Protein AF-0000000072324295 (afdb_homodimer)

Foldseek 3Di:
DCPPPPPPPPPPVPPPPPPPVPVPLPQAADELVNLLVLLLPAFPLLVVLVVVLVVLVVVLVVLVCLQPKDKDKDKDKFFDDFDFFADPVRHQADWDWDQDPPVGTDTHGGTTFDDDTIKMKMKMKMKGWDDQLCQSVLSSVLSVLVSVLSVLVSLLSSLVLSLVLLVLLLVLVLLVLVLVLLVVVLVVLVVVLVVLVVVVVVVDHDPVVSVVSVVVSVVSVVVNVVSVVVSVVSQVVSCNSSVPDPPRHHDHDVVVLVVVLVVPLDPDDLVVLLVLLVPQPSLLVSLVSVLVSLVSVLSNLVSLQDKIKMKMKMKMWMDQAVPDVRTHGDIDIDIDIDMDIDGDNCCVPVSVVVSVVSVVVSVVSVVVSVVSSVVLSVQLVVLVVQLVVLSVQLVVLVVQLVVLVVLLVVQVVCVVVVNDDPVSNVVSVSSNSVSVSSNSVSSSSSVSSVSSSCSSSSND/DCPPPPPPPPPPPPPPPPPPPPVPLPQAAAELVNLLVLLLPAFPLLVVLVVVLVVLVVVLVVLVCLQPKDKDKDKDKFFDDFDFFADPVRHQADWDWDQDPPVGTDTDGGTTFDDDTIKIKIKIKMKGWDDLLCQSVLSSVLSVLVSVLSVLVSLLSSLVLSLVLLVLLLVLVLLVLVLVLLVVVLVVLVVVLVVLVVCVVVVPHDPVVSVVSVVVNVVSVVVNVVSVVVNVVSQVVSCNSSVPDPPRHHDHDVVVLVVVLVVPLDPDDLVVLLVLLCPQPSLLVSLVSVLVSLVSVLSNLVSLQDKIKMKMKMKMWIDQQPPDPRTHGDIDIDIDIDMDIDGDNCCVPPSVVVSVVSVVVSVVSVVVSVVSSVVLSVQLVVLVVQLVVLSVQLVVLVVQLVVLVVLLVVQVVCVVVVNDDPVSNSVSVVSNSVSVSSNSVSSSSSVSSVSSSCSSSSND

Secondary structure (DSSP, 8-state):
---------------------------EEE-HHHHHHHHHHH-HHHHHHHHHHHHHHHHHHHHHGGGS-EEEEEEEEEEE---EEE-TT--SSSEEEEEETTTEEEEEESEEPP---EEEEEEEEEEEEEE-TTHHHHHHHHHHHHHHHHHHHHHHHHHHHHHHHHHHHHHHHHHHHHHHHHHHHHHHHHHHHHHHHHHHTTT-S-HHHHHHHHHHHHHHHHHHHHHHHHHHHHHHHHHHHHTPPTT--EEE-HHHHHHHHHHTTSPPPHHHHHHHHHHH-HHHHHHHHHHHHHHHHHHHHHHTTS-EEEEEEEEEEEESB-SSSS-BS--EEEEEEEEEEE--TTHHHHSHHHHHHHHHHHHHHHHHHHHHHHHHHHHHHHHHHHHHHHHHHHHHHHHHHHHHHHHHHHHHHHHHTT-S-HHHHHHHHHHHHHHHHHHHHHHHHHHHHHHHHHHHTT--/---------------------------EEEPHHHHHHHHHHH-HHHHHHHHHHHHHHHHHHHHHGGGS-EEEEEEEEEE----EE--TT--SSSEEEEEETTTEEEEEE-EEPP---EEEEEEEEEEEEEE-TTHHHHHHHHHHHHHHHHHHHHHHHHHHHHHHHHHHHHHHHHHHHHHHHHHHHHHHHHHHHHHHHHHHTTT-S-HHHHHHHHHHHHHHHHHHHHHHHHHHHHHHHHHHHHTPPTT--EEE-HHHHHHHHHHTTSPPPHHHHHHHHHHH-HHHHHHHHHHHHHHHHHHHHHHTTS-EEEEEEEEEEEESB-SSSS-BS-EEEEEEEEEEEEEETTHHHHSHHHHHHHHHHHHHHHHHHHHHHHHHHHHHHHHHHHHHHHHHHHHHHHHHHHHHHHHHHHHHHHHHTT-S-HHHHHHHHHHHHHHHHHHHHHHHHHHHHHHHHHHHTT--

Nearest PDB structures (foldseek):
  5bun-assembly1_B  TM=8.556E-01  e=1.233E-18  Salmonella enterica subsp. enterica serovar Typhi
  2wmz-assembly1_B  TM=8.352E-01  e=3.398E-18  Escherichia coli K-12
  7ng9-assembly1_A  TM=8.433E-01  e=5.906E-18  Klebsiella quasipneumoniae
  5ng5-assembly1_F  TM=7.779E-01  e=4.086E-18  Escherichia coli
  4k7r-assembly1_A  TM=8.400E-01  e=2.586E-14  Escherichia coli K-12

Structure (mmCIF, N/CA/C/O backbone):
data_AF-0000000072324295-model_v1
#
loop_
_entity.id
_entity.type
_entity.pdbx_description
1 polymer 'Outer membrane efflux protein'
#
loop_
_atom_site.group_PDB
_atom_site.id
_atom_site.type_symbol
_atom_site.label_atom_id
_atom_site.label_alt_id
_atom_site.label_comp_id
_atom_site.label_asym_id
_atom_site.label_entity_id
_atom_site.label_seq_id
_atom_site.pdbx_PDB_ins_code
_atom_site.Cartn_x
_atom_site.Cartn_y
_atom_site.Cartn_z
_atom_site.occupancy
_atom_site.B_iso_or_equiv
_atom_site.auth_seq_id
_atom_site.auth_comp_id
_atom_site.auth_asym_id
_atom_site.auth_atom_id
_atom_site.pdbx_PDB_model_num
ATOM 1 N N . MET A 1 1 ? 9.789 1.577 101.5 1 24.2 1 MET A N 1
ATOM 2 C CA . MET A 1 1 ? 9.141 0.727 100.5 1 24.2 1 MET A CA 1
ATOM 3 C C . MET A 1 1 ? 9.031 1.443 99.188 1 24.2 1 MET A C 1
ATOM 5 O O . MET A 1 1 ? 8.164 2.301 99 1 24.2 1 MET A O 1
ATOM 9 N N . SER A 1 2 ? 10.156 1.826 98.625 1 25.22 2 SER A N 1
ATOM 10 C CA . SER A 1 2 ? 10.719 2.801 97.688 1 25.22 2 SER A CA 1
ATOM 11 C C . SER A 1 2 ? 10.336 2.48 96.25 1 25.22 2 SER A C 1
ATOM 13 O O . SER A 1 2 ? 10.773 1.474 95.688 1 25.22 2 SER A O 1
ATOM 15 N N . SER A 1 3 ? 9 2.545 96.062 1 24.7 3 SER A N 1
ATOM 16 C CA . SER A 1 3 ? 8.289 2.141 94.812 1 24.7 3 SER A CA 1
ATOM 17 C C . SER A 1 3 ? 8.805 2.895 93.625 1 24.7 3 SER A C 1
ATOM 19 O O . SER A 1 3 ? 8.594 4.102 93.5 1 24.7 3 SER A O 1
ATOM 21 N N . ARG A 1 4 ? 10.078 2.66 93.312 1 28 4 ARG A N 1
ATOM 22 C CA . ARG A 1 4 ? 10.836 3.316 92.25 1 28 4 ARG A CA 1
ATOM 23 C C . ARG A 1 4 ? 10.109 3.213 90.875 1 28 4 ARG A C 1
ATOM 25 O O . ARG A 1 4 ? 9.891 2.113 90.375 1 28 4 ARG A O 1
ATOM 32 N N . LYS A 1 5 ? 9.109 4.133 90.688 1 26.47 5 LYS A N 1
ATOM 33 C CA . LYS A 1 5 ? 8.273 4.395 89.562 1 26.47 5 LYS A CA 1
ATOM 34 C C . LYS A 1 5 ? 9.109 4.426 88.25 1 26.47 5 LYS A C 1
ATOM 36 O O . LYS A 1 5 ? 10.031 5.234 88.125 1 26.47 5 LYS A O 1
ATOM 41 N N . TYR A 1 6 ? 9.609 3.229 87.875 1 25.23 6 TYR A N 1
ATOM 42 C CA . TYR A 1 6 ? 10.43 3.029 86.625 1 25.23 6 TYR A CA 1
ATOM 43 C C . TYR A 1 6 ? 9.797 3.697 85.438 1 25.23 6 TYR A C 1
ATOM 45 O O . TYR A 1 6 ? 8.641 3.422 85.125 1 25.23 6 TYR A O 1
ATOM 53 N N . PHE A 1 7 ? 9.891 5.059 85.375 1 24.98 7 PHE A N 1
ATOM 54 C CA . PHE A 1 7 ? 9.422 5.867 84.312 1 24.98 7 PHE A CA 1
ATOM 55 C C . PHE A 1 7 ? 9.883 5.273 82.938 1 24.98 7 PHE A C 1
ATOM 57 O O . PHE A 1 7 ? 11.086 5.156 82.688 1 24.98 7 PHE A O 1
ATOM 64 N N . CYS A 1 8 ? 9.203 4.223 82.5 1 24.91 8 CYS A N 1
ATOM 65 C CA . CYS A 1 8 ? 9.406 3.611 81.188 1 24.91 8 CYS A CA 1
ATOM 66 C C . CYS A 1 8 ? 9.414 4.668 80.125 1 24.91 8 CYS A C 1
ATOM 68 O O . CYS A 1 8 ? 8.414 5.355 79.875 1 24.91 8 CYS A O 1
ATOM 70 N N . ALA A 1 9 ? 10.539 5.434 80.062 1 24.94 9 ALA A N 1
ATOM 71 C CA . ALA A 1 9 ? 10.828 6.379 79 1 24.94 9 ALA A CA 1
ATOM 72 C C . ALA A 1 9 ? 10.5 5.777 77.625 1 24.94 9 ALA A C 1
ATOM 74 O O . ALA A 1 9 ? 11.031 4.727 77.25 1 24.94 9 ALA A O 1
ATOM 75 N N . LEU A 1 10 ? 9.156 5.797 77.312 1 27.28 10 LEU A N 1
ATOM 76 C CA . LEU A 1 10 ? 8.656 5.473 76 1 27.28 10 LEU A CA 1
ATOM 77 C C . LEU A 1 10 ? 9.508 6.125 74.938 1 27.28 10 LEU A C 1
ATOM 79 O O . LEU A 1 10 ? 9.594 7.352 74.812 1 27.28 10 LEU A O 1
ATOM 83 N N . THR A 1 11 ? 10.742 5.605 74.625 1 27.36 11 THR A N 1
ATOM 84 C CA . THR A 1 11 ? 11.555 6.008 73.5 1 27.36 11 THR A CA 1
ATOM 85 C C . THR A 1 11 ? 10.727 6.008 72.25 1 27.36 11 THR A C 1
ATOM 87 O O . THR A 1 11 ? 10.266 4.957 71.75 1 27.36 11 THR A O 1
ATOM 90 N N . VAL A 1 12 ? 9.734 6.906 72.125 1 29.38 12 VAL A N 1
ATOM 91 C CA . VAL A 1 12 ? 9.086 7.125 70.875 1 29.38 12 VAL A CA 1
ATOM 92 C C . VAL A 1 12 ? 10.141 7.258 69.75 1 29.38 12 VAL A C 1
ATOM 94 O O . VAL A 1 12 ? 10.938 8.203 69.75 1 29.38 12 VAL A O 1
ATOM 97 N N . SER A 1 13 ? 10.828 6.141 69.438 1 27.7 13 SER A N 1
ATOM 98 C CA . SER A 1 13 ? 11.68 6.133 68.25 1 27.7 13 SER A CA 1
ATOM 99 C C . SER A 1 13 ? 11 6.828 67.125 1 27.7 13 SER A C 1
ATOM 101 O O . SER A 1 13 ? 9.867 6.504 66.75 1 27.7 13 SER A O 1
ATOM 103 N N . MET A 1 14 ? 11.203 8.125 67.062 1 28.77 14 MET A N 1
ATOM 104 C CA . MET A 1 14 ? 10.883 8.93 65.875 1 28.77 14 MET A CA 1
ATOM 105 C C . MET A 1 14 ? 11.32 8.219 64.562 1 28.77 14 MET A C 1
ATOM 107 O O . MET A 1 14 ? 12.523 8.07 64.312 1 28.77 14 MET A O 1
ATOM 111 N N . ILE A 1 15 ? 10.656 7.09 64.25 1 32.94 15 ILE A N 1
ATOM 112 C CA . ILE A 1 15 ? 10.867 6.594 62.906 1 32.94 15 ILE A CA 1
ATOM 113 C C . ILE A 1 15 ? 10.781 7.746 61.906 1 32.94 15 ILE A C 1
ATOM 115 O O . ILE A 1 15 ? 9.727 8.359 61.75 1 32.94 15 ILE A O 1
ATOM 119 N N . VAL A 1 16 ? 11.797 8.625 61.875 1 31.52 16 VAL A N 1
ATOM 120 C CA . VAL A 1 16 ? 11.992 9.609 60.781 1 31.52 16 VAL A CA 1
ATOM 121 C C . VAL A 1 16 ? 11.57 9.008 59.469 1 31.52 16 VAL A C 1
ATOM 123 O O . VAL A 1 16 ? 11.938 7.871 59.125 1 31.52 16 VAL A O 1
ATOM 126 N N . GLY A 1 17 ? 10.367 9.383 58.969 1 30.06 17 GLY A N 1
ATOM 127 C CA . GLY A 1 17 ? 9.844 9.195 57.625 1 30.06 17 GLY A CA 1
ATOM 128 C C . GLY A 1 17 ? 10.906 9.266 56.562 1 30.06 17 GLY A C 1
ATOM 129 O O . GLY A 1 17 ? 11.648 10.25 56.469 1 30.06 17 GLY A O 1
ATOM 130 N N . ALA A 1 18 ? 11.648 8.148 56.281 1 33.97 18 ALA A N 1
ATOM 131 C CA . ALA A 1 18 ? 12.492 8.031 55.094 1 33.97 18 ALA A CA 1
ATOM 132 C C . ALA A 1 18 ? 11.883 8.773 53.906 1 33.97 18 ALA A C 1
ATOM 134 O O . ALA A 1 18 ? 10.727 8.539 53.562 1 33.97 18 ALA A O 1
ATOM 135 N N . GLY A 1 19 ? 12.328 9.969 53.719 1 30.91 19 GLY A N 1
ATOM 136 C CA . GLY A 1 19 ? 12.062 10.719 52.5 1 30.91 19 GLY A CA 1
ATOM 137 C C . GLY A 1 19 ? 12.008 9.844 51.281 1 30.91 19 GLY A C 1
ATOM 138 O O . GLY A 1 19 ? 12.922 9.062 51 1 30.91 19 GLY A O 1
ATOM 139 N N . CYS A 1 20 ? 10.82 9.312 50.969 1 33.84 20 CYS A N 1
ATOM 140 C CA . CYS A 1 20 ? 10.578 8.805 49.625 1 33.84 20 CYS A CA 1
ATOM 141 C C . CYS A 1 20 ? 11.305 9.648 48.594 1 33.84 20 CYS A C 1
ATOM 143 O O . CYS A 1 20 ? 10.891 10.773 48.281 1 33.84 20 CYS A O 1
ATOM 145 N N . CYS A 1 21 ? 12.648 9.602 48.625 1 32.66 21 CYS A N 1
ATOM 146 C CA . CYS A 1 21 ? 13.297 10.102 47.406 1 32.66 21 CYS A CA 1
ATOM 147 C C . CYS A 1 21 ? 12.539 9.656 46.188 1 32.66 21 CYS A C 1
ATOM 149 O O . CYS A 1 21 ? 12.445 8.461 45.875 1 32.66 21 CYS A O 1
ATOM 151 N N . VAL A 1 22 ? 11.406 10.172 45.969 1 37.06 22 VAL A N 1
ATOM 152 C CA . VAL A 1 22 ? 10.898 10.031 44.625 1 37.06 22 VAL A CA 1
ATOM 153 C C . VAL A 1 22 ? 12.062 10.07 43.625 1 37.06 22 VAL A C 1
ATOM 155 O O . VAL A 1 22 ? 12.844 11.031 43.625 1 37.06 22 VAL A O 1
ATOM 158 N N . PRO A 1 23 ? 12.719 8.945 43.375 1 38.66 23 PRO A N 1
ATOM 159 C CA . PRO A 1 23 ? 13.719 9.102 42.312 1 38.66 23 PRO A CA 1
ATOM 160 C C . PRO A 1 23 ? 13.352 10.188 41.281 1 38.66 23 PRO A C 1
ATOM 162 O O . PRO A 1 23 ? 12.219 10.211 40.781 1 38.66 23 PRO A O 1
ATOM 165 N N . THR A 1 24 ? 13.68 11.383 41.719 1 36.97 24 THR A N 1
ATOM 166 C CA . THR A 1 24 ? 13.641 12.328 40.594 1 36.97 24 THR A CA 1
ATOM 167 C C . THR A 1 24 ? 14.07 11.648 39.312 1 36.97 24 THR A C 1
ATOM 169 O O . THR A 1 24 ? 15.219 11.219 39.156 1 36.97 24 THR A O 1
ATOM 172 N N . TYR A 1 25 ? 13.367 10.797 38.781 1 38.78 25 TYR A N 1
ATOM 173 C CA . TYR A 1 25 ? 13.68 10.383 37.406 1 38.78 25 TYR A CA 1
ATOM 174 C C . TYR A 1 25 ? 14.305 11.531 36.625 1 38.78 25 TYR A C 1
ATOM 176 O O . TYR A 1 25 ? 13.641 12.531 36.344 1 38.78 25 TYR A O 1
ATOM 184 N N . ALA A 1 26 ? 15.547 11.961 37 1 41.25 26 ALA A N 1
ATOM 185 C CA . ALA A 1 26 ? 16.359 12.867 36.188 1 41.25 26 ALA A CA 1
ATOM 186 C C . ALA A 1 26 ? 15.977 12.789 34.719 1 41.25 26 ALA A C 1
ATOM 188 O O . ALA A 1 26 ? 15.961 11.703 34.125 1 41.25 26 ALA A O 1
ATOM 189 N N . GLN A 1 27 ? 15.141 13.555 34.25 1 57.28 27 GLN A N 1
ATOM 190 C CA . GLN A 1 27 ? 14.844 13.625 32.844 1 57.28 27 GLN A CA 1
ATOM 191 C C . GLN A 1 27 ? 16.094 13.406 32 1 57.28 27 GLN A C 1
ATOM 193 O O . GLN A 1 27 ? 17.062 14.172 32.094 1 57.28 27 GLN A O 1
ATOM 198 N N . HIS A 1 28 ? 16.438 12.188 31.734 1 73.88 28 HIS A N 1
ATOM 199 C CA . HIS A 1 28 ? 17.594 11.75 30.953 1 73.88 28 HIS A CA 1
ATOM 200 C C . HIS A 1 28 ? 17.641 12.438 29.594 1 73.88 28 HIS A C 1
ATOM 202 O O . HIS A 1 28 ? 16.625 12.492 28.891 1 73.88 28 HIS A O 1
ATOM 208 N N . LYS A 1 29 ? 18.75 13.25 29.406 1 84.25 29 LYS A N 1
ATOM 209 C CA . LYS A 1 29 ? 18.984 13.875 28.109 1 84.25 29 LYS A CA 1
ATOM 210 C C . LYS A 1 29 ? 19.266 12.828 27.031 1 84.25 29 LYS A C 1
ATOM 212 O O . LYS A 1 29 ? 20.047 11.906 27.266 1 84.25 29 LYS A O 1
ATOM 217 N N . MET A 1 30 ? 18.5 12.844 26.078 1 89.5 30 MET A N 1
ATOM 218 C CA . MET A 1 30 ? 18.625 11.898 24.969 1 89.5 30 MET A CA 1
ATOM 219 C C . MET A 1 30 ? 19.219 12.578 23.734 1 89.5 30 MET A C 1
ATOM 221 O O . MET A 1 30 ? 18.688 13.586 23.266 1 89.5 30 MET A O 1
ATOM 225 N N . SER A 1 31 ? 20.359 12.047 23.328 1 90.69 31 SER A N 1
ATOM 226 C CA . SER A 1 31 ? 20.953 12.578 22.109 1 90.69 31 SER A CA 1
ATOM 227 C C . SER A 1 31 ? 20.328 11.945 20.859 1 90.69 31 SER A C 1
ATOM 229 O O . SER A 1 31 ? 19.656 10.922 20.953 1 90.69 31 SER A O 1
ATOM 231 N N . LEU A 1 32 ? 20.5 12.57 19.766 1 92.31 32 LEU A N 1
ATOM 232 C CA . LEU A 1 32 ? 19.984 12.047 18.5 1 92.31 32 LEU A CA 1
ATOM 233 C C . LEU A 1 32 ? 20.578 10.672 18.203 1 92.31 32 LEU A C 1
ATOM 235 O O . LEU A 1 32 ? 19.859 9.773 17.734 1 92.31 32 LEU A O 1
ATOM 239 N N . GLN A 1 33 ? 21.859 10.453 18.516 1 91.69 33 GLN A N 1
ATOM 240 C CA . GLN A 1 33 ? 22.516 9.172 18.281 1 91.69 33 GLN A CA 1
ATOM 241 C C . GLN A 1 33 ? 21.922 8.078 19.172 1 91.69 33 GLN A C 1
ATOM 243 O O . GLN A 1 33 ? 21.734 6.945 18.719 1 91.69 33 GLN A O 1
ATOM 248 N N . SER A 1 34 ? 21.656 8.484 20.375 1 92.12 34 SER A N 1
ATOM 249 C CA . SER A 1 34 ? 21.016 7.52 21.266 1 92.12 34 SER A CA 1
ATOM 250 C C . SER A 1 34 ? 19.641 7.133 20.766 1 92.12 34 SER A C 1
ATOM 252 O O . SER A 1 34 ? 19.234 5.969 20.875 1 92.12 34 SER A O 1
ATOM 254 N N . LEU A 1 35 ? 18.938 8.102 20.234 1 94.12 35 LEU A N 1
ATOM 255 C CA . LEU A 1 35 ? 17.625 7.844 19.656 1 94.12 35 LEU A CA 1
ATOM 256 C C . LEU A 1 35 ? 17.734 6.891 18.469 1 94.12 35 LEU A C 1
ATOM 258 O O . LEU A 1 35 ? 16.922 5.973 18.328 1 94.12 35 LEU A O 1
ATOM 262 N N . PHE A 1 36 ? 18.75 7.07 17.641 1 95.44 36 PHE A N 1
ATOM 263 C CA . PHE A 1 36 ? 18.984 6.199 16.5 1 95.44 36 PHE A CA 1
ATOM 264 C C . PHE A 1 36 ? 19.234 4.766 16.953 1 95.44 36 PHE A C 1
ATOM 266 O O . PHE A 1 36 ? 18.656 3.828 16.406 1 95.44 36 PHE A O 1
ATOM 273 N N . ASP A 1 37 ? 20.031 4.641 17.969 1 94.94 37 ASP A N 1
ATOM 274 C CA . ASP A 1 37 ? 20.391 3.311 18.453 1 94.94 37 ASP A CA 1
ATOM 275 C C . ASP A 1 37 ? 19.172 2.564 18.984 1 94.94 37 ASP A C 1
ATOM 277 O O . ASP A 1 37 ? 19 1.372 18.734 1 94.94 37 ASP A O 1
ATOM 281 N N . LEU A 1 38 ? 18.375 3.285 19.719 1 94.38 38 LEU A N 1
ATOM 282 C CA . LEU A 1 38 ? 17.172 2.678 20.25 1 94.38 38 LEU A CA 1
ATOM 283 C C . LEU A 1 38 ? 16.203 2.307 19.125 1 94.38 38 LEU A C 1
ATOM 285 O O . LEU A 1 38 ? 15.609 1.224 19.141 1 94.38 38 LEU A O 1
ATOM 289 N N . ALA A 1 39 ? 16.016 3.168 18.141 1 96.06 39 ALA A N 1
ATOM 290 C CA . ALA A 1 39 ? 15.102 2.932 17.031 1 96.06 39 ALA A CA 1
ATOM 291 C C . ALA A 1 39 ? 15.57 1.763 16.172 1 96.06 39 ALA A C 1
ATOM 293 O O . ALA A 1 39 ? 14.758 0.955 15.711 1 96.06 39 ALA A O 1
ATOM 294 N N . ASP A 1 40 ? 16.891 1.694 15.984 1 95.94 40 ASP A N 1
ATOM 295 C CA . ASP A 1 40 ? 17.438 0.619 15.164 1 95.94 40 ASP A CA 1
ATOM 296 C C . ASP A 1 40 ? 17.125 -0.748 15.773 1 95.94 40 ASP A C 1
ATOM 298 O O . ASP A 1 40 ? 16.969 -1.732 15.047 1 95.94 40 ASP A O 1
ATOM 302 N N . ARG A 1 41 ? 16.891 -0.764 17.078 1 93.12 41 ARG A N 1
ATOM 303 C CA . ARG A 1 41 ? 16.672 -2.037 17.766 1 93.12 41 ARG A CA 1
ATOM 304 C C . ARG A 1 41 ? 15.188 -2.312 17.969 1 93.12 41 ARG A C 1
ATOM 306 O O . ARG A 1 41 ? 14.758 -3.465 17.938 1 93.12 41 ARG A O 1
ATOM 313 N N . GLN A 1 42 ? 14.453 -1.253 18.078 1 92.94 42 GLN A N 1
ATOM 314 C CA . GLN A 1 42 ? 13.125 -1.49 18.625 1 92.94 42 GLN A CA 1
ATOM 315 C C . GLN A 1 42 ? 12.039 -1.071 17.641 1 92.94 42 GLN A C 1
ATOM 317 O O . GLN A 1 42 ? 10.875 -1.464 17.781 1 92.94 42 GLN A O 1
ATOM 322 N N . ASN A 1 43 ? 12.352 -0.284 16.625 1 95.81 43 ASN A N 1
ATOM 323 C CA . ASN A 1 43 ? 11.32 0.278 15.75 1 95.81 43 ASN A CA 1
ATOM 324 C C . ASN A 1 43 ? 10.594 -0.811 14.969 1 95.81 43 ASN A C 1
ATOM 326 O O . ASN A 1 43 ? 11.227 -1.704 14.406 1 95.81 43 ASN A O 1
ATOM 330 N N . GLN A 1 44 ? 9.25 -0.665 14.961 1 96.38 44 GLN A N 1
ATOM 331 C CA . GLN A 1 44 ? 8.406 -1.708 14.391 1 96.38 44 GLN A CA 1
ATOM 332 C C . GLN A 1 44 ? 8.57 -1.785 12.875 1 96.38 44 GLN A C 1
ATOM 334 O O . GLN A 1 44 ? 8.5 -2.869 12.297 1 96.38 44 GLN A O 1
ATOM 339 N N . ARG A 1 45 ? 8.75 -0.715 12.188 1 96.06 45 ARG A N 1
ATOM 340 C CA . ARG A 1 45 ? 8.93 -0.686 10.742 1 96.06 45 ARG A CA 1
ATOM 341 C C . ARG A 1 45 ? 10.18 -1.446 10.32 1 96.06 45 ARG A C 1
ATOM 343 O O . ARG A 1 45 ? 10.18 -2.146 9.312 1 96.06 45 ARG A O 1
ATOM 350 N N . ILE A 1 46 ? 11.25 -1.305 11.109 1 97.12 46 ILE A N 1
ATOM 351 C CA . ILE A 1 46 ? 12.5 -2.008 10.836 1 97.12 46 ILE A CA 1
ATOM 352 C C . ILE A 1 46 ? 12.312 -3.506 11.07 1 97.12 46 ILE A C 1
ATOM 354 O O . ILE A 1 46 ? 12.781 -4.328 10.281 1 97.12 46 ILE A O 1
ATOM 358 N N . LYS A 1 47 ? 11.508 -3.836 12.102 1 96.56 47 LYS A N 1
ATOM 359 C CA . LYS A 1 47 ? 11.25 -5.242 12.406 1 96.56 47 LYS A CA 1
ATOM 360 C C . LYS A 1 47 ? 10.477 -5.914 11.273 1 96.56 47 LYS A C 1
ATOM 362 O O . LYS A 1 47 ? 10.742 -7.07 10.938 1 96.56 47 LYS A O 1
ATOM 367 N N . VAL A 1 48 ? 9.523 -5.203 10.68 1 96.81 48 VAL A N 1
ATOM 368 C CA . VAL A 1 48 ? 8.758 -5.73 9.555 1 96.81 48 VAL A CA 1
ATOM 369 C C . VAL A 1 48 ? 9.703 -6.051 8.391 1 96.81 48 VAL A C 1
ATOM 371 O O . VAL A 1 48 ? 9.617 -7.129 7.797 1 96.81 48 VAL A O 1
ATOM 374 N N . SER A 1 49 ? 10.656 -5.168 8.109 1 97.38 49 SER A N 1
ATOM 375 C CA . SER A 1 49 ? 11.57 -5.363 6.992 1 97.38 49 SER A CA 1
ATOM 376 C C . SER A 1 49 ? 12.586 -6.461 7.293 1 97.38 49 SER A C 1
ATOM 378 O O . SER A 1 49 ? 13.016 -7.184 6.391 1 97.38 49 SER A O 1
ATOM 380 N N . GLU A 1 50 ? 12.977 -6.605 8.57 1 97.56 50 GLU A N 1
ATOM 381 C CA . GLU A 1 50 ? 13.883 -7.676 8.961 1 97.56 50 GLU A CA 1
ATOM 382 C C . GLU A 1 50 ? 13.234 -9.047 8.773 1 97.56 50 GLU A C 1
ATOM 384 O O . GLU A 1 50 ? 13.891 -9.992 8.336 1 97.56 50 GLU A O 1
ATOM 389 N N . ALA A 1 51 ? 11.969 -9.141 9.141 1 97.25 51 ALA A N 1
ATOM 390 C CA . ALA A 1 51 ? 11.242 -10.391 8.914 1 97.25 51 ALA A CA 1
ATOM 391 C C . ALA A 1 51 ? 11.156 -10.719 7.43 1 97.25 51 ALA A C 1
ATOM 393 O O . ALA A 1 51 ? 11.273 -11.883 7.035 1 97.25 51 ALA A O 1
ATOM 394 N N . ALA A 1 52 ? 10.992 -9.719 6.562 1 96.81 52 ALA A N 1
ATOM 395 C CA . ALA A 1 52 ? 10.953 -9.906 5.113 1 96.81 52 ALA A CA 1
ATOM 396 C C . ALA A 1 52 ? 12.297 -10.414 4.59 1 96.81 52 ALA A C 1
ATOM 398 O O . ALA A 1 52 ? 12.336 -11.219 3.656 1 96.81 52 ALA A O 1
ATOM 399 N N . LEU A 1 53 ? 13.406 -9.891 5.211 1 98.06 53 LEU A N 1
ATOM 400 C CA . LEU A 1 53 ? 14.742 -10.344 4.832 1 98.06 53 LEU A CA 1
ATOM 401 C C . LEU A 1 53 ? 14.93 -11.82 5.172 1 98.06 53 LEU A C 1
ATOM 403 O O . LEU A 1 53 ? 15.461 -12.586 4.363 1 98.06 53 LEU A O 1
ATOM 407 N N . LYS A 1 54 ? 14.43 -12.258 6.328 1 98 54 LYS A N 1
ATOM 408 C CA . LYS A 1 54 ? 14.531 -13.664 6.719 1 98 54 LYS A CA 1
ATOM 409 C C . LYS A 1 54 ? 13.719 -14.555 5.781 1 98 54 LYS A C 1
ATOM 411 O O . LYS A 1 54 ? 14.148 -15.656 5.441 1 98 54 LYS A O 1
ATOM 416 N N . ALA A 1 55 ? 12.547 -14.062 5.355 1 97.62 55 ALA A N 1
ATOM 417 C CA . ALA A 1 55 ? 11.742 -14.805 4.387 1 97.62 55 ALA A CA 1
ATOM 418 C C . ALA A 1 55 ? 12.469 -14.938 3.055 1 97.62 55 ALA A C 1
ATOM 420 O O . ALA A 1 55 ? 12.461 -16 2.436 1 97.62 55 ALA A O 1
ATOM 421 N N . ALA A 1 56 ? 13.141 -13.883 2.654 1 97.81 56 ALA A N 1
ATOM 422 C CA . ALA A 1 56 ? 13.883 -13.906 1.396 1 97.81 56 ALA A CA 1
ATOM 423 C C . ALA A 1 56 ? 15.062 -14.867 1.474 1 97.81 56 ALA A C 1
ATOM 425 O O . ALA A 1 56 ? 15.406 -15.523 0.485 1 97.81 56 ALA A O 1
ATOM 426 N N . GLU A 1 57 ? 15.703 -14.969 2.666 1 98.06 57 GLU A N 1
ATOM 427 C CA . GLU A 1 57 ? 16.797 -15.914 2.869 1 98.06 57 GLU A CA 1
ATOM 428 C C . GLU A 1 57 ? 16.328 -17.359 2.723 1 98.06 57 GLU A C 1
ATOM 430 O O . GLU A 1 57 ? 16.969 -18.156 2.059 1 98.06 57 GLU A O 1
ATOM 435 N N . GLU A 1 58 ? 15.172 -17.562 3.314 1 97.12 58 GLU A N 1
ATOM 436 C CA . GLU A 1 58 ? 14.586 -18.891 3.148 1 97.12 58 GLU A CA 1
ATOM 437 C C . GLU A 1 58 ? 14.156 -19.125 1.703 1 97.12 58 GLU A C 1
ATOM 439 O O . GLU A 1 58 ? 14.164 -20.266 1.228 1 97.12 58 GLU A O 1
ATOM 444 N N . GLY A 1 59 ? 13.828 -18.062 0.98 1 96.62 59 GLY A N 1
ATOM 445 C CA . GLY A 1 59 ? 13.5 -18.156 -0.432 1 96.62 59 GLY A CA 1
ATOM 446 C C . GLY A 1 59 ? 14.656 -18.641 -1.284 1 96.62 59 GLY A C 1
ATOM 447 O O . GLY A 1 59 ? 14.469 -19.406 -2.225 1 96.62 59 GLY A O 1
ATOM 448 N N . VAL A 1 60 ? 15.898 -18.25 -0.924 1 97.69 60 VAL A N 1
ATOM 449 C CA . VAL A 1 60 ? 17.094 -18.688 -1.635 1 97.69 60 VAL A CA 1
ATOM 450 C C . VAL A 1 60 ? 17.312 -20.188 -1.392 1 97.69 60 VAL A C 1
ATOM 452 O O . VAL A 1 60 ? 17.609 -20.938 -2.326 1 97.69 60 VAL A O 1
ATOM 455 N N . ALA A 1 61 ? 17.094 -20.562 -0.131 1 96.25 61 ALA A N 1
ATOM 456 C CA . ALA A 1 61 ? 17.25 -21.984 0.206 1 96.25 61 ALA A CA 1
ATOM 457 C C . ALA A 1 61 ? 16.219 -22.828 -0.512 1 96.25 61 ALA A C 1
ATOM 459 O O . ALA A 1 61 ? 16.516 -23.938 -0.966 1 96.25 61 ALA A O 1
ATOM 460 N N . SER A 1 62 ? 15.031 -22.281 -0.653 1 94.69 62 SER A N 1
ATOM 461 C CA . SER A 1 62 ? 13.977 -22.984 -1.378 1 94.69 62 SER A CA 1
ATOM 462 C C . SER A 1 62 ? 14.305 -23.109 -2.861 1 94.69 62 SER A C 1
ATOM 464 O O . SER A 1 62 ? 14.094 -24.156 -3.465 1 94.69 62 SER A O 1
ATOM 466 N N . ALA A 1 63 ? 14.852 -22.047 -3.426 1 95.19 63 ALA A N 1
ATOM 467 C CA . ALA A 1 63 ? 15.234 -22.094 -4.836 1 95.19 63 ALA A CA 1
ATOM 468 C C . ALA A 1 63 ? 16.344 -23.094 -5.074 1 95.19 63 ALA A C 1
ATOM 470 O O . ALA A 1 63 ? 16.359 -23.781 -6.102 1 95.19 63 ALA A O 1
ATOM 471 N N . LYS A 1 64 ? 17.281 -23.281 -4.133 1 95.56 64 LYS A N 1
ATOM 472 C CA . LYS A 1 64 ? 18.391 -24.234 -4.242 1 95.56 64 LYS A CA 1
ATOM 473 C C . LYS A 1 64 ? 17.891 -25.672 -4.18 1 95.56 64 LYS A C 1
ATOM 475 O O . LYS A 1 64 ? 18.531 -26.578 -4.711 1 95.56 64 LYS A O 1
ATOM 480 N N . SER A 1 65 ? 16.719 -25.812 -3.561 1 93.38 65 SER A N 1
ATOM 481 C CA . SER A 1 65 ? 16.172 -27.156 -3.412 1 93.38 65 SER A CA 1
ATOM 482 C C . SER A 1 65 ? 15.742 -27.734 -4.758 1 93.38 65 SER A C 1
ATOM 484 O O . SER A 1 65 ? 15.555 -28.953 -4.891 1 93.38 65 SER A O 1
ATOM 486 N N . ALA A 1 66 ? 15.617 -26.891 -5.828 1 90.75 66 ALA A N 1
ATOM 487 C CA . ALA A 1 66 ? 15.266 -27.359 -7.168 1 90.75 66 ALA A CA 1
ATOM 488 C C . ALA A 1 66 ? 16.375 -28.219 -7.754 1 90.75 66 ALA A C 1
ATOM 490 O O . ALA A 1 66 ? 16.141 -29 -8.688 1 90.75 66 ALA A O 1
ATOM 491 N N . MET A 1 67 ? 17.625 -28.234 -7.133 1 93.12 67 MET A N 1
ATOM 492 C CA . MET A 1 67 ? 18.766 -29.016 -7.598 1 93.12 67 MET A CA 1
ATOM 493 C C . MET A 1 67 ? 18.734 -30.422 -6.996 1 93.12 67 MET A C 1
ATOM 495 O O . MET A 1 67 ? 19.469 -31.297 -7.438 1 93.12 67 MET A O 1
ATOM 499 N N . LEU A 1 68 ? 17.797 -30.656 -6.086 1 93.62 68 LEU A N 1
ATOM 500 C CA . LEU A 1 68 ? 17.75 -31.953 -5.41 1 93.62 68 LEU A CA 1
ATOM 501 C C . LEU A 1 68 ? 16.844 -32.938 -6.156 1 93.62 68 LEU A C 1
ATOM 503 O O . LEU A 1 68 ? 15.969 -32.5 -6.918 1 93.62 68 LEU A O 1
ATOM 507 N N . PRO A 1 69 ? 17.047 -34.219 -6.008 1 94.06 69 PRO A N 1
ATOM 508 C CA . PRO A 1 69 ? 16.219 -35.188 -6.695 1 94.06 69 PRO A CA 1
ATOM 509 C C . PRO A 1 69 ? 14.766 -35.188 -6.211 1 94.06 69 PRO A C 1
ATOM 511 O O . PRO A 1 69 ? 14.484 -34.719 -5.109 1 94.06 69 PRO A O 1
ATOM 514 N N . SER A 1 70 ? 13.875 -35.625 -7.035 1 93.94 70 SER A N 1
ATOM 515 C CA . SER A 1 70 ? 12.461 -35.781 -6.707 1 93.94 70 SER A CA 1
ATOM 516 C C . SER A 1 70 ? 12.078 -37.25 -6.621 1 93.94 70 SER A C 1
ATOM 518 O O . SER A 1 70 ? 12.523 -38.062 -7.441 1 93.94 70 SER A O 1
ATOM 520 N N . VAL A 1 71 ? 11.422 -37.625 -5.52 1 94.75 71 VAL A N 1
ATOM 521 C CA . VAL A 1 71 ? 10.938 -39 -5.332 1 94.75 71 VAL A CA 1
ATOM 522 C C . VAL A 1 71 ? 9.422 -39 -5.145 1 94.75 71 VAL A C 1
ATOM 524 O O . VAL A 1 71 ? 8.906 -38.281 -4.285 1 94.75 71 VAL A O 1
ATOM 527 N N . GLU A 1 72 ? 8.727 -39.75 -5.891 1 94.69 72 GLU A N 1
ATOM 528 C CA . GLU A 1 72 ? 7.273 -39.812 -5.812 1 94.69 72 GLU A CA 1
ATOM 529 C C . GLU A 1 72 ? 6.789 -41.25 -5.723 1 94.69 72 GLU A C 1
ATOM 531 O O . GLU A 1 72 ? 7.363 -42.156 -6.348 1 94.69 72 GLU A O 1
ATOM 536 N N . PHE A 1 73 ? 5.766 -41.438 -4.887 1 94.31 73 PHE A N 1
ATOM 537 C CA . PHE A 1 73 ? 5.109 -42.75 -4.734 1 94.31 73 PHE A CA 1
ATOM 538 C C . PHE A 1 73 ? 3.633 -42.656 -5.098 1 94.31 73 PHE A C 1
ATOM 540 O O . PHE A 1 73 ? 2.984 -41.625 -4.816 1 94.31 73 PHE A O 1
ATOM 547 N N . SER A 1 74 ? 3.133 -43.688 -5.719 1 94.75 74 SER A N 1
ATOM 548 C CA . SER A 1 74 ? 1.706 -43.812 -6.012 1 94.75 74 SER A CA 1
ATOM 549 C C . SER A 1 74 ? 1.184 -45.219 -5.711 1 94.75 74 SER A C 1
ATOM 551 O O . SER A 1 74 ? 1.823 -46.219 -6.059 1 94.75 74 SER A O 1
ATOM 553 N N . LEU A 1 75 ? 0.171 -45.281 -4.914 1 94.62 75 LEU A N 1
ATOM 554 C CA . LEU A 1 75 ? -0.53 -46.531 -4.586 1 94.62 75 LEU A CA 1
ATOM 555 C C . LEU A 1 75 ? -1.983 -46.469 -5.043 1 94.62 75 LEU A C 1
ATOM 557 O O . LEU A 1 75 ? -2.65 -45.438 -4.867 1 94.62 75 LEU A O 1
ATOM 561 N N . GLN A 1 76 ? -2.475 -47.562 -5.68 1 94.31 76 GLN A N 1
ATOM 562 C CA . GLN A 1 76 ? -3.863 -47.562 -6.129 1 94.31 76 GLN A CA 1
ATOM 563 C C . GLN A 1 76 ? -4.496 -48.938 -5.926 1 94.31 76 GLN A C 1
ATOM 565 O O . GLN A 1 76 ? -3.85 -49.969 -6.152 1 94.31 76 GLN A O 1
ATOM 570 N N . GLY A 1 77 ? -5.68 -48.938 -5.352 1 95 77 GLY A N 1
ATOM 571 C CA . GLY A 1 77 ? -6.57 -50.094 -5.359 1 95 77 GLY A CA 1
ATOM 572 C C . GLY A 1 77 ? -7.777 -49.906 -6.258 1 95 77 GLY A C 1
ATOM 573 O O . GLY A 1 77 ? -8.352 -48.812 -6.316 1 95 77 GLY A O 1
ATOM 574 N N . SER A 1 78 ? -8.047 -51 -7.012 1 93.69 78 SER A N 1
ATOM 575 C CA . SER A 1 78 ? -9.133 -50.812 -7.969 1 93.69 78 SER A CA 1
ATOM 576 C C . SER A 1 78 ? -9.961 -52.094 -8.125 1 93.69 78 SER A C 1
ATOM 578 O O . SER A 1 78 ? -9.539 -53.156 -7.723 1 93.69 78 SER A O 1
ATOM 580 N N . TYR A 1 79 ? -11.141 -51.906 -8.562 1 94.81 79 TYR A N 1
ATOM 581 C CA . TYR A 1 79 ? -12.023 -52.938 -9.039 1 94.81 79 TYR A CA 1
ATOM 582 C C . TYR A 1 79 ? -12.328 -52.781 -10.516 1 94.81 79 TYR A C 1
ATOM 584 O O . TYR A 1 79 ? -12.875 -51.75 -10.93 1 94.81 79 TYR A O 1
ATOM 592 N N . THR A 1 80 ? -11.984 -53.75 -11.273 1 90.69 80 THR A N 1
ATOM 593 C CA . THR A 1 80 ? -12.18 -53.688 -12.719 1 90.69 80 THR A CA 1
ATOM 594 C C . THR A 1 80 ? -13.344 -54.594 -13.133 1 90.69 80 THR A C 1
ATOM 596 O O . THR A 1 80 ? -13.445 -55.75 -12.68 1 90.69 80 THR A O 1
ATOM 599 N N . GLY A 1 81 ? -14.164 -54 -13.922 1 87.69 81 GLY A N 1
ATOM 600 C CA . GLY A 1 81 ? -15.242 -54.812 -14.477 1 87.69 81 GLY A CA 1
ATOM 601 C C . GLY A 1 81 ? -14.797 -55.688 -15.617 1 87.69 81 GLY A C 1
ATOM 602 O O . GLY A 1 81 ? -13.633 -55.656 -16.031 1 87.69 81 GLY A O 1
ATOM 603 N N . ASN A 1 82 ? -15.703 -56.5 -16.109 1 84.56 82 ASN A N 1
ATOM 604 C CA . ASN A 1 82 ? -15.375 -57.406 -17.188 1 84.56 82 ASN A CA 1
ATOM 605 C C . ASN A 1 82 ? -15.055 -56.688 -18.484 1 84.56 82 ASN A C 1
ATOM 607 O O . ASN A 1 82 ? -15.766 -55.75 -18.859 1 84.56 82 ASN A O 1
ATOM 611 N N . ALA A 1 83 ? -13.914 -57.062 -19.062 1 85.19 83 ALA A N 1
ATOM 612 C CA . ALA A 1 83 ? -13.625 -56.562 -20.406 1 85.19 83 ALA A CA 1
ATOM 613 C C . ALA A 1 83 ? -14.656 -57.062 -21.406 1 85.19 83 ALA A C 1
ATOM 615 O O . ALA A 1 83 ? -15.102 -58.219 -21.328 1 85.19 83 ALA A O 1
ATOM 616 N N . PHE A 1 84 ? -15.016 -56.125 -22.219 1 88.31 84 PHE A N 1
ATOM 617 C CA . PHE A 1 84 ? -15.992 -56.469 -23.25 1 88.31 84 PHE A CA 1
ATOM 618 C C . PHE A 1 84 ? -15.391 -56.344 -24.641 1 88.31 84 PHE A C 1
ATOM 620 O O . PHE A 1 84 ? -14.977 -55.25 -25.031 1 88.31 84 PHE A O 1
ATOM 627 N N . LEU A 1 85 ? -15.281 -57.469 -25.344 1 89.88 85 LEU A N 1
ATOM 628 C CA . LEU A 1 85 ? -14.734 -57.5 -26.703 1 89.88 85 LEU A CA 1
ATOM 629 C C . LEU A 1 85 ? -15.852 -57.344 -27.734 1 89.88 85 LEU A C 1
ATOM 631 O O . LEU A 1 85 ? -16.891 -58 -27.625 1 89.88 85 LEU A O 1
ATOM 635 N N . MET A 1 86 ? -15.586 -56.438 -28.672 1 90.81 86 MET A N 1
ATOM 636 C CA . MET A 1 86 ? -16.531 -56.219 -29.766 1 90.81 86 MET A CA 1
ATOM 637 C C . MET A 1 86 ? -15.828 -56.188 -31.109 1 90.81 86 MET A C 1
ATOM 639 O O . MET A 1 86 ? -14.633 -55.875 -31.188 1 90.81 86 MET A O 1
ATOM 643 N N . SER A 1 87 ? -16.656 -56.531 -32.094 1 89.25 87 SER A N 1
ATOM 644 C CA . SER A 1 87 ? -16.109 -56.344 -33.438 1 89.25 87 SER A CA 1
ATOM 645 C C . SER A 1 87 ? -15.906 -54.875 -33.75 1 89.25 87 SER A C 1
ATOM 647 O O . SER A 1 87 ? -16.312 -54 -33 1 89.25 87 SER A O 1
ATOM 649 N N . ARG A 1 88 ? -15.273 -54.562 -34.906 1 89.56 88 ARG A N 1
ATOM 650 C CA . ARG A 1 88 ? -15.039 -53.188 -35.312 1 89.56 88 ARG A CA 1
ATOM 651 C C . ARG A 1 88 ? -16.344 -52.438 -35.531 1 89.56 88 ARG A C 1
ATOM 653 O O . ARG A 1 88 ? -16.406 -51.219 -35.438 1 89.56 88 ARG A O 1
ATOM 660 N N . GLY A 1 89 ? -17.281 -53.219 -35.906 1 87.81 89 GLY A N 1
ATOM 661 C CA . GLY A 1 89 ? -18.609 -52.656 -36.094 1 87.81 89 GLY A CA 1
ATOM 662 C C . GLY A 1 89 ? -19.422 -52.594 -34.812 1 87.81 89 GLY A C 1
ATOM 663 O O . GLY A 1 89 ? -20.641 -52.406 -34.844 1 87.81 89 GLY A O 1
ATOM 664 N N . PHE A 1 90 ? -18.859 -52.906 -33.688 1 90.69 90 PHE A N 1
ATOM 665 C CA . PHE A 1 90 ? -19.438 -52.781 -32.375 1 90.69 90 PHE A CA 1
ATOM 666 C C . PHE A 1 90 ? -20.469 -53.875 -32.094 1 90.69 90 PHE A C 1
ATOM 668 O O . PHE A 1 90 ? -21.391 -53.688 -31.312 1 90.69 90 PHE A O 1
ATOM 675 N N . SER A 1 91 ? -20.219 -54.906 -32.844 1 89.06 91 SER A N 1
ATOM 676 C CA . SER A 1 91 ? -21.094 -56.031 -32.594 1 89.06 91 SER A CA 1
ATOM 677 C C . SER A 1 91 ? -20.594 -56.875 -31.438 1 89.06 91 SER A C 1
ATOM 679 O O . SER A 1 91 ? -19.406 -57.156 -31.312 1 89.06 91 SER A O 1
ATOM 681 N N . THR A 1 92 ? -21.547 -57.375 -30.547 1 86.88 92 THR A N 1
ATOM 682 C CA . THR A 1 92 ? -21.203 -58.188 -29.375 1 86.88 92 THR A CA 1
ATOM 683 C C . THR A 1 92 ? -21.328 -59.656 -29.703 1 86.88 92 THR A C 1
ATOM 685 O O . THR A 1 92 ? -21.016 -60.5 -28.859 1 86.88 92 THR A O 1
ATOM 688 N N . SER A 1 93 ? -21.75 -59.875 -30.875 1 87.19 93 SER A N 1
ATOM 689 C CA . SER A 1 93 ? -21.938 -61.281 -31.297 1 87.19 93 SER A CA 1
ATOM 690 C C . SER A 1 93 ? -20.891 -61.688 -32.312 1 87.19 93 SER A C 1
ATOM 692 O O . SER A 1 93 ? -20.234 -60.812 -32.906 1 87.19 93 SER A O 1
ATOM 694 N N . GLY A 1 94 ? -20.641 -62.969 -32.344 1 89 94 GLY A N 1
ATOM 695 C CA . GLY A 1 94 ? -19.688 -63.469 -33.312 1 89 94 GLY A CA 1
ATOM 696 C C . GLY A 1 94 ? -18.281 -63.625 -32.75 1 89 94 GLY A C 1
ATOM 697 O O . GLY A 1 94 ? -18.109 -63.844 -31.547 1 89 94 GLY A O 1
ATOM 698 N N . THR A 1 95 ? -17.25 -63.719 -33.688 1 88.75 95 THR A N 1
ATOM 699 C CA . THR A 1 95 ? -15.875 -63.938 -33.281 1 88.75 95 THR A CA 1
ATOM 700 C C . THR A 1 95 ? -14.945 -62.906 -33.875 1 88.75 95 THR A C 1
ATOM 702 O O . THR A 1 95 ? -15.312 -62.219 -34.844 1 88.75 95 THR A O 1
ATOM 705 N N . THR A 1 96 ? -13.867 -62.594 -33.25 1 85.62 96 THR A N 1
ATOM 706 C CA . THR A 1 96 ? -12.797 -61.75 -33.719 1 85.62 96 THR A CA 1
ATOM 707 C C . THR A 1 96 ? -11.523 -62.562 -33.938 1 85.62 96 THR A C 1
ATOM 709 O O . THR A 1 96 ? -11.203 -63.469 -33.156 1 85.62 96 THR A O 1
ATOM 712 N N . GLU A 1 97 ? -10.906 -62.281 -35.062 1 80.81 97 GLU A N 1
ATOM 713 C CA . GLU A 1 97 ? -9.68 -62.969 -35.406 1 80.81 97 GLU A CA 1
ATOM 714 C C . GLU A 1 97 ? -8.5 -62.469 -34.594 1 80.81 97 GLU A C 1
ATOM 716 O O . GLU A 1 97 ? -8.281 -61.281 -34.469 1 80.81 97 GLU A O 1
ATOM 721 N N . TYR A 1 98 ? -7.824 -63.406 -33.906 1 77.5 98 TYR A N 1
ATOM 722 C CA . TYR A 1 98 ? -6.637 -63.156 -33.125 1 77.5 98 TYR A CA 1
ATOM 723 C C . TYR A 1 98 ? -5.414 -63.844 -33.719 1 77.5 98 TYR A C 1
ATOM 725 O O . TYR A 1 98 ? -5.328 -65.062 -33.719 1 77.5 98 TYR A O 1
ATOM 733 N N . ILE A 1 99 ? -4.562 -63.031 -34.219 1 75.88 99 ILE A N 1
ATOM 734 C CA . ILE A 1 99 ? -3.377 -63.656 -34.781 1 75.88 99 ILE A CA 1
ATOM 735 C C . ILE A 1 99 ? -2.363 -63.969 -33.688 1 75.88 99 ILE A C 1
ATOM 737 O O . ILE A 1 99 ? -1.855 -63.094 -33.031 1 75.88 99 ILE A O 1
ATOM 741 N N . VAL A 1 100 ? -2.045 -65.188 -33.344 1 73.25 100 VAL A N 1
ATOM 742 C CA . VAL A 1 100 ? -1.04 -65.625 -32.406 1 73.25 100 VAL A CA 1
ATOM 743 C C . VAL A 1 100 ? 0.203 -66.125 -33.156 1 73.25 100 VAL A C 1
ATOM 745 O O . VAL A 1 100 ? 0.116 -66.938 -34.031 1 73.25 100 VAL A O 1
ATOM 748 N N . PRO A 1 101 ? 1.3 -65.438 -32.812 1 72.69 101 PRO A N 1
ATOM 749 C CA . PRO A 1 101 ? 2.504 -65.938 -33.5 1 72.69 101 PRO A CA 1
ATOM 750 C C . PRO A 1 101 ? 2.707 -67.438 -33.375 1 72.69 101 PRO A C 1
ATOM 752 O O . PRO A 1 101 ? 2.639 -67.938 -32.25 1 72.69 101 PRO A O 1
ATOM 755 N N . GLY A 1 102 ? 2.973 -68 -34.406 1 70.44 102 GLY A N 1
ATOM 756 C CA . GLY A 1 102 ? 3.223 -69.438 -34.438 1 70.44 102 GLY A CA 1
ATOM 757 C C . GLY A 1 102 ? 1.975 -70.25 -34.719 1 70.44 102 GLY A C 1
ATOM 758 O O . GLY A 1 102 ? 2.061 -71.375 -35.188 1 70.44 102 GLY A O 1
ATOM 759 N N . LEU A 1 103 ? 0.81 -69.812 -34.25 1 76.31 103 LEU A N 1
ATOM 760 C CA . LEU A 1 103 ? -0.415 -70.562 -34.406 1 76.31 103 LEU A CA 1
ATOM 761 C C . LEU A 1 103 ? -1.285 -70 -35.531 1 76.31 103 LEU A C 1
ATOM 763 O O . LEU A 1 103 ? -2.215 -70.688 -35.969 1 76.31 103 LEU A O 1
ATOM 767 N N . GLY A 1 104 ? -0.906 -68.812 -36.031 1 74.69 104 GLY A N 1
ATOM 768 C CA . GLY A 1 104 ? -1.726 -68.188 -37.031 1 74.69 104 GLY A CA 1
ATOM 769 C C . GLY A 1 104 ? -2.984 -67.562 -36.5 1 74.69 104 GLY A C 1
ATOM 770 O O . GLY A 1 104 ? -3.051 -67.188 -35.312 1 74.69 104 GLY A O 1
ATOM 771 N N . PRO A 1 105 ? -4.047 -67.312 -37.406 1 80.31 105 PRO A N 1
ATOM 772 C CA . PRO A 1 105 ? -5.285 -66.625 -36.969 1 80.31 105 PRO A CA 1
ATOM 773 C C . PRO A 1 105 ? -6.16 -67.562 -36.094 1 80.31 105 PRO A C 1
ATOM 775 O O . PRO A 1 105 ? -6.414 -68.688 -36.438 1 80.31 105 PRO A O 1
ATOM 778 N N . GLN A 1 106 ? -6.402 -67.125 -34.906 1 82.81 106 GLN A N 1
ATOM 779 C CA . GLN A 1 106 ? -7.312 -67.812 -34 1 82.81 106 GLN A CA 1
ATOM 780 C C . GLN A 1 106 ? -8.602 -67 -33.812 1 82.81 106 GLN A C 1
ATOM 782 O O . GLN A 1 106 ? -8.586 -65.812 -33.875 1 82.81 106 GLN A O 1
ATOM 787 N N . GLN A 1 107 ? -9.719 -67.75 -33.594 1 86.12 107 GLN A N 1
ATOM 788 C CA . GLN A 1 107 ? -10.992 -67.062 -33.406 1 86.12 107 GLN A CA 1
ATOM 789 C C . GLN A 1 107 ? -11.32 -66.938 -31.922 1 86.12 107 GLN A C 1
ATOM 791 O O . GLN A 1 107 ? -11.305 -67.938 -31.188 1 86.12 107 GLN A O 1
ATOM 796 N N . VAL A 1 108 ? -11.516 -65.688 -31.484 1 86.19 108 VAL A N 1
ATOM 797 C CA . VAL A 1 108 ? -11.914 -65.438 -30.094 1 86.19 108 VAL A CA 1
ATOM 798 C C . VAL A 1 108 ? -13.352 -64.938 -30.062 1 86.19 108 VAL A C 1
ATOM 800 O O . VAL A 1 108 ? -13.734 -64.062 -30.859 1 86.19 108 VAL A O 1
ATOM 803 N N . GLN A 1 109 ? -14.18 -65.438 -29.109 1 88.81 109 GLN A N 1
ATOM 804 C CA . GLN A 1 109 ? -15.586 -65.062 -29.016 1 88.81 109 GLN A CA 1
ATOM 805 C C . GLN A 1 109 ? -15.734 -63.625 -28.531 1 88.81 109 GLN A C 1
ATOM 807 O O . GLN A 1 109 ? -15.086 -63.219 -27.562 1 88.81 109 GLN A O 1
ATOM 812 N N . ASN A 1 110 ? -16.609 -62.812 -29.25 1 90.25 110 ASN A N 1
ATOM 813 C CA . ASN A 1 110 ? -16.953 -61.5 -28.781 1 90.25 110 ASN A CA 1
ATOM 814 C C . ASN A 1 110 ? -17.797 -61.531 -27.5 1 90.25 110 ASN A C 1
ATOM 816 O O . ASN A 1 110 ? -18.375 -62.594 -27.172 1 90.25 110 ASN A O 1
ATOM 820 N N . GLY A 1 111 ? -17.797 -60.406 -26.75 1 89.38 111 GLY A N 1
ATOM 821 C CA . GLY A 1 111 ? -18.547 -60.344 -25.516 1 89.38 111 GLY A CA 1
ATOM 822 C C . GLY A 1 111 ? -17.672 -60.25 -24.281 1 89.38 111 GLY A C 1
ATOM 823 O O . GLY A 1 111 ? -16.594 -59.656 -24.328 1 89.38 111 GLY A O 1
ATOM 824 N N . LYS A 1 112 ? -18.25 -60.75 -23.203 1 89.25 112 LYS A N 1
ATOM 825 C CA . LYS A 1 112 ? -17.578 -60.688 -21.906 1 89.25 112 LYS A CA 1
ATOM 826 C C . LYS A 1 112 ? -16.375 -61.625 -21.875 1 89.25 112 LYS A C 1
ATOM 828 O O . LYS A 1 112 ? -16.484 -62.812 -22.203 1 89.25 112 LYS A O 1
ATOM 833 N N . GLN A 1 113 ? -15.258 -61.062 -21.516 1 87.12 113 GLN A N 1
ATOM 834 C CA . GLN A 1 113 ? -14.047 -61.875 -21.391 1 87.12 113 GLN A CA 1
ATOM 835 C C . GLN A 1 113 ? -13.727 -62.156 -19.922 1 87.12 113 GLN A C 1
ATOM 837 O O . GLN A 1 113 ? -14.078 -61.375 -19.031 1 87.12 113 GLN A O 1
ATOM 842 N N . PRO A 1 114 ? -13.062 -63.375 -19.609 1 86.38 114 PRO A N 1
ATOM 843 C CA . PRO A 1 114 ? -12.625 -63.625 -18.234 1 86.38 114 PRO A CA 1
ATOM 844 C C . PRO A 1 114 ? -11.641 -62.562 -17.734 1 86.38 114 PRO A C 1
ATOM 846 O O . PRO A 1 114 ? -10.586 -62.344 -18.344 1 86.38 114 PRO A O 1
ATOM 849 N N . THR A 1 115 ? -12.062 -61.812 -16.703 1 87.19 115 THR A N 1
ATOM 850 C CA . THR A 1 115 ? -11.266 -60.688 -16.234 1 87.19 115 THR A CA 1
ATOM 851 C C . THR A 1 115 ? -11.125 -60.719 -14.719 1 87.19 115 THR A C 1
ATOM 853 O O . THR A 1 115 ? -12.125 -60.812 -14 1 87.19 115 THR A O 1
ATOM 856 N N . PRO A 1 116 ? -9.867 -60.719 -14.188 1 90 116 PRO A N 1
ATOM 857 C CA . PRO A 1 116 ? -9.719 -60.5 -12.75 1 90 116 PRO A CA 1
ATOM 858 C C . PRO A 1 116 ? -10.203 -59.125 -12.312 1 90 116 PRO A C 1
ATOM 860 O O . PRO A 1 116 ? -9.93 -58.125 -12.992 1 90 116 PRO A O 1
ATOM 863 N N . HIS A 1 117 ? -10.828 -59.094 -11.148 1 92.06 117 HIS A N 1
ATOM 864 C CA . HIS A 1 117 ? -11.562 -57.875 -10.836 1 92.06 117 HIS A CA 1
ATOM 865 C C . HIS A 1 117 ? -10.75 -56.969 -9.906 1 92.06 117 HIS A C 1
ATOM 867 O O . HIS A 1 117 ? -10.672 -55.75 -10.133 1 92.06 117 HIS A O 1
ATOM 873 N N . TRP A 1 118 ? -10.094 -57.594 -8.836 1 93.44 118 TRP A N 1
ATOM 874 C CA . TRP A 1 118 ? -9.375 -56.75 -7.879 1 93.44 118 TRP A CA 1
ATOM 875 C C . TRP A 1 118 ? -7.949 -56.469 -8.352 1 93.44 118 TRP A C 1
ATOM 877 O O . TRP A 1 118 ? -7.234 -57.406 -8.758 1 93.44 118 TRP A O 1
ATOM 887 N N . GLY A 1 119 ? -7.648 -55.219 -8.375 1 93.25 119 GLY A N 1
ATOM 888 C CA . GLY A 1 119 ? -6.324 -54.844 -8.844 1 93.25 119 GLY A CA 1
ATOM 889 C C . GLY A 1 119 ? -5.578 -53.938 -7.879 1 93.25 119 GLY A C 1
ATOM 890 O O . GLY A 1 119 ? -6.184 -53.344 -6.984 1 93.25 119 GLY A O 1
ATOM 891 N N . ASN A 1 120 ? -4.254 -53.938 -7.895 1 94 120 ASN A N 1
ATOM 892 C CA . ASN A 1 120 ? -3.352 -53.094 -7.145 1 94 120 ASN A CA 1
ATOM 893 C C . ASN A 1 120 ? -2.246 -52.531 -8.031 1 94 120 ASN A C 1
ATOM 895 O O . ASN A 1 120 ? -1.85 -53.156 -9.016 1 94 120 ASN A O 1
ATOM 899 N N . SER A 1 121 ? -1.854 -51.312 -7.727 1 93.19 121 SER A N 1
ATOM 900 C CA . SER A 1 121 ? -0.712 -50.719 -8.422 1 93.19 121 SER A CA 1
ATOM 901 C C . SER A 1 121 ? 0.141 -49.875 -7.469 1 93.19 121 SER A C 1
ATOM 903 O O . SER A 1 121 ? -0.389 -49.156 -6.617 1 93.19 121 SER A O 1
ATOM 905 N N . PHE A 1 122 ? 1.451 -50.188 -7.492 1 95.06 122 PHE A N 1
ATOM 906 C CA . PHE A 1 122 ? 2.449 -49.406 -6.758 1 95.06 122 PHE A CA 1
ATOM 907 C C . PHE A 1 122 ? 3.543 -48.906 -7.691 1 95.06 122 PHE A C 1
ATOM 909 O O . PHE A 1 122 ? 4.172 -49.688 -8.398 1 95.06 122 PHE A O 1
ATOM 916 N N . THR A 1 123 ? 3.709 -47.656 -7.688 1 95.5 123 THR A N 1
ATOM 917 C CA . THR A 1 123 ? 4.762 -47.062 -8.516 1 95.5 123 THR A CA 1
ATOM 918 C C . THR A 1 123 ? 5.66 -46.156 -7.68 1 95.5 123 THR A C 1
ATOM 920 O O . THR A 1 123 ? 5.172 -45.344 -6.883 1 95.5 123 THR A O 1
ATOM 923 N N . ALA A 1 124 ? 6.961 -46.406 -7.773 1 95.38 124 ALA A N 1
ATOM 924 C CA . ALA A 1 124 ? 7.973 -45.531 -7.176 1 95.38 124 ALA A CA 1
ATOM 925 C C . ALA A 1 124 ? 8.883 -44.938 -8.25 1 95.38 124 ALA A C 1
ATOM 927 O O . ALA A 1 124 ? 9.414 -45.656 -9.086 1 95.38 124 ALA A O 1
ATOM 928 N N . GLN A 1 125 ? 8.938 -43.625 -8.242 1 96.25 125 GLN A N 1
ATOM 929 C CA . GLN A 1 125 ? 9.742 -42.938 -9.258 1 96.25 125 GLN A CA 1
ATOM 930 C C . GLN A 1 125 ? 10.703 -41.938 -8.617 1 96.25 125 GLN A C 1
ATOM 932 O O . GLN A 1 125 ? 10.32 -41.188 -7.707 1 96.25 125 GLN A O 1
ATOM 937 N N . ALA A 1 126 ? 11.977 -42.031 -8.977 1 95.56 126 ALA A N 1
ATOM 938 C CA . ALA A 1 126 ? 12.992 -41.062 -8.586 1 95.56 126 ALA A CA 1
ATOM 939 C C . ALA A 1 126 ? 13.594 -40.375 -9.805 1 95.56 126 ALA A C 1
ATOM 941 O O . ALA A 1 126 ? 13.828 -41 -10.836 1 95.56 126 ALA A O 1
ATOM 942 N N . SER A 1 127 ? 13.633 -39 -9.688 1 95.5 127 SER A N 1
ATOM 943 C CA . SER A 1 127 ? 14.18 -38.281 -10.82 1 95.5 127 SER A CA 1
ATOM 944 C C . SER A 1 127 ? 15.125 -37.156 -10.352 1 95.5 127 SER A C 1
ATOM 946 O O . SER A 1 127 ? 14.906 -36.562 -9.289 1 95.5 127 SER A O 1
ATOM 948 N N . GLN A 1 128 ? 16.234 -37 -11.141 1 95.19 128 GLN A N 1
ATOM 949 C CA . GLN A 1 128 ? 17.203 -35.938 -10.883 1 95.19 128 GLN A CA 1
ATOM 950 C C . GLN A 1 128 ? 17.516 -35.156 -12.164 1 95.19 128 GLN A C 1
ATOM 952 O O . GLN A 1 128 ? 18.031 -35.719 -13.125 1 95.19 128 GLN A O 1
ATOM 957 N N . VAL A 1 129 ? 17.141 -33.844 -12.078 1 92.69 129 VAL A N 1
ATOM 958 C CA . VAL A 1 129 ? 17.438 -33 -13.234 1 92.69 129 VAL A CA 1
ATOM 959 C C . VAL A 1 129 ? 18.922 -32.656 -13.258 1 92.69 129 VAL A C 1
ATOM 961 O O . VAL A 1 129 ? 19.469 -32.188 -12.258 1 92.69 129 VAL A O 1
ATOM 964 N N . ILE A 1 130 ? 19.531 -32.938 -14.391 1 93.88 130 ILE A N 1
ATOM 965 C CA . ILE A 1 130 ? 20.969 -32.719 -14.523 1 93.88 130 ILE A CA 1
ATOM 966 C C . ILE A 1 130 ? 21.234 -31.406 -15.25 1 93.88 130 ILE A C 1
ATOM 968 O O . ILE A 1 130 ? 22.188 -30.688 -14.914 1 93.88 130 ILE A O 1
ATOM 972 N N . TYR A 1 131 ? 20.391 -31.188 -16.203 1 94.62 131 TYR A N 1
ATOM 973 C CA . TYR A 1 131 ? 20.578 -30 -17.031 1 94.62 131 TYR A CA 1
ATOM 974 C C . TYR A 1 131 ? 19.234 -29.422 -17.469 1 94.62 131 TYR A C 1
ATOM 976 O O . TYR A 1 131 ? 18.344 -30.156 -17.891 1 94.62 131 TYR A O 1
ATOM 984 N N . THR A 1 132 ? 19.125 -28.062 -17.266 1 93.06 132 THR A N 1
ATOM 985 C CA . THR A 1 132 ? 17.891 -27.391 -17.672 1 93.06 132 THR A CA 1
ATOM 986 C C . THR A 1 132 ? 18.188 -26.156 -18.5 1 93.06 132 THR A C 1
ATOM 988 O O . THR A 1 132 ? 17.5 -25.141 -18.406 1 93.06 132 THR A O 1
ATOM 991 N N . GLY A 1 133 ? 19.281 -26.078 -19.203 1 92.5 133 GLY A N 1
ATOM 992 C CA . GLY A 1 133 ? 19.625 -24.922 -20.016 1 92.5 133 GLY A CA 1
ATOM 993 C C . GLY A 1 133 ? 19.922 -23.688 -19.203 1 92.5 133 GLY A C 1
ATOM 994 O O . GLY A 1 133 ? 19.906 -22.562 -19.734 1 92.5 133 GLY A O 1
ATOM 995 N N . GLY A 1 134 ? 19.984 -23.781 -17.891 1 93.88 134 GLY A N 1
ATOM 996 C CA . GLY A 1 134 ? 20.312 -22.656 -17.031 1 93.88 134 GLY A CA 1
ATOM 997 C C . GLY A 1 134 ? 19.109 -22.125 -16.281 1 93.88 134 GLY A C 1
ATOM 998 O O . GLY A 1 134 ? 19.203 -21.125 -15.578 1 93.88 134 GLY A O 1
ATOM 999 N N . ALA A 1 135 ? 17.906 -22.75 -16.391 1 94.12 135 ALA A N 1
ATOM 1000 C CA . ALA A 1 135 ? 16.672 -22.297 -15.758 1 94.12 135 ALA A CA 1
ATOM 1001 C C . ALA A 1 135 ? 16.797 -22.344 -14.234 1 94.12 135 ALA A C 1
ATOM 1003 O O . ALA A 1 135 ? 16.453 -21.375 -13.547 1 94.12 135 ALA A O 1
ATOM 1004 N N . ILE A 1 136 ? 17.391 -23.438 -13.68 1 94.62 136 ILE A N 1
ATOM 1005 C CA . ILE A 1 136 ? 17.516 -23.594 -12.234 1 94.62 136 ILE A CA 1
ATOM 1006 C C . ILE A 1 136 ? 18.562 -22.609 -11.695 1 94.62 136 ILE A C 1
ATOM 1008 O O . ILE A 1 136 ? 18.328 -21.938 -10.703 1 94.62 136 ILE A O 1
ATOM 1012 N N . SER A 1 137 ? 19.734 -22.562 -12.43 1 95.31 137 SER A N 1
ATOM 1013 C CA . SER A 1 137 ? 20.797 -21.656 -11.992 1 95.31 137 SER A CA 1
ATOM 1014 C C . SER A 1 137 ? 20.328 -20.203 -12.016 1 95.31 137 SER A C 1
ATOM 1016 O O . SER A 1 137 ? 20.594 -19.453 -11.07 1 95.31 137 SER A O 1
ATOM 1018 N N . SER A 1 138 ? 19.641 -19.844 -13.094 1 96.19 138 SER A N 1
ATOM 1019 C CA . SER A 1 138 ? 19.125 -18.484 -13.172 1 96.19 138 SER A CA 1
ATOM 1020 C C . SER A 1 138 ? 18.047 -18.234 -12.109 1 96.19 138 SER A C 1
ATOM 1022 O O . SER A 1 138 ? 17.953 -17.125 -11.578 1 96.19 138 SER A O 1
ATOM 1024 N N . GLY A 1 139 ? 17.234 -19.203 -11.789 1 95.75 139 GLY A N 1
ATOM 1025 C CA . GLY A 1 139 ? 16.266 -19.094 -10.719 1 95.75 139 GLY A CA 1
ATOM 1026 C C . GLY A 1 139 ? 16.875 -18.859 -9.359 1 95.75 139 GLY A C 1
ATOM 1027 O O . GLY A 1 139 ? 16.406 -18.031 -8.586 1 95.75 139 GLY A O 1
ATOM 1028 N N . ILE A 1 140 ? 17.953 -19.547 -9.039 1 97.12 140 ILE A N 1
ATOM 1029 C CA . ILE A 1 140 ? 18.672 -19.391 -7.777 1 97.12 140 ILE A CA 1
ATOM 1030 C C . ILE A 1 140 ? 19.297 -18.016 -7.707 1 97.12 140 ILE A C 1
ATOM 1032 O O . ILE A 1 140 ? 19.219 -17.328 -6.676 1 97.12 140 ILE A O 1
ATOM 1036 N N . GLU A 1 141 ? 19.891 -17.609 -8.859 1 97.69 141 GLU A N 1
ATOM 1037 C CA . GLU A 1 141 ? 20.516 -16.281 -8.891 1 97.69 141 GLU A CA 1
ATOM 1038 C C . GLU A 1 141 ? 19.469 -15.188 -8.68 1 97.69 141 GLU A C 1
ATOM 1040 O O . GLU A 1 141 ? 19.719 -14.203 -7.984 1 97.69 141 GLU A O 1
ATOM 1045 N N . MET A 1 142 ? 18.297 -15.305 -9.266 1 96.88 142 MET A N 1
ATOM 1046 C CA . MET A 1 142 ? 17.219 -14.344 -9.07 1 96.88 142 MET A CA 1
ATOM 1047 C C . MET A 1 142 ? 16.797 -14.289 -7.605 1 96.88 142 MET A C 1
ATOM 1049 O O . MET A 1 142 ? 16.516 -13.211 -7.078 1 96.88 142 MET A O 1
ATOM 1053 N N . ALA A 1 143 ? 16.75 -15.438 -6.906 1 97.38 143 ALA A N 1
ATOM 1054 C CA . ALA A 1 143 ? 16.406 -15.477 -5.488 1 97.38 143 ALA A CA 1
ATOM 1055 C C . ALA A 1 143 ? 17.453 -14.75 -4.648 1 97.38 143 ALA A C 1
ATOM 1057 O O . ALA A 1 143 ? 17.109 -14.055 -3.693 1 97.38 143 ALA A O 1
ATOM 1058 N N . LYS A 1 144 ? 18.766 -14.945 -5.012 1 98.19 144 LYS A N 1
ATOM 1059 C CA . LYS A 1 144 ? 19.844 -14.258 -4.309 1 98.19 144 LYS A CA 1
ATOM 1060 C C . LYS A 1 144 ? 19.719 -12.742 -4.465 1 98.19 144 LYS A C 1
ATOM 1062 O O . LYS A 1 144 ? 19.906 -11.992 -3.506 1 98.19 144 LYS A O 1
ATOM 1067 N N . LEU A 1 145 ? 19.438 -12.367 -5.734 1 98.06 145 LEU A N 1
ATOM 1068 C CA . LEU A 1 145 ? 19.234 -10.945 -5.988 1 98.06 145 LEU A CA 1
ATOM 1069 C C . LEU A 1 145 ? 18.031 -10.406 -5.227 1 98.06 145 LEU A C 1
ATOM 1071 O O . LEU A 1 145 ? 18.047 -9.273 -4.742 1 98.06 145 LEU A O 1
ATOM 1075 N N . GLY A 1 146 ? 17 -11.242 -5.082 1 97.25 146 GLY A N 1
ATOM 1076 C CA . GLY A 1 146 ? 15.859 -10.875 -4.258 1 97.25 146 GLY A CA 1
ATOM 1077 C C . GLY A 1 146 ? 16.219 -10.664 -2.801 1 97.25 146 GLY A C 1
ATOM 1078 O O . GLY A 1 146 ? 15.719 -9.734 -2.16 1 97.25 146 GLY A O 1
ATOM 1079 N N . ARG A 1 147 ? 17.109 -11.492 -2.26 1 98.12 147 ARG A N 1
ATOM 1080 C CA . ARG A 1 147 ? 17.578 -11.344 -0.89 1 98.12 147 ARG A CA 1
ATOM 1081 C C . ARG A 1 147 ? 18.359 -10.039 -0.723 1 98.12 147 ARG A C 1
ATOM 1083 O O . ARG A 1 147 ? 18.188 -9.328 0.269 1 98.12 147 ARG A O 1
ATOM 1090 N N . GLN A 1 148 ? 19.203 -9.734 -1.724 1 98.06 148 GLN A N 1
ATOM 1091 C CA . GLN A 1 148 ? 19.953 -8.484 -1.668 1 98.06 148 GLN A CA 1
ATOM 1092 C C . GLN A 1 148 ? 19.031 -7.277 -1.678 1 98.06 148 GLN A C 1
ATOM 1094 O O . GLN A 1 148 ? 19.266 -6.297 -0.969 1 98.06 148 GLN A O 1
ATOM 1099 N N . LEU A 1 149 ? 17.969 -7.328 -2.482 1 97.5 149 LEU A N 1
ATOM 1100 C CA . LEU A 1 149 ? 16.984 -6.262 -2.514 1 97.5 149 LEU A CA 1
ATOM 1101 C C . LEU A 1 149 ? 16.312 -6.098 -1.152 1 97.5 149 LEU A C 1
ATOM 1103 O O . LEU A 1 149 ? 16.094 -4.973 -0.696 1 97.5 149 LEU A O 1
ATOM 1107 N N . ALA A 1 150 ? 16 -7.246 -0.498 1 97.38 150 ALA A N 1
ATOM 1108 C CA . ALA A 1 150 ? 15.391 -7.203 0.827 1 97.38 150 ALA A CA 1
ATOM 1109 C C . ALA A 1 150 ? 16.344 -6.586 1.851 1 97.38 150 ALA A C 1
ATOM 1111 O O . ALA A 1 150 ? 15.906 -5.863 2.75 1 97.38 150 ALA A O 1
ATOM 1112 N N . GLU A 1 151 ? 17.609 -6.895 1.695 1 97.88 151 GLU A N 1
ATOM 1113 C CA . GLU A 1 151 ? 18.625 -6.316 2.574 1 97.88 151 GLU A CA 1
ATOM 1114 C C . GLU A 1 151 ? 18.688 -4.797 2.42 1 97.88 151 GLU A C 1
ATOM 1116 O O . GLU A 1 151 ? 18.75 -4.07 3.412 1 97.88 151 GLU A O 1
ATOM 1121 N N . LEU A 1 152 ? 18.656 -4.316 1.164 1 97.62 152 LEU A N 1
ATOM 1122 C CA . LEU A 1 152 ? 18.656 -2.881 0.903 1 97.62 152 LEU A CA 1
ATOM 1123 C C . LEU A 1 152 ? 17.375 -2.238 1.421 1 97.62 152 LEU A C 1
ATOM 1125 O O . LEU A 1 152 ? 17.375 -1.089 1.867 1 97.62 152 LEU A O 1
ATOM 1129 N N . ASP A 1 153 ? 16.266 -2.969 1.433 1 97.06 153 ASP A N 1
ATOM 1130 C CA . ASP A 1 153 ? 15 -2.457 1.953 1 97.06 153 ASP A CA 1
ATOM 1131 C C . ASP A 1 153 ? 15.078 -2.229 3.461 1 97.06 153 ASP A C 1
ATOM 1133 O O . ASP A 1 153 ? 14.5 -1.271 3.98 1 97.06 153 ASP A O 1
ATOM 1137 N N . VAL A 1 154 ? 15.781 -3.115 4.156 1 97.75 154 VAL A N 1
ATOM 1138 C CA . VAL A 1 154 ? 15.984 -2.932 5.59 1 97.75 154 VAL A CA 1
ATOM 1139 C C . VAL A 1 154 ? 16.766 -1.646 5.84 1 97.75 154 VAL A C 1
ATOM 1141 O O . VAL A 1 154 ? 16.391 -0.836 6.691 1 97.75 154 VAL A O 1
ATOM 1144 N N . GLU A 1 155 ? 17.844 -1.44 5.055 1 97.31 155 GLU A N 1
ATOM 1145 C CA . GLU A 1 155 ? 18.656 -0.239 5.203 1 97.31 155 GLU A CA 1
ATOM 1146 C C . GLU A 1 155 ? 17.859 1.015 4.852 1 97.31 155 GLU A C 1
ATOM 1148 O O . GLU A 1 155 ? 18 2.051 5.504 1 97.31 155 GLU A O 1
ATOM 1153 N N . LYS A 1 156 ? 17.078 0.943 3.834 1 97 156 LYS A N 1
ATOM 1154 C CA . LYS A 1 156 ? 16.234 2.061 3.434 1 97 156 LYS A CA 1
ATOM 1155 C C . LYS A 1 156 ? 15.266 2.443 4.547 1 97 156 LYS A C 1
ATOM 1157 O O . LYS A 1 156 ? 15.109 3.623 4.867 1 97 156 LYS A O 1
ATOM 1162 N N . ASN A 1 157 ? 14.633 1.435 5.152 1 96.81 157 ASN A N 1
ATOM 1163 C CA . ASN A 1 157 ? 13.703 1.687 6.25 1 96.81 157 ASN A CA 1
ATOM 1164 C C . ASN A 1 157 ? 14.414 2.281 7.461 1 96.81 157 ASN A C 1
ATOM 1166 O O . ASN A 1 157 ? 13.867 3.15 8.141 1 96.81 157 ASN A O 1
ATOM 1170 N N . ARG A 1 158 ? 15.625 1.834 7.672 1 97 158 ARG A N 1
ATOM 1171 C CA . ARG A 1 158 ? 16.422 2.395 8.766 1 97 158 ARG A CA 1
ATOM 1172 C C . ARG A 1 158 ? 16.688 3.877 8.539 1 97 158 ARG A C 1
ATOM 1174 O O . ARG A 1 158 ? 16.5 4.695 9.438 1 97 158 ARG A O 1
ATOM 1181 N N . GLN A 1 159 ? 17.109 4.211 7.293 1 97.12 159 GLN A N 1
ATOM 1182 C CA . GLN A 1 159 ? 17.359 5.605 6.941 1 97.12 159 GLN A CA 1
ATOM 1183 C C . GLN A 1 159 ? 16.109 6.449 7.074 1 97.12 159 GLN A C 1
ATOM 1185 O O . GLN A 1 159 ? 16.156 7.574 7.574 1 97.12 159 GLN A O 1
ATOM 1190 N N . GLU A 1 160 ? 14.984 5.922 6.676 1 96.69 160 GLU A N 1
ATOM 1191 C CA . GLU A 1 160 ? 13.719 6.648 6.723 1 96.69 160 GLU A CA 1
ATOM 1192 C C . GLU A 1 160 ? 13.281 6.895 8.164 1 96.69 160 GLU A C 1
ATOM 1194 O O . GLU A 1 160 ? 12.82 7.988 8.5 1 96.69 160 GLU A O 1
ATOM 1199 N N . VAL A 1 161 ? 13.453 5.852 9.023 1 97.19 161 VAL A N 1
ATOM 1200 C CA . VAL A 1 161 ? 13.078 5.977 10.43 1 97.19 161 VAL A CA 1
ATOM 1201 C C . VAL A 1 161 ? 13.984 6.996 11.117 1 97.19 161 VAL A C 1
ATOM 1203 O O . VAL A 1 161 ? 13.508 7.859 11.852 1 97.19 161 VAL A O 1
ATOM 1206 N N . ARG A 1 162 ? 15.281 6.984 10.805 1 97 162 ARG A N 1
ATOM 1207 C CA . ARG A 1 162 ? 16.219 7.934 11.391 1 97 162 ARG A CA 1
ATOM 1208 C C . ARG A 1 162 ? 15.898 9.359 10.961 1 97 162 ARG A C 1
ATOM 1210 O O . ARG A 1 162 ? 15.945 10.281 11.773 1 97 162 ARG A O 1
ATOM 1217 N N . PHE A 1 163 ? 15.516 9.508 9.727 1 97.31 163 PHE A N 1
ATOM 1218 C CA . PHE A 1 163 ? 15.18 10.836 9.242 1 97.31 163 PHE A CA 1
ATOM 1219 C C . PHE A 1 163 ? 13.906 11.344 9.891 1 97.31 163 PHE A C 1
ATOM 1221 O O . PHE A 1 163 ? 13.812 12.523 10.266 1 97.31 163 PHE A O 1
ATOM 1228 N N . LEU A 1 164 ? 12.977 10.5 9.984 1 96.69 164 LEU A N 1
ATOM 1229 C CA . LEU A 1 164 ? 11.727 10.859 10.641 1 96.69 164 LEU A CA 1
ATOM 1230 C C . LEU A 1 164 ? 11.977 11.289 12.078 1 96.69 164 LEU A C 1
ATOM 1232 O O . LEU A 1 164 ? 11.461 12.32 12.523 1 96.69 164 LEU A O 1
ATOM 1236 N N . LEU A 1 165 ? 12.797 10.57 12.773 1 96.56 165 LEU A N 1
ATOM 1237 C CA . LEU A 1 165 ? 13.109 10.875 14.164 1 96.56 165 LEU A CA 1
ATOM 1238 C C . LEU A 1 165 ? 13.898 12.172 14.273 1 96.56 165 LEU A C 1
ATOM 1240 O O . LEU A 1 165 ? 13.727 12.93 15.234 1 96.56 165 LEU A O 1
ATOM 1244 N N . THR A 1 166 ? 14.773 12.414 13.266 1 96.5 166 THR A N 1
ATOM 1245 C CA . THR A 1 166 ? 15.484 13.688 13.227 1 96.5 166 THR A CA 1
ATOM 1246 C C . THR A 1 166 ? 14.508 14.852 13.133 1 96.5 166 THR A C 1
ATOM 1248 O O . THR A 1 166 ? 14.641 15.844 13.852 1 96.5 166 THR A O 1
ATOM 1251 N N . GLY A 1 167 ? 13.5 14.648 12.242 1 95.88 167 GLY A N 1
ATOM 1252 C CA . GLY A 1 167 ? 12.484 15.672 12.133 1 95.88 167 GLY A CA 1
ATOM 1253 C C . GLY A 1 167 ? 11.742 15.922 13.43 1 95.88 167 GLY A C 1
ATOM 1254 O O . GLY A 1 167 ? 11.586 17.078 13.852 1 95.88 167 GLY A O 1
ATOM 1255 N N . TYR A 1 168 ? 11.312 14.883 14.102 1 96.06 168 TYR A N 1
ATOM 1256 C CA . TYR A 1 168 ? 10.609 14.992 15.375 1 96.06 168 TYR A CA 1
ATOM 1257 C C . TYR A 1 168 ? 11.5 15.641 16.422 1 96.06 168 TYR A C 1
ATOM 1259 O O . TYR A 1 168 ? 11.055 16.5 17.188 1 96.06 168 TYR A O 1
ATOM 1267 N N . TYR A 1 169 ? 12.758 15.25 16.453 1 95.62 169 TYR A N 1
ATOM 1268 C CA . TYR A 1 169 ? 13.711 15.734 17.453 1 95.62 169 TYR A CA 1
ATOM 1269 C C . TYR A 1 169 ? 13.961 17.234 17.297 1 95.62 169 TYR A C 1
ATOM 1271 O O . TYR A 1 169 ? 13.945 17.969 18.266 1 95.62 169 TYR A O 1
ATOM 1279 N N . LEU A 1 170 ? 14.172 17.672 16.078 1 95.81 170 LEU A N 1
ATOM 1280 C CA . LEU A 1 170 ? 14.406 19.078 15.805 1 95.81 170 LEU A CA 1
ATOM 1281 C C . LEU A 1 170 ? 13.141 19.891 16.047 1 95.81 170 LEU A C 1
ATOM 1283 O O . LEU A 1 170 ? 13.211 21.031 16.5 1 95.81 170 LEU A O 1
ATOM 1287 N N . ASP A 1 171 ? 12 19.297 15.734 1 95.62 171 ASP A N 1
ATOM 1288 C CA . ASP A 1 171 ? 10.734 19.969 16.016 1 95.62 171 ASP A CA 1
ATOM 1289 C C . ASP A 1 171 ? 10.531 20.156 17.516 1 95.62 171 ASP A C 1
ATOM 1291 O O . ASP A 1 171 ? 10.047 21.203 17.953 1 95.62 171 ASP A O 1
ATOM 1295 N N . LEU A 1 172 ? 10.875 19.141 18.281 1 94.62 172 LEU A N 1
ATOM 1296 C CA . LEU A 1 172 ? 10.789 19.25 19.734 1 94.62 172 LEU A CA 1
ATOM 1297 C C . LEU A 1 172 ? 11.672 20.391 20.25 1 94.62 172 LEU A C 1
ATOM 1299 O O . LEU A 1 172 ? 11.258 21.156 21.109 1 94.62 172 LEU A O 1
ATOM 1303 N N . TYR A 1 173 ? 12.859 20.5 19.719 1 93.06 173 TYR A N 1
ATOM 1304 C CA . TYR A 1 173 ? 13.781 21.578 20.062 1 93.06 173 TYR A CA 1
ATOM 1305 C C . TYR A 1 173 ? 13.188 22.938 19.719 1 93.06 173 TYR A C 1
ATOM 1307 O O . TYR A 1 173 ? 13.25 23.875 20.516 1 93.06 173 TYR A O 1
ATOM 1315 N N . LYS A 1 174 ? 12.609 22.969 18.531 1 93.94 174 LYS A N 1
ATOM 1316 C CA . LYS A 1 174 ? 11.977 24.203 18.094 1 93.94 174 LYS A CA 1
ATOM 1317 C C . LYS A 1 174 ? 10.82 24.594 19.016 1 93.94 174 LYS A C 1
ATOM 1319 O O . LYS A 1 174 ? 10.711 25.75 19.406 1 93.94 174 LYS A O 1
ATOM 1324 N N . LEU A 1 175 ? 10.016 23.656 19.344 1 95 175 LEU A N 1
ATOM 1325 C CA . LEU A 1 175 ? 8.859 23.906 20.203 1 95 175 LEU A CA 1
ATOM 1326 C C . LEU A 1 175 ? 9.297 24.328 21.609 1 95 175 LEU A C 1
ATOM 1328 O O . LEU A 1 175 ? 8.688 25.219 22.203 1 95 175 LEU A O 1
ATOM 1332 N N . GLN A 1 176 ? 10.32 23.75 22.125 1 91.75 176 GLN A N 1
ATOM 1333 C CA . GLN A 1 176 ? 10.836 24.109 23.438 1 91.75 176 GLN A CA 1
ATOM 1334 C C . GLN A 1 176 ? 11.336 25.562 23.453 1 91.75 176 GLN A C 1
ATOM 1336 O O . GLN A 1 176 ? 11.07 26.297 24.406 1 91.75 176 GLN A O 1
ATOM 1341 N N . ASN A 1 177 ? 11.992 25.938 22.391 1 89.81 177 ASN A N 1
ATOM 1342 C CA . ASN A 1 177 ? 12.461 27.312 22.281 1 89.81 177 ASN A CA 1
ATOM 1343 C C . ASN A 1 177 ? 11.297 28.297 22.156 1 89.81 177 ASN A C 1
ATOM 1345 O O . ASN A 1 177 ? 11.328 29.375 22.75 1 89.81 177 ASN A O 1
ATOM 1349 N N . GLN A 1 178 ? 10.297 27.906 21.359 1 92.12 178 GLN A N 1
ATOM 1350 C CA . GLN A 1 178 ? 9.125 28.766 21.203 1 92.12 178 GLN A CA 1
ATOM 1351 C C . GLN A 1 178 ? 8.391 28.922 22.531 1 92.12 178 GLN A C 1
ATOM 1353 O O . GLN A 1 178 ? 7.902 30.016 22.844 1 92.12 178 GLN A O 1
ATOM 1358 N N . LEU A 1 179 ? 8.32 27.875 23.312 1 93.25 179 LEU A N 1
ATOM 1359 C CA . LEU A 1 179 ? 7.656 27.922 24.609 1 93.25 179 LEU A CA 1
ATOM 1360 C C . LEU A 1 179 ? 8.391 28.859 25.562 1 93.25 179 LEU A C 1
ATOM 1362 O O . LEU A 1 179 ? 7.754 29.594 26.328 1 93.25 179 LEU A O 1
ATOM 1366 N N . GLN A 1 180 ? 9.711 28.891 25.516 1 90.12 180 GLN A N 1
ATOM 1367 C CA . GLN A 1 180 ? 10.492 29.797 26.359 1 90.12 180 GLN A CA 1
ATOM 1368 C C . GLN A 1 180 ? 10.242 31.25 25.984 1 90.12 180 GLN A C 1
ATOM 1370 O O . GLN A 1 180 ? 10.102 32.094 26.875 1 90.12 180 GLN A O 1
ATOM 1375 N N . VAL A 1 181 ? 10.133 31.453 24.703 1 88 181 VAL A N 1
ATOM 1376 C CA . VAL A 1 181 ? 9.906 32.812 24.234 1 88 181 VAL A CA 1
ATOM 1377 C C . VAL A 1 181 ? 8.5 33.281 24.609 1 88 181 VAL A C 1
ATOM 1379 O O . VAL A 1 181 ? 8.305 34.406 25.078 1 88 181 VAL A O 1
ATOM 1382 N N . ILE A 1 182 ? 7.543 32.438 24.406 1 91.56 182 ILE A N 1
ATOM 1383 C CA . ILE A 1 182 ? 6.156 32.781 24.703 1 91.56 182 ILE A CA 1
ATOM 1384 C C . ILE A 1 182 ? 5.992 33 26.203 1 91.56 182 ILE A C 1
ATOM 1386 O O . ILE A 1 182 ? 5.246 33.875 26.625 1 91.56 182 ILE A O 1
ATOM 1390 N N . ALA A 1 183 ? 6.68 32.219 27.016 1 92.69 183 ALA A N 1
ATOM 1391 C CA . ALA A 1 183 ? 6.629 32.406 28.469 1 92.69 183 ALA A CA 1
ATOM 1392 C C . ALA A 1 183 ? 7.164 33.781 28.859 1 92.69 183 ALA A C 1
ATOM 1394 O O . ALA A 1 183 ? 6.578 34.469 29.703 1 92.69 183 ALA A O 1
ATOM 1395 N N . LYS A 1 184 ? 8.242 34.188 28.234 1 88.75 184 LYS A N 1
ATOM 1396 C CA . LYS A 1 184 ? 8.805 35.531 28.5 1 88.75 184 LYS A CA 1
ATOM 1397 C C . LYS A 1 184 ? 7.852 36.625 28.047 1 88.75 184 LYS A C 1
ATOM 1399 O O . LYS A 1 184 ? 7.719 37.656 28.703 1 88.75 184 LYS A O 1
ATOM 1404 N N . ASN A 1 185 ? 7.172 36.375 26.922 1 86.44 185 ASN A N 1
ATOM 1405 C CA . ASN A 1 185 ? 6.203 37.344 26.422 1 86.44 185 ASN A CA 1
ATOM 1406 C C . ASN A 1 185 ? 5 37.469 27.344 1 86.44 185 ASN A C 1
ATOM 1408 O O . ASN A 1 185 ? 4.473 38.562 27.547 1 86.44 185 ASN A O 1
ATOM 1412 N N . ILE A 1 186 ? 4.594 36.375 27.875 1 91.62 186 ILE A N 1
ATOM 1413 C CA . ILE A 1 186 ? 3.473 36.406 28.812 1 91.62 186 ILE A CA 1
ATOM 1414 C C . 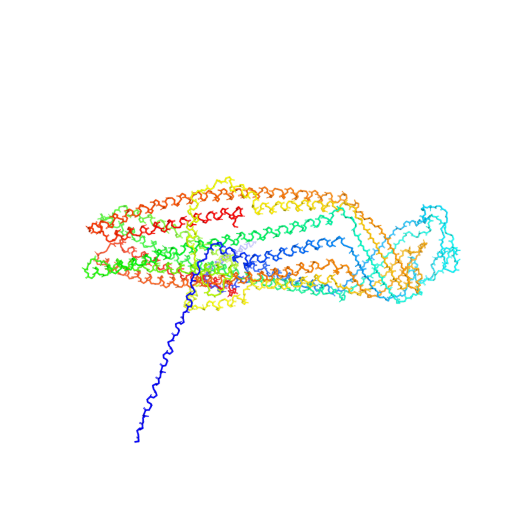ILE A 1 186 ? 3.85 37.188 30.062 1 91.62 186 ILE A C 1
ATOM 1416 O O . ILE A 1 186 ? 3.094 38.031 30.531 1 91.62 186 ILE A O 1
ATOM 1420 N N . GLU A 1 187 ? 5.027 36.938 30.609 1 91.06 187 GLU A N 1
ATOM 1421 C CA . GLU A 1 187 ? 5.508 37.656 31.797 1 91.06 187 GLU A CA 1
ATOM 1422 C C . GLU A 1 187 ? 5.59 39.156 31.547 1 91.06 187 GLU A C 1
ATOM 1424 O O . GLU A 1 187 ? 5.156 39.938 32.375 1 91.06 187 GLU A O 1
ATOM 1429 N N . LEU A 1 188 ? 6.078 39.5 30.406 1 84.06 188 LEU A N 1
ATOM 1430 C CA . LEU A 1 188 ? 6.199 40.906 30.062 1 84.06 188 LEU A CA 1
ATOM 1431 C C . LEU A 1 188 ? 4.828 41.562 29.906 1 84.06 188 LEU A C 1
ATOM 1433 O O . LEU A 1 188 ? 4.609 42.688 30.375 1 84.06 188 LEU A O 1
ATOM 1437 N N . THR A 1 189 ? 3.961 40.875 29.25 1 85.88 189 THR A N 1
ATOM 1438 C CA . THR A 1 189 ? 2.617 41.406 29.047 1 85.88 189 THR A CA 1
ATOM 1439 C C . THR A 1 189 ? 1.884 41.562 30.375 1 85.88 189 THR A C 1
ATOM 1441 O O . THR A 1 189 ? 1.162 42.531 30.578 1 85.88 189 THR A O 1
ATOM 1444 N N . GLU A 1 190 ? 2.033 40.688 31.25 1 90.38 190 GLU A N 1
ATOM 1445 C CA . GLU A 1 190 ? 1.425 40.781 32.594 1 90.38 190 GLU A CA 1
ATOM 1446 C C . GLU A 1 190 ? 1.968 42 33.344 1 90.38 190 GLU A C 1
ATOM 1448 O O . GLU A 1 190 ? 1.215 42.688 34.031 1 90.38 190 GLU A O 1
ATOM 1453 N N . LYS A 1 191 ? 3.23 42.25 33.25 1 85.69 191 LYS A N 1
ATOM 1454 C CA . LYS A 1 191 ? 3.844 43.406 33.906 1 85.69 191 LYS A CA 1
ATOM 1455 C C . LYS A 1 191 ? 3.295 44.719 33.344 1 85.69 191 LYS A C 1
ATOM 1457 O O . LYS A 1 191 ? 3.061 45.656 34.094 1 85.69 191 LYS A O 1
ATOM 1462 N N . VAL A 1 192 ? 3.098 44.719 32.062 1 84.38 192 VAL A N 1
ATOM 1463 C CA . VAL A 1 192 ? 2.566 45.906 31.422 1 84.38 192 VAL A CA 1
ATOM 1464 C C . VAL A 1 192 ? 1.134 46.156 31.891 1 84.38 192 VAL A C 1
ATOM 1466 O O . VAL A 1 192 ? 0.757 47.281 32.188 1 84.38 192 VAL A O 1
ATOM 1469 N N . ILE A 1 193 ? 0.383 45.125 31.922 1 86.88 193 ILE A N 1
ATOM 1470 C CA . ILE A 1 193 ? -1.004 45.25 32.375 1 86.88 193 ILE A CA 1
ATOM 1471 C C . ILE A 1 193 ? -1.049 45.75 33.812 1 86.88 193 ILE A C 1
ATOM 1473 O O . ILE A 1 193 ? -1.86 46.625 34.156 1 86.88 193 ILE A O 1
ATOM 1477 N N . GLU A 1 194 ? -0.185 45.344 34.656 1 87.88 194 GLU A N 1
ATOM 1478 C CA . GLU A 1 194 ? -0.129 45.781 36.062 1 87.88 194 GLU A CA 1
ATOM 1479 C C . GLU A 1 194 ? 0.247 47.25 36.156 1 87.88 194 GLU A C 1
ATOM 1481 O O . GLU A 1 194 ? -0.338 48 36.969 1 87.88 194 GLU A O 1
ATOM 1486 N N . GLN A 1 195 ? 1.123 47.656 35.344 1 83 195 GLN A N 1
ATOM 1487 C CA . GLN A 1 195 ? 1.55 49.062 35.344 1 83 195 GLN A CA 1
ATOM 1488 C C . GLN A 1 195 ? 0.446 49.969 34.812 1 83 195 GLN A C 1
ATOM 1490 O O . GLN A 1 195 ? 0.249 51.062 35.312 1 83 195 GLN A O 1
ATOM 1495 N N . MET A 1 196 ? -0.202 49.469 33.812 1 83.19 196 MET A N 1
ATOM 1496 C CA . MET A 1 196 ? -1.283 50.281 33.219 1 83.19 196 MET A CA 1
ATOM 1497 C C . MET A 1 196 ? -2.443 50.406 34.219 1 83.19 196 MET A C 1
ATOM 1499 O O . MET A 1 196 ? -3.086 51.438 34.281 1 83.19 196 MET A O 1
ATOM 1503 N N . LYS A 1 197 ? -2.713 49.438 34.906 1 86.38 197 LYS A N 1
ATOM 1504 C CA . LYS A 1 197 ? -3.76 49.5 35.938 1 86.38 197 LYS A CA 1
ATOM 1505 C C . LYS A 1 197 ? -3.396 50.5 37.062 1 86.38 197 LYS A C 1
ATOM 1507 O O . LYS A 1 197 ? -4.258 51.219 37.562 1 86.38 197 LYS A O 1
ATOM 1512 N N . ALA A 1 198 ? -2.135 50.562 37.406 1 83.62 198 ALA A N 1
ATOM 1513 C CA . ALA A 1 198 ? -1.671 51.5 38.438 1 83.62 198 ALA A CA 1
ATOM 1514 C C . ALA A 1 198 ? -1.774 52.938 37.938 1 83.62 198 ALA A C 1
ATOM 1516 O O . ALA A 1 198 ? -2.131 53.812 38.719 1 83.62 198 ALA A O 1
ATOM 1517 N N . ARG A 1 199 ? -1.53 53.188 36.656 1 82.56 199 ARG A N 1
ATOM 1518 C CA . ARG A 1 199 ? -1.584 54.531 36.094 1 82.56 199 ARG A CA 1
ATOM 1519 C C . ARG A 1 199 ? -3.027 54.969 35.875 1 82.56 199 ARG A C 1
ATOM 1521 O O . ARG A 1 199 ? -3.32 56.188 35.906 1 82.56 199 ARG A O 1
ATOM 1528 N N . ARG A 1 200 ? -3.875 54.094 35.594 1 81.5 200 ARG A N 1
ATOM 1529 C CA . ARG A 1 200 ? -5.289 54.438 35.469 1 81.5 200 ARG A CA 1
ATOM 1530 C C . ARG A 1 200 ? -5.84 55 36.75 1 81.5 200 ARG A C 1
ATOM 1532 O O . ARG A 1 200 ? -6.641 55.938 36.75 1 81.5 200 ARG A O 1
ATOM 1539 N N . GLU A 1 201 ? -5.375 54.469 37.781 1 79.19 201 GLU A N 1
ATOM 1540 C CA . GLU A 1 201 ? -5.789 55 39.094 1 79.19 201 GLU A CA 1
ATOM 1541 C C . GLU A 1 201 ? -5.348 56.438 39.25 1 79.19 201 GLU A C 1
ATOM 1543 O O . GLU A 1 201 ? -6.016 57.219 39.938 1 79.19 201 GLU A O 1
ATOM 1548 N N . GLN A 1 202 ? -4.406 56.781 38.438 1 77.25 202 GLN A N 1
ATOM 1549 C CA . GLN A 1 202 ? -3.904 58.156 38.469 1 77.25 202 GLN A CA 1
ATOM 1550 C C . GLN A 1 202 ? -4.504 59 37.344 1 77.25 202 GLN A C 1
ATOM 1552 O O . GLN A 1 202 ? -4.254 60.219 37.281 1 77.25 202 GLN A O 1
ATOM 1557 N N . GLY A 1 203 ? -5.414 58.375 36.438 1 71.44 203 GLY A N 1
ATOM 1558 C CA . GLY A 1 203 ? -6.199 59.094 35.438 1 71.44 203 GLY A CA 1
ATOM 1559 C C . GLY A 1 203 ? -5.473 59.25 34.125 1 71.44 203 GLY A C 1
ATOM 1560 O O . GLY A 1 203 ? -5.887 60.062 33.281 1 71.44 203 GLY A O 1
ATOM 1561 N N . THR A 1 204 ? -4.414 58.5 33.781 1 71.38 204 THR A N 1
ATOM 1562 C CA . THR A 1 204 ? -3.605 58.812 32.625 1 71.38 204 THR A CA 1
ATOM 1563 C C . THR A 1 204 ? -3.781 57.75 31.547 1 71.38 204 THR A C 1
ATOM 1565 O O . THR A 1 204 ? -3.312 57.906 30.422 1 71.38 204 THR A O 1
ATOM 1568 N N . VAL A 1 205 ? -4.422 56.594 31.859 1 73.25 205 VAL A N 1
ATOM 1569 C CA . VAL A 1 205 ? -4.57 55.531 30.891 1 73.25 205 VAL A CA 1
ATOM 1570 C C . VAL A 1 205 ? -6.051 55.219 30.688 1 73.25 205 VAL A C 1
ATOM 1572 O O . VAL A 1 205 ? -6.84 55.25 31.641 1 73.25 205 VAL A O 1
ATOM 1575 N N . LEU A 1 206 ? -6.281 55 29.438 1 72.12 206 LEU A N 1
ATOM 1576 C CA . LEU A 1 206 ? -7.668 54.719 29.094 1 72.12 206 LEU A CA 1
ATOM 1577 C C . LEU A 1 206 ? -7.973 53.219 29.297 1 72.12 206 LEU A C 1
ATOM 1579 O O . LEU A 1 206 ? -7.082 52.375 29.172 1 72.12 206 LEU A O 1
ATOM 1583 N N . LYS A 1 207 ? -9.141 53 29.734 1 76.38 207 LYS A N 1
ATOM 1584 C CA . LYS A 1 207 ? -9.625 51.625 29.938 1 76.38 207 LYS A CA 1
ATOM 1585 C C . LYS A 1 207 ? -9.484 50.812 28.656 1 76.38 207 LYS A C 1
ATOM 1587 O O . LYS A 1 207 ? -9.203 49.594 28.719 1 76.38 207 LYS A O 1
ATOM 1592 N N . ASN A 1 208 ? -9.516 51.438 27.547 1 71.25 208 ASN A N 1
ATOM 1593 C CA . ASN A 1 208 ? -9.414 50.781 26.25 1 71.25 208 ASN A CA 1
ATOM 1594 C C . ASN A 1 208 ? -8.016 50.219 26.016 1 71.25 208 ASN A C 1
ATOM 1596 O O . ASN A 1 208 ? -7.855 49.156 25.406 1 71.25 208 ASN A O 1
ATOM 1600 N N . ASP A 1 209 ? -7.121 50.875 26.531 1 74 209 ASP A N 1
ATOM 1601 C CA . ASP A 1 209 ? -5.742 50.406 26.359 1 74 209 ASP A CA 1
ATOM 1602 C C . ASP A 1 209 ? -5.473 49.156 27.172 1 74 209 ASP A C 1
ATOM 1604 O O . ASP A 1 209 ? -4.785 48.25 26.703 1 74 209 ASP A O 1
ATOM 1608 N N . ILE A 1 210 ? -6.027 49.125 28.312 1 79.5 210 ILE A N 1
ATOM 1609 C CA . ILE A 1 210 ? -5.852 47.969 29.172 1 79.5 210 ILE A CA 1
ATOM 1610 C C . ILE A 1 210 ? -6.539 46.75 28.562 1 79.5 210 ILE A C 1
ATOM 1612 O O . ILE A 1 210 ? -5.98 45.656 28.547 1 79.5 210 ILE A O 1
ATOM 1616 N N . THR A 1 211 ? -7.688 46.969 28.031 1 79.38 211 THR A N 1
ATOM 1617 C CA . THR A 1 211 ? -8.453 45.875 27.438 1 79.38 211 THR A CA 1
ATOM 1618 C C . THR A 1 211 ? -7.711 45.281 26.234 1 79.38 211 THR A C 1
ATOM 1620 O O . THR A 1 211 ? -7.762 44.062 26 1 79.38 211 THR A O 1
ATOM 1623 N N . ARG A 1 212 ? -7.02 46 25.5 1 76.31 212 ARG A N 1
ATOM 1624 C CA . ARG A 1 212 ? -6.25 45.562 24.344 1 76.31 212 ARG A CA 1
ATOM 1625 C C . ARG A 1 212 ? -5.125 44.625 24.781 1 76.31 212 ARG A C 1
ATOM 1627 O O . ARG A 1 212 ? -4.871 43.594 24.125 1 76.31 212 ARG A O 1
ATOM 1634 N N . TYR A 1 213 ? -4.57 44.969 25.844 1 81 213 TYR A N 1
ATOM 1635 C CA . TYR A 1 213 ? -3.473 44.156 26.328 1 81 213 TYR A CA 1
ATOM 1636 C C . TYR A 1 213 ? -3.994 42.875 26.984 1 81 213 TYR A C 1
ATOM 1638 O O . TYR A 1 213 ? -3.342 41.844 26.938 1 81 213 TYR A O 1
ATOM 1646 N N . GLU A 1 214 ? -5.133 43.031 27.531 1 84.69 214 GLU A N 1
ATOM 1647 C CA . GLU A 1 214 ? -5.75 41.812 28.094 1 84.69 214 GLU A CA 1
ATOM 1648 C C . GLU A 1 214 ? -6.113 40.844 26.984 1 84.69 214 GLU A C 1
ATOM 1650 O O . GLU A 1 214 ? -5.977 39.625 27.156 1 84.69 214 GLU A O 1
ATOM 1655 N N . LEU A 1 215 ? -6.465 41.312 25.922 1 80.94 215 LEU A N 1
ATOM 1656 C CA . LEU A 1 215 ? -6.754 40.469 24.766 1 80.94 215 LEU A CA 1
ATOM 1657 C C . LEU A 1 215 ? -5.48 39.812 24.234 1 80.94 215 LEU A C 1
ATOM 1659 O O . LEU A 1 215 ? -5.492 38.656 23.875 1 80.94 215 LEU A O 1
ATOM 1663 N N . GLN A 1 216 ? -4.523 40.562 24.203 1 83.56 216 GLN A N 1
ATOM 1664 C CA . GLN A 1 216 ? -3.238 40.031 23.766 1 83.56 216 GLN A CA 1
ATOM 1665 C C . GLN A 1 216 ? -2.754 38.906 24.688 1 83.56 216 GLN A C 1
ATOM 1667 O O . GLN A 1 216 ? -2.182 37.938 24.219 1 83.56 216 GLN A O 1
ATOM 1672 N N . LEU A 1 217 ? -2.932 39.156 25.953 1 87.31 217 LEU A N 1
ATOM 1673 C CA . LEU A 1 217 ? -2.535 38.125 26.922 1 87.31 217 LEU A CA 1
ATOM 1674 C C . LEU A 1 217 ? -3.291 36.812 26.672 1 87.31 217 LEU A C 1
ATOM 1676 O O . LEU A 1 217 ? -2.705 35.75 26.734 1 87.31 217 LEU A O 1
ATOM 1680 N N . GLN A 1 218 ? -4.59 36.938 26.359 1 86.81 218 GLN A N 1
ATOM 1681 C CA . GLN A 1 218 ? -5.375 35.75 26.094 1 86.81 218 GLN A CA 1
ATOM 1682 C C . GLN A 1 218 ? -4.859 35.031 24.844 1 86.81 218 GLN A C 1
ATOM 1684 O O . GLN A 1 218 ? -4.832 33.781 24.797 1 86.81 218 GLN A O 1
ATOM 1689 N N . SER A 1 219 ? -4.477 35.719 23.828 1 86.69 219 SER A N 1
ATOM 1690 C CA . SER A 1 219 ? -3.922 35.125 22.609 1 86.69 219 SER A CA 1
ATOM 1691 C C . SER A 1 219 ? -2.604 34.406 22.891 1 86.69 219 SER A C 1
ATOM 1693 O O . SER A 1 219 ? -2.334 33.344 22.312 1 86.69 219 SER A O 1
ATOM 1695 N N . LEU A 1 220 ? -1.833 35 23.766 1 89.94 220 LEU A N 1
ATOM 1696 C CA . LEU A 1 220 ? -0.558 34.406 24.141 1 89.94 220 LEU A CA 1
ATOM 1697 C C . LEU A 1 220 ? -0.775 33.125 24.906 1 89.94 220 LEU A C 1
ATOM 1699 O O . LEU A 1 220 ? -0.052 32.125 24.703 1 89.94 220 LEU A O 1
ATOM 1703 N N . LEU A 1 221 ? -1.732 33.188 25.766 1 92.5 221 LEU A N 1
ATOM 1704 C CA . LEU A 1 221 ? -2.035 32 26.547 1 92.5 221 LEU A CA 1
ATOM 1705 C C . LEU A 1 221 ? -2.543 30.875 25.656 1 92.5 221 LEU A C 1
ATOM 1707 O O . LEU A 1 221 ? -2.215 29.719 25.859 1 92.5 221 LEU A O 1
ATOM 1711 N N . LEU A 1 222 ? -3.299 31.172 24.703 1 91.69 222 LEU A N 1
ATOM 1712 C CA . LEU A 1 222 ? -3.75 30.188 23.734 1 91.69 222 LEU A CA 1
ATOM 1713 C C . LEU A 1 222 ? -2.57 29.609 22.953 1 91.69 222 LEU A C 1
ATOM 1715 O O . LEU A 1 222 ? -2.482 28.391 22.766 1 91.69 222 LEU A O 1
ATOM 1719 N N . THR A 1 223 ? -1.713 30.453 22.484 1 93.31 223 THR A N 1
ATOM 1720 C CA . THR A 1 223 ? -0.529 30 21.75 1 93.31 223 THR A CA 1
ATOM 1721 C C . THR A 1 223 ? 0.309 29.062 22.609 1 93.31 223 THR A C 1
ATOM 1723 O O . THR A 1 223 ? 0.842 28.062 22.109 1 93.31 223 THR A O 1
ATOM 1726 N N . LYS A 1 224 ? 0.493 29.438 23.828 1 95.25 224 LYS A N 1
ATOM 1727 C CA . LYS A 1 224 ? 1.225 28.578 24.75 1 95.25 224 LYS A CA 1
ATOM 1728 C C . LYS A 1 224 ? 0.585 27.188 24.812 1 95.25 224 LYS A C 1
ATOM 1730 O O . LYS A 1 224 ? 1.283 26.172 24.766 1 95.25 224 LYS A O 1
ATOM 1735 N N . THR A 1 225 ? -0.704 27.141 24.969 1 94.56 225 THR A N 1
ATOM 1736 C CA . THR A 1 225 ? -1.426 25.875 25.016 1 94.56 225 THR A CA 1
ATOM 1737 C C . THR A 1 225 ? -1.221 25.078 23.734 1 94.56 225 THR A C 1
ATOM 1739 O O . THR A 1 225 ? -1.009 23.859 23.781 1 94.56 225 THR A O 1
ATOM 1742 N N . GLN A 1 226 ? -1.298 25.719 22.578 1 95.5 226 GLN A N 1
ATOM 1743 C CA . GLN A 1 226 ? -1.093 25.078 21.297 1 95.5 226 GLN A CA 1
ATOM 1744 C C . GLN A 1 226 ? 0.305 24.469 21.203 1 95.5 226 GLN A C 1
ATOM 1746 O O . GLN A 1 226 ? 0.472 23.359 20.688 1 95.5 226 GLN A O 1
ATOM 1751 N N . LEU A 1 227 ? 1.26 25.172 21.672 1 95.69 227 LEU A N 1
ATOM 1752 C CA . LEU A 1 227 ? 2.641 24.703 21.625 1 95.69 227 LEU A CA 1
ATOM 1753 C C . LEU A 1 227 ? 2.84 23.516 22.578 1 95.69 227 LEU A C 1
ATOM 1755 O O . LEU A 1 227 ? 3.539 22.562 22.234 1 95.69 227 LEU A O 1
ATOM 1759 N N . ASP A 1 228 ? 2.24 23.672 23.766 1 95.56 228 ASP A N 1
ATOM 1760 C CA . ASP A 1 228 ? 2.316 22.578 24.719 1 95.56 228 ASP A CA 1
ATOM 1761 C C . ASP A 1 228 ? 1.717 21.297 24.141 1 95.56 228 ASP A C 1
ATOM 1763 O O . ASP A 1 228 ? 2.285 20.219 24.297 1 95.56 228 ASP A O 1
ATOM 1767 N N . ASP A 1 229 ? 0.612 21.422 23.547 1 95.5 229 ASP A N 1
ATOM 1768 C CA . ASP A 1 229 ? -0.069 20.266 22.969 1 95.5 229 ASP A CA 1
ATOM 1769 C C . ASP A 1 229 ? 0.72 19.703 21.781 1 95.5 229 ASP A C 1
ATOM 1771 O O . ASP A 1 229 ? 0.786 18.484 21.609 1 95.5 229 ASP A O 1
ATOM 1775 N N . ALA A 1 230 ? 1.274 20.547 20.969 1 95.88 230 ALA A N 1
ATOM 1776 C CA . ALA A 1 230 ? 2.125 20.094 19.875 1 95.88 230 ALA A CA 1
ATOM 1777 C C . ALA A 1 230 ? 3.309 19.281 20.391 1 95.88 230 ALA A C 1
ATOM 1779 O O . ALA A 1 230 ? 3.686 18.266 19.797 1 95.88 230 ALA A O 1
ATOM 1780 N N . GLN A 1 231 ? 3.9 19.766 21.469 1 95.44 231 GLN A N 1
ATOM 1781 C CA . GLN A 1 231 ? 5.004 19.047 22.094 1 95.44 231 GLN A CA 1
ATOM 1782 C C . GLN A 1 231 ? 4.555 17.672 22.562 1 95.44 231 GLN A C 1
ATOM 1784 O O . GLN A 1 231 ? 5.277 16.688 22.391 1 95.44 231 GLN A O 1
ATOM 1789 N N . LYS A 1 232 ? 3.381 17.641 23.188 1 94.25 232 LYS A N 1
ATOM 1790 C CA . LYS A 1 232 ? 2.844 16.375 23.672 1 94.25 232 LYS A CA 1
ATOM 1791 C C . LYS A 1 232 ? 2.678 15.375 22.531 1 94.25 232 LYS A C 1
ATOM 1793 O O . LYS A 1 232 ? 2.982 14.188 22.688 1 94.25 232 LYS A O 1
ATOM 1798 N N . ILE A 1 233 ? 2.227 15.797 21.391 1 95.69 233 ILE A N 1
ATOM 1799 C CA . ILE A 1 233 ? 1.983 14.938 20.25 1 95.69 233 ILE A CA 1
ATOM 1800 C C . ILE A 1 233 ? 3.309 14.383 19.719 1 95.69 233 ILE A C 1
ATOM 1802 O O . ILE A 1 233 ? 3.447 13.18 19.516 1 95.69 233 ILE A O 1
ATOM 1806 N N . ILE A 1 234 ? 4.309 15.266 19.578 1 96.44 234 ILE A N 1
ATOM 1807 C CA . ILE A 1 234 ? 5.598 14.852 19.016 1 96.44 234 ILE A CA 1
ATOM 1808 C C . ILE A 1 234 ? 6.297 13.906 20 1 96.44 234 ILE A C 1
ATOM 1810 O O . ILE A 1 234 ? 6.898 12.914 19.578 1 96.44 234 ILE A O 1
ATOM 1814 N N . ARG A 1 235 ? 6.219 14.234 21.281 1 94.25 235 ARG A N 1
ATOM 1815 C CA . ARG A 1 235 ? 6.836 13.375 22.281 1 94.25 235 ARG A CA 1
ATOM 1816 C C . ARG A 1 235 ? 6.219 11.977 22.25 1 94.25 235 ARG A C 1
ATOM 1818 O O . ARG A 1 235 ? 6.93 10.977 22.391 1 94.25 235 ARG A O 1
ATOM 1825 N N . HIS A 1 236 ? 4.949 11.93 22.125 1 94.56 236 HIS A N 1
ATOM 1826 C CA . HIS A 1 236 ? 4.266 10.648 22.047 1 94.56 236 HIS A CA 1
ATOM 1827 C C . HIS A 1 236 ? 4.699 9.867 20.812 1 94.56 236 HIS A C 1
ATOM 1829 O O . HIS A 1 236 ? 4.91 8.648 20.875 1 94.56 236 HIS A O 1
ATOM 1835 N N . GLN A 1 237 ? 4.891 10.531 19.688 1 95.19 237 GLN A N 1
ATOM 1836 C CA . GLN A 1 237 ? 5.324 9.898 18.453 1 95.19 237 GLN A CA 1
ATOM 1837 C C . GLN A 1 237 ? 6.727 9.305 18.594 1 95.19 237 GLN A C 1
ATOM 1839 O O . GLN A 1 237 ? 6.977 8.172 18.172 1 95.19 237 GLN A O 1
ATOM 1844 N N . ILE A 1 238 ? 7.598 10.078 19.203 1 95.38 238 ILE A N 1
ATOM 1845 C CA . ILE A 1 238 ? 8.961 9.609 19.406 1 95.38 238 ILE A CA 1
ATOM 1846 C C . ILE A 1 238 ? 8.953 8.406 20.359 1 95.38 238 ILE A C 1
ATOM 1848 O O . ILE A 1 238 ? 9.594 7.391 20.078 1 95.38 238 ILE A O 1
ATOM 1852 N N . SER A 1 239 ? 8.195 8.57 21.422 1 94.5 239 SER A N 1
ATOM 1853 C CA . SER A 1 239 ? 8.141 7.504 22.422 1 94.5 239 SER A CA 1
ATOM 1854 C C . SER A 1 239 ? 7.637 6.203 21.812 1 94.5 239 SER A C 1
ATOM 1856 O O . SER A 1 239 ? 8.164 5.125 22.094 1 94.5 239 SER A O 1
ATOM 1858 N N . THR A 1 240 ? 6.633 6.254 20.969 1 94.38 240 THR A N 1
ATOM 1859 C CA . THR A 1 240 ? 6.082 5.074 20.312 1 94.38 240 THR A CA 1
ATOM 1860 C C . THR A 1 240 ? 7.09 4.484 19.328 1 94.38 240 THR A C 1
ATOM 1862 O O . THR A 1 240 ? 7.234 3.264 19.234 1 94.38 240 THR A O 1
ATOM 1865 N N . ALA A 1 241 ? 7.848 5.332 18.625 1 93.94 241 ALA A N 1
ATOM 1866 C CA . ALA A 1 241 ? 8.797 4.891 17.609 1 93.94 241 ALA A CA 1
ATOM 1867 C C . ALA A 1 241 ? 9.961 4.129 18.234 1 93.94 241 ALA A C 1
ATOM 1869 O O . ALA A 1 241 ? 10.516 3.213 17.625 1 93.94 241 ALA A O 1
ATOM 1870 N N . ILE A 1 242 ? 10.336 4.527 19.453 1 94.38 242 ILE A N 1
ATOM 1871 C CA . ILE A 1 242 ? 11.492 3.896 20.094 1 94.38 242 ILE A CA 1
ATOM 1872 C C . ILE A 1 242 ? 11.023 2.969 21.203 1 94.38 242 ILE A C 1
ATOM 1874 O O . ILE A 1 242 ? 11.844 2.426 21.953 1 94.38 242 ILE A O 1
ATOM 1878 N N . HIS A 1 243 ? 9.68 2.818 21.406 1 92.5 243 HIS A N 1
ATOM 1879 C CA . HIS A 1 243 ? 9.07 1.979 22.422 1 92.5 243 HIS A CA 1
ATOM 1880 C C . HIS A 1 243 ? 9.586 2.346 23.812 1 92.5 243 HIS A C 1
ATOM 1882 O O . HIS A 1 243 ? 10 1.472 24.578 1 92.5 243 HIS A O 1
ATOM 1888 N N . LEU A 1 244 ? 9.602 3.559 24.016 1 89.88 244 LEU A N 1
ATOM 1889 C CA . LEU A 1 244 ? 9.945 4.031 25.359 1 89.88 244 LEU A CA 1
ATOM 1890 C C . LEU A 1 244 ? 8.883 3.609 26.375 1 89.88 244 LEU A C 1
ATOM 1892 O O . LEU A 1 244 ? 7.684 3.754 26.109 1 89.88 244 LEU A O 1
ATOM 1896 N N . PRO A 1 245 ? 9.281 3.059 27.469 1 86.56 245 PRO A N 1
ATOM 1897 C CA . PRO A 1 245 ? 8.305 2.629 28.469 1 86.56 245 PRO A CA 1
ATOM 1898 C C . PRO A 1 245 ? 7.379 3.762 28.922 1 86.56 245 PRO A C 1
ATOM 1900 O O . PRO A 1 245 ? 7.781 4.926 28.922 1 86.56 245 PRO A O 1
ATOM 1903 N N . GLU A 1 246 ? 6.191 3.373 29.266 1 79.62 246 GLU A N 1
ATOM 1904 C CA . GLU A 1 246 ? 5.176 4.348 29.656 1 79.62 246 GLU A CA 1
ATOM 1905 C C . GLU A 1 246 ? 5.621 5.16 30.875 1 79.62 246 GLU A C 1
ATOM 1907 O O . GLU A 1 246 ? 6.148 4.605 31.828 1 79.62 246 GLU A O 1
ATOM 1912 N N . GLY A 1 247 ? 5.473 6.41 30.781 1 74.44 247 GLY A N 1
ATOM 1913 C CA . GLY A 1 247 ? 5.77 7.277 31.906 1 74.44 247 GLY A CA 1
ATOM 1914 C C . GLY A 1 247 ? 7.16 7.883 31.844 1 74.44 247 GLY A C 1
ATOM 1915 O O . GLY A 1 247 ? 7.477 8.805 32.594 1 74.44 247 GLY A O 1
ATOM 1916 N N . GLU A 1 248 ? 8.008 7.246 31.016 1 78.56 248 GLU A N 1
ATOM 1917 C CA . GLU A 1 248 ? 9.352 7.805 30.891 1 78.56 248 GLU A CA 1
ATOM 1918 C C . GLU A 1 248 ? 9.367 8.992 29.922 1 78.56 248 GLU A C 1
ATOM 1920 O O . GLU A 1 248 ? 8.648 8.992 28.922 1 78.56 248 GLU A O 1
ATOM 1925 N N . ASP A 1 249 ? 9.992 10.008 30.406 1 82.19 249 ASP A N 1
ATOM 1926 C CA . ASP A 1 249 ? 10.156 11.195 29.578 1 82.19 249 ASP A CA 1
ATOM 1927 C C . ASP A 1 249 ? 11.633 11.508 29.359 1 82.19 249 ASP A C 1
ATOM 1929 O O . ASP A 1 249 ? 12.5 10.977 30.062 1 82.19 249 ASP A O 1
ATOM 1933 N N . PHE A 1 250 ? 11.852 12.219 28.25 1 86.69 250 PHE A N 1
ATOM 1934 C CA . PHE A 1 250 ? 13.227 12.609 27.953 1 86.69 250 PHE A CA 1
ATOM 1935 C C . PHE A 1 250 ? 13.297 14.07 27.547 1 86.69 250 PHE A C 1
ATOM 1937 O O . PHE A 1 250 ? 12.289 14.664 27.172 1 86.69 250 PHE A O 1
ATOM 1944 N N . ASP A 1 251 ? 14.531 14.562 27.734 1 86.62 251 ASP A N 1
ATOM 1945 C CA . ASP A 1 251 ? 14.781 15.922 27.281 1 86.62 251 ASP A CA 1
ATOM 1946 C C . ASP A 1 251 ? 15.758 15.938 26.109 1 86.62 251 ASP A C 1
ATOM 1948 O O . ASP A 1 251 ? 16.609 15.047 25.984 1 86.62 251 ASP A O 1
ATOM 1952 N N . VAL A 1 252 ? 15.516 16.844 25.25 1 89.94 252 VAL A N 1
ATOM 1953 C CA . VAL A 1 252 ? 16.391 17 24.109 1 89.94 252 VAL A CA 1
ATOM 1954 C C . VAL A 1 252 ? 17.766 17.5 24.562 1 89.94 252 VAL A C 1
ATOM 1956 O O . VAL A 1 252 ? 17.859 18.375 25.422 1 89.94 252 VAL A O 1
ATOM 1959 N N . ASP A 1 253 ? 18.781 16.922 24.031 1 88.44 253 ASP A N 1
ATOM 1960 C CA . ASP A 1 253 ? 20.141 17.375 24.312 1 88.44 253 ASP A CA 1
ATOM 1961 C C . ASP A 1 253 ? 20.5 18.578 23.453 1 88.44 253 ASP A C 1
ATOM 1963 O O . ASP A 1 253 ? 21.078 18.422 22.375 1 88.44 253 ASP A O 1
ATOM 1967 N N . THR A 1 254 ? 20.297 19.672 23.953 1 84.25 254 THR A N 1
ATOM 1968 C CA . THR A 1 254 ? 20.5 20.891 23.203 1 84.25 254 THR A CA 1
ATOM 1969 C C . THR A 1 254 ? 21.984 21.172 22.984 1 84.25 254 THR A C 1
ATOM 1971 O O . THR A 1 254 ? 22.375 21.797 22 1 84.25 254 THR A O 1
ATOM 1974 N N . GLN A 1 255 ? 22.828 20.688 23.844 1 82.94 255 GLN A N 1
ATOM 1975 C CA . GLN A 1 255 ? 24.266 20.922 23.734 1 82.94 255 GLN A CA 1
ATOM 1976 C C . GLN A 1 255 ? 24.859 20.188 22.547 1 82.94 255 GLN A C 1
ATOM 1978 O O . GLN A 1 255 ? 25.688 20.734 21.812 1 82.94 255 GLN A O 1
ATOM 1983 N N . SER A 1 256 ? 24.375 19 22.406 1 84.56 256 SER A N 1
ATOM 1984 C CA . SER A 1 256 ? 24.859 18.219 21.281 1 84.56 256 SER A CA 1
ATOM 1985 C C . SER A 1 256 ? 24.453 18.859 19.953 1 84.56 256 SER A C 1
ATOM 1987 O O . SER A 1 256 ? 25.234 18.859 19 1 84.56 256 SER A O 1
ATOM 1989 N N . LEU A 1 257 ? 23.328 19.391 19.875 1 85.25 257 LEU A N 1
ATOM 1990 C CA . LEU A 1 257 ? 22.844 20.016 18.641 1 85.25 257 LEU A CA 1
ATOM 1991 C C . LEU A 1 257 ? 23.594 21.312 18.359 1 85.25 257 LEU A C 1
ATOM 1993 O O . LEU A 1 257 ? 23.875 21.609 17.203 1 85.25 257 LEU A O 1
ATOM 1997 N N . GLU A 1 258 ? 23.906 21.984 19.422 1 81.62 258 GLU A N 1
ATOM 1998 C CA . GLU A 1 258 ? 24.656 23.219 19.266 1 81.62 258 GLU A CA 1
ATOM 1999 C C . GLU A 1 258 ? 26.078 22.938 18.75 1 81.62 258 GLU A C 1
ATOM 2001 O O . GLU A 1 258 ? 26.594 23.672 17.922 1 81.62 258 GLU A O 1
ATOM 2006 N N . GLN A 1 259 ? 26.578 21.922 19.203 1 81.94 259 GLN A N 1
ATOM 2007 C CA . GLN A 1 259 ? 27.906 21.531 18.734 1 81.94 259 GLN A CA 1
ATOM 2008 C C . GLN A 1 259 ? 27.891 21.141 17.266 1 81.94 259 GLN A C 1
ATOM 2010 O O . GLN A 1 259 ? 28.797 21.5 16.516 1 81.94 259 GLN A O 1
ATOM 2015 N N . GLU A 1 260 ? 26.859 20.469 16.922 1 82.69 260 GLU A N 1
ATOM 2016 C CA . GLU A 1 260 ? 26.703 20.062 15.523 1 82.69 260 GLU A CA 1
ATOM 2017 C C . GLU A 1 260 ? 26.5 21.281 14.617 1 82.69 260 GLU A C 1
ATOM 2019 O O . GLU A 1 260 ? 27.031 21.328 13.508 1 82.69 260 GLU A O 1
ATOM 2024 N N . SER A 1 261 ? 25.766 22.156 15.031 1 81.5 261 SER A N 1
ATOM 2025 C CA . SER A 1 261 ? 25.5 23.375 14.281 1 81.5 261 SER A CA 1
ATOM 2026 C C . SER A 1 261 ? 26.781 24.188 14.086 1 81.5 261 SER A C 1
ATOM 2028 O O . SER A 1 261 ? 27 24.766 13.016 1 81.5 261 SER A O 1
ATOM 2030 N N . ARG A 1 262 ? 27.609 24.172 15.102 1 77.62 262 ARG A N 1
ATOM 2031 C CA . ARG A 1 262 ? 28.875 24.906 15.031 1 77.62 262 ARG A CA 1
ATOM 2032 C C . ARG A 1 262 ? 29.844 24.219 14.07 1 77.62 262 ARG A C 1
ATOM 2034 O O . ARG A 1 262 ? 30.625 24.891 13.383 1 77.62 262 ARG A O 1
ATOM 2041 N N . ALA A 1 263 ? 29.719 23.016 14.039 1 77.19 263 ALA A N 1
ATOM 2042 C CA . ALA A 1 263 ? 30.578 22.25 13.156 1 77.19 263 ALA A CA 1
ATOM 2043 C C . ALA A 1 263 ? 30.203 22.453 11.695 1 77.19 263 ALA A C 1
ATOM 2045 O O . ALA A 1 263 ? 31.031 22.266 10.797 1 77.19 263 ALA A O 1
ATOM 2046 N N . LEU A 1 264 ? 29.016 22.906 11.414 1 83.38 264 LEU A N 1
ATOM 2047 C CA . LEU A 1 264 ? 28.516 23.094 10.062 1 83.38 264 LEU A CA 1
ATOM 2048 C C . LEU A 1 264 ? 28.969 24.438 9.492 1 83.38 264 LEU A C 1
ATOM 2050 O O . LEU A 1 264 ? 28.641 24.781 8.359 1 83.38 264 LEU A O 1
ATOM 2054 N N . LYS A 1 265 ? 29.812 25.125 10.125 1 74.38 265 LYS A N 1
ATOM 2055 C CA . LYS A 1 265 ? 30.297 26.406 9.633 1 74.38 265 LYS A CA 1
ATOM 2056 C C . LYS A 1 265 ? 31.172 26.234 8.391 1 74.38 265 LYS A C 1
ATOM 2058 O O . LYS A 1 265 ? 31.188 27.109 7.516 1 74.38 265 LYS A O 1
ATOM 2063 N N . THR A 1 266 ? 31.797 25.078 8.297 1 77 266 THR A N 1
ATOM 2064 C CA . THR A 1 266 ? 32.531 24.75 7.09 1 77 266 THR A CA 1
ATOM 2065 C C . THR A 1 266 ? 31.844 23.625 6.316 1 77 266 THR A C 1
ATOM 2067 O O . THR A 1 266 ? 31.797 22.484 6.773 1 77 266 THR A O 1
ATOM 2070 N N . LEU A 1 267 ? 31.234 24.125 5.203 1 81.5 267 LEU A N 1
ATOM 2071 C CA . LEU A 1 267 ? 30.438 23.156 4.438 1 81.5 267 LEU A CA 1
ATOM 2072 C C . LEU A 1 267 ? 31.312 22.438 3.41 1 81.5 267 LEU A C 1
ATOM 2074 O O . LEU A 1 267 ? 32.188 23.047 2.801 1 81.5 267 LEU A O 1
ATOM 2078 N N . THR A 1 268 ? 31.156 21.156 3.4 1 85.5 268 THR A N 1
ATOM 2079 C CA . THR A 1 268 ? 31.766 20.328 2.375 1 85.5 268 THR A CA 1
ATOM 2080 C C . THR A 1 268 ? 31.266 20.703 0.987 1 85.5 268 THR A C 1
ATOM 2082 O O . THR A 1 268 ? 30.156 21.203 0.843 1 85.5 268 THR A O 1
ATOM 2085 N N . SER A 1 269 ? 32.156 20.484 -0.014 1 91.5 269 SER A N 1
ATOM 2086 C CA . SER A 1 269 ? 31.781 20.859 -1.378 1 91.5 269 SER A CA 1
ATOM 2087 C C . SER A 1 269 ? 30.656 19.984 -1.906 1 91.5 269 SER A C 1
ATOM 2089 O O . SER A 1 269 ? 30.469 18.844 -1.441 1 91.5 269 SER A O 1
ATOM 2091 N N . GLU A 1 270 ? 29.906 20.578 -2.773 1 95.31 270 GLU A N 1
ATOM 2092 C CA . GLU A 1 270 ? 28.781 19.859 -3.375 1 95.31 270 GLU A CA 1
ATOM 2093 C C . GLU A 1 270 ? 29.25 18.578 -4.043 1 95.31 270 GLU A C 1
ATOM 2095 O O . GLU A 1 270 ? 28.562 17.547 -3.988 1 95.31 270 GLU A O 1
ATOM 2100 N N . ASP A 1 271 ? 30.422 18.594 -4.695 1 95.31 271 ASP A N 1
ATOM 2101 C CA . ASP A 1 271 ? 30.953 17.469 -5.449 1 95.31 271 ASP A CA 1
ATOM 2102 C C . ASP A 1 271 ? 31.156 16.25 -4.551 1 95.31 271 ASP A C 1
ATOM 2104 O O . ASP A 1 271 ? 30.922 15.117 -4.969 1 95.31 271 ASP A O 1
ATOM 2108 N N . VAL A 1 272 ? 31.609 16.484 -3.406 1 94.94 272 VAL A N 1
ATOM 2109 C CA . VAL A 1 272 ? 31.828 15.398 -2.457 1 94.94 272 VAL A CA 1
ATOM 2110 C C . VAL A 1 272 ? 30.5 14.727 -2.113 1 94.94 272 VAL A C 1
ATOM 2112 O O . VAL A 1 272 ? 30.422 13.5 -2.035 1 94.94 272 VAL A O 1
ATOM 2115 N N . TRP A 1 273 ? 29.438 15.516 -1.957 1 96.25 273 TRP A N 1
ATOM 2116 C CA . TRP A 1 273 ? 28.125 14.969 -1.646 1 96.25 273 TRP A CA 1
ATOM 2117 C C . TRP A 1 273 ? 27.547 14.219 -2.842 1 96.25 273 TRP A C 1
ATOM 2119 O O . TRP A 1 273 ? 26.922 13.164 -2.68 1 96.25 273 TRP A O 1
ATOM 2129 N N . GLN A 1 274 ? 27.781 14.781 -4.047 1 97.31 274 GLN A N 1
ATOM 2130 C CA . GLN A 1 274 ? 27.344 14.102 -5.258 1 97.31 274 GLN A CA 1
ATOM 2131 C C . GLN A 1 274 ? 28 12.734 -5.398 1 97.31 274 GLN A C 1
ATOM 2133 O O . GLN A 1 274 ? 27.328 11.75 -5.719 1 97.31 274 GLN A O 1
ATOM 2138 N N . GLN A 1 275 ? 29.281 12.656 -5.117 1 95.88 275 GLN A N 1
ATOM 2139 C CA . GLN A 1 275 ? 30.016 11.398 -5.199 1 95.88 275 GLN A CA 1
ATOM 2140 C C . GLN A 1 275 ? 29.547 10.414 -4.133 1 95.88 275 GLN A C 1
ATOM 2142 O O . GLN A 1 275 ? 29.375 9.227 -4.41 1 95.88 275 GLN A O 1
ATOM 2147 N N . THR A 1 276 ? 29.359 10.93 -2.955 1 95.69 276 THR A N 1
ATOM 2148 C CA . THR A 1 276 ? 28.891 10.086 -1.864 1 95.69 276 THR A CA 1
ATOM 2149 C C . THR A 1 276 ? 27.516 9.492 -2.201 1 95.69 276 THR A C 1
ATOM 2151 O O . THR A 1 276 ? 27.266 8.312 -1.946 1 95.69 276 THR A O 1
ATOM 2154 N N . ALA A 1 277 ? 26.562 10.266 -2.773 1 97.06 277 ALA A N 1
ATOM 2155 C CA . ALA A 1 277 ? 25.234 9.797 -3.16 1 97.06 277 ALA A CA 1
ATOM 2156 C C . ALA A 1 277 ? 25.328 8.742 -4.254 1 97.06 277 ALA A C 1
ATOM 2158 O O . ALA A 1 277 ? 24.609 7.742 -4.223 1 97.06 277 ALA A O 1
ATOM 2159 N N . ALA A 1 278 ? 26.234 8.992 -5.176 1 95.38 278 ALA A N 1
ATOM 2160 C CA . ALA A 1 278 ? 26.406 8.047 -6.281 1 95.38 278 ALA A CA 1
ATOM 2161 C C . ALA A 1 278 ? 26.875 6.684 -5.777 1 95.38 278 ALA A C 1
ATOM 2163 O O . ALA A 1 278 ? 26.484 5.648 -6.316 1 95.38 278 ALA A O 1
ATOM 2164 N N . GLU A 1 279 ? 27.609 6.664 -4.723 1 93.44 279 GLU A N 1
ATOM 2165 C CA . GLU A 1 279 ? 28.203 5.43 -4.219 1 93.44 279 GLU A CA 1
ATOM 2166 C C . GLU A 1 279 ? 27.297 4.758 -3.193 1 93.44 279 GLU A C 1
ATOM 2168 O O . GLU A 1 279 ? 27.281 3.529 -3.076 1 93.44 279 GLU A O 1
ATOM 2173 N N . ASN A 1 280 ? 26.516 5.559 -2.488 1 92.94 280 ASN A N 1
ATOM 2174 C CA . ASN A 1 280 ? 25.875 5 -1.307 1 92.94 280 ASN A CA 1
ATOM 2175 C C . ASN A 1 280 ? 24.359 4.984 -1.454 1 92.94 280 ASN A C 1
ATOM 2177 O O . ASN A 1 280 ? 23.656 4.305 -0.698 1 92.94 280 ASN A O 1
ATOM 2181 N N . ASN A 1 281 ? 23.812 5.703 -2.432 1 95.75 281 ASN A N 1
ATOM 2182 C CA . ASN A 1 281 ? 22.359 5.852 -2.48 1 95.75 281 ASN A CA 1
ATOM 2183 C C . ASN A 1 281 ? 21.672 4.512 -2.717 1 95.75 281 ASN A C 1
ATOM 2185 O O . ASN A 1 281 ? 21.984 3.811 -3.682 1 95.75 281 ASN A O 1
ATOM 2189 N N . ILE A 1 282 ? 20.734 4.234 -1.854 1 97.44 282 ILE A N 1
ATOM 2190 C CA . ILE A 1 282 ? 20.062 2.939 -1.852 1 97.44 282 ILE A CA 1
ATOM 2191 C C . ILE A 1 282 ? 19.156 2.826 -3.074 1 97.44 282 ILE A C 1
ATOM 2193 O O . ILE A 1 282 ? 19.016 1.748 -3.656 1 97.44 282 ILE A O 1
ATOM 2197 N N . GLY A 1 283 ? 18.547 3.938 -3.547 1 96.94 283 GLY A N 1
ATOM 2198 C CA . GLY A 1 283 ? 17.688 3.922 -4.719 1 96.94 283 GLY A CA 1
ATOM 2199 C C . GLY A 1 283 ? 18.422 3.527 -5.988 1 96.94 283 GLY A C 1
ATOM 2200 O O . GLY A 1 283 ? 17.906 2.734 -6.785 1 96.94 283 GLY A O 1
ATOM 2201 N N . ILE A 1 284 ? 19.609 4.008 -6.156 1 97.31 284 ILE A N 1
ATOM 2202 C CA . ILE A 1 284 ? 20.438 3.676 -7.32 1 97.31 284 ILE A CA 1
ATOM 2203 C C . ILE A 1 284 ? 20.859 2.215 -7.246 1 97.31 284 ILE A C 1
ATOM 2205 O O . ILE A 1 284 ? 20.812 1.494 -8.242 1 97.31 284 ILE A O 1
ATOM 2209 N N . ARG A 1 285 ? 21.234 1.794 -6.047 1 97.19 285 ARG A N 1
ATOM 2210 C CA . ARG A 1 285 ? 21.656 0.41 -5.867 1 97.19 285 ARG A CA 1
ATOM 2211 C C . ARG A 1 285 ? 20.5 -0.557 -6.133 1 97.19 285 ARG A C 1
ATOM 2213 O O . ARG A 1 285 ? 20.703 -1.604 -6.754 1 97.19 285 ARG A O 1
ATOM 2220 N N . GLN A 1 286 ? 19.281 -0.22 -5.68 1 97.56 286 GLN A N 1
ATOM 2221 C CA . GLN A 1 286 ? 18.109 -1.053 -5.93 1 97.56 286 GLN A CA 1
ATOM 2222 C C . GLN A 1 286 ? 17.797 -1.133 -7.422 1 97.56 286 GLN A C 1
ATOM 2224 O O . GLN A 1 286 ? 17.469 -2.203 -7.934 1 97.56 286 GLN A O 1
ATOM 2229 N N . ALA A 1 287 ? 17.906 -0.022 -8.102 1 97.44 287 ALA A N 1
ATOM 2230 C CA . ALA A 1 287 ? 17.672 -0.007 -9.539 1 97.44 287 ALA A CA 1
ATOM 2231 C C . ALA A 1 287 ? 18.703 -0.858 -10.273 1 97.44 287 ALA A C 1
ATOM 2233 O O . ALA A 1 287 ? 18.375 -1.563 -11.227 1 97.44 287 ALA A O 1
ATOM 2234 N N . SER A 1 288 ? 19.969 -0.825 -9.828 1 97.56 288 SER A N 1
ATOM 2235 C CA . SER A 1 288 ? 21.031 -1.626 -10.43 1 97.56 288 SER A CA 1
ATOM 2236 C C . SER A 1 288 ? 20.781 -3.117 -10.227 1 97.56 288 SER A C 1
ATOM 2238 O O . SER A 1 288 ? 20.984 -3.918 -11.141 1 97.56 288 SER A O 1
ATOM 2240 N N . LEU A 1 289 ? 20.312 -3.439 -9.016 1 97.62 289 LEU A N 1
ATOM 2241 C CA . LEU A 1 289 ? 19.984 -4.836 -8.75 1 97.62 289 LEU A CA 1
ATOM 2242 C C . LEU A 1 289 ? 18.812 -5.293 -9.602 1 97.62 289 LEU A C 1
ATOM 2244 O O . LEU A 1 289 ? 18.766 -6.445 -10.039 1 97.62 289 LEU A O 1
ATOM 2248 N N . ALA A 1 290 ? 17.859 -4.418 -9.867 1 96.75 290 ALA A N 1
ATOM 2249 C CA . ALA A 1 290 ? 16.734 -4.734 -10.734 1 96.75 290 ALA A CA 1
ATOM 2250 C C . ALA A 1 290 ? 17.188 -5.02 -12.156 1 96.75 290 ALA A C 1
ATOM 2252 O O . ALA A 1 290 ? 16.625 -5.871 -12.844 1 96.75 290 ALA A O 1
ATOM 2253 N N . THR A 1 291 ? 18.219 -4.34 -12.633 1 97.81 291 THR A N 1
ATOM 2254 C CA . THR A 1 291 ? 18.797 -4.59 -13.945 1 97.81 291 THR A CA 1
ATOM 2255 C C . THR A 1 291 ? 19.438 -5.969 -14 1 97.81 291 THR A C 1
ATOM 2257 O O . THR A 1 291 ? 19.281 -6.707 -14.977 1 97.81 291 THR A O 1
ATOM 2260 N N . GLU A 1 292 ? 20.141 -6.301 -12.922 1 97.62 292 GLU A N 1
ATOM 2261 C CA . GLU A 1 292 ? 20.75 -7.625 -12.852 1 97.62 292 GLU A CA 1
ATOM 2262 C C . GLU A 1 292 ? 19.688 -8.719 -12.852 1 97.62 292 GLU A C 1
ATOM 2264 O O . GLU A 1 292 ? 19.859 -9.773 -13.461 1 97.62 292 GLU A O 1
ATOM 2269 N N . MET A 1 293 ? 18.578 -8.461 -12.18 1 97.31 293 MET A N 1
ATOM 2270 C CA . MET A 1 293 ? 17.469 -9.406 -12.156 1 97.31 293 MET A CA 1
ATOM 2271 C C . MET A 1 293 ? 16.875 -9.594 -13.555 1 97.31 293 MET A C 1
ATOM 2273 O O . MET A 1 293 ? 16.547 -10.711 -13.945 1 97.31 293 MET A O 1
ATOM 2277 N N . SER A 1 294 ? 16.75 -8.508 -14.258 1 97.38 294 SER A N 1
ATOM 2278 C CA . SER A 1 294 ? 16.203 -8.578 -15.609 1 97.38 294 SER A CA 1
ATOM 2279 C C . SER A 1 294 ? 17.141 -9.344 -16.547 1 97.38 294 SER A C 1
ATOM 2281 O O . SER A 1 294 ? 16.703 -10.023 -17.469 1 97.38 294 SER A O 1
ATOM 2283 N N . GLU A 1 295 ? 18.469 -9.258 -16.297 1 97.56 295 GLU A N 1
ATOM 2284 C CA . GLU A 1 295 ? 19.438 -10.047 -17.047 1 97.56 295 GLU A CA 1
ATOM 2285 C C . GLU A 1 295 ? 19.266 -11.539 -16.797 1 97.56 295 GLU A C 1
ATOM 2287 O O . GLU A 1 295 ? 19.344 -12.344 -17.719 1 97.56 295 GLU A O 1
ATOM 2292 N N . GLN A 1 296 ? 19 -11.836 -15.539 1 97.12 296 GLN A N 1
ATOM 2293 C CA . GLN A 1 296 ? 18.75 -13.227 -15.203 1 97.12 296 GLN A CA 1
ATOM 2294 C C . GLN A 1 296 ? 17.438 -13.711 -15.82 1 97.12 296 GLN A C 1
ATOM 2296 O O . GLN A 1 296 ? 17.312 -14.883 -16.203 1 97.12 296 GLN A O 1
ATOM 2301 N N . LYS A 1 297 ? 16.469 -12.844 -15.977 1 96.31 297 LYS A N 1
ATOM 2302 C CA . LYS A 1 297 ? 15.203 -13.195 -16.609 1 96.31 297 LYS A CA 1
ATOM 2303 C C . LYS A 1 297 ? 15.406 -13.531 -18.094 1 96.31 297 LYS A C 1
ATOM 2305 O O . LYS A 1 297 ? 14.734 -14.406 -18.625 1 96.31 297 LYS A O 1
ATOM 2310 N N . ILE A 1 298 ? 16.359 -12.844 -18.766 1 97.06 298 ILE A N 1
ATOM 2311 C CA . ILE A 1 298 ? 16.703 -13.172 -20.141 1 97.06 298 ILE A CA 1
ATOM 2312 C C . ILE A 1 298 ? 17.266 -14.586 -20.219 1 97.06 298 ILE A C 1
ATOM 2314 O O . ILE A 1 298 ? 16.859 -15.391 -21.062 1 97.06 298 ILE A O 1
ATOM 2318 N N . ARG A 1 299 ? 18.141 -14.859 -19.281 1 96.06 299 ARG A N 1
ATOM 2319 C CA . ARG A 1 299 ? 18.766 -16.188 -19.25 1 96.06 299 ARG A CA 1
ATOM 2320 C C . ARG A 1 299 ? 17.719 -17.266 -18.984 1 96.06 299 ARG A C 1
ATOM 2322 O O . ARG A 1 299 ? 17.781 -18.344 -19.578 1 96.06 299 ARG A O 1
ATOM 2329 N N . ASN A 1 300 ? 16.812 -16.953 -18.125 1 95.19 300 ASN A N 1
ATOM 2330 C CA . ASN A 1 300 ? 15.75 -17.891 -17.812 1 95.19 300 ASN A CA 1
ATOM 2331 C C . ASN A 1 300 ? 14.844 -18.125 -19.016 1 95.19 300 ASN A C 1
ATOM 2333 O O . ASN A 1 300 ? 14.445 -19.266 -19.281 1 95.19 300 ASN A O 1
ATOM 2337 N N . THR A 1 301 ? 14.547 -17.094 -19.75 1 94.81 301 THR A N 1
ATOM 2338 C CA . THR A 1 301 ? 13.711 -17.203 -20.938 1 94.81 301 THR A CA 1
ATOM 2339 C C . THR A 1 301 ? 14.43 -17.969 -22.047 1 94.81 301 THR A C 1
ATOM 2341 O O . THR A 1 301 ? 13.812 -18.75 -22.781 1 94.81 301 THR A O 1
ATOM 2344 N N . ARG A 1 302 ? 15.727 -17.797 -22.125 1 94.75 302 ARG A N 1
ATOM 2345 C CA . ARG A 1 302 ? 16.531 -18.516 -23.109 1 94.75 302 ARG A CA 1
ATOM 2346 C C . ARG A 1 302 ? 16.625 -20 -22.766 1 94.75 302 ARG A C 1
ATOM 2348 O O . ARG A 1 302 ? 16.688 -20.844 -23.672 1 94.75 302 ARG A O 1
ATOM 2355 N N . ALA A 1 303 ? 16.625 -20.234 -21.453 1 93.88 303 ALA A N 1
ATOM 2356 C CA . ALA A 1 303 ? 16.734 -21.609 -21 1 93.88 303 ALA A CA 1
ATOM 2357 C C . ALA A 1 303 ? 15.555 -22.453 -21.5 1 93.88 303 ALA A C 1
ATOM 2359 O O . ALA A 1 303 ? 15.695 -23.656 -21.734 1 93.88 303 ALA A O 1
ATOM 2360 N N . ALA A 1 304 ? 14.406 -21.797 -21.703 1 89.25 304 ALA A N 1
ATOM 2361 C CA . ALA A 1 304 ? 13.211 -22.5 -22.188 1 89.25 304 ALA A CA 1
ATOM 2362 C C . ALA A 1 304 ? 13.391 -22.984 -23.609 1 89.25 304 ALA A C 1
ATOM 2364 O O . ALA A 1 304 ? 12.664 -23.859 -24.078 1 89.25 304 ALA A O 1
ATOM 2365 N N . SER A 1 305 ? 14.469 -22.484 -24.391 1 92 305 SER A N 1
ATOM 2366 C CA . SER A 1 305 ? 14.734 -22.875 -25.781 1 92 305 SER A CA 1
ATOM 2367 C C . SER A 1 305 ? 15.852 -23.922 -25.844 1 92 305 SER A C 1
ATOM 2369 O O . SER A 1 305 ? 16.344 -24.234 -26.938 1 92 305 SER A O 1
ATOM 2371 N N . LEU A 1 306 ? 16.266 -24.422 -24.719 1 93.94 306 LEU A N 1
ATOM 2372 C CA . LEU A 1 306 ? 17.312 -25.422 -24.672 1 93.94 306 LEU A CA 1
ATOM 2373 C C . LEU A 1 306 ? 16.797 -26.75 -24.125 1 93.94 306 LEU A C 1
ATOM 2375 O O . LEU A 1 306 ? 15.766 -26.7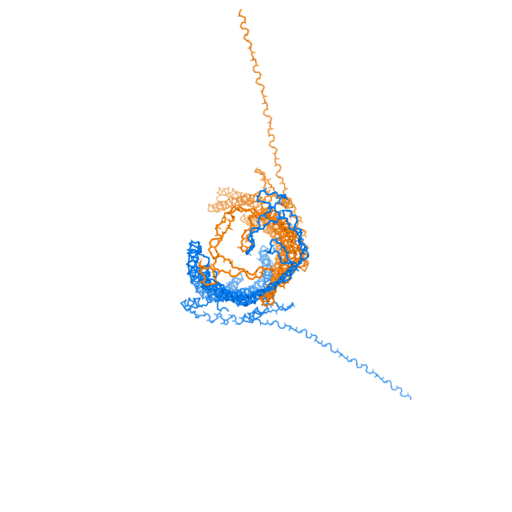66 -23.438 1 93.94 306 LEU A O 1
ATOM 2379 N N . PRO A 1 307 ? 17.422 -27.828 -24.438 1 93.69 307 PRO A N 1
ATOM 2380 C CA . PRO A 1 307 ? 16.953 -29.125 -23.953 1 93.69 307 PRO A CA 1
ATOM 2381 C C . PRO A 1 307 ? 17.188 -29.312 -22.453 1 93.69 307 PRO A C 1
ATOM 2383 O O . PRO A 1 307 ? 17.984 -28.609 -21.859 1 93.69 307 PRO A O 1
ATOM 2386 N N . SER A 1 308 ? 16.406 -30.109 -21.844 1 94.44 308 SER A N 1
ATOM 2387 C CA . SER A 1 308 ? 16.578 -30.516 -20.453 1 94.44 308 SER A CA 1
ATOM 2388 C C . SER A 1 308 ? 16.984 -31.984 -20.344 1 94.44 308 SER A C 1
ATOM 2390 O O . SER A 1 308 ? 16.547 -32.812 -21.156 1 94.44 308 SER A O 1
ATOM 2392 N N . VAL A 1 309 ? 17.906 -32.312 -19.469 1 96.06 309 VAL A N 1
ATOM 2393 C CA . VAL A 1 309 ? 18.391 -33.688 -19.25 1 96.06 309 VAL A CA 1
ATOM 2394 C C . VAL A 1 309 ? 18.125 -34.125 -17.812 1 96.06 309 VAL A C 1
ATOM 2396 O O . VAL A 1 309 ? 18.328 -33.344 -16.875 1 96.06 309 VAL A O 1
ATOM 2399 N N . ALA A 1 310 ? 17.578 -35.25 -17.672 1 95.75 310 ALA A N 1
ATOM 2400 C CA . ALA A 1 310 ? 17.297 -35.781 -16.328 1 95.75 310 ALA A CA 1
ATOM 2401 C C . ALA A 1 310 ? 17.562 -37.281 -16.266 1 95.75 310 ALA A C 1
ATOM 2403 O O . ALA A 1 310 ? 17.516 -37.969 -17.281 1 95.75 310 ALA A O 1
ATOM 2404 N N . VAL A 1 311 ? 17.984 -37.75 -15.102 1 96.62 311 VAL A N 1
ATOM 2405 C CA . VAL A 1 311 ? 18.078 -39.188 -14.805 1 96.62 311 VAL A CA 1
ATOM 2406 C C . VAL A 1 311 ? 16.828 -39.625 -14.062 1 96.62 311 VAL A C 1
ATOM 2408 O O . VAL A 1 311 ? 16.359 -38.969 -13.148 1 96.62 311 VAL A O 1
ATOM 2411 N N . VAL A 1 312 ? 16.234 -40.688 -14.523 1 96.19 312 VAL A N 1
ATOM 2412 C CA . VAL A 1 312 ? 14.992 -41.156 -13.922 1 96.19 312 VAL A CA 1
ATOM 2413 C C . VAL A 1 312 ? 15.125 -42.656 -13.547 1 96.19 312 VAL A C 1
ATOM 2415 O O . VAL A 1 312 ? 15.781 -43.406 -14.25 1 96.19 312 VAL A O 1
ATOM 2418 N N . ALA A 1 313 ? 14.703 -43.031 -12.383 1 96.44 313 ALA A N 1
ATOM 2419 C CA . ALA A 1 313 ? 14.531 -44.406 -11.938 1 96.44 313 ALA A CA 1
ATOM 2420 C C . ALA A 1 313 ? 13.094 -44.688 -11.516 1 96.44 313 ALA A C 1
ATOM 2422 O O . ALA A 1 313 ? 12.492 -43.875 -10.797 1 96.44 313 ALA A O 1
ATOM 2423 N N . GLU A 1 314 ? 12.484 -45.719 -12.047 1 96.25 314 GLU A N 1
ATOM 2424 C CA . GLU A 1 314 ? 11.078 -46 -11.766 1 96.25 314 GLU A CA 1
ATOM 2425 C C . GLU A 1 314 ? 10.852 -47.469 -11.508 1 96.25 314 GLU A C 1
ATOM 2427 O O . GLU A 1 314 ? 11.469 -48.312 -12.156 1 96.25 314 GLU A O 1
ATOM 2432 N N . ASN A 1 315 ? 10.164 -47.844 -10.508 1 96.56 315 ASN A N 1
ATOM 2433 C CA . ASN A 1 315 ? 9.664 -49.188 -10.219 1 96.56 315 ASN A CA 1
ATOM 2434 C C . ASN A 1 315 ? 8.141 -49.25 -10.289 1 96.56 315 ASN A C 1
ATOM 2436 O O . ASN A 1 315 ? 7.457 -48.406 -9.68 1 96.56 315 ASN A O 1
ATOM 2440 N N . ASP A 1 316 ? 7.613 -50.094 -11.094 1 94.44 316 ASP A N 1
ATOM 2441 C CA . ASP A 1 316 ? 6.168 -50.25 -11.234 1 94.44 316 ASP A CA 1
ATOM 2442 C C . ASP A 1 316 ? 5.734 -51.688 -10.875 1 94.44 316 ASP A C 1
ATOM 2444 O O . ASP A 1 316 ? 6.207 -52.656 -11.477 1 94.44 316 ASP A O 1
ATOM 2448 N N . LEU A 1 317 ? 4.973 -51.844 -9.867 1 95.12 317 LEU A N 1
ATOM 2449 C CA . LEU A 1 317 ? 4.348 -53.094 -9.453 1 95.12 317 LEU A CA 1
ATOM 2450 C C . LEU A 1 317 ? 2.83 -53 -9.586 1 95.12 317 LEU A C 1
ATOM 2452 O O . LEU A 1 317 ? 2.184 -52.188 -8.914 1 95.12 317 LEU A O 1
ATOM 2456 N N . ALA A 1 318 ? 2.281 -53.781 -10.539 1 92.88 318 ALA A N 1
ATOM 2457 C CA . ALA A 1 318 ? 0.836 -53.719 -10.734 1 92.88 318 ALA A CA 1
ATOM 2458 C C . ALA A 1 318 ? 0.267 -55.094 -11.047 1 92.88 318 ALA A C 1
ATOM 2460 O O . ALA A 1 318 ? 0.984 -55.969 -11.516 1 92.88 318 ALA A O 1
ATOM 2461 N N . GLY A 1 319 ? -0.964 -55.312 -10.734 1 91.44 319 GLY A N 1
ATOM 2462 C CA . GLY A 1 319 ? -1.758 -56.5 -11.039 1 91.44 319 GLY A CA 1
ATOM 2463 C C . GLY A 1 319 ? -3.252 -56.25 -10.977 1 91.44 319 GLY A C 1
ATOM 2464 O O . GLY A 1 319 ? -3.699 -55.281 -10.328 1 91.44 319 GLY A O 1
ATOM 2465 N N . PRO A 1 320 ? -4.105 -57.031 -11.727 1 88.19 320 PRO A N 1
ATOM 2466 C CA . PRO A 1 320 ? -3.744 -58.062 -12.711 1 88.19 320 PRO A CA 1
ATOM 2467 C C . PRO A 1 320 ? -3.158 -57.469 -13.992 1 88.19 320 PRO A C 1
ATOM 2469 O O . PRO A 1 320 ? -3.18 -56.25 -14.18 1 88.19 320 PRO A O 1
ATOM 2472 N N . TYR A 1 321 ? -2.531 -58.281 -14.719 1 83.31 321 TYR A N 1
ATOM 2473 C CA . TYR A 1 321 ? -1.95 -57.812 -15.977 1 83.31 321 TYR A CA 1
ATOM 2474 C C . TYR A 1 321 ? -3.027 -57.656 -17.047 1 83.31 321 TYR A C 1
ATOM 2476 O O . TYR A 1 321 ? -3.523 -58.656 -17.594 1 83.31 321 TYR A O 1
ATOM 2484 N N . THR A 1 322 ? -3.393 -56.375 -17.406 1 76.06 322 THR A N 1
ATOM 2485 C CA . THR A 1 322 ? -4.539 -56.125 -18.266 1 76.06 322 THR A CA 1
ATOM 2486 C C . THR A 1 322 ? -4.086 -55.656 -19.641 1 76.06 322 THR A C 1
ATOM 2488 O O . THR A 1 322 ? -4.906 -55.25 -20.484 1 76.06 322 THR A O 1
ATOM 2491 N N . SER A 1 323 ? -2.809 -55.594 -19.844 1 73.94 323 SER A N 1
ATOM 2492 C CA . SER A 1 323 ? -2.311 -55.125 -21.141 1 73.94 323 SER A CA 1
ATOM 2493 C C . SER A 1 323 ? -2.428 -56.219 -22.203 1 73.94 323 SER A C 1
ATOM 2495 O O . SER A 1 323 ? -2.105 -56 -23.375 1 73.94 323 SER A O 1
ATOM 2497 N N . ASP A 1 324 ? -2.891 -57.312 -21.766 1 72.62 324 ASP A N 1
ATOM 2498 C CA . ASP A 1 324 ? -3.221 -58.406 -22.688 1 72.62 324 ASP A CA 1
ATOM 2499 C C . ASP A 1 324 ? -4.715 -58.406 -23.016 1 72.62 324 ASP A C 1
ATOM 2501 O O . ASP A 1 324 ? -5.523 -57.906 -22.234 1 72.62 324 ASP A O 1
ATOM 2505 N N . LEU A 1 325 ? -5.055 -58.781 -24.281 1 72.12 325 LEU A N 1
ATOM 2506 C CA . LEU A 1 325 ? -6.461 -58.875 -24.656 1 72.12 325 LEU A CA 1
ATOM 2507 C C . LEU A 1 325 ? -7.258 -59.656 -23.609 1 72.12 325 LEU A C 1
ATOM 2509 O O . LEU A 1 325 ? -8.383 -59.25 -23.281 1 72.12 325 LEU A O 1
ATOM 2513 N N . ILE A 1 326 ? -6.66 -60.781 -23.25 1 72.25 326 ILE A N 1
ATOM 2514 C CA . ILE A 1 326 ? -7.227 -61.531 -22.125 1 72.25 326 ILE A CA 1
ATOM 2515 C C . ILE A 1 326 ? -6.426 -61.25 -20.859 1 72.25 326 ILE A C 1
ATOM 2517 O O . ILE A 1 326 ? -5.273 -61.656 -20.734 1 72.25 326 ILE A O 1
ATOM 2521 N N . PRO A 1 327 ? -6.984 -60.531 -19.953 1 79.38 327 PRO A N 1
ATOM 2522 C CA . PRO A 1 327 ? -6.25 -60.188 -18.734 1 79.38 327 PRO A CA 1
ATOM 2523 C C . PRO A 1 327 ? -5.766 -61.406 -17.969 1 79.38 327 PRO A C 1
ATOM 2525 O O . PRO A 1 327 ? -6.441 -62.438 -17.969 1 79.38 327 PRO A O 1
ATOM 2528 N N . LYS A 1 328 ? -4.578 -61.312 -17.422 1 81.38 328 LYS A N 1
ATOM 2529 C CA . LYS A 1 328 ? -3.998 -62.406 -16.609 1 81.38 328 LYS A CA 1
ATOM 2530 C C . LYS A 1 328 ? -4.023 -62.031 -15.125 1 81.38 328 LYS A C 1
ATOM 2532 O O . LYS A 1 328 ? -3.707 -60.906 -14.758 1 81.38 328 LYS A O 1
ATOM 2537 N N . ASP A 1 329 ? -4.352 -62.938 -14.289 1 88.5 329 ASP A N 1
ATOM 2538 C CA . ASP A 1 329 ? -4.426 -62.719 -12.844 1 88.5 329 ASP A CA 1
ATOM 2539 C C . ASP A 1 329 ? -3.049 -62.844 -12.195 1 88.5 329 ASP A C 1
ATOM 2541 O O . ASP A 1 329 ? -2.793 -63.781 -11.445 1 88.5 329 ASP A O 1
ATOM 2545 N N . ALA A 1 330 ? -2.186 -61.969 -12.445 1 89.5 330 ALA A N 1
ATOM 2546 C CA . ALA A 1 330 ? -0.823 -61.969 -11.922 1 89.5 330 ALA A CA 1
ATOM 2547 C C . ALA A 1 330 ? -0.354 -60.562 -11.617 1 89.5 330 ALA A C 1
ATOM 2549 O O . ALA A 1 330 ? -0.9 -59.594 -12.156 1 89.5 330 ALA A O 1
ATOM 2550 N N . ASN A 1 331 ? 0.589 -60.5 -10.625 1 92.44 331 ASN A N 1
ATOM 2551 C CA . ASN A 1 331 ? 1.307 -59.25 -10.391 1 92.44 331 ASN A CA 1
ATOM 2552 C C . ASN A 1 331 ? 2.598 -59.188 -11.203 1 92.44 331 ASN A C 1
ATOM 2554 O O . ASN A 1 331 ? 3.297 -60.188 -11.352 1 92.44 331 ASN A O 1
ATOM 2558 N N . VAL A 1 332 ? 2.791 -58.062 -11.812 1 91.06 332 VAL A N 1
ATOM 2559 C CA . VAL A 1 332 ? 4.008 -57.844 -12.594 1 91.06 332 VAL A CA 1
ATOM 2560 C C . VAL A 1 332 ? 4.801 -56.688 -12.031 1 91.06 332 VAL A C 1
ATOM 2562 O O . VAL A 1 332 ? 4.242 -55.594 -11.789 1 91.06 332 VAL A O 1
ATOM 2565 N N . ASN A 1 333 ? 6.141 -56.875 -11.703 1 93.81 333 ASN A N 1
ATOM 2566 C CA . ASN A 1 333 ? 7.039 -55.812 -11.258 1 93.81 333 ASN A CA 1
ATOM 2567 C C . ASN A 1 333 ? 8.109 -55.531 -12.297 1 93.81 333 ASN A C 1
ATOM 2569 O O . ASN A 1 333 ? 8.812 -56.438 -12.75 1 93.81 333 ASN A O 1
ATOM 2573 N N . VAL A 1 334 ? 8.148 -54.375 -12.75 1 92.81 334 VAL A N 1
ATOM 2574 C CA . VAL A 1 334 ? 9.172 -53.938 -13.703 1 92.81 334 VAL A CA 1
ATOM 2575 C C . VAL A 1 334 ? 9.852 -52.688 -13.203 1 92.81 334 VAL A C 1
ATOM 2577 O O . VAL A 1 334 ? 9.188 -51.781 -12.68 1 92.81 334 VAL A O 1
ATOM 2580 N N . TRP A 1 335 ? 11.195 -52.594 -13.164 1 94.31 335 TRP A N 1
ATOM 2581 C CA . TRP A 1 335 ? 11.914 -51.375 -12.812 1 94.31 335 TRP A CA 1
ATOM 2582 C C . TRP A 1 335 ? 12.891 -50.969 -13.914 1 94.31 335 TRP A C 1
ATOM 2584 O O . TRP A 1 335 ? 13.273 -51.812 -14.734 1 94.31 335 TRP A O 1
ATOM 2594 N N . PHE A 1 336 ? 13.172 -49.75 -14.125 1 94.62 336 PHE A N 1
ATOM 2595 C CA . PHE A 1 336 ? 14.18 -49.281 -15.078 1 94.62 336 PHE A CA 1
ATOM 2596 C C . PHE A 1 336 ? 14.883 -48.031 -14.57 1 94.62 336 PHE A C 1
ATOM 2598 O O . PHE A 1 336 ? 14.398 -47.375 -13.656 1 94.62 336 PHE A O 1
ATOM 2605 N N . VAL A 1 337 ? 16.078 -47.812 -14.969 1 95.19 337 VAL A N 1
ATOM 2606 C CA . VAL A 1 337 ? 16.875 -46.594 -14.805 1 95.19 337 VAL A CA 1
ATOM 2607 C C . VAL A 1 337 ? 17.266 -46.062 -16.172 1 95.19 337 VAL A C 1
ATOM 2609 O O . VAL A 1 337 ? 17.594 -46.812 -17.094 1 95.19 337 VAL A O 1
ATOM 2612 N N . GLY A 1 338 ? 17.016 -44.781 -16.359 1 95.88 338 GLY A N 1
ATOM 2613 C CA . GLY A 1 338 ? 17.312 -44.219 -17.672 1 95.88 338 GLY A CA 1
ATOM 2614 C C . GLY A 1 338 ? 17.672 -42.719 -17.625 1 95.88 338 GLY A C 1
ATOM 2615 O O . GLY A 1 338 ? 17.578 -42.094 -16.562 1 95.88 338 GLY A O 1
ATOM 2616 N N . ILE A 1 339 ? 18.25 -42.281 -18.688 1 95.56 339 ILE A N 1
ATOM 2617 C CA . ILE A 1 339 ? 18.531 -40.875 -18.922 1 95.56 339 ILE A CA 1
ATOM 2618 C C . ILE A 1 339 ? 17.609 -40.344 -20.016 1 95.56 339 ILE A C 1
ATOM 2620 O O . ILE A 1 339 ? 17.359 -41 -21.016 1 95.56 339 ILE A O 1
ATOM 2624 N N . GLY A 1 340 ? 16.953 -39.188 -19.625 1 94.81 340 GLY A N 1
ATOM 2625 C CA . GLY A 1 340 ? 16.031 -38.625 -20.609 1 94.81 340 GLY A CA 1
ATOM 2626 C C . GLY A 1 340 ? 16.391 -37.219 -21.016 1 94.81 340 GLY A C 1
ATOM 2627 O O . GLY A 1 340 ? 16.875 -36.438 -20.203 1 94.81 340 GLY A O 1
ATOM 2628 N N . VAL A 1 341 ? 16.281 -36.969 -22.375 1 94 341 VAL A N 1
ATOM 2629 C CA . VAL A 1 341 ? 16.453 -35.625 -22.938 1 94 341 VAL A CA 1
ATOM 2630 C C . VAL A 1 341 ? 15.125 -35.125 -23.484 1 94 341 VAL A C 1
ATOM 2632 O O . VAL A 1 341 ? 14.453 -35.812 -24.234 1 94 341 VAL A O 1
ATOM 2635 N N . LYS A 1 342 ? 14.68 -34.031 -22.969 1 92.69 342 LYS A N 1
ATOM 2636 C CA . LYS A 1 342 ? 13.453 -33.438 -23.453 1 92.69 342 LYS A CA 1
ATOM 2637 C C . LYS A 1 342 ? 13.75 -32.094 -24.141 1 92.69 342 LYS A C 1
ATOM 2639 O O . LYS A 1 342 ? 14.453 -31.25 -23.594 1 92.69 342 LYS A O 1
ATOM 2644 N N . TYR A 1 343 ? 13.305 -32 -25.438 1 92.31 343 TYR A N 1
ATOM 2645 C CA . TYR A 1 343 ? 13.547 -30.797 -26.203 1 92.31 343 TYR A CA 1
ATOM 2646 C C . TYR A 1 343 ? 12.281 -30.344 -26.922 1 92.31 343 TYR A C 1
ATOM 2648 O O . TYR A 1 343 ? 11.727 -31.078 -27.75 1 92.31 343 TYR A O 1
ATOM 2656 N N . ASN A 1 344 ? 11.789 -29.125 -26.531 1 91.12 344 ASN A N 1
ATOM 2657 C CA . ASN A 1 344 ? 10.664 -28.547 -27.266 1 91.12 344 ASN A CA 1
ATOM 2658 C C . ASN A 1 344 ? 11.125 -27.781 -28.5 1 91.12 344 ASN A C 1
ATOM 2660 O O . ASN A 1 344 ? 11.445 -26.594 -28.422 1 91.12 344 ASN A O 1
ATOM 2664 N N . LEU A 1 345 ? 11.016 -28.406 -29.625 1 91.12 345 LEU A N 1
ATOM 2665 C CA . LEU A 1 345 ? 11.547 -27.875 -30.875 1 91.12 345 LEU A CA 1
ATOM 2666 C C . LEU A 1 345 ? 10.797 -26.594 -31.281 1 91.12 345 LEU A C 1
ATOM 2668 O O . LEU A 1 345 ? 11.375 -25.703 -31.891 1 91.12 345 LEU A O 1
ATOM 2672 N N . SER A 1 346 ? 9.547 -26.547 -30.906 1 92 346 SER A N 1
ATOM 2673 C CA . SER A 1 346 ? 8.734 -25.406 -31.281 1 92 346 SER A CA 1
ATOM 2674 C C . SER A 1 346 ? 9.219 -24.125 -30.594 1 92 346 SER A C 1
ATOM 2676 O O . SER A 1 346 ? 8.883 -23.016 -31.016 1 92 346 SER A O 1
ATOM 2678 N N . SER A 1 347 ? 10 -24.297 -29.516 1 90.38 347 SER A N 1
ATOM 2679 C CA . SER A 1 347 ? 10.516 -23.141 -28.781 1 90.38 347 SER A CA 1
ATOM 2680 C C . SER A 1 347 ? 11.422 -22.297 -29.672 1 90.38 347 SER A C 1
ATOM 2682 O O . SER A 1 347 ? 11.594 -21.094 -29.422 1 90.38 347 SER A O 1
ATOM 2684 N N . LEU A 1 348 ? 11.953 -22.812 -30.703 1 87.94 348 LEU A N 1
ATOM 2685 C CA . LEU A 1 348 ? 12.875 -22.125 -31.594 1 87.94 348 LEU A CA 1
ATOM 2686 C C . LEU A 1 348 ? 12.18 -20.969 -32.312 1 87.94 348 LEU A C 1
ATOM 2688 O O . LEU A 1 348 ? 12.789 -19.922 -32.562 1 87.94 348 LEU A O 1
ATOM 2692 N N . TRP A 1 349 ? 10.852 -21.203 -32.594 1 90 349 TRP A N 1
ATOM 2693 C CA . TRP A 1 349 ? 10.188 -20.109 -33.281 1 90 349 TRP A CA 1
ATOM 2694 C C . TRP A 1 349 ? 9.117 -19.453 -32.406 1 90 349 TRP A C 1
ATOM 2696 O O . TRP A 1 349 ? 8.672 -18.344 -32.688 1 90 349 TRP A O 1
ATOM 2706 N N . LYS A 1 350 ? 8.711 -20.125 -31.297 1 91.12 350 LYS A N 1
ATOM 2707 C CA . LYS A 1 350 ? 7.691 -19.547 -30.438 1 91.12 350 LYS A CA 1
ATOM 2708 C C . LYS A 1 350 ? 8.32 -18.703 -29.328 1 91.12 350 LYS A C 1
ATOM 2710 O O . LYS A 1 350 ? 7.715 -17.734 -28.859 1 91.12 350 LYS A O 1
ATOM 2715 N N . ASN A 1 351 ? 9.641 -19.016 -28.906 1 93.56 351 ASN A N 1
ATOM 2716 C CA . ASN A 1 351 ? 10.266 -18.359 -27.781 1 93.56 351 ASN A CA 1
ATOM 2717 C C . ASN A 1 351 ? 11.125 -17.172 -28.219 1 93.56 351 ASN A C 1
ATOM 2719 O O . ASN A 1 351 ? 11.602 -16.406 -27.375 1 93.56 351 ASN A O 1
ATOM 2723 N N . LYS A 1 352 ? 11.266 -17.047 -29.531 1 93.12 352 LYS A N 1
ATOM 2724 C CA . LYS A 1 352 ? 12.109 -15.977 -30.062 1 93.12 352 LYS A CA 1
ATOM 2725 C C . LYS A 1 352 ? 11.602 -14.602 -29.625 1 93.12 352 LYS A C 1
ATOM 2727 O O . LYS A 1 352 ? 12.391 -13.758 -29.188 1 93.12 352 LYS A O 1
ATOM 2732 N N . HIS A 1 353 ? 10.328 -14.406 -29.734 1 94.69 353 HIS A N 1
ATOM 2733 C CA . HIS A 1 353 ? 9.758 -13.109 -29.391 1 94.69 353 HIS A CA 1
ATOM 2734 C C . HIS A 1 353 ? 9.719 -12.906 -27.891 1 94.69 353 HIS A C 1
ATOM 2736 O O . HIS A 1 353 ? 9.812 -11.773 -27.406 1 94.69 353 HIS A O 1
ATOM 2742 N N . ALA A 1 354 ? 9.617 -13.953 -27.094 1 95.69 354 ALA A N 1
ATOM 2743 C CA . ALA A 1 354 ? 9.688 -13.852 -25.625 1 95.69 354 ALA A CA 1
ATOM 2744 C C . ALA A 1 354 ? 11.07 -13.383 -25.188 1 95.69 354 ALA A C 1
ATOM 2746 O O . ALA A 1 354 ? 11.195 -12.57 -24.266 1 95.69 354 ALA A O 1
ATOM 2747 N N . ILE A 1 355 ? 12.125 -13.875 -25.875 1 96 355 ILE A N 1
ATOM 2748 C CA . ILE A 1 355 ? 13.492 -13.477 -25.547 1 96 355 ILE A CA 1
ATOM 2749 C C . ILE A 1 355 ? 13.695 -12.008 -25.906 1 96 355 ILE A C 1
ATOM 2751 O O . ILE A 1 355 ? 14.281 -11.25 -25.141 1 96 355 ILE A O 1
ATOM 2755 N N . ARG A 1 356 ? 13.211 -11.609 -27.047 1 96.5 356 ARG A N 1
ATOM 2756 C CA . ARG A 1 356 ? 13.328 -10.211 -27.438 1 96.5 356 ARG A CA 1
ATOM 2757 C C . ARG A 1 356 ? 12.586 -9.297 -26.469 1 96.5 356 ARG A C 1
ATOM 2759 O O . ARG A 1 356 ? 13.062 -8.203 -26.156 1 96.5 356 ARG A O 1
ATOM 2766 N N . LYS A 1 357 ? 11.359 -9.742 -26.031 1 96.94 357 LYS A N 1
ATOM 2767 C CA . LYS A 1 357 ? 10.609 -8.984 -25.031 1 96.94 357 LYS A CA 1
ATOM 2768 C C . LYS A 1 357 ? 11.43 -8.812 -23.766 1 96.94 357 LYS A C 1
ATOM 2770 O O . LYS A 1 357 ? 11.523 -7.707 -23.219 1 96.94 357 LYS A O 1
ATOM 2775 N N . ALA A 1 358 ? 12.047 -9.844 -23.266 1 96.88 358 ALA A N 1
ATOM 2776 C CA . ALA A 1 358 ? 12.859 -9.797 -22.062 1 96.88 358 ALA A CA 1
ATOM 2777 C C . ALA A 1 358 ? 14.047 -8.859 -22.234 1 96.88 358 ALA A C 1
ATOM 2779 O O . ALA A 1 358 ? 14.438 -8.156 -21.297 1 96.88 358 ALA A O 1
ATOM 2780 N N . LYS A 1 359 ? 14.648 -8.859 -23.438 1 97.69 359 LYS A N 1
ATOM 2781 C CA . LYS A 1 359 ? 15.766 -7.961 -23.734 1 97.69 359 LYS A CA 1
ATOM 2782 C C . LYS A 1 359 ? 15.328 -6.5 -23.641 1 97.69 359 LYS A C 1
ATOM 2784 O O . LYS A 1 359 ? 16.047 -5.66 -23.094 1 97.69 359 LYS A O 1
ATOM 2789 N N . HIS A 1 360 ? 14.133 -6.188 -24.203 1 97.81 360 HIS A N 1
ATOM 2790 C CA . HIS A 1 360 ? 13.625 -4.824 -24.109 1 97.81 360 HIS A CA 1
ATOM 2791 C C . HIS A 1 360 ? 13.305 -4.445 -22.672 1 97.81 360 HIS A C 1
ATOM 2793 O O . HIS A 1 360 ? 13.477 -3.293 -22.281 1 97.81 360 HIS A O 1
ATOM 2799 N N . GLU A 1 361 ? 12.852 -5.414 -21.906 1 97.44 361 GLU A N 1
ATOM 2800 C CA . GLU A 1 361 ? 12.609 -5.156 -20.484 1 97.44 361 GLU A CA 1
ATOM 2801 C C . GLU A 1 361 ? 13.906 -4.863 -19.75 1 97.44 361 GLU A C 1
ATOM 2803 O O . GLU A 1 361 ? 13.93 -4.059 -18.812 1 97.44 361 GLU A O 1
ATOM 2808 N N . ASN A 1 362 ? 15.008 -5.527 -20.188 1 97.69 362 ASN A N 1
ATOM 2809 C CA . ASN A 1 362 ? 16.328 -5.242 -19.609 1 97.69 362 ASN A CA 1
ATOM 2810 C C . ASN A 1 362 ? 16.797 -3.836 -19.953 1 97.69 362 ASN A C 1
ATOM 2812 O O . ASN A 1 362 ? 17.359 -3.141 -19.109 1 97.69 362 ASN A O 1
ATOM 2816 N N . ILE A 1 363 ? 16.562 -3.361 -21.172 1 97.88 363 ILE A N 1
ATOM 2817 C CA . ILE A 1 363 ? 16.891 -2 -21.578 1 97.88 363 ILE A CA 1
ATOM 2818 C C . ILE A 1 363 ? 16.094 -1.001 -20.734 1 97.88 363 ILE A C 1
ATOM 2820 O O . ILE A 1 363 ? 16.641 0.016 -20.297 1 97.88 363 ILE A O 1
ATOM 2824 N N . GLN A 1 364 ? 14.82 -1.314 -20.547 1 97.5 364 GLN A N 1
ATOM 2825 C CA . GLN A 1 364 ? 13.977 -0.472 -19.703 1 97.5 364 GLN A CA 1
ATOM 2826 C C . GLN A 1 364 ? 14.562 -0.354 -18.297 1 97.5 364 GLN A C 1
ATOM 2828 O O . GLN A 1 364 ? 14.578 0.734 -17.719 1 97.5 364 GLN A O 1
ATOM 2833 N N . ALA A 1 365 ? 15.039 -1.472 -17.75 1 97.69 365 ALA A N 1
ATOM 2834 C CA . ALA A 1 365 ? 15.625 -1.47 -16.406 1 97.69 365 ALA A CA 1
ATOM 2835 C C . ALA A 1 365 ? 16.891 -0.618 -16.359 1 97.69 365 ALA A C 1
ATOM 2837 O O . ALA A 1 365 ? 17.125 0.097 -15.383 1 97.69 365 ALA A O 1
ATOM 2838 N N . ASP A 1 366 ? 17.656 -0.676 -17.422 1 97.44 366 ASP A N 1
ATOM 2839 C CA . ASP A 1 366 ? 18.859 0.147 -17.516 1 97.44 366 ASP A CA 1
ATOM 2840 C C . ASP A 1 366 ? 18.516 1.632 -17.547 1 97.44 366 ASP A C 1
ATOM 2842 O O . ASP A 1 366 ? 19.172 2.443 -16.891 1 97.44 366 ASP A O 1
ATOM 2846 N N . GLU A 1 367 ? 17.5 1.974 -18.281 1 98 367 GLU A N 1
ATOM 2847 C CA . GLU A 1 367 ? 17.047 3.359 -18.344 1 98 367 GLU A CA 1
ATOM 2848 C C . GLU A 1 367 ? 16.516 3.822 -16.984 1 98 367 GLU A C 1
ATOM 2850 O O . GLU A 1 367 ? 16.656 4.996 -16.625 1 98 367 GLU A O 1
ATOM 2855 N N . ARG A 1 368 ? 15.945 2.922 -16.266 1 97.06 368 ARG A N 1
ATOM 2856 C CA . ARG A 1 368 ? 15.445 3.256 -14.93 1 97.06 368 ARG A CA 1
ATOM 2857 C C . ARG A 1 368 ? 16.594 3.582 -13.977 1 97.06 368 ARG A C 1
ATOM 2859 O O . ARG A 1 368 ? 16.438 4.434 -13.102 1 97.06 368 ARG A O 1
ATOM 2866 N N . VAL A 1 369 ? 17.75 2.924 -14.164 1 97.69 369 VAL A N 1
ATOM 2867 C CA . VAL A 1 369 ? 18.906 3.24 -13.352 1 97.69 369 VAL A CA 1
ATOM 2868 C C . VAL A 1 369 ? 19.359 4.676 -13.617 1 97.69 369 VAL A C 1
ATOM 2870 O O . VAL A 1 369 ? 19.656 5.43 -12.688 1 97.69 369 VAL A O 1
ATOM 2873 N N . GLN A 1 370 ? 19.359 5.074 -14.898 1 97.69 370 GLN A N 1
ATOM 2874 C CA . GLN A 1 370 ? 19.75 6.434 -15.266 1 97.69 370 GLN A CA 1
ATOM 2875 C C . GLN A 1 370 ? 18.766 7.453 -14.719 1 97.69 370 GLN A C 1
ATOM 2877 O O . GLN A 1 370 ? 19.156 8.523 -14.25 1 97.69 370 GLN A O 1
ATOM 2882 N N . LEU A 1 371 ? 17.531 7.094 -14.766 1 96.88 371 LEU A N 1
ATOM 2883 C CA . LEU A 1 371 ? 16.5 7.969 -14.219 1 96.88 371 LEU A CA 1
ATOM 2884 C C . LEU A 1 371 ? 16.703 8.164 -12.719 1 96.88 371 LEU A C 1
ATOM 2886 O O . LEU A 1 371 ? 16.562 9.273 -12.211 1 96.88 371 LEU A O 1
ATOM 2890 N N . ALA A 1 372 ? 17.031 7.082 -12.023 1 96.88 372 ALA A N 1
ATOM 2891 C CA . ALA A 1 372 ? 17.281 7.156 -10.586 1 96.88 372 ALA A CA 1
ATOM 2892 C C . ALA A 1 372 ? 18.5 8.031 -10.281 1 96.88 372 ALA A C 1
ATOM 2894 O O . ALA A 1 372 ? 18.469 8.828 -9.344 1 96.88 372 ALA A O 1
ATOM 2895 N N . ARG A 1 373 ? 19.516 7.895 -11.109 1 97.38 373 ARG A N 1
ATOM 2896 C CA . ARG A 1 373 ? 20.719 8.695 -10.945 1 97.38 373 ARG A CA 1
ATOM 2897 C C . ARG A 1 373 ? 20.422 10.18 -11.125 1 97.38 373 ARG A C 1
ATOM 2899 O O . ARG A 1 373 ? 20.875 11.008 -10.328 1 97.38 373 ARG A O 1
ATOM 2906 N N . GLU A 1 374 ? 19.641 10.492 -12.156 1 97.19 374 GLU A N 1
ATOM 2907 C CA . GLU A 1 374 ? 19.234 11.883 -12.383 1 97.19 374 GLU A CA 1
ATOM 2908 C C . GLU A 1 374 ? 18.422 12.422 -11.219 1 97.19 374 GLU A C 1
ATOM 2910 O O . GLU A 1 374 ? 18.594 13.562 -10.805 1 97.19 374 GLU A O 1
ATOM 2915 N N . GLY A 1 375 ? 17.547 11.586 -10.773 1 96.69 375 GLY A N 1
ATOM 2916 C CA . GLY A 1 375 ? 16.734 11.984 -9.633 1 96.69 375 GLY A CA 1
ATOM 2917 C C . GLY A 1 375 ? 17.562 12.266 -8.391 1 96.69 375 GLY A C 1
ATOM 2918 O O . GLY A 1 375 ? 17.328 13.266 -7.703 1 96.69 375 GLY A O 1
ATOM 2919 N N . VAL A 1 376 ? 18.5 11.438 -8.086 1 97.56 376 VAL A N 1
ATOM 2920 C CA . VAL A 1 376 ? 19.359 11.609 -6.922 1 97.56 376 VAL A CA 1
ATOM 2921 C C . VAL A 1 376 ? 20.25 12.836 -7.102 1 97.56 376 VAL A C 1
ATOM 2923 O O . VAL A 1 376 ? 20.438 13.625 -6.168 1 97.56 376 VAL A O 1
ATOM 2926 N N . GLU A 1 377 ? 20.797 13.07 -8.336 1 97.69 377 GLU A N 1
ATOM 2927 C CA . GLU A 1 377 ? 21.625 14.234 -8.625 1 97.69 377 GLU A CA 1
ATOM 2928 C C . GLU A 1 377 ? 20.859 15.539 -8.383 1 97.69 377 GLU A C 1
ATOM 2930 O O . GLU A 1 377 ? 21.375 16.453 -7.738 1 97.69 377 GLU A O 1
ATOM 2935 N N . ASN A 1 378 ? 19.641 15.586 -8.891 1 97.44 378 ASN A N 1
ATOM 2936 C CA . ASN A 1 378 ? 18.797 16.75 -8.672 1 97.44 378 ASN A CA 1
ATOM 2937 C C . ASN A 1 378 ? 18.484 16.953 -7.195 1 97.44 378 ASN A C 1
ATOM 2939 O O . ASN A 1 378 ? 18.516 18.078 -6.691 1 97.44 378 ASN A O 1
ATOM 2943 N N . GLY A 1 379 ? 18.188 15.859 -6.531 1 97.44 379 GLY A N 1
ATOM 2944 C CA . GLY A 1 379 ? 17.875 15.938 -5.113 1 97.44 379 GLY A CA 1
ATOM 2945 C C . GLY A 1 379 ? 19.031 16.422 -4.262 1 97.44 379 GLY A C 1
ATOM 2946 O O . GLY A 1 379 ? 18.844 17.281 -3.389 1 97.44 379 GLY A O 1
ATOM 2947 N N . VAL A 1 380 ? 20.234 15.938 -4.551 1 97.69 380 VAL A N 1
ATOM 2948 C CA . VAL A 1 380 ? 21.406 16.344 -3.799 1 97.69 380 VAL A CA 1
ATOM 2949 C C . VAL A 1 380 ? 21.719 17.812 -4.055 1 97.69 380 VAL A C 1
ATOM 2951 O O . VAL A 1 380 ? 22.016 18.562 -3.125 1 97.69 380 VAL A O 1
ATOM 2954 N N . GLN A 1 381 ? 21.594 18.281 -5.312 1 97.56 381 GLN A N 1
ATOM 2955 C CA . GLN A 1 381 ? 21.844 19.672 -5.656 1 97.56 381 GLN A CA 1
ATOM 2956 C C . GLN A 1 381 ? 20.859 20.594 -4.934 1 97.56 381 GLN A C 1
ATOM 2958 O O . GLN A 1 381 ? 21.25 21.641 -4.41 1 97.56 381 GLN A O 1
ATOM 2963 N N . ALA A 1 382 ? 19.609 20.203 -4.891 1 97.38 382 ALA A N 1
ATOM 2964 C CA . ALA A 1 382 ? 18.594 21.016 -4.207 1 97.38 382 ALA A CA 1
ATOM 2965 C C . ALA A 1 382 ? 18.859 21.062 -2.707 1 97.38 382 ALA A C 1
ATOM 2967 O O . ALA A 1 382 ? 18.797 22.141 -2.102 1 97.38 382 ALA A O 1
ATOM 2968 N N . CYS A 1 383 ? 19.141 19.922 -2.127 1 97.44 383 CYS A N 1
ATOM 2969 C CA . CYS A 1 383 ? 19.391 19.875 -0.691 1 97.44 383 CYS A CA 1
ATOM 2970 C C . CYS A 1 383 ? 20.625 20.672 -0.322 1 97.44 383 CYS A C 1
ATOM 2972 O O . CYS A 1 383 ? 20.641 21.375 0.69 1 97.44 383 CYS A O 1
ATOM 2974 N N . TYR A 1 384 ? 21.688 20.594 -1.188 1 96.81 384 TYR A N 1
ATOM 2975 C CA . TYR A 1 384 ? 22.922 21.344 -0.928 1 96.81 384 TYR A CA 1
ATOM 2976 C C . TYR A 1 384 ? 22.672 22.844 -1.022 1 96.81 384 TYR A C 1
ATOM 2978 O O . TYR A 1 384 ? 23.141 23.609 -0.172 1 96.81 384 TYR A O 1
ATOM 2986 N N . THR A 1 385 ? 21.938 23.266 -2.045 1 97.12 385 THR A N 1
ATOM 2987 C CA . THR A 1 385 ? 21.609 24.672 -2.215 1 97.12 385 THR A CA 1
ATOM 2988 C C . THR A 1 385 ? 20.781 25.188 -1.04 1 97.12 385 THR A C 1
ATOM 2990 O O . THR A 1 385 ? 21 26.297 -0.549 1 97.12 385 THR A O 1
ATOM 2993 N N . ASN A 1 386 ? 19.859 24.375 -0.586 1 96.69 386 ASN A N 1
ATOM 2994 C CA . ASN A 1 386 ? 19.047 24.75 0.578 1 96.69 386 ASN A CA 1
ATOM 2995 C C . ASN A 1 386 ? 19.922 24.875 1.831 1 96.69 386 ASN A C 1
ATOM 2997 O O . ASN A 1 386 ? 19.672 25.75 2.67 1 96.69 386 ASN A O 1
ATOM 3001 N N . LEU A 1 387 ? 20.906 23.969 1.97 1 95.94 387 LEU A N 1
ATOM 3002 C CA . LEU A 1 387 ? 21.828 24.047 3.098 1 95.94 387 LEU A CA 1
ATOM 3003 C C . LEU A 1 387 ? 22.641 25.344 3.045 1 95.94 387 LEU A C 1
ATOM 3005 O O . LEU A 1 387 ? 22.781 26.031 4.062 1 95.94 387 LEU A O 1
ATOM 3009 N N . LEU A 1 388 ? 23.047 25.781 1.849 1 95.25 388 LEU A N 1
ATOM 3010 C CA . LEU A 1 388 ? 23.781 27.031 1.67 1 95.25 388 LEU A CA 1
ATOM 3011 C C . LEU A 1 388 ? 22.906 28.234 2.02 1 95.25 388 LEU A C 1
ATOM 3013 O O . LEU A 1 388 ? 23.344 29.141 2.721 1 95.25 388 LEU A O 1
ATOM 3017 N N . THR A 1 389 ? 21.688 28.109 1.518 1 95.81 389 THR A N 1
ATOM 3018 C CA . THR A 1 389 ? 20.75 29.203 1.796 1 95.81 389 THR A CA 1
ATOM 3019 C C . THR A 1 389 ? 20.484 29.312 3.295 1 95.81 389 THR A C 1
ATOM 3021 O O . THR A 1 389 ? 20.453 30.422 3.838 1 95.81 389 THR A O 1
ATOM 3024 N N . SER A 1 390 ? 20.312 28.234 3.938 1 95.56 390 SER A N 1
ATOM 3025 C CA . SER A 1 390 ? 20.047 28.25 5.371 1 95.56 390 SER A CA 1
ATOM 3026 C C . SER A 1 390 ? 21.266 28.766 6.145 1 95.56 390 SER A C 1
ATOM 3028 O O . SER A 1 390 ? 21.125 29.406 7.191 1 95.56 390 SER A O 1
ATOM 3030 N N . SER A 1 391 ? 22.516 28.531 5.66 1 94.06 391 SER A N 1
ATOM 3031 C CA . SER A 1 391 ? 23.719 29.062 6.285 1 94.06 391 SER A CA 1
ATOM 3032 C C . SER A 1 391 ? 23.766 30.578 6.203 1 94.06 391 SER A C 1
ATOM 3034 O O . SER A 1 391 ? 24.125 31.25 7.172 1 94.06 391 SER A O 1
ATOM 3036 N N . VAL A 1 392 ? 23.344 31.094 5.066 1 94.69 392 VAL A N 1
ATOM 3037 C CA . VAL A 1 392 ? 23.281 32.531 4.891 1 94.69 392 VAL A CA 1
ATOM 3038 C C . VAL A 1 392 ? 22.203 33.125 5.805 1 94.69 392 VAL A C 1
ATOM 3040 O O . VAL A 1 392 ? 22.391 34.188 6.371 1 94.69 392 VAL A O 1
ATOM 3043 N N . GLU A 1 393 ? 21.094 32.344 5.941 1 95.38 393 GLU A N 1
ATOM 3044 C CA . GLU A 1 393 ? 20.016 32.781 6.828 1 95.38 393 GLU A CA 1
ATOM 3045 C C . GLU A 1 393 ? 20.5 32.875 8.273 1 95.38 393 GLU A C 1
ATOM 3047 O O . GLU A 1 393 ? 20.156 33.812 8.992 1 95.38 393 GLU A O 1
ATOM 3052 N N . VAL A 1 394 ? 21.297 31.938 8.719 1 94 394 VAL A N 1
ATOM 3053 C CA . VAL A 1 394 ? 21.844 31.969 10.078 1 94 394 VAL A CA 1
ATOM 3054 C C . VAL A 1 394 ? 22.734 33.188 10.266 1 94 394 VAL A C 1
ATOM 3056 O O . VAL A 1 394 ? 22.594 33.906 11.258 1 94 394 VAL A O 1
ATOM 3059 N N . SER A 1 395 ? 23.594 33.5 9.273 1 93.75 395 SER A N 1
ATOM 3060 C CA . SER A 1 395 ? 24.484 34.656 9.352 1 93.75 395 SER A CA 1
ATOM 3061 C C . SER A 1 395 ? 23.688 35.969 9.375 1 93.75 395 SER A C 1
ATOM 3063 O O . SER A 1 395 ? 24.031 36.906 10.109 1 93.75 395 SER A O 1
ATOM 3065 N N . THR A 1 396 ? 22.656 35.938 8.609 1 95.88 396 THR A N 1
ATOM 3066 C CA . THR A 1 396 ? 21.812 37.125 8.57 1 95.88 396 THR A CA 1
ATOM 3067 C C . THR A 1 396 ? 21.109 37.344 9.906 1 95.88 396 THR A C 1
ATOM 3069 O O . THR A 1 396 ? 21.047 38.469 10.406 1 95.88 396 THR A O 1
ATOM 3072 N N . GLN A 1 397 ? 20.547 36.25 10.477 1 95.06 397 GLN A N 1
ATOM 3073 C CA . GLN A 1 397 ? 19.844 36.344 11.75 1 95.06 397 GLN A CA 1
ATOM 3074 C C . GLN A 1 397 ? 20.797 36.688 12.883 1 95.06 397 GLN A C 1
ATOM 3076 O O . GLN A 1 397 ? 20.438 37.375 13.836 1 95.06 397 GLN A O 1
ATOM 3081 N N . GLU A 1 398 ? 22.062 36.219 12.781 1 93.75 398 GLU A N 1
ATOM 3082 C CA . GLU A 1 398 ? 23.078 36.594 13.766 1 93.75 398 GLU A CA 1
ATOM 3083 C C . GLU A 1 398 ? 23.297 38.094 13.766 1 93.75 398 GLU A C 1
ATOM 3085 O O . GLU A 1 398 ? 23.375 38.719 14.828 1 93.75 398 GLU A O 1
ATOM 3090 N N . LYS A 1 399 ? 23.328 38.688 12.57 1 95.94 399 LYS A N 1
ATOM 3091 C CA . LYS A 1 399 ? 23.453 40.125 12.453 1 95.94 399 LYS A CA 1
ATOM 3092 C C . LYS A 1 399 ? 22.219 40.844 12.992 1 95.94 399 LYS A C 1
ATOM 3094 O O . LYS A 1 399 ? 22.328 41.906 13.617 1 95.94 399 LYS A O 1
ATOM 3099 N N . GLN A 1 400 ? 21.047 40.25 12.773 1 95 400 GLN A N 1
ATOM 3100 C CA . GLN A 1 400 ? 19.797 40.844 13.273 1 95 400 GLN A CA 1
ATOM 3101 C C . GLN A 1 400 ? 19.781 40.844 14.805 1 95 400 GLN A C 1
ATOM 3103 O O . GLN A 1 400 ? 19.281 41.781 15.414 1 95 400 GLN A O 1
ATOM 3108 N N . VAL A 1 401 ? 20.281 39.812 15.406 1 94 401 VAL A N 1
ATOM 3109 C CA . VAL A 1 401 ? 20.344 39.75 16.859 1 94 401 VAL A CA 1
ATOM 3110 C C . VAL A 1 401 ? 21.297 40.844 17.375 1 94 401 VAL A C 1
ATOM 3112 O O . VAL A 1 401 ? 21.016 41.5 18.375 1 94 401 VAL A O 1
ATOM 3115 N N . GLU A 1 402 ? 22.422 41.031 16.703 1 94.81 402 GLU A N 1
ATOM 3116 C CA . GLU A 1 402 ? 23.375 42.062 17.078 1 94.81 402 GLU A CA 1
ATOM 3117 C C . GLU A 1 402 ? 22.75 43.438 17.031 1 94.81 402 GLU A C 1
ATOM 3119 O O . GLU A 1 402 ? 22.891 44.25 17.953 1 94.81 402 GLU A O 1
ATOM 3124 N N . LEU A 1 403 ? 21.969 43.688 16.016 1 95.06 403 LEU A N 1
ATOM 3125 C CA . LEU A 1 403 ? 21.312 45 15.836 1 95.06 403 LEU A CA 1
ATOM 3126 C C . LEU A 1 403 ? 20.188 45.156 16.859 1 95.06 403 LEU A C 1
ATOM 3128 O O . LEU A 1 403 ? 20.016 46.25 17.391 1 95.06 403 LEU A O 1
ATOM 3132 N N . ALA A 1 404 ? 19.484 44.094 17.094 1 93.56 404 ALA A N 1
ATOM 3133 C CA . ALA A 1 404 ? 18.391 44.156 18.078 1 93.56 404 ALA A CA 1
ATOM 3134 C C . ALA A 1 404 ? 18.953 44.406 19.469 1 93.56 404 ALA A C 1
ATOM 3136 O O . ALA A 1 404 ? 18.344 45.125 20.266 1 93.56 404 ALA A O 1
ATOM 3137 N N . ASN A 1 405 ? 20.078 43.812 19.781 1 92 405 ASN A N 1
ATOM 3138 C CA . ASN A 1 405 ? 20.734 44.062 21.078 1 92 405 ASN A CA 1
ATOM 3139 C C . ASN A 1 405 ? 21.219 45.5 21.219 1 92 405 ASN A C 1
ATOM 3141 O O . ASN A 1 405 ? 21.078 46.094 22.281 1 92 405 ASN A O 1
ATOM 3145 N N . GLN A 1 406 ? 21.719 46.031 20.141 1 93.12 406 GLN A N 1
ATOM 3146 C CA . GLN A 1 406 ? 22.141 47.438 20.156 1 93.12 406 GLN A CA 1
ATOM 3147 C C . GLN A 1 406 ? 20.953 48.375 20.359 1 93.12 406 GLN A C 1
ATOM 3149 O O . GLN A 1 406 ? 21.031 49.312 21.141 1 93.12 406 GLN A O 1
ATOM 3154 N N . ASN A 1 407 ? 19.922 48.062 19.672 1 92.88 407 ASN A N 1
ATOM 3155 C CA . ASN A 1 407 ? 18.703 48.844 19.812 1 92.88 407 ASN A CA 1
ATOM 3156 C C . ASN A 1 407 ? 18.156 48.781 21.234 1 92.88 407 ASN A C 1
ATOM 3158 O O . ASN A 1 407 ? 17.734 49.781 21.797 1 92.88 407 ASN A O 1
ATOM 3162 N N . TYR A 1 408 ? 18.156 47.625 21.766 1 91.75 408 TYR A N 1
ATOM 3163 C CA . TYR A 1 408 ? 17.672 47.438 23.141 1 91.75 408 TYR A CA 1
ATOM 3164 C C . TYR A 1 408 ? 18.516 48.219 24.141 1 91.75 408 TYR A C 1
ATOM 3166 O O . TYR A 1 408 ? 17.984 48.844 25.047 1 91.75 408 TYR A O 1
ATOM 3174 N N . THR A 1 409 ? 19.797 48.219 23.984 1 91.12 409 THR A N 1
ATOM 3175 C CA . THR A 1 409 ? 20.703 48.938 24.891 1 91.12 409 THR A CA 1
ATOM 3176 C C . THR A 1 409 ? 20.5 50.438 24.797 1 91.12 409 THR A C 1
ATOM 3178 O O . THR A 1 409 ? 20.5 51.125 25.828 1 91.12 409 THR A O 1
ATOM 3181 N N . VAL A 1 410 ? 20.281 50.875 23.594 1 92.06 410 VAL A N 1
ATOM 3182 C CA . VAL A 1 410 ? 20.078 52.312 23.375 1 92.06 410 VAL A CA 1
ATOM 3183 C C . VAL A 1 410 ? 18.766 52.75 24.031 1 92.06 410 VAL A C 1
ATOM 3185 O O . VAL A 1 410 ? 18.734 53.75 24.75 1 92.06 410 VAL A O 1
ATOM 3188 N N . VAL A 1 411 ? 17.75 51.969 23.781 1 90.81 411 VAL A N 1
ATOM 3189 C CA . VAL A 1 411 ? 16.438 52.312 24.312 1 90.81 411 VAL A CA 1
ATOM 3190 C C . VAL A 1 411 ? 16.438 52.188 25.844 1 90.81 411 VAL A C 1
ATOM 3192 O O . VAL A 1 411 ? 15.82 52.969 26.547 1 90.81 411 VAL A O 1
ATOM 3195 N N . ARG A 1 412 ? 17.141 51.219 26.359 1 87.38 412 ARG A N 1
ATOM 3196 C CA . ARG A 1 412 ? 17.25 51.031 27.797 1 87.38 412 ARG A CA 1
ATOM 3197 C C . ARG A 1 412 ? 17.938 52.219 28.453 1 87.38 412 ARG A C 1
ATOM 3199 O O . ARG A 1 412 ? 17.5 52.719 29.484 1 87.38 412 ARG A O 1
ATOM 3206 N N . ASN A 1 413 ? 18.984 52.688 27.812 1 88.38 413 ASN A N 1
ATOM 3207 C CA . ASN A 1 413 ? 19.703 53.875 28.312 1 88.38 413 ASN A CA 1
ATOM 3208 C C . ASN A 1 413 ? 18.828 55.125 28.297 1 88.38 413 ASN A C 1
ATOM 3210 O O . ASN A 1 413 ? 18.859 55.906 29.234 1 88.38 413 ASN A O 1
ATOM 3214 N N . ARG A 1 414 ? 18.047 55.281 27.266 1 88.88 414 ARG A N 1
ATOM 3215 C CA . ARG A 1 414 ? 17.141 56.406 27.156 1 88.88 414 ARG A CA 1
ATOM 3216 C C . ARG A 1 414 ? 16.016 56.344 28.188 1 88.88 414 ARG A C 1
ATOM 3218 O O . ARG A 1 414 ? 15.609 57.344 28.75 1 88.88 414 ARG A O 1
ATOM 3225 N N . TYR A 1 415 ? 15.57 55.188 28.359 1 84.44 415 TYR A N 1
ATOM 3226 C CA . TYR A 1 415 ? 14.508 54.969 29.344 1 84.44 415 TYR A CA 1
ATOM 3227 C C . TYR A 1 415 ? 14.992 55.25 30.75 1 84.44 415 TYR A C 1
ATOM 3229 O O . TYR A 1 415 ? 14.289 55.906 31.531 1 84.44 415 TYR A O 1
ATOM 3237 N N . ASP A 1 416 ? 16.172 54.844 31.062 1 83.44 416 ASP A N 1
ATOM 3238 C CA . ASP A 1 416 ? 16.766 55.062 32.406 1 83.44 416 ASP A CA 1
ATOM 3239 C C . ASP A 1 416 ? 16.969 56.562 32.656 1 83.44 416 ASP A C 1
ATOM 3241 O O . ASP A 1 416 ? 16.938 57 33.812 1 83.44 416 ASP A O 1
ATOM 3245 N N . ASN A 1 417 ? 17.078 57.312 31.547 1 87.25 417 ASN A N 1
ATOM 3246 C CA . ASN A 1 417 ? 17.281 58.75 31.672 1 87.25 417 ASN A CA 1
ATOM 3247 C C . ASN A 1 417 ? 15.992 59.5 31.406 1 87.25 417 ASN A C 1
ATOM 3249 O O . ASN A 1 417 ? 16.016 60.719 31.141 1 87.25 417 ASN A O 1
ATOM 3253 N N . ASP A 1 418 ? 14.805 58.75 31.297 1 81.94 418 ASP A N 1
ATOM 3254 C CA . ASP A 1 418 ? 13.461 59.312 31.188 1 81.94 418 ASP A CA 1
ATOM 3255 C C . ASP A 1 418 ? 13.234 59.938 29.812 1 81.94 418 ASP A C 1
ATOM 3257 O O . ASP A 1 418 ? 12.531 60.938 29.688 1 81.94 418 ASP A O 1
ATOM 3261 N N . LEU A 1 419 ? 13.906 59.406 28.875 1 81.06 419 LEU A N 1
ATOM 3262 C CA . LEU A 1 419 ? 13.789 59.969 27.516 1 81.06 419 LEU A CA 1
ATOM 3263 C C . LEU A 1 419 ? 13.008 59.031 26.609 1 81.06 419 LEU A C 1
ATOM 3265 O O . LEU A 1 419 ? 12.836 59.312 25.422 1 81.06 419 LEU A O 1
ATOM 3269 N N . ALA A 1 420 ? 12.578 57.875 27.172 1 79.44 420 ALA A N 1
ATOM 3270 C CA . ALA A 1 420 ? 11.789 56.938 26.391 1 79.44 420 ALA A CA 1
ATOM 3271 C C . ALA A 1 420 ? 10.609 56.406 27.203 1 79.44 420 ALA A C 1
ATOM 3273 O O . ALA A 1 420 ? 10.648 56.375 28.438 1 79.44 420 ALA A O 1
ATOM 3274 N N . LEU A 1 421 ? 9.633 56.125 26.422 1 77.88 421 LEU A N 1
ATOM 3275 C CA . LEU A 1 421 ? 8.422 55.594 27.047 1 77.88 421 LEU A CA 1
ATOM 3276 C C . LEU A 1 421 ? 8.539 54.094 27.312 1 77.88 421 LEU A C 1
ATOM 3278 O O . LEU A 1 421 ? 9.383 53.438 26.719 1 77.88 421 LEU A O 1
ATOM 3282 N N . LEU A 1 422 ? 7.832 53.719 28.25 1 73.56 422 LEU A N 1
ATOM 3283 C CA . LEU A 1 422 ? 7.785 52.312 28.578 1 73.56 422 LEU A CA 1
ATOM 3284 C C . LEU A 1 422 ? 7.41 51.5 27.359 1 73.56 422 LEU A C 1
ATOM 3286 O O . LEU A 1 422 ? 7.902 50.375 27.172 1 73.56 422 LEU A O 1
ATOM 3290 N N . THR A 1 423 ? 6.539 52 26.469 1 76.62 423 THR A N 1
ATOM 3291 C CA . THR A 1 423 ? 6.121 51.312 25.266 1 76.62 423 THR A CA 1
ATOM 3292 C C . THR A 1 423 ? 7.305 51.094 24.328 1 76.62 423 THR A C 1
ATOM 3294 O O . THR A 1 423 ? 7.387 50.062 23.641 1 76.62 423 THR A O 1
ATOM 3297 N N . ASP A 1 424 ? 8.219 52.031 24.422 1 83.12 424 ASP A N 1
ATOM 3298 C CA . ASP A 1 424 ? 9.43 51.906 23.609 1 83.12 424 ASP A CA 1
ATOM 3299 C C . ASP A 1 424 ? 10.312 50.75 24.141 1 83.12 424 ASP A C 1
ATOM 3301 O O . ASP A 1 424 ? 10.898 50 23.344 1 83.12 424 ASP A O 1
ATOM 3305 N N . MET A 1 425 ? 10.406 50.781 25.453 1 82 425 MET A N 1
ATOM 3306 C CA . MET A 1 425 ? 11.188 49.719 26.078 1 82 425 MET A CA 1
ATOM 3307 C C . MET A 1 425 ? 10.594 48.344 25.781 1 82 425 MET A C 1
ATOM 3309 O O . MET A 1 425 ? 11.328 47.375 25.594 1 82 425 MET A O 1
ATOM 3313 N N . LEU A 1 426 ? 9.344 48.25 25.734 1 79.19 426 LEU A N 1
ATOM 3314 C CA . LEU A 1 426 ? 8.656 47 25.453 1 79.19 426 LEU A CA 1
ATOM 3315 C C . LEU A 1 426 ? 8.852 46.594 24 1 79.19 426 LEU A C 1
ATOM 3317 O O . LEU A 1 426 ? 9.039 45.406 23.703 1 79.19 426 LEU A O 1
ATOM 3321 N N . ASP A 1 427 ? 8.773 47.438 23.172 1 84.69 427 ASP A N 1
ATOM 3322 C CA . ASP A 1 427 ? 8.984 47.188 21.75 1 84.69 427 ASP A CA 1
ATOM 3323 C C . ASP A 1 427 ? 10.406 46.688 21.484 1 84.69 427 ASP A C 1
ATOM 3325 O O . ASP A 1 427 ? 10.609 45.75 20.719 1 84.69 427 ASP A O 1
ATOM 3329 N N . ALA A 1 428 ? 11.312 47.438 22.141 1 87.75 428 ALA A N 1
ATOM 3330 C CA . ALA A 1 428 ? 12.711 47.031 21.969 1 87.75 428 ALA A CA 1
ATOM 3331 C C . ALA A 1 428 ? 12.953 45.625 22.547 1 87.75 428 ALA A C 1
ATOM 3333 O O . ALA A 1 428 ? 13.695 44.844 21.969 1 87.75 428 ALA A O 1
ATOM 3334 N N . SER A 1 429 ? 12.375 45.344 23.625 1 83.88 429 SER A N 1
ATOM 3335 C CA . SER A 1 429 ? 12.492 44.031 24.25 1 83.88 429 SER A CA 1
ATOM 3336 C C . SER A 1 429 ? 11.867 42.969 23.375 1 83.88 429 SER A C 1
ATOM 3338 O O . SER A 1 429 ? 12.398 41.844 23.266 1 83.88 429 SER A O 1
ATOM 3340 N N . ASN A 1 430 ? 10.727 43.219 22.797 1 82.88 430 ASN A N 1
ATOM 3341 C CA . ASN A 1 430 ? 10.055 42.281 21.906 1 82.88 430 ASN A CA 1
ATOM 3342 C C . ASN A 1 430 ? 10.875 42.031 20.641 1 82.88 430 ASN A C 1
ATOM 3344 O O . ASN A 1 430 ? 10.922 40.906 20.141 1 82.88 430 ASN A O 1
ATOM 3348 N N . MET A 1 431 ? 11.43 43 20.219 1 88.88 431 MET A N 1
ATOM 3349 C CA . MET A 1 431 ? 12.266 42.875 19.031 1 88.88 431 MET A CA 1
ATOM 3350 C C . MET A 1 431 ? 13.469 42 19.312 1 88.88 431 MET A C 1
ATOM 3352 O O . MET A 1 431 ? 13.836 41.156 18.484 1 88.88 431 MET A O 1
ATOM 3356 N N . LYS A 1 432 ? 14.094 42.219 20.406 1 90.38 432 LYS A N 1
ATOM 3357 C CA . LYS A 1 432 ? 15.227 41.375 20.797 1 90.38 432 LYS A CA 1
ATOM 3358 C C . LYS A 1 432 ? 14.82 39.906 20.953 1 90.38 432 LYS A C 1
ATOM 3360 O O . LYS A 1 432 ? 15.5 39.031 20.438 1 90.38 432 LYS A O 1
ATOM 3365 N N . LEU A 1 433 ? 13.742 39.719 21.625 1 86.81 433 LEU A N 1
ATOM 3366 C CA . LEU A 1 433 ? 13.25 38.375 21.828 1 86.81 433 LEU A CA 1
ATOM 3367 C C . LEU A 1 433 ? 12.93 37.719 20.5 1 86.81 433 LEU A C 1
ATOM 3369 O O . LEU A 1 433 ? 13.234 36.531 20.297 1 86.81 433 LEU A O 1
ATOM 3373 N N . SER A 1 434 ? 12.273 38.375 19.609 1 89 434 SER A N 1
ATOM 3374 C CA . SER A 1 434 ? 11.93 37.875 18.281 1 89 434 SER A CA 1
ATOM 3375 C C . SER A 1 434 ? 13.188 37.531 17.469 1 89 434 SER A C 1
ATOM 3377 O O . SER A 1 434 ? 13.211 36.562 16.75 1 89 434 SER A O 1
ATOM 3379 N N . ALA A 1 435 ? 14.148 38.438 17.594 1 92.38 435 ALA A N 1
ATOM 3380 C CA . ALA A 1 435 ? 15.406 38.188 16.875 1 92.38 435 ALA A CA 1
ATOM 3381 C C . ALA A 1 435 ? 16.109 36.938 17.406 1 92.38 435 ALA A C 1
ATOM 3383 O O . ALA A 1 435 ? 16.625 36.156 16.625 1 92.38 435 ALA A O 1
ATOM 3384 N N . ASP A 1 436 ? 16.172 36.812 18.703 1 90.25 436 ASP A N 1
ATOM 3385 C CA . ASP A 1 436 ? 16.766 35.625 19.312 1 90.25 436 ASP A CA 1
ATOM 3386 C C . ASP A 1 436 ? 16.047 34.344 18.859 1 90.25 436 ASP A C 1
ATOM 3388 O O . ASP A 1 436 ? 16.688 33.344 18.562 1 90.25 436 ASP A O 1
ATOM 3392 N N . MET A 1 437 ? 14.781 34.375 18.812 1 90.12 437 MET A N 1
ATOM 3393 C CA . MET A 1 437 ? 13.984 33.219 18.375 1 90.12 437 MET A CA 1
ATOM 3394 C C . MET A 1 437 ? 14.242 32.906 16.906 1 90.12 437 MET A C 1
ATOM 3396 O O . MET A 1 437 ? 14.367 31.734 16.531 1 90.12 437 MET A O 1
ATOM 3400 N N . ALA A 1 438 ? 14.281 33.875 16.125 1 93 438 ALA A N 1
ATOM 3401 C CA . ALA A 1 438 ? 14.523 33.688 14.703 1 93 438 ALA A CA 1
ATOM 3402 C C . ALA A 1 438 ? 15.883 33.062 14.453 1 93 438 ALA A C 1
ATOM 3404 O O . ALA A 1 438 ? 16.031 32.219 13.555 1 93 438 ALA A O 1
ATOM 3405 N N . LEU A 1 439 ? 16.891 33.5 15.25 1 93 439 LEU A N 1
ATOM 3406 C CA . LEU A 1 439 ? 18.219 32.906 15.109 1 93 439 LEU A CA 1
ATOM 3407 C C . LEU A 1 439 ? 18.203 31.422 15.461 1 93 439 LEU A C 1
ATOM 3409 O O . LEU A 1 439 ? 18.75 30.594 14.719 1 93 439 LEU A O 1
ATOM 3413 N N . VAL A 1 440 ? 17.594 31.047 16.547 1 89.94 440 VAL A N 1
ATOM 3414 C CA . VAL A 1 440 ? 17.516 29.656 16.953 1 89.94 440 VAL A CA 1
ATOM 3415 C C . VAL A 1 440 ? 16.781 28.844 15.883 1 89.94 440 VAL A C 1
ATOM 3417 O O . VAL A 1 440 ? 17.203 27.75 15.523 1 89.94 440 VAL A O 1
ATOM 3420 N N . ASN A 1 441 ? 15.68 29.344 15.328 1 92.19 441 ASN A N 1
ATOM 3421 C CA . ASN A 1 441 ? 14.93 28.688 14.266 1 92.19 441 ASN A CA 1
ATOM 3422 C C . ASN A 1 441 ? 15.781 28.5 13.016 1 92.19 441 ASN A C 1
ATOM 3424 O O . ASN A 1 441 ? 15.703 27.453 12.352 1 92.19 441 ASN A O 1
ATOM 3428 N N . ALA A 1 442 ? 16.484 29.516 12.734 1 94.62 442 ALA A N 1
ATOM 3429 C CA . ALA A 1 442 ? 17.359 29.422 11.57 1 94.62 442 ALA A CA 1
ATOM 3430 C C . ALA A 1 442 ? 18.406 28.344 11.75 1 94.62 442 ALA A C 1
ATOM 3432 O O . ALA A 1 442 ? 18.703 27.594 10.812 1 94.62 442 ALA A O 1
ATOM 3433 N N . ARG A 1 443 ? 19 28.297 12.945 1 93.12 443 ARG A N 1
ATOM 3434 C CA . ARG A 1 443 ? 20 27.266 13.227 1 93.12 443 ARG A CA 1
ATOM 3435 C C . ARG A 1 443 ? 19.375 25.875 13.148 1 93.12 443 ARG A C 1
ATOM 3437 O O . ARG A 1 443 ? 20 24.938 12.617 1 93.12 443 ARG A O 1
ATOM 3444 N N . ILE A 1 444 ? 18.203 25.688 13.695 1 93.69 444 ILE A N 1
ATOM 3445 C CA . ILE A 1 444 ? 17.5 24.406 13.641 1 93.69 444 ILE A CA 1
ATOM 3446 C C . ILE A 1 444 ? 17.203 24.031 12.188 1 93.69 444 ILE A C 1
ATOM 3448 O O . ILE A 1 444 ? 17.359 22.875 11.789 1 93.69 444 ILE A O 1
ATOM 3452 N N . ASN A 1 445 ? 16.797 24.984 11.383 1 94.75 445 ASN A N 1
ATOM 3453 C CA . ASN A 1 445 ? 16.516 24.734 9.977 1 94.75 445 ASN A CA 1
ATOM 3454 C C . ASN A 1 445 ? 17.781 24.312 9.219 1 94.75 445 ASN A C 1
ATOM 3456 O O . ASN A 1 445 ? 17.719 23.484 8.32 1 94.75 445 ASN A O 1
ATOM 3460 N N . MET A 1 446 ? 18.891 25.016 9.539 1 95 446 MET A N 1
ATOM 3461 C CA . MET A 1 446 ? 20.156 24.625 8.922 1 95 446 MET A CA 1
ATOM 3462 C C . MET A 1 446 ? 20.5 23.172 9.266 1 95 446 MET A C 1
ATOM 3464 O O . MET A 1 446 ? 20.922 22.422 8.391 1 95 446 MET A O 1
ATOM 3468 N N . LEU A 1 447 ? 20.312 22.828 10.523 1 94.56 447 LEU A N 1
ATOM 3469 C CA . LEU A 1 447 ? 20.547 21.453 10.945 1 94.56 447 LEU A CA 1
ATOM 3470 C C . LEU A 1 447 ? 19.625 20.5 10.203 1 94.56 447 LEU A C 1
ATOM 3472 O O . LEU A 1 447 ? 20.062 19.422 9.781 1 94.56 447 LEU A O 1
ATOM 3476 N N . TYR A 1 448 ? 18.359 20.781 10.047 1 96.12 448 TYR A N 1
ATOM 3477 C CA . TYR A 1 448 ? 17.406 19.953 9.305 1 96.12 448 TYR A CA 1
ATOM 3478 C C . TYR A 1 448 ? 17.891 19.719 7.879 1 96.12 448 TYR A C 1
ATOM 3480 O O . TYR A 1 448 ? 17.844 18.578 7.387 1 96.12 448 TYR A O 1
ATOM 3488 N N . ASN A 1 449 ? 18.281 20.797 7.27 1 96.31 449 ASN A N 1
ATOM 3489 C CA . ASN A 1 449 ? 18.75 20.688 5.891 1 96.31 449 ASN A CA 1
ATOM 3490 C C . ASN A 1 449 ? 20.016 19.844 5.801 1 96.31 449 ASN A C 1
ATOM 3492 O O . ASN A 1 449 ? 20.219 19.125 4.82 1 96.31 449 ASN A O 1
ATOM 3496 N N . TYR A 1 450 ? 20.906 19.938 6.77 1 95.06 450 TYR A N 1
ATOM 3497 C CA . TYR A 1 450 ? 22.094 19.109 6.828 1 95.06 450 TYR A CA 1
ATOM 3498 C C . TYR A 1 450 ? 21.734 17.625 6.926 1 95.06 450 TYR A C 1
ATOM 3500 O O . TYR A 1 450 ? 22.266 16.797 6.191 1 95.06 450 TYR A O 1
ATOM 3508 N N . PHE A 1 451 ? 20.797 17.297 7.789 1 95.56 451 PHE A N 1
ATOM 3509 C CA . PHE A 1 451 ? 20.375 15.906 7.953 1 95.56 451 PHE A CA 1
ATOM 3510 C C . PHE A 1 451 ? 19.609 15.43 6.73 1 95.56 451 PHE A C 1
ATOM 3512 O O . PHE A 1 451 ? 19.656 14.242 6.383 1 95.56 451 PHE A O 1
ATOM 3519 N N . LYS A 1 452 ? 18.812 16.328 6.086 1 96.25 452 LYS A N 1
ATOM 3520 C CA . LYS A 1 452 ? 18.141 15.977 4.84 1 96.25 452 LYS A CA 1
ATOM 3521 C C . LYS A 1 452 ? 19.141 15.594 3.758 1 96.25 452 LYS A C 1
ATOM 3523 O O . LYS A 1 452 ? 18.906 14.672 2.979 1 96.25 452 LYS A O 1
ATOM 3528 N N . LEU A 1 453 ? 20.25 16.375 3.729 1 95.56 453 LEU A N 1
ATOM 3529 C CA . LEU A 1 453 ? 21.328 16.047 2.805 1 95.56 453 LEU A CA 1
ATOM 3530 C C . LEU A 1 453 ? 21.938 14.688 3.131 1 95.56 453 LEU A C 1
ATOM 3532 O O . LEU A 1 453 ? 22.203 13.891 2.229 1 95.56 453 LEU A O 1
ATOM 3536 N N . LYS A 1 454 ? 22.094 14.375 4.426 1 95.12 454 LYS A N 1
ATOM 3537 C CA . LYS A 1 454 ? 22.594 13.07 4.852 1 95.12 454 LYS A CA 1
ATOM 3538 C C . LYS A 1 454 ? 21.594 11.969 4.488 1 95.12 454 LYS A C 1
ATOM 3540 O O . LYS A 1 454 ? 22 10.859 4.121 1 95.12 454 LYS A O 1
ATOM 3545 N N . TYR A 1 455 ? 20.297 12.25 4.547 1 96.81 455 TYR A N 1
ATOM 3546 C CA . TYR A 1 455 ? 19.266 11.273 4.23 1 96.81 455 TYR A CA 1
ATOM 3547 C C . TYR A 1 455 ? 19.281 10.922 2.746 1 96.81 455 TYR A C 1
ATOM 3549 O O . TYR A 1 455 ? 19.281 9.742 2.381 1 96.81 455 TYR A O 1
ATOM 3557 N N . ILE A 1 456 ? 19.359 11.961 1.877 1 96 456 ILE A N 1
ATOM 3558 C CA . ILE A 1 456 ? 19.281 11.719 0.441 1 96 456 ILE A CA 1
ATOM 3559 C C . ILE A 1 456 ? 20.531 10.984 -0.029 1 96 456 ILE A C 1
ATOM 3561 O O . ILE A 1 456 ? 20.5 10.266 -1.033 1 96 456 ILE A O 1
ATOM 3565 N N . THR A 1 457 ? 21.703 11.188 0.67 1 95.88 457 THR A N 1
ATOM 3566 C CA . THR A 1 457 ? 22.938 10.453 0.348 1 95.88 457 THR A CA 1
ATOM 3567 C C . THR A 1 457 ? 23 9.148 1.133 1 95.88 457 THR A C 1
ATOM 3569 O O . THR A 1 457 ? 23.969 8.391 1.014 1 95.88 457 THR A O 1
ATOM 3572 N N . ASN A 1 458 ? 21.953 8.883 1.96 1 95.75 458 ASN A N 1
ATOM 3573 C CA . ASN A 1 458 ? 21.797 7.684 2.779 1 95.75 458 ASN A CA 1
ATOM 3574 C C . ASN A 1 458 ? 23.016 7.449 3.672 1 95.75 458 ASN A C 1
ATOM 3576 O O . ASN A 1 458 ? 23.547 6.34 3.713 1 95.75 458 ASN A O 1
ATOM 3580 N N . THR A 1 459 ? 23.422 8.43 4.418 1 92.81 459 THR A N 1
ATOM 3581 C CA . THR A 1 459 ? 24.547 8.336 5.332 1 92.81 459 THR A CA 1
ATOM 3582 C C . THR A 1 459 ? 24.125 8.688 6.754 1 92.81 459 THR A C 1
ATOM 3584 O O . THR A 1 459 ? 24.938 9.172 7.547 1 92.81 459 THR A O 1
ATOM 3587 N N . LEU A 1 460 ? 22.797 8.617 7 1 93 460 LEU A N 1
ATOM 3588 C CA . LEU A 1 460 ? 22.312 8.883 8.344 1 93 460 LEU A CA 1
ATOM 3589 C C . LEU A 1 460 ? 22.688 7.754 9.297 1 93 460 LEU A C 1
ATOM 3591 O O . LEU A 1 460 ? 22.688 6.582 8.914 1 93 460 LEU A O 1
ATOM 3595 N N . MET B 1 1 ? -78.938 24.047 -53.219 1 24.83 1 MET B N 1
ATOM 3596 C CA . MET B 1 1 ? -77.5 23.781 -53.219 1 24.83 1 MET B CA 1
ATOM 3597 C C . MET B 1 1 ? -76.812 24.453 -52.031 1 24.83 1 MET B C 1
ATOM 3599 O O . MET B 1 1 ? -76.5 25.641 -52.094 1 24.83 1 MET B O 1
ATOM 3603 N N . SER B 1 2 ? -77.375 24.25 -50.875 1 25.61 2 SER B N 1
ATOM 3604 C CA . SER B 1 2 ? -77.562 24.797 -49.531 1 25.61 2 SER B CA 1
ATOM 3605 C C . SER B 1 2 ? -76.25 24.688 -48.75 1 25.61 2 SER B C 1
ATOM 3607 O O . SER B 1 2 ? -75.75 23.594 -48.469 1 25.61 2 SER B O 1
ATOM 3609 N N . SER B 1 3 ? -75.25 25.438 -49.312 1 24.55 3 SER B N 1
ATOM 3610 C CA . SER B 1 3 ? -73.875 25.531 -48.938 1 24.55 3 SER B CA 1
ATOM 3611 C C . SER B 1 3 ? -73.688 25.922 -47.469 1 24.55 3 SER B C 1
ATOM 3613 O O . SER B 1 3 ? -73.875 27.094 -47.094 1 24.55 3 SER B O 1
ATOM 3615 N N . ARG B 1 4 ? -74.5 25.203 -46.594 1 27.86 4 ARG B N 1
ATOM 3616 C CA . ARG B 1 4 ? -74.562 25.5 -45.156 1 27.86 4 ARG B CA 1
ATOM 3617 C C . ARG B 1 4 ? -73.188 25.625 -44.562 1 27.86 4 ARG B C 1
ATOM 3619 O O . ARG B 1 4 ? -72.375 24.672 -44.562 1 27.86 4 ARG B O 1
ATOM 3626 N N . LYS B 1 5 ? -72.562 26.891 -44.688 1 27.03 5 LYS B N 1
ATOM 3627 C CA . LYS B 1 5 ? -71.375 27.469 -44.125 1 27.03 5 LYS B CA 1
ATOM 3628 C C . LYS B 1 5 ? -71.188 27.156 -42.656 1 27.03 5 LYS B C 1
ATOM 3630 O O . LYS B 1 5 ? -72 27.578 -41.844 1 27.03 5 LYS B O 1
ATOM 3635 N N . TYR B 1 6 ? -71.188 25.812 -42.312 1 26.38 6 TYR B N 1
ATOM 3636 C CA . TYR B 1 6 ? -71.125 25.422 -40.906 1 26.38 6 TYR B CA 1
ATOM 3637 C C . TYR B 1 6 ? -70 26.172 -40.188 1 26.38 6 TYR B C 1
ATOM 3639 O O . TYR B 1 6 ? -68.875 26.203 -40.656 1 26.38 6 TYR B O 1
ATOM 3647 N N . PHE B 1 7 ? -70.25 27.375 -39.688 1 25.44 7 PHE B N 1
ATOM 3648 C CA . PHE B 1 7 ? -69.5 28.266 -38.844 1 25.44 7 PHE B CA 1
ATOM 3649 C C . PHE B 1 7 ? -68.875 27.5 -37.656 1 25.44 7 PHE B C 1
ATOM 3651 O O . PHE B 1 7 ? -69.562 27.016 -36.781 1 25.44 7 PHE B O 1
ATOM 3658 N N . CYS B 1 8 ? -68 26.562 -37.906 1 24.88 8 CYS B N 1
ATOM 3659 C CA . CYS B 1 8 ? -67.312 25.875 -36.781 1 24.88 8 CYS B CA 1
ATOM 3660 C C . CYS B 1 8 ? -66.688 26.891 -35.844 1 24.88 8 CYS B C 1
ATOM 3662 O O . CYS B 1 8 ? -65.812 27.641 -36.25 1 24.88 8 CYS B O 1
ATOM 3664 N N . ALA B 1 9 ? -67.5 27.531 -34.969 1 25.86 9 ALA B N 1
ATOM 3665 C CA . ALA B 1 9 ? -67.062 28.359 -33.844 1 25.86 9 ALA B CA 1
ATOM 3666 C C . ALA B 1 9 ? -65.938 27.719 -33.062 1 25.86 9 ALA B C 1
ATOM 3668 O O . ALA B 1 9 ? -66.062 26.609 -32.562 1 25.86 9 ALA B O 1
ATOM 3669 N N . LEU B 1 10 ? -64.688 27.859 -33.562 1 26.95 10 LEU B N 1
ATOM 3670 C CA . LEU B 1 10 ? -63.469 27.531 -32.875 1 26.95 10 LEU B CA 1
ATOM 3671 C C . LEU B 1 10 ? -63.438 28.094 -31.484 1 26.95 10 LEU B C 1
ATOM 3673 O O . LEU B 1 10 ? -63.469 29.312 -31.297 1 26.95 10 LEU B O 1
ATOM 3677 N N . THR B 1 11 ? -64.25 27.547 -30.5 1 26.84 11 THR B N 1
ATOM 3678 C CA . THR B 1 11 ? -64.125 27.906 -29.094 1 26.84 11 THR B CA 1
ATOM 3679 C C . THR B 1 11 ? -62.656 27.859 -28.641 1 26.84 11 THR B C 1
ATOM 3681 O O . THR B 1 11 ? -62 26.797 -28.719 1 26.84 11 THR B O 1
ATOM 3684 N N . VAL B 1 12 ? -61.844 28.859 -28.922 1 29.12 12 VAL B N 1
ATOM 3685 C CA . VAL B 1 12 ? -60.531 29.078 -28.328 1 29.12 12 VAL B CA 1
ATOM 3686 C C . VAL B 1 12 ? -60.625 29.016 -26.812 1 29.12 12 VAL B C 1
ATOM 3688 O O . VAL B 1 12 ? -61.25 29.875 -26.188 1 29.12 12 VAL B O 1
ATOM 3691 N N . SER B 1 13 ? -61 27.844 -26.234 1 27.81 13 SER B N 1
ATOM 3692 C CA . SER B 1 13 ? -60.906 27.75 -24.781 1 27.81 13 SER B CA 1
ATOM 3693 C C . SER B 1 13 ? -59.594 28.328 -24.266 1 27.81 13 SER B C 1
ATOM 3695 O O . SER B 1 13 ? -58.531 28.047 -24.828 1 27.81 13 SER B O 1
ATOM 3697 N N . MET B 1 14 ? -59.656 29.531 -23.75 1 29.14 14 MET B N 1
ATOM 3698 C CA . MET B 1 14 ? -58.656 30.203 -22.953 1 29.14 14 MET B CA 1
ATOM 3699 C C . MET B 1 14 ? -58.094 29.281 -21.875 1 29.14 14 MET B C 1
ATOM 3701 O O . MET B 1 14 ? -58.812 28.922 -20.922 1 29.14 14 MET B O 1
ATOM 3705 N N . ILE B 1 15 ? -57.375 28.203 -22.25 1 32.56 15 ILE B N 1
ATOM 3706 C CA . ILE B 1 15 ? -56.688 27.5 -21.188 1 32.56 15 ILE B CA 1
ATOM 3707 C C . ILE B 1 15 ? -55.938 28.5 -20.312 1 32.56 15 ILE B C 1
ATOM 3709 O O . ILE B 1 15 ? -55.062 29.234 -20.797 1 32.56 15 ILE B O 1
ATOM 3713 N N . VAL B 1 16 ? -56.562 29.156 -19.297 1 31.89 16 VAL B N 1
ATOM 3714 C CA . VAL B 1 16 ? -56 29.891 -18.172 1 31.89 16 VAL B CA 1
ATOM 3715 C C . VAL B 1 16 ? -54.719 29.219 -17.719 1 31.89 16 VAL B C 1
ATOM 3717 O O . VAL B 1 16 ? -54.656 27.984 -17.578 1 31.89 16 VAL B O 1
ATOM 3720 N N . GLY B 1 17 ? -53.562 29.844 -18 1 29.88 17 GLY B N 1
ATOM 3721 C CA . GLY B 1 17 ? -52.25 29.594 -17.469 1 29.88 17 GLY B CA 1
ATOM 3722 C C . GLY B 1 17 ? -52.25 29.266 -15.992 1 29.88 17 GLY B C 1
ATOM 3723 O O . GLY B 1 17 ? -52.625 30.109 -15.164 1 29.88 17 GLY B O 1
ATOM 3724 N N . ALA B 1 18 ? -52.75 28.078 -15.555 1 32.41 18 ALA B N 1
ATOM 3725 C CA . ALA B 1 18 ? -52.469 27.641 -14.18 1 32.41 18 ALA B CA 1
ATOM 3726 C C . ALA B 1 18 ? -51.094 28.109 -13.719 1 32.41 18 ALA B C 1
ATOM 3728 O O . ALA B 1 18 ? -50.094 27.953 -14.445 1 32.41 18 ALA B O 1
ATOM 3729 N N . GLY B 1 19 ? -51.031 29.125 -12.914 1 31.22 19 GLY B N 1
ATOM 3730 C CA . GLY B 1 19 ? -49.875 29.531 -12.141 1 31.22 19 GLY B CA 1
ATOM 3731 C C . GLY B 1 19 ? -49.031 28.359 -11.688 1 31.22 19 GLY B C 1
ATOM 3732 O O . GLY B 1 19 ? -49.531 27.438 -11.062 1 31.22 19 GLY B O 1
ATOM 3733 N N . CYS B 1 20 ? -48.125 27.922 -12.547 1 33.31 20 CYS B N 1
ATOM 3734 C CA . CYS B 1 20 ? -47.062 27.062 -12.062 1 33.31 20 CYS B CA 1
ATOM 3735 C C . CYS B 1 20 ? -46.594 27.5 -10.672 1 33.31 20 CYS B C 1
ATOM 3737 O O . CYS B 1 20 ? -46 28.562 -10.508 1 33.31 20 CYS B O 1
ATOM 3739 N N . CYS B 1 21 ? -47.469 27.375 -9.656 1 32.56 21 CYS B N 1
ATOM 3740 C CA . CYS B 1 21 ? -46.812 27.391 -8.352 1 32.56 21 CYS B CA 1
ATOM 3741 C C . CYS B 1 21 ? -45.469 26.703 -8.414 1 32.56 21 CYS B C 1
ATOM 3743 O O . CYS B 1 21 ? -45.375 25.516 -8.742 1 32.56 21 CYS B O 1
ATOM 3745 N N . VAL B 1 22 ? -44.531 27.359 -8.953 1 36.53 22 VAL B N 1
ATOM 3746 C CA . VAL B 1 22 ? -43.188 26.891 -8.688 1 36.53 22 VAL B CA 1
ATOM 3747 C C . VAL B 1 22 ? -43.094 26.359 -7.258 1 36.53 22 VAL B C 1
ATOM 3749 O O . VAL B 1 22 ? -43.375 27.094 -6.301 1 36.53 22 VAL B O 1
ATOM 3752 N N . PRO B 1 23 ? -43.531 25.141 -6.996 1 37.59 23 PRO B N 1
ATOM 3753 C CA . PRO B 1 23 ? -43.219 24.719 -5.629 1 37.59 23 PRO B CA 1
ATOM 3754 C C . PRO B 1 23 ? -41.938 25.391 -5.086 1 37.59 23 PRO B C 1
ATOM 3756 O O . PRO B 1 23 ? -40.938 25.5 -5.793 1 37.59 23 PRO B O 1
ATOM 3759 N N . THR B 1 24 ? -42.125 26.594 -4.531 1 36.12 24 THR B N 1
ATOM 3760 C CA . THR B 1 24 ? -41 27.016 -3.711 1 36.12 24 THR B CA 1
ATOM 3761 C C . THR B 1 24 ? -40.281 25.797 -3.121 1 36.12 24 THR B C 1
ATOM 3763 O O . THR B 1 24 ? -40.875 25.062 -2.32 1 36.12 24 THR B O 1
ATOM 3766 N N . TYR B 1 25 ? -39.625 25.062 -3.859 1 37.62 25 TYR B N 1
ATOM 3767 C CA . TYR B 1 25 ? -38.719 24.078 -3.268 1 37.62 25 TYR B CA 1
ATOM 3768 C C . TYR B 1 25 ? -38.156 24.594 -1.958 1 37.62 25 TYR B C 1
ATOM 3770 O O . TYR B 1 25 ? -37.375 25.562 -1.951 1 37.62 25 TYR B O 1
ATOM 3778 N N . ALA B 1 26 ? -38.969 24.781 -0.893 1 39.91 26 ALA B N 1
ATOM 3779 C CA . ALA B 1 26 ? -38.469 24.984 0.46 1 39.91 26 ALA B CA 1
ATOM 3780 C C . ALA B 1 26 ? -37.062 24.406 0.605 1 39.91 26 ALA B C 1
ATOM 3782 O O . ALA B 1 26 ? -36.812 23.234 0.287 1 39.91 26 ALA B O 1
ATOM 3783 N N . GLN B 1 27 ? -36.031 25.141 0.374 1 54.88 27 GLN B N 1
ATOM 3784 C CA . GLN B 1 27 ? -34.656 24.719 0.597 1 54.88 27 GLN B CA 1
ATOM 3785 C C . GLN B 1 27 ? -34.562 23.781 1.79 1 54.88 27 GLN B C 1
ATOM 3787 O O . GLN B 1 27 ? -34.875 24.156 2.918 1 54.88 27 GLN B O 1
ATOM 3792 N N . HIS B 1 28 ? -34.812 22.562 1.59 1 71.44 28 HIS B N 1
ATOM 3793 C CA . HIS B 1 28 ? -34.781 21.484 2.576 1 71.44 28 HIS B CA 1
ATOM 3794 C C . HIS B 1 28 ? -33.438 21.453 3.324 1 71.44 28 HIS B C 1
ATOM 3796 O O . HIS B 1 28 ? -32.375 21.547 2.707 1 71.44 28 HIS B O 1
ATOM 3802 N N . LYS B 1 29 ? -33.531 21.734 4.652 1 83.25 29 LYS B N 1
ATOM 3803 C CA . LYS B 1 29 ? -32.375 21.625 5.516 1 83.25 29 LYS B CA 1
ATOM 3804 C C . LYS B 1 29 ? -31.875 20.188 5.582 1 83.25 29 LYS B C 1
ATOM 3806 O O . LYS B 1 29 ? -32.656 19.25 5.734 1 83.25 29 LYS B O 1
ATOM 3811 N N . MET B 1 30 ? -30.688 20.031 5.18 1 88.75 30 MET B N 1
ATOM 3812 C CA . MET B 1 30 ? -30.062 18.703 5.172 1 88.75 30 MET B CA 1
ATOM 3813 C C . MET B 1 30 ? -29.109 18.547 6.355 1 88.75 30 MET B C 1
ATOM 3815 O O . MET B 1 30 ? -28.188 19.344 6.527 1 88.75 30 MET B O 1
ATOM 3819 N N . SER B 1 31 ? -29.453 17.594 7.18 1 90.25 31 SER B N 1
ATOM 3820 C CA . SER B 1 31 ? -28.562 17.312 8.297 1 90.25 31 SER B CA 1
ATOM 3821 C C . SER B 1 31 ? -27.406 16.422 7.863 1 90.25 31 SER B C 1
ATOM 3823 O O . SER B 1 31 ? -27.453 15.805 6.793 1 90.25 31 SER B O 1
ATOM 3825 N N . LEU B 1 32 ? -26.391 16.453 8.656 1 92.12 32 LEU B N 1
ATOM 3826 C CA . LEU B 1 32 ? -25.234 15.594 8.367 1 92.12 32 LEU B CA 1
ATOM 3827 C C . LEU B 1 32 ? -25.656 14.133 8.312 1 92.12 32 LEU B C 1
ATOM 3829 O O . LEU B 1 32 ? -25.188 13.383 7.449 1 92.12 32 LEU B O 1
ATOM 3833 N N . GLN B 1 33 ? -26.562 13.695 9.164 1 91.62 33 GLN B N 1
ATOM 3834 C CA . GLN B 1 33 ? -27.031 12.312 9.188 1 91.62 33 GLN B CA 1
ATOM 3835 C C . GLN B 1 33 ? -27.797 11.969 7.914 1 91.62 33 GLN B C 1
ATOM 3837 O O . GLN B 1 33 ? -27.656 10.867 7.375 1 91.62 33 GLN B O 1
ATOM 3842 N N . SER B 1 34 ? -28.578 12.945 7.5 1 91.88 34 SER B N 1
ATOM 3843 C CA . SER B 1 34 ? -29.297 12.727 6.254 1 91.88 34 SER B CA 1
ATOM 3844 C C . SER B 1 34 ? -28.344 12.594 5.074 1 91.88 34 SER B C 1
ATOM 3846 O O . SER B 1 34 ? -28.578 11.797 4.164 1 91.88 34 SER B O 1
ATOM 3848 N N . LEU B 1 35 ? -27.328 13.391 5.102 1 93.62 35 LEU B N 1
ATOM 3849 C CA . LEU B 1 35 ? -26.297 13.305 4.07 1 93.62 35 LEU B CA 1
ATOM 3850 C C . LEU B 1 35 ? -25.625 11.938 4.082 1 93.62 35 LEU B C 1
ATOM 3852 O O . LEU B 1 35 ? -25.375 11.352 3.023 1 93.62 35 LEU B O 1
ATOM 3856 N N . PHE B 1 36 ? -25.328 11.414 5.273 1 95.44 36 PHE B N 1
ATOM 3857 C CA . PHE B 1 36 ? -24.703 10.094 5.418 1 95.44 36 PHE B CA 1
ATOM 3858 C C . PHE B 1 36 ? -25.609 9.016 4.824 1 95.44 36 PHE B C 1
ATOM 3860 O O . PHE B 1 36 ? -25.141 8.156 4.078 1 95.44 36 PHE B O 1
ATOM 3867 N N . ASP B 1 37 ? -26.891 9.133 5.105 1 94.69 37 ASP B N 1
ATOM 3868 C CA . ASP B 1 37 ? -27.828 8.117 4.652 1 94.69 37 ASP B CA 1
ATOM 3869 C C . ASP B 1 37 ? -27.922 8.102 3.127 1 94.69 37 ASP B C 1
ATOM 3871 O O . ASP B 1 37 ? -27.969 7.031 2.518 1 94.69 37 ASP B O 1
ATOM 3875 N N . LEU B 1 38 ? -27.953 9.281 2.568 1 94.12 38 LEU B N 1
ATOM 3876 C CA . LEU B 1 38 ? -28.016 9.375 1.114 1 94.12 38 LEU B CA 1
ATOM 3877 C C . LEU B 1 38 ? -26.734 8.852 0.482 1 94.12 38 LEU B C 1
ATOM 3879 O O . LEU B 1 38 ? -26.766 8.133 -0.519 1 94.12 38 LEU B O 1
ATOM 3883 N N . ALA B 1 39 ? -25.594 9.195 1.053 1 95.94 39 ALA B N 1
ATOM 3884 C CA . ALA B 1 39 ? -24.297 8.766 0.518 1 95.94 39 ALA B CA 1
ATOM 3885 C C . ALA B 1 39 ? -24.125 7.254 0.641 1 95.94 39 ALA B C 1
ATOM 3887 O O . ALA B 1 39 ? -23.594 6.609 -0.265 1 95.94 39 ALA B O 1
ATOM 3888 N N . ASP B 1 40 ? -24.562 6.715 1.756 1 95.88 40 ASP B N 1
ATOM 3889 C CA . ASP B 1 40 ? -24.438 5.277 1.979 1 95.88 40 ASP B CA 1
ATOM 3890 C C . ASP B 1 40 ? -25.188 4.484 0.903 1 95.88 40 ASP B C 1
ATOM 3892 O O . ASP B 1 40 ? -24.781 3.379 0.545 1 95.88 40 ASP B O 1
ATOM 3896 N N . ARG B 1 41 ? -26.188 5.137 0.319 1 93.06 41 ARG B N 1
ATOM 3897 C CA . ARG B 1 41 ? -27.031 4.434 -0.646 1 93.06 41 ARG B CA 1
ATOM 3898 C C . ARG B 1 41 ? -26.578 4.734 -2.074 1 93.06 41 ARG B C 1
ATOM 3900 O O . ARG B 1 41 ? -26.688 3.873 -2.953 1 93.06 41 ARG B O 1
ATOM 3907 N N . GLN B 1 42 ? -26.031 5.926 -2.254 1 92.94 42 GLN B N 1
ATOM 3908 C CA . GLN B 1 42 ? -25.953 6.363 -3.645 1 92.94 42 GLN B CA 1
ATOM 3909 C C . GLN B 1 42 ? -24.5 6.594 -4.059 1 92.94 42 GLN B C 1
ATOM 3911 O O . GLN B 1 42 ? -24.188 6.68 -5.25 1 92.94 42 GLN B O 1
ATOM 3916 N N . ASN B 1 43 ? -23.594 6.707 -3.17 1 95.69 43 ASN B N 1
ATOM 3917 C CA . ASN B 1 43 ? -22.219 7.09 -3.518 1 95.69 43 ASN B CA 1
ATOM 3918 C C . ASN B 1 43 ? -21.547 6.027 -4.375 1 95.69 43 ASN B C 1
ATOM 3920 O O . ASN B 1 43 ? -21.625 4.836 -4.07 1 95.69 43 ASN B O 1
ATOM 3924 N N . GLN B 1 44 ? -20.797 6.523 -5.41 1 96.06 44 GLN B N 1
ATOM 3925 C CA . GLN B 1 44 ? -20.203 5.625 -6.395 1 96.06 44 GLN B CA 1
ATOM 3926 C C . GLN B 1 44 ? -19.047 4.832 -5.797 1 96.06 44 GLN B C 1
ATOM 3928 O O . GLN B 1 44 ? -18.828 3.676 -6.16 1 96.06 44 GLN B O 1
ATOM 3933 N N . ARG B 1 45 ? -18.281 5.414 -4.957 1 95.62 45 ARG B N 1
ATOM 3934 C CA . ARG B 1 45 ? -17.156 4.73 -4.324 1 95.62 45 ARG B CA 1
ATOM 3935 C C . ARG B 1 45 ? -17.641 3.539 -3.502 1 95.62 45 ARG B C 1
ATOM 3937 O O . ARG B 1 45 ? -17 2.482 -3.502 1 95.62 45 ARG B O 1
ATOM 3944 N N . ILE B 1 46 ? -18.766 3.684 -2.781 1 96.94 46 ILE B N 1
ATOM 3945 C CA . ILE B 1 46 ? -19.312 2.609 -1.968 1 96.94 46 ILE B CA 1
ATOM 3946 C C . ILE B 1 46 ? -19.859 1.507 -2.873 1 96.94 46 ILE B C 1
ATOM 3948 O O . ILE B 1 46 ? -19.656 0.32 -2.609 1 96.94 46 ILE B O 1
ATOM 3952 N N . LYS B 1 47 ? -20.438 1.897 -4.023 1 96.5 47 LYS B N 1
ATOM 3953 C CA . LYS B 1 47 ? -20.984 0.923 -4.965 1 96.5 47 LYS B CA 1
ATOM 3954 C C . LYS B 1 47 ? -19.875 0.066 -5.57 1 96.5 47 LYS B C 1
ATOM 3956 O O . LYS B 1 47 ? -20.062 -1.134 -5.789 1 96.5 47 LYS B O 1
ATOM 3961 N N . VAL B 1 48 ? -18.781 0.675 -5.906 1 96.88 48 VAL B N 1
ATOM 3962 C CA . VAL B 1 48 ? -17.641 -0.059 -6.445 1 96.88 48 VAL B CA 1
ATOM 3963 C C . VAL B 1 48 ? -17.188 -1.121 -5.445 1 96.88 48 VAL B C 1
ATOM 3965 O O . VAL B 1 48 ? -16.938 -2.271 -5.82 1 96.88 48 VAL B O 1
ATOM 3968 N N . SER B 1 49 ? -17.094 -0.809 -4.121 1 97.38 49 SER B N 1
ATOM 3969 C CA . SER B 1 49 ? -16.641 -1.744 -3.09 1 97.38 49 SER B CA 1
ATOM 3970 C C . SER B 1 49 ? -17.703 -2.822 -2.838 1 97.38 49 SER B C 1
ATOM 3972 O O . SER B 1 49 ? -17.359 -3.969 -2.537 1 97.38 49 SER B O 1
ATOM 3974 N N . GLU B 1 50 ? -18.984 -2.455 -2.975 1 97.56 50 GLU B N 1
ATOM 3975 C CA . GLU B 1 50 ? -20.031 -3.445 -2.818 1 97.56 50 GLU B CA 1
ATOM 3976 C C . GLU B 1 50 ? -19.984 -4.488 -3.934 1 97.56 50 GLU B C 1
ATOM 3978 O O . GLU B 1 50 ? -20.203 -5.676 -3.688 1 97.56 50 GLU B O 1
ATOM 3983 N N . ALA B 1 51 ? -19.766 -4.055 -5.156 1 97.69 51 ALA B N 1
ATOM 3984 C CA . ALA B 1 51 ? -19.609 -4.988 -6.27 1 97.69 51 ALA B CA 1
ATOM 3985 C C . ALA B 1 51 ? -18.422 -5.918 -6.047 1 97.69 51 ALA B C 1
ATOM 3987 O O . ALA B 1 51 ? -18.484 -7.109 -6.363 1 97.69 51 ALA B O 1
ATOM 3988 N N . ALA B 1 52 ? -17.359 -5.375 -5.484 1 97 52 ALA B N 1
ATOM 3989 C CA . ALA B 1 52 ? -16.188 -6.191 -5.176 1 97 52 ALA B CA 1
ATOM 3990 C C . ALA B 1 52 ? -16.516 -7.238 -4.117 1 97 52 ALA B C 1
ATOM 3992 O O . ALA B 1 52 ? -16 -8.359 -4.164 1 97 52 ALA B O 1
ATOM 3993 N N . LEU B 1 53 ? -17.359 -6.855 -3.121 1 97.88 53 LEU B N 1
ATOM 3994 C CA . LEU B 1 53 ? -17.766 -7.797 -2.088 1 97.88 53 LEU B CA 1
ATOM 3995 C C . LEU B 1 53 ? -18.578 -8.945 -2.691 1 97.88 53 LEU B C 1
ATOM 3997 O O . LEU B 1 53 ? -18.359 -10.109 -2.34 1 97.88 53 LEU B O 1
ATOM 4001 N N . LYS B 1 54 ? -19.438 -8.672 -3.695 1 98.06 54 LYS B N 1
ATOM 4002 C CA . LYS B 1 54 ? -20.219 -9.711 -4.363 1 98.06 54 LYS B CA 1
ATOM 4003 C C . LYS B 1 54 ? -19.312 -10.648 -5.164 1 98.06 54 LYS B C 1
ATOM 4005 O O . LYS B 1 54 ? -19.531 -11.859 -5.199 1 98.06 54 LYS B O 1
ATOM 4010 N N . ALA B 1 55 ? -18.328 -10.078 -5.793 1 97.75 55 ALA B N 1
ATOM 4011 C CA . ALA B 1 55 ? -17.344 -10.898 -6.512 1 97.75 55 ALA B CA 1
ATOM 4012 C C . ALA B 1 55 ? -16.594 -11.82 -5.562 1 97.75 55 ALA B C 1
ATOM 4014 O O . ALA B 1 55 ? -16.344 -12.984 -5.883 1 97.75 55 ALA B O 1
ATOM 4015 N N . ALA B 1 56 ? -16.234 -11.328 -4.375 1 97.81 56 ALA B N 1
ATOM 4016 C CA . ALA B 1 56 ? -15.523 -12.133 -3.383 1 97.81 56 ALA B CA 1
ATOM 4017 C C . ALA B 1 56 ? -16.406 -13.25 -2.848 1 97.81 56 ALA B C 1
ATOM 4019 O O . ALA B 1 56 ? -15.922 -14.344 -2.551 1 97.81 56 ALA B O 1
ATOM 4020 N N . GLU B 1 57 ? -17.703 -12.977 -2.727 1 97.94 57 GLU B N 1
ATOM 4021 C CA . GLU B 1 57 ? -18.656 -14 -2.291 1 97.94 57 GLU B CA 1
ATOM 4022 C C . GLU B 1 57 ? -18.719 -15.148 -3.295 1 97.94 57 GLU B C 1
ATOM 4024 O O . GLU B 1 57 ? -18.703 -16.328 -2.908 1 97.94 57 GLU B O 1
ATOM 4029 N N . GLU B 1 58 ? -18.734 -14.711 -4.574 1 97.62 58 GLU B N 1
ATOM 4030 C CA . GLU B 1 58 ? -18.703 -15.742 -5.609 1 97.62 58 GLU B CA 1
ATOM 4031 C C . GLU B 1 58 ? -17.359 -16.469 -5.625 1 97.62 58 GLU B C 1
ATOM 4033 O O . GLU B 1 58 ? -17.281 -17.641 -5.996 1 97.62 58 GLU B O 1
ATOM 4038 N N . GLY B 1 59 ? -16.328 -15.773 -5.199 1 97.25 59 GLY B N 1
ATOM 4039 C CA . GLY B 1 59 ? -15.031 -16.406 -5.078 1 97.25 59 GLY B CA 1
ATOM 4040 C C . GLY B 1 59 ? -15 -17.531 -4.059 1 97.25 59 GLY B C 1
ATOM 4041 O O . GLY B 1 59 ? -14.352 -18.547 -4.273 1 97.25 59 GLY B O 1
ATOM 4042 N N . VAL B 1 60 ? -15.742 -17.406 -2.965 1 97.75 60 VAL B N 1
ATOM 4043 C CA . VAL B 1 60 ? -15.82 -18.453 -1.943 1 97.75 60 VAL B CA 1
ATOM 4044 C C . VAL B 1 60 ? -16.547 -19.672 -2.508 1 97.75 60 VAL B C 1
ATOM 4046 O O . VAL B 1 60 ? -16.109 -20.797 -2.307 1 97.75 60 VAL B O 1
ATOM 4049 N N . ALA B 1 61 ? -17.609 -19.375 -3.279 1 96.94 61 ALA B N 1
ATOM 4050 C CA . ALA B 1 61 ? -18.344 -20.469 -3.9 1 96.94 61 ALA B CA 1
ATOM 4051 C C . ALA B 1 61 ? -17.469 -21.219 -4.91 1 96.94 61 ALA B C 1
ATOM 4053 O O . ALA B 1 61 ? -17.516 -22.438 -4.992 1 96.94 61 ALA B O 1
ATOM 4054 N N . SER B 1 62 ? -16.703 -20.453 -5.617 1 96.31 62 SER B N 1
ATOM 4055 C CA . SER B 1 62 ? -15.789 -21.047 -6.586 1 96.31 62 SER B CA 1
ATOM 4056 C C . SER B 1 62 ? -14.727 -21.906 -5.898 1 96.31 62 SER B C 1
ATOM 4058 O O . SER B 1 62 ? -14.406 -23 -6.367 1 96.31 62 SER B O 1
ATOM 4060 N N . ALA B 1 63 ? -14.227 -21.469 -4.77 1 95.56 63 ALA B N 1
ATOM 4061 C CA . ALA B 1 63 ? -13.234 -22.234 -4.023 1 95.56 63 ALA B CA 1
ATOM 4062 C C . ALA B 1 63 ? -13.836 -23.531 -3.471 1 95.56 63 ALA B C 1
ATOM 4064 O O . ALA B 1 63 ? -13.172 -24.562 -3.436 1 95.56 63 ALA B O 1
ATOM 4065 N N . LYS B 1 64 ? -15.117 -23.484 -3.072 1 96 64 LYS B N 1
ATOM 4066 C CA . LYS B 1 64 ? -15.805 -24.656 -2.531 1 96 64 LYS B CA 1
ATOM 4067 C C . LYS B 1 64 ? -16.031 -25.719 -3.611 1 96 64 LYS B C 1
ATOM 4069 O O . LYS B 1 64 ? -16.141 -26.906 -3.311 1 96 64 LYS B O 1
ATOM 4074 N N . SER B 1 65 ? -16.047 -25.203 -4.891 1 94.69 65 SER B N 1
ATOM 4075 C CA . SER B 1 65 ? -16.297 -26.125 -5.996 1 94.69 65 SER B CA 1
ATOM 4076 C C . SER B 1 65 ? -15.125 -27.078 -6.188 1 94.69 65 SER B C 1
ATOM 4078 O O . SER B 1 65 ? -15.266 -28.109 -6.852 1 94.69 65 SER B O 1
ATOM 4080 N N . ALA B 1 66 ? -13.961 -26.812 -5.492 1 92.06 66 ALA B N 1
ATOM 4081 C CA . ALA B 1 66 ? -12.812 -27.719 -5.551 1 92.06 66 ALA B CA 1
ATOM 4082 C C . ALA B 1 66 ? -13.109 -29.031 -4.832 1 92.06 66 ALA B C 1
ATOM 4084 O O . ALA B 1 66 ? -12.43 -30.031 -5.055 1 92.06 66 ALA B O 1
ATOM 4085 N N . MET B 1 67 ? -14.242 -29.094 -4.02 1 93.94 67 MET B N 1
ATOM 4086 C CA . MET B 1 67 ? -14.617 -30.297 -3.273 1 93.94 67 MET B CA 1
ATOM 4087 C C . MET B 1 67 ? -15.531 -31.188 -4.109 1 93.94 67 MET B C 1
ATOM 4089 O O . MET B 1 67 ? -15.805 -32.312 -3.729 1 93.94 67 MET B O 1
ATOM 4093 N N . LEU B 1 68 ? -15.93 -30.656 -5.301 1 94.62 68 LEU B N 1
ATOM 4094 C CA . LEU B 1 68 ? -16.859 -31.406 -6.133 1 94.62 68 LEU B CA 1
ATOM 4095 C C . LEU B 1 68 ? -16.109 -32.344 -7.082 1 94.62 68 LEU B C 1
ATOM 4097 O O . LEU B 1 68 ? -14.945 -32.094 -7.406 1 94.62 68 LEU B O 1
ATOM 4101 N N . PRO B 1 69 ? -16.688 -33.5 -7.559 1 94.62 69 PRO B N 1
ATOM 4102 C CA . PRO B 1 69 ? -16.031 -34.438 -8.477 1 94.62 69 PRO B CA 1
ATOM 4103 C C . PRO B 1 69 ? -15.781 -33.812 -9.859 1 94.62 69 PRO B C 1
ATOM 4105 O O . PRO B 1 69 ? -16.438 -32.844 -10.242 1 94.62 69 PRO B O 1
ATOM 4108 N N . SER B 1 70 ? -14.805 -34.281 -10.508 1 94.88 70 SER B N 1
ATOM 4109 C CA . SER B 1 70 ? -14.492 -33.938 -11.891 1 94.88 70 SER B CA 1
ATOM 4110 C C . SER B 1 70 ? -14.867 -35.062 -12.844 1 94.88 70 SER B C 1
ATOM 4112 O O . SER B 1 70 ? -14.664 -36.219 -12.531 1 94.88 70 SER B O 1
ATOM 4114 N N . VAL B 1 71 ? -15.602 -34.75 -13.883 1 95.25 71 VAL B N 1
ATOM 4115 C CA . VAL B 1 71 ? -15.953 -35.688 -14.93 1 95.25 71 VAL B CA 1
ATOM 4116 C C . VAL B 1 71 ? -15.391 -35.219 -16.266 1 95.25 71 VAL B C 1
ATOM 4118 O O . VAL B 1 71 ? -15.57 -34.062 -16.656 1 95.25 71 VAL B O 1
ATOM 4121 N N . GLU B 1 72 ? -14.695 -36.062 -16.969 1 95.75 72 GLU B N 1
ATOM 4122 C CA . GLU B 1 72 ? -14.086 -35.75 -18.25 1 95.75 72 GLU B CA 1
ATOM 4123 C C . GLU B 1 72 ? -14.398 -36.812 -19.297 1 95.75 72 GLU B C 1
ATOM 4125 O O . GLU B 1 72 ? -14.438 -38 -19 1 95.75 72 GLU B O 1
ATOM 4130 N N . PHE B 1 73 ? -14.648 -36.344 -20.531 1 94.69 73 PHE B N 1
ATOM 4131 C CA . PHE B 1 73 ? -14.875 -37.219 -21.688 1 94.69 73 PHE B CA 1
ATOM 4132 C C . PHE B 1 73 ? -13.852 -36.938 -22.781 1 94.69 73 PHE B C 1
ATOM 4134 O O . PHE B 1 73 ? -13.5 -35.781 -23.031 1 94.69 73 PHE B O 1
ATOM 4141 N N . SER B 1 74 ? -13.367 -38.062 -23.375 1 95.06 74 SER B N 1
ATOM 4142 C CA . SER B 1 74 ? -12.445 -37.906 -24.5 1 95.06 74 SER B CA 1
ATOM 4143 C C . SER B 1 74 ? -12.836 -38.844 -25.641 1 95.06 74 SER B C 1
ATOM 4145 O O . SER B 1 74 ? -13.148 -40 -25.438 1 95.06 74 SER B O 1
ATOM 4147 N N . LEU B 1 75 ? -12.93 -38.156 -26.797 1 94.12 75 LEU B N 1
ATOM 4148 C CA . LEU B 1 75 ? -13.203 -38.875 -28.047 1 94.12 75 LEU B CA 1
ATOM 4149 C C . LEU B 1 75 ? -12.07 -38.688 -29.047 1 94.12 75 LEU B C 1
ATOM 4151 O O . LEU B 1 75 ? -11.578 -37.562 -29.219 1 94.12 75 LEU B O 1
ATOM 4155 N N . GLN B 1 76 ? -11.664 -39.875 -29.641 1 94.75 76 GLN B N 1
ATOM 4156 C CA . GLN B 1 76 ? -10.562 -39.781 -30.609 1 94.75 76 GLN B CA 1
ATOM 4157 C C . GLN B 1 76 ? -10.789 -40.688 -31.812 1 94.75 76 GLN B C 1
ATOM 4159 O O . GLN B 1 76 ? -11.211 -41.844 -31.656 1 94.75 76 GLN B O 1
ATOM 4164 N N . GLY B 1 77 ? -10.625 -40.094 -32.969 1 93.06 77 GLY B N 1
ATOM 4165 C CA . GLY B 1 77 ? -10.453 -40.812 -34.219 1 93.06 77 GLY B CA 1
ATOM 4166 C C . GLY B 1 77 ? -9.031 -40.781 -34.75 1 93.06 77 GLY B C 1
ATOM 4167 O O . GLY B 1 77 ? -8.375 -39.719 -34.656 1 93.06 77 GLY B O 1
ATOM 4168 N N . SER B 1 78 ? -8.68 -42.031 -35.188 1 92.5 78 SER B N 1
ATOM 4169 C CA . SER B 1 78 ? -7.285 -42.031 -35.594 1 92.5 78 SER B CA 1
ATOM 4170 C C . SER B 1 78 ? -7.062 -42.906 -36.812 1 92.5 78 SER B C 1
ATOM 4172 O O . SER B 1 78 ? -7.914 -43.719 -37.156 1 92.5 78 SER B O 1
ATOM 4174 N N . TYR B 1 79 ? -6.016 -42.5 -37.5 1 93.81 79 TYR B N 1
ATOM 4175 C CA . TYR B 1 79 ? -5.453 -43.375 -38.531 1 93.81 79 TYR B CA 1
ATOM 4176 C C . TYR B 1 79 ? -4.047 -43.812 -38.156 1 93.81 79 TYR B C 1
ATOM 4178 O O . TYR B 1 79 ? -3.15 -42.969 -38 1 93.81 79 TYR B O 1
ATOM 4186 N N . THR B 1 80 ? -3.936 -45.125 -38 1 88.94 80 THR B N 1
ATOM 4187 C CA . THR B 1 80 ? -2.648 -45.656 -37.594 1 88.94 80 THR B CA 1
ATOM 4188 C C . THR B 1 80 ? -1.931 -46.312 -38.781 1 88.94 80 THR B C 1
ATOM 4190 O O . THR B 1 80 ? -2.533 -47.062 -39.531 1 88.94 80 THR B O 1
ATOM 4193 N N . GLY B 1 81 ? -0.688 -45.875 -38.906 1 88 81 GLY B N 1
ATOM 4194 C CA . GLY B 1 81 ? 0.124 -46.5 -39.938 1 88 81 GLY B CA 1
ATOM 4195 C C . GLY B 1 81 ? 0.522 -47.938 -39.625 1 88 81 GLY B C 1
ATOM 4196 O O . GLY B 1 81 ? 0.257 -48.406 -38.531 1 88 81 GLY B O 1
ATOM 4197 N N . ASN B 1 82 ? 1.187 -48.594 -40.5 1 85.44 82 ASN B N 1
ATOM 4198 C CA . ASN B 1 82 ? 1.587 -49.969 -40.312 1 85.44 82 ASN B CA 1
ATOM 4199 C C . ASN B 1 82 ? 2.637 -50.094 -39.219 1 85.44 82 ASN B C 1
ATOM 4201 O O . ASN B 1 82 ? 3.559 -49.281 -39.125 1 85.44 82 ASN B O 1
ATOM 4205 N N . ALA B 1 83 ? 2.396 -51.062 -38.25 1 83.94 83 ALA B N 1
ATOM 4206 C CA . ALA B 1 83 ? 3.434 -51.406 -37.281 1 83.94 83 ALA B CA 1
ATOM 4207 C C . ALA B 1 83 ? 4.648 -52.031 -37.969 1 83.94 83 ALA B C 1
ATOM 4209 O O . ALA B 1 83 ? 4.504 -52.812 -38.938 1 83.94 83 ALA B O 1
ATOM 4210 N N . PHE B 1 84 ? 5.762 -51.469 -37.5 1 87.25 84 PHE B N 1
ATOM 4211 C CA . PHE B 1 84 ? 7.012 -51.969 -38.062 1 87.25 84 PHE B CA 1
ATOM 4212 C C . PHE B 1 84 ? 7.859 -52.625 -37 1 87.25 84 PHE B C 1
ATOM 4214 O O . PHE B 1 84 ? 8.234 -52 -36 1 87.25 84 PHE B O 1
ATOM 4221 N N . LEU B 1 85 ? 8.047 -54.031 -37.125 1 86.88 85 LEU B N 1
ATOM 4222 C CA . LEU B 1 85 ? 8.859 -54.781 -36.188 1 86.88 85 LEU B CA 1
ATOM 4223 C C . LEU B 1 85 ? 10.32 -54.812 -36.625 1 86.88 85 LEU B C 1
ATOM 4225 O O . LEU B 1 85 ? 10.625 -55.062 -37.781 1 86.88 85 LEU B O 1
ATOM 4229 N N . MET B 1 86 ? 11.164 -54.406 -35.625 1 89.44 86 MET B N 1
ATOM 4230 C CA . MET B 1 86 ? 12.602 -54.438 -35.875 1 89.44 86 MET B CA 1
ATOM 4231 C C . MET B 1 86 ? 13.328 -55.188 -34.781 1 89.44 86 MET B C 1
ATOM 4233 O O . MET B 1 86 ? 12.867 -55.219 -33.625 1 89.44 86 MET B O 1
ATOM 4237 N N . SER B 1 87 ? 14.5 -55.812 -35.156 1 86.94 87 SER B N 1
ATOM 4238 C CA . SER B 1 87 ? 15.328 -56.438 -34.125 1 86.94 87 SER B CA 1
ATOM 4239 C C . SER B 1 87 ? 15.906 -55.375 -33.188 1 86.94 87 SER B C 1
ATOM 4241 O O . SER B 1 87 ? 15.805 -54.156 -33.469 1 86.94 87 SER B O 1
ATOM 4243 N N . ARG B 1 88 ? 16.469 -55.812 -32.062 1 87.56 88 ARG B N 1
ATOM 4244 C CA . ARG B 1 88 ? 17.078 -54.875 -31.109 1 87.56 88 ARG B CA 1
ATOM 4245 C C . ARG B 1 88 ? 18.219 -54.094 -31.734 1 87.56 88 ARG B C 1
ATOM 4247 O O . ARG B 1 88 ? 18.531 -53 -31.297 1 87.56 88 ARG B O 1
ATOM 4254 N N . GLY B 1 89 ? 18.797 -54.719 -32.875 1 89.12 89 GLY B N 1
ATOM 4255 C CA . GLY B 1 89 ? 19.828 -54.031 -33.625 1 89.12 89 GLY B CA 1
ATOM 4256 C C . GLY B 1 89 ? 19.281 -53.156 -34.75 1 89.12 89 GLY B C 1
ATOM 4257 O O . GLY B 1 89 ? 20.016 -52.688 -35.625 1 89.12 89 GLY B O 1
ATOM 4258 N N . PHE B 1 90 ? 18 -53.062 -34.812 1 90.94 90 PHE B N 1
ATOM 4259 C CA . PHE B 1 90 ? 17.281 -52.156 -35.719 1 90.94 90 PHE B CA 1
ATOM 4260 C C . PHE B 1 90 ? 17.297 -52.688 -37.125 1 90.94 90 PHE B C 1
ATOM 4262 O O . PHE B 1 90 ? 17.266 -51.938 -38.094 1 90.94 90 PHE B O 1
ATOM 4269 N N . SER B 1 91 ? 17.438 -53.969 -37.188 1 88.81 91 SER B N 1
ATOM 4270 C CA . SER B 1 91 ? 17.375 -54.594 -38.5 1 88.81 91 SER B CA 1
ATOM 4271 C C . SER B 1 91 ? 15.93 -54.875 -38.906 1 88.81 91 SER B C 1
ATOM 4273 O O . SER B 1 91 ? 15.117 -55.312 -38.094 1 88.81 91 SER B O 1
ATOM 4275 N N . THR B 1 92 ? 15.539 -54.594 -40.188 1 88 92 THR B N 1
ATOM 4276 C CA . THR B 1 92 ? 14.203 -54.812 -40.719 1 88 92 THR B CA 1
ATOM 4277 C C . THR B 1 92 ? 14.109 -56.188 -41.375 1 88 92 THR B C 1
ATOM 4279 O O . THR B 1 92 ? 13.039 -56.625 -41.812 1 88 92 THR B O 1
ATOM 4282 N N . SER B 1 93 ? 15.234 -56.781 -41.406 1 87.69 93 SER B N 1
ATOM 4283 C CA . SER B 1 93 ? 15.273 -58.125 -42 1 87.69 93 SER B CA 1
ATOM 4284 C C . SER B 1 93 ? 15.453 -59.188 -40.938 1 87.69 93 SER B C 1
ATOM 4286 O O . SER B 1 93 ? 15.836 -58.906 -39.812 1 87.69 93 SER B O 1
ATOM 4288 N N . GLY B 1 94 ? 14.961 -60.344 -41.281 1 89.19 94 GLY B N 1
ATOM 4289 C CA . GLY B 1 94 ? 15.117 -61.5 -40.406 1 89.19 94 GLY B CA 1
ATOM 4290 C C . GLY B 1 94 ? 13.906 -61.719 -39.531 1 89.19 94 GLY B C 1
ATOM 4291 O O . GLY B 1 94 ? 12.781 -61.375 -39.906 1 89.19 94 GLY B O 1
ATOM 4292 N N . THR B 1 95 ? 14.148 -62.5 -38.406 1 88.81 95 THR B N 1
ATOM 4293 C CA . THR B 1 95 ? 13.039 -62.875 -37.531 1 88.81 95 THR B CA 1
ATOM 4294 C C . THR B 1 95 ? 13.352 -62.5 -36.094 1 88.81 95 THR B C 1
ATOM 4296 O O . THR B 1 95 ? 14.516 -62.281 -35.719 1 88.81 95 THR B O 1
ATOM 4299 N N . THR B 1 96 ? 12.32 -62.188 -35.312 1 86.62 96 THR B N 1
ATOM 4300 C CA . THR B 1 96 ? 12.414 -61.969 -33.875 1 86.62 96 THR B CA 1
ATOM 43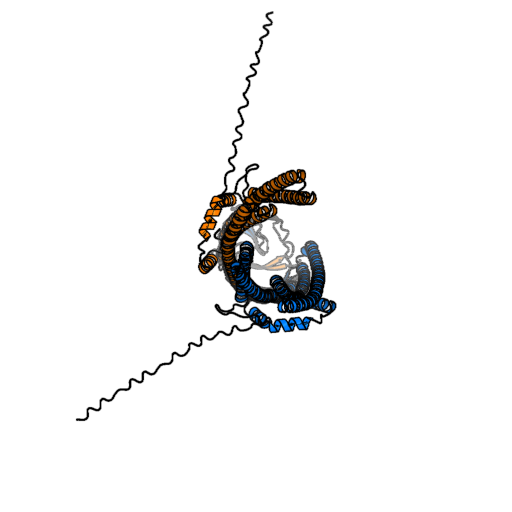01 C C . THR B 1 96 ? 11.703 -63.094 -33.094 1 86.62 96 THR B C 1
ATOM 4303 O O . THR B 1 96 ? 10.625 -63.531 -33.5 1 86.62 96 THR B O 1
ATOM 4306 N N . GLU B 1 97 ? 12.359 -63.5 -32.094 1 83.94 97 GLU B N 1
ATOM 4307 C CA . GLU B 1 97 ? 11.789 -64.562 -31.281 1 83.94 97 GLU B CA 1
ATOM 4308 C C . GLU B 1 97 ? 10.711 -64 -30.344 1 83.94 97 GLU B C 1
ATOM 4310 O O . GLU B 1 97 ? 10.914 -63 -29.672 1 83.94 97 GLU B O 1
ATOM 4315 N N . TYR B 1 98 ? 9.531 -64.562 -30.438 1 78.56 98 TYR B N 1
ATOM 4316 C CA . TYR B 1 98 ? 8.406 -64.188 -29.562 1 78.56 98 TYR B CA 1
ATOM 4317 C C . TYR B 1 98 ? 8.008 -65.438 -28.719 1 78.56 98 TYR B C 1
ATOM 4319 O O . TYR B 1 98 ? 7.664 -66.438 -29.266 1 78.56 98 TYR B O 1
ATOM 4327 N N . ILE B 1 99 ? 8.055 -65.25 -27.438 1 78.88 99 ILE B N 1
ATOM 4328 C CA . ILE B 1 99 ? 7.707 -66.375 -26.562 1 78.88 99 ILE B CA 1
ATOM 4329 C C . ILE B 1 99 ? 6.199 -66.375 -26.328 1 78.88 99 ILE B C 1
ATOM 4331 O O . ILE B 1 99 ? 5.645 -65.438 -25.75 1 78.88 99 ILE B O 1
ATOM 4335 N N . VAL B 1 100 ? 5.477 -67.312 -26.828 1 72.5 100 VAL B N 1
ATOM 4336 C CA . VAL B 1 100 ? 4.047 -67.5 -26.625 1 72.5 100 VAL B CA 1
ATOM 4337 C C . VAL B 1 100 ? 3.816 -68.5 -25.5 1 72.5 100 VAL B C 1
ATOM 4339 O O . VAL B 1 100 ? 4.32 -69.625 -25.547 1 72.5 100 VAL B O 1
ATOM 4342 N N . PRO B 1 101 ? 3.141 -68.062 -24.547 1 70.38 101 PRO B N 1
ATOM 4343 C CA . PRO B 1 101 ? 2.885 -69 -23.469 1 70.38 101 PRO B CA 1
ATOM 4344 C C . PRO B 1 101 ? 2.268 -70.312 -23.984 1 70.38 101 PRO B C 1
ATOM 4346 O O . PRO B 1 101 ? 1.279 -70.312 -24.719 1 70.38 101 PRO B O 1
ATOM 4349 N N . GLY B 1 102 ? 2.744 -71.375 -23.578 1 71.81 102 GLY B N 1
ATOM 4350 C CA . GLY B 1 102 ? 2.242 -72.688 -23.938 1 71.81 102 GLY B CA 1
ATOM 4351 C C . GLY B 1 102 ? 2.867 -73.188 -25.219 1 71.81 102 GLY B C 1
ATOM 4352 O O . GLY B 1 102 ? 2.852 -74.438 -25.453 1 71.81 102 GLY B O 1
ATOM 4353 N N . LEU B 1 103 ? 3.338 -72.312 -26.094 1 78.38 103 LEU B N 1
ATOM 4354 C CA . LEU B 1 103 ? 3.85 -72.75 -27.391 1 78.38 103 LEU B CA 1
ATOM 4355 C C . LEU B 1 103 ? 5.363 -72.562 -27.453 1 78.38 103 LEU B C 1
ATOM 4357 O O . LEU B 1 103 ? 6.016 -73.188 -28.328 1 78.38 103 LEU B O 1
ATOM 4361 N N . GLY B 1 104 ? 5.93 -71.875 -26.422 1 78.44 104 GLY B N 1
ATOM 4362 C CA . GLY B 1 104 ? 7.367 -71.688 -26.438 1 78.44 104 GLY B CA 1
ATOM 4363 C C . GLY B 1 104 ? 7.789 -70.562 -27.406 1 78.44 104 GLY B C 1
ATOM 4364 O O . GLY B 1 104 ? 6.977 -69.75 -27.797 1 78.44 104 GLY B O 1
ATOM 4365 N N . PRO B 1 105 ? 9.133 -70.5 -27.812 1 83.75 105 PRO B N 1
ATOM 4366 C CA . PRO B 1 105 ? 9.656 -69.5 -28.688 1 83.75 105 PRO B CA 1
ATOM 4367 C C . PRO B 1 105 ? 9.172 -69.625 -30.141 1 83.75 105 PRO B C 1
ATOM 4369 O O . PRO B 1 105 ? 9.234 -70.688 -30.703 1 83.75 105 PRO B O 1
ATOM 4372 N N . GLN B 1 106 ? 8.5 -68.625 -30.594 1 85.06 106 GLN B N 1
ATOM 4373 C CA . GLN B 1 106 ? 8.047 -68.562 -31.984 1 85.06 106 GLN B CA 1
ATOM 4374 C C . GLN B 1 106 ? 8.781 -67.438 -32.75 1 85.06 106 GLN B C 1
ATOM 4376 O O . GLN B 1 106 ? 9.156 -66.438 -32.188 1 85.06 106 GLN B O 1
ATOM 4381 N N . GLN B 1 107 ? 9 -67.75 -34.062 1 84.69 107 GLN B N 1
ATOM 4382 C CA . GLN B 1 107 ? 9.688 -66.812 -34.906 1 84.69 107 GLN B CA 1
ATOM 4383 C C . GLN B 1 107 ? 8.695 -65.938 -35.688 1 84.69 107 GLN B C 1
ATOM 4385 O O . GLN B 1 107 ? 7.805 -66.438 -36.344 1 84.69 107 GLN B O 1
ATOM 4390 N N . VAL B 1 108 ? 8.844 -64.625 -35.469 1 85 108 VAL B N 1
ATOM 4391 C CA . VAL B 1 108 ? 7.992 -63.719 -36.219 1 85 108 VAL B CA 1
ATOM 4392 C C . VAL B 1 108 ? 8.844 -62.906 -37.188 1 85 108 VAL B C 1
ATOM 4394 O O . VAL B 1 108 ? 9.914 -62.406 -36.812 1 85 108 VAL B O 1
ATOM 4397 N N . GLN B 1 109 ? 8.344 -62.781 -38.438 1 86.5 109 GLN B N 1
ATOM 4398 C CA . GLN B 1 109 ? 9.086 -62.062 -39.469 1 86.5 109 GLN B CA 1
ATOM 4399 C C . GLN B 1 109 ? 9.18 -60.562 -39.125 1 86.5 109 GLN B C 1
ATOM 4401 O O . GLN B 1 109 ? 8.18 -59.938 -38.75 1 86.5 109 GLN B O 1
ATOM 4406 N N . ASN B 1 110 ? 10.391 -60 -39.25 1 89.19 110 ASN B N 1
ATOM 4407 C CA . ASN B 1 110 ? 10.57 -58.562 -39.094 1 89.19 110 ASN B CA 1
ATOM 4408 C C . ASN B 1 110 ? 9.961 -57.781 -40.281 1 89.19 110 ASN B C 1
ATOM 4410 O O . ASN B 1 110 ? 9.688 -58.375 -41.312 1 89.19 110 ASN B O 1
ATOM 4414 N N . GLY B 1 111 ? 9.648 -56.469 -40.094 1 88.19 111 GLY B N 1
ATOM 4415 C CA . GLY B 1 111 ? 9.07 -55.656 -41.156 1 88.19 111 GLY B CA 1
ATOM 4416 C C . GLY B 1 111 ? 7.645 -55.25 -40.875 1 88.19 111 GLY B C 1
ATOM 4417 O O . GLY B 1 111 ? 7.258 -55.062 -39.719 1 88.19 111 GLY B O 1
ATOM 4418 N N . LYS B 1 112 ? 6.949 -54.969 -41.969 1 87.94 112 LYS B N 1
ATOM 4419 C CA . LYS B 1 112 ? 5.57 -54.5 -41.875 1 87.94 112 LYS B CA 1
ATOM 4420 C C . LYS B 1 112 ? 4.652 -55.594 -41.344 1 87.94 112 LYS B C 1
ATOM 4422 O O . LYS B 1 112 ? 4.672 -56.719 -41.844 1 87.94 112 LYS B O 1
ATOM 4427 N N . GLN B 1 113 ? 3.934 -55.281 -40.25 1 83.75 113 GLN B N 1
ATOM 4428 C CA . GLN B 1 113 ? 2.975 -56.219 -39.688 1 83.75 113 GLN B CA 1
ATOM 4429 C C . GLN B 1 113 ? 1.548 -55.875 -40.094 1 83.75 113 GLN B C 1
ATOM 4431 O O . GLN B 1 113 ? 1.242 -54.719 -40.406 1 83.75 113 GLN B O 1
ATOM 4436 N N . PRO B 1 114 ? 0.665 -56.969 -40.156 1 83.62 114 PRO B N 1
ATOM 4437 C CA . PRO B 1 114 ? -0.741 -56.625 -40.406 1 83.62 114 PRO B CA 1
ATOM 4438 C C . PRO B 1 114 ? -1.335 -55.719 -39.312 1 83.62 114 PRO B C 1
ATOM 4440 O O . PRO B 1 114 ? -1.339 -56.062 -38.156 1 83.62 114 PRO B O 1
ATOM 4443 N N . THR B 1 115 ? -1.756 -54.5 -39.719 1 85.31 115 THR B N 1
ATOM 4444 C CA . THR B 1 115 ? -2.217 -53.5 -38.781 1 85.31 115 THR B CA 1
ATOM 4445 C C . THR B 1 115 ? -3.525 -52.875 -39.25 1 85.31 115 THR B C 1
ATOM 4447 O O . THR B 1 115 ? -3.602 -52.344 -40.375 1 85.31 115 THR B O 1
ATOM 4450 N N . PRO B 1 116 ? -4.543 -53 -38.375 1 88.62 116 PRO B N 1
ATOM 4451 C CA . PRO B 1 116 ? -5.723 -52.188 -38.688 1 88.62 116 PRO B CA 1
ATOM 4452 C C . PRO B 1 116 ? -5.445 -50.688 -38.625 1 88.62 116 PRO B C 1
ATOM 4454 O O . PRO B 1 116 ? -4.754 -50.219 -37.719 1 88.62 116 PRO B O 1
ATOM 4457 N N . HIS B 1 117 ? -6.066 -49.906 -39.594 1 91.56 117 HIS B N 1
ATOM 4458 C CA . HIS B 1 117 ? -5.629 -48.531 -39.75 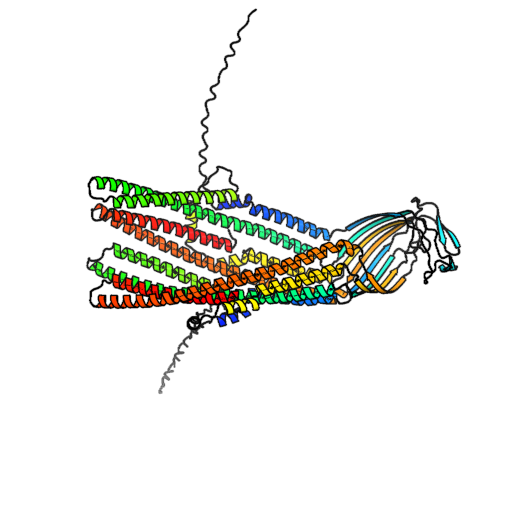1 91.56 117 HIS B CA 1
ATOM 4459 C C . HIS B 1 117 ? -6.562 -47.562 -39.031 1 91.56 117 HIS B C 1
ATOM 4461 O O . HIS B 1 117 ? -6.105 -46.656 -38.344 1 91.56 117 HIS B O 1
ATOM 4467 N N . TRP B 1 118 ? -7.875 -47.781 -39.188 1 92.5 118 TRP B N 1
ATOM 4468 C CA . TRP B 1 118 ? -8.805 -46.844 -38.594 1 92.5 118 TRP B CA 1
ATOM 4469 C C . TRP B 1 118 ? -9.07 -47.219 -37.125 1 92.5 118 TRP B C 1
ATOM 4471 O O . TRP B 1 118 ? -9.359 -48.375 -36.812 1 92.5 118 TRP B O 1
ATOM 4481 N N . GLY B 1 119 ? -8.859 -46.156 -36.281 1 92.88 119 GLY B N 1
ATOM 4482 C CA . GLY B 1 119 ? -9.055 -46.406 -34.875 1 92.88 119 GLY B CA 1
ATOM 4483 C C . GLY B 1 119 ? -9.992 -45.406 -34.219 1 92.88 119 GLY B C 1
ATOM 4484 O O . GLY B 1 119 ? -10.25 -44.344 -34.75 1 92.88 119 GLY B O 1
ATOM 4485 N N . ASN B 1 120 ? -10.672 -45.844 -33.156 1 93.94 120 ASN B N 1
ATOM 4486 C CA . ASN B 1 120 ? -11.516 -45 -32.281 1 93.94 120 ASN B CA 1
ATOM 4487 C C . ASN B 1 120 ? -11.188 -45.219 -30.812 1 93.94 120 ASN B C 1
ATOM 4489 O O . ASN B 1 120 ? -10.773 -46.312 -30.406 1 93.94 120 ASN B O 1
ATOM 4493 N N . SER B 1 121 ? -11.344 -44.188 -30.031 1 93.25 121 SER B N 1
ATOM 4494 C CA . SER B 1 121 ? -11.219 -44.281 -28.578 1 93.25 121 SER B CA 1
ATOM 4495 C C . SER B 1 121 ? -12.18 -43.344 -27.859 1 93.25 121 SER B C 1
ATOM 4497 O O . SER B 1 121 ? -12.398 -42.219 -28.312 1 93.25 121 SER B O 1
ATOM 4499 N N . PHE B 1 122 ? -12.93 -43.969 -26.953 1 94.88 122 PHE B N 1
ATOM 4500 C CA . PHE B 1 122 ? -13.805 -43.219 -26.047 1 94.88 122 PHE B CA 1
ATOM 4501 C C . PHE B 1 122 ? -13.453 -43.5 -24.594 1 94.88 122 PHE B C 1
ATOM 4503 O O . PHE B 1 122 ? -13.461 -44.656 -24.156 1 94.88 122 PHE B O 1
ATOM 4510 N N . THR B 1 123 ? -13.164 -42.5 -23.906 1 95.06 123 THR B N 1
ATOM 4511 C CA . THR B 1 123 ? -12.859 -42.625 -22.484 1 95.06 123 THR B CA 1
ATOM 4512 C C . THR B 1 123 ? -13.703 -41.688 -21.656 1 95.06 123 THR B C 1
ATOM 4514 O O . THR B 1 123 ? -13.859 -40.5 -22 1 95.06 123 THR B O 1
ATOM 4517 N N . ALA B 1 124 ? -14.328 -42.25 -20.609 1 95.81 124 ALA B N 1
ATOM 4518 C CA . ALA B 1 124 ? -15.031 -41.469 -19.609 1 95.81 124 ALA B CA 1
ATOM 4519 C C . ALA B 1 124 ? -14.414 -41.688 -18.219 1 95.81 124 ALA B C 1
ATOM 4521 O O . ALA B 1 124 ? -14.266 -42.812 -17.766 1 95.81 124 ALA B O 1
ATOM 4522 N N . GLN B 1 125 ? -14.055 -40.562 -17.656 1 96.25 125 GLN B N 1
ATOM 4523 C CA . GLN B 1 125 ? -13.398 -40.656 -16.359 1 96.25 125 GLN B CA 1
ATOM 4524 C C . GLN B 1 125 ? -14.047 -39.719 -15.344 1 96.25 125 GLN B C 1
ATOM 4526 O O . GLN B 1 125 ? -14.367 -38.594 -15.672 1 96.25 125 GLN B O 1
ATOM 4531 N N . ALA B 1 126 ? -14.352 -40.25 -14.148 1 95.88 126 ALA B N 1
ATOM 4532 C CA . ALA B 1 126 ? -14.82 -39.469 -13.008 1 95.88 126 ALA B CA 1
ATOM 4533 C C . ALA B 1 126 ? -13.875 -39.594 -11.82 1 95.88 126 ALA B C 1
ATOM 4535 O O . ALA B 1 126 ? -13.359 -40.688 -11.547 1 95.88 126 ALA B O 1
ATOM 4536 N N . SER B 1 127 ? -13.57 -38.438 -11.312 1 95.62 127 SER B N 1
ATOM 4537 C CA . SER B 1 127 ? -12.672 -38.5 -10.164 1 95.62 127 SER B CA 1
ATOM 4538 C C . SER B 1 127 ? -13.141 -37.562 -9.062 1 95.62 127 SER B C 1
ATOM 4540 O O . SER B 1 127 ? -13.742 -36.5 -9.336 1 95.62 127 SER B O 1
ATOM 4542 N N . GLN B 1 128 ? -12.938 -38 -7.781 1 95.88 128 GLN B N 1
ATOM 4543 C CA . GLN B 1 128 ? -13.266 -37.219 -6.598 1 95.88 128 GLN B CA 1
ATOM 4544 C C . GLN B 1 128 ? -12.117 -37.219 -5.59 1 95.88 128 GLN B C 1
ATOM 4546 O O . GLN B 1 128 ? -11.75 -38.281 -5.074 1 95.88 128 GLN B O 1
ATOM 4551 N N . VAL B 1 129 ? -11.609 -36 -5.391 1 93.19 129 VAL B N 1
ATOM 4552 C CA . VAL B 1 129 ? -10.539 -35.875 -4.406 1 93.19 129 VAL B CA 1
ATOM 4553 C C . VAL B 1 129 ? -11.125 -35.969 -2.996 1 93.19 129 VAL B C 1
ATOM 4555 O O . VAL B 1 129 ? -12.078 -35.25 -2.666 1 93.19 129 VAL B O 1
ATOM 4558 N N . ILE B 1 130 ? -10.547 -36.875 -2.17 1 94.25 130 ILE B N 1
ATOM 4559 C CA . ILE B 1 130 ? -11.07 -37.125 -0.829 1 94.25 130 ILE B CA 1
ATOM 4560 C C . ILE B 1 130 ? -10.203 -36.375 0.201 1 94.25 130 ILE B C 1
ATOM 4562 O O . ILE B 1 130 ? -10.719 -35.875 1.199 1 94.25 130 ILE B O 1
ATOM 4566 N N . TYR B 1 131 ? -8.953 -36.438 -0.035 1 95.19 131 TYR B N 1
ATOM 4567 C CA . TYR B 1 131 ? -8.016 -35.844 0.917 1 95.19 131 TYR B CA 1
ATOM 4568 C C . TYR B 1 131 ? -6.832 -35.219 0.195 1 95.19 131 TYR B C 1
ATOM 4570 O O . TYR B 1 131 ? -6.254 -35.844 -0.712 1 95.19 131 TYR B O 1
ATOM 4578 N N . THR B 1 132 ? -6.512 -33.969 0.55 1 93.06 132 THR B N 1
ATOM 4579 C CA . THR B 1 132 ? -5.391 -33.25 -0.058 1 93.06 132 THR B CA 1
ATOM 4580 C C . THR B 1 132 ? -4.488 -32.656 1.014 1 93.06 132 THR B C 1
ATOM 4582 O O . THR B 1 132 ? -3.955 -31.562 0.84 1 93.06 132 THR B O 1
ATOM 4585 N N . GLY B 1 133 ? -4.426 -33.219 2.223 1 92.75 133 GLY B N 1
ATOM 4586 C CA . GLY B 1 133 ? -3.58 -32.719 3.295 1 92.75 133 GLY B CA 1
ATOM 4587 C C . GLY B 1 133 ? -4.035 -31.359 3.836 1 92.75 133 GLY B C 1
ATOM 4588 O O . GLY B 1 133 ? -3.275 -30.672 4.52 1 92.75 133 GLY B O 1
ATOM 4589 N N . GLY B 1 134 ? -5.145 -30.859 3.424 1 94.19 134 GLY B N 1
ATOM 4590 C CA . GLY B 1 134 ? -5.688 -29.609 3.906 1 94.19 134 GLY B CA 1
ATOM 4591 C C . GLY B 1 134 ? -5.586 -28.484 2.891 1 94.19 134 GLY B C 1
ATOM 4592 O O . GLY B 1 134 ? -5.91 -27.328 3.195 1 94.19 134 GLY B O 1
ATOM 4593 N N . ALA B 1 135 ? -5.066 -28.734 1.607 1 94.12 135 ALA B N 1
ATOM 4594 C CA . ALA B 1 135 ? -4.891 -27.719 0.574 1 94.12 135 ALA B CA 1
ATOM 4595 C C . ALA B 1 135 ? -6.23 -27.109 0.168 1 94.12 135 ALA B C 1
ATOM 4597 O O . ALA B 1 135 ? -6.367 -25.891 0.08 1 94.12 135 ALA B O 1
ATOM 4598 N N . ILE B 1 136 ? -7.238 -27.953 -0.007 1 94.94 136 ILE B N 1
ATOM 4599 C CA . ILE B 1 136 ? -8.547 -27.469 -0.431 1 94.94 136 ILE B CA 1
ATOM 4600 C C . ILE B 1 136 ? -9.203 -26.688 0.706 1 94.94 136 ILE B C 1
ATOM 4602 O O . ILE B 1 136 ? -9.719 -25.594 0.496 1 94.94 136 ILE B O 1
ATOM 4606 N N . SER B 1 137 ? -9.18 -27.312 1.946 1 95.38 137 SER B N 1
ATOM 4607 C CA . SER B 1 137 ? -9.781 -26.641 3.096 1 95.38 137 SER B CA 1
ATOM 4608 C C . SER B 1 137 ? -9.133 -25.297 3.359 1 95.38 137 SER B C 1
ATOM 4610 O O . SER B 1 137 ? -9.82 -24.312 3.629 1 95.38 137 SER B O 1
ATOM 4612 N N . SER B 1 138 ? -7.793 -25.281 3.279 1 96.25 138 SER B N 1
ATOM 4613 C CA . SER B 1 138 ? -7.098 -24.016 3.479 1 96.25 138 SER B CA 1
ATOM 4614 C C . SER B 1 138 ? -7.418 -23.031 2.361 1 96.25 138 SER B C 1
ATOM 4616 O O . SER B 1 138 ? -7.508 -21.828 2.6 1 96.25 138 SER B O 1
ATOM 4618 N N . GLY B 1 139 ? -7.574 -23.469 1.114 1 95.94 139 GLY B N 1
ATOM 4619 C CA . GLY B 1 139 ? -7.98 -22.609 0.012 1 95.94 139 GLY B CA 1
ATOM 4620 C C . GLY B 1 139 ? -9.344 -21.984 0.217 1 95.94 139 GLY B C 1
ATOM 4621 O O . GLY B 1 139 ? -9.531 -20.797 -0.057 1 95.94 139 GLY B O 1
ATOM 4622 N N . ILE B 1 140 ? -10.273 -22.766 0.708 1 97.25 140 ILE B N 1
ATOM 4623 C CA . ILE B 1 140 ? -11.617 -22.266 0.986 1 97.25 140 ILE B CA 1
ATOM 4624 C C . ILE B 1 140 ? -11.562 -21.234 2.113 1 97.25 140 ILE B C 1
ATOM 4626 O O . ILE B 1 140 ? -12.195 -20.188 2.025 1 97.25 140 ILE B O 1
ATOM 4630 N N . GLU B 1 141 ? -10.789 -21.609 3.156 1 97.69 141 GLU B N 1
ATOM 4631 C CA . GLU B 1 141 ? -10.672 -20.672 4.27 1 97.69 141 GLU B CA 1
ATOM 4632 C C . GLU B 1 141 ? -10.055 -19.359 3.82 1 97.69 141 GLU B C 1
ATOM 4634 O O . GLU B 1 141 ? -10.469 -18.281 4.273 1 97.69 141 GLU B O 1
ATOM 4639 N N . MET B 1 142 ? -9.031 -19.359 2.949 1 96.94 142 MET B N 1
ATOM 4640 C CA . MET B 1 142 ? -8.422 -18.141 2.416 1 96.94 142 MET B CA 1
ATOM 4641 C C . MET B 1 142 ? -9.438 -17.312 1.633 1 96.94 142 MET B C 1
ATOM 4643 O O . MET B 1 142 ? -9.438 -16.094 1.709 1 96.94 142 MET B O 1
ATOM 4647 N N . ALA B 1 143 ? -10.273 -17.953 0.885 1 97.44 143 ALA B N 1
ATOM 4648 C CA . ALA B 1 143 ? -11.32 -17.25 0.14 1 97.44 143 ALA B CA 1
ATOM 4649 C C . ALA B 1 143 ? -12.305 -16.562 1.085 1 97.44 143 ALA B C 1
ATOM 4651 O O . ALA B 1 143 ? -12.75 -15.453 0.824 1 97.44 143 ALA B O 1
ATOM 4652 N N . LYS B 1 144 ? -12.711 -17.312 2.186 1 98.25 144 LYS B N 1
ATOM 4653 C CA . LYS B 1 144 ? -13.594 -16.719 3.182 1 98.25 144 LYS B CA 1
ATOM 4654 C C . LYS B 1 144 ? -12.969 -15.477 3.805 1 98.25 144 LYS B C 1
ATOM 4656 O O . LYS B 1 144 ? -13.648 -14.469 4.02 1 98.25 144 LYS B O 1
ATOM 4661 N N . LEU B 1 145 ? -11.68 -15.633 4.137 1 98.12 145 LEU B N 1
ATOM 4662 C CA . LEU B 1 145 ? -10.969 -14.492 4.688 1 98.12 145 LEU B CA 1
ATOM 4663 C C . LEU B 1 145 ? -10.898 -13.352 3.678 1 98.12 145 LEU B C 1
ATOM 4665 O O . LEU B 1 145 ? -10.992 -12.18 4.051 1 98.12 145 LEU B O 1
ATOM 4669 N N . GLY B 1 146 ? -10.766 -13.68 2.375 1 97.5 146 GLY B N 1
ATOM 4670 C CA . GLY B 1 146 ? -10.836 -12.672 1.329 1 97.5 146 GLY B CA 1
ATOM 4671 C C . GLY B 1 146 ? -12.164 -11.938 1.288 1 97.5 146 GLY B C 1
ATOM 4672 O O . GLY B 1 146 ? -12.203 -10.727 1.09 1 97.5 146 GLY B O 1
ATOM 4673 N N . ARG B 1 147 ? -13.242 -12.648 1.525 1 98.19 147 ARG B N 1
ATOM 4674 C CA . ARG B 1 147 ? -14.57 -12.047 1.588 1 98.19 147 ARG B CA 1
ATOM 4675 C C . ARG B 1 147 ? -14.68 -11.094 2.773 1 98.19 147 ARG B C 1
ATOM 4677 O O . ARG B 1 147 ? -15.242 -10 2.648 1 98.19 147 ARG B O 1
ATOM 4684 N N . GLN B 1 148 ? -14.164 -11.539 3.9 1 98.12 148 GLN B N 1
ATOM 4685 C CA . GLN B 1 148 ? -14.195 -10.68 5.078 1 98.12 148 GLN B CA 1
ATOM 4686 C C . GLN B 1 148 ? -13.414 -9.391 4.84 1 98.12 148 GLN B C 1
ATOM 4688 O O . GLN B 1 148 ? -13.828 -8.32 5.281 1 98.12 148 GLN B O 1
ATOM 4693 N N . LEU B 1 149 ? -12.234 -9.469 4.168 1 97.69 149 LEU B N 1
ATOM 4694 C CA . LEU B 1 149 ? -11.445 -8.289 3.822 1 97.69 149 LEU B CA 1
ATOM 4695 C C . LEU B 1 149 ? -12.25 -7.352 2.926 1 97.69 149 LEU B C 1
ATOM 4697 O O . LEU B 1 149 ? -12.203 -6.133 3.104 1 97.69 149 LEU B O 1
ATOM 4701 N N . ALA B 1 150 ? -12.961 -7.941 1.983 1 97.5 150 ALA B N 1
ATOM 4702 C CA . ALA B 1 150 ? -13.781 -7.133 1.091 1 97.5 150 ALA B CA 1
ATOM 4703 C C . ALA B 1 150 ? -14.898 -6.43 1.861 1 97.5 150 ALA B C 1
ATOM 4705 O O . ALA B 1 150 ? -15.242 -5.285 1.556 1 97.5 150 ALA B O 1
ATOM 4706 N N . GLU B 1 151 ? -15.469 -7.133 2.816 1 98.06 151 GLU B N 1
ATOM 4707 C CA . GLU B 1 151 ? -16.5 -6.539 3.668 1 98.06 151 GLU B CA 1
ATOM 4708 C C . GLU B 1 151 ? -15.945 -5.344 4.441 1 98.06 151 GLU B C 1
ATOM 4710 O O . GLU B 1 151 ? -16.594 -4.305 4.535 1 98.06 151 GLU B O 1
ATOM 4715 N N . LEU B 1 152 ? -14.734 -5.492 5.008 1 97.75 152 LEU B N 1
ATOM 4716 C CA . LEU B 1 152 ? -14.094 -4.398 5.73 1 97.75 152 LEU B CA 1
ATOM 4717 C C . LEU B 1 152 ? -13.758 -3.248 4.789 1 97.75 152 LEU B C 1
ATOM 4719 O O . LEU B 1 152 ? -13.805 -2.082 5.188 1 97.75 152 LEU B O 1
ATOM 4723 N N . ASP B 1 153 ? -13.461 -3.527 3.533 1 97.56 153 ASP B N 1
ATOM 4724 C CA . ASP B 1 153 ? -13.172 -2.49 2.549 1 97.56 153 ASP B CA 1
ATOM 4725 C C . ASP B 1 153 ? -14.406 -1.637 2.268 1 97.56 153 ASP B C 1
ATOM 4727 O O . ASP B 1 153 ? -14.297 -0.427 2.059 1 97.56 153 ASP B O 1
ATOM 4731 N N . VAL B 1 154 ? -15.555 -2.271 2.246 1 97.81 154 VAL B N 1
ATOM 4732 C CA . VAL B 1 154 ? -16.797 -1.526 2.078 1 97.81 154 VAL B CA 1
ATOM 4733 C C . VAL B 1 154 ? -16.984 -0.56 3.246 1 97.81 154 VAL B C 1
ATOM 4735 O O . VAL B 1 154 ? -17.281 0.618 3.041 1 97.81 154 VAL B O 1
ATOM 4738 N N . GLU B 1 155 ? -16.812 -1.081 4.445 1 97.62 155 GLU B N 1
ATOM 4739 C CA . GLU B 1 155 ? -16.953 -0.244 5.633 1 97.62 155 GLU B CA 1
ATOM 4740 C C . GLU B 1 155 ? -15.938 0.891 5.633 1 97.62 155 GLU B C 1
ATOM 4742 O O . GLU B 1 155 ? -16.25 2.012 6.043 1 97.62 155 GLU B O 1
ATOM 4747 N N . LYS B 1 156 ? -14.695 0.6 5.254 1 97.25 156 LYS B N 1
ATOM 4748 C CA . LYS B 1 156 ? -13.648 1.612 5.176 1 97.25 156 LYS B CA 1
ATOM 4749 C C . LYS B 1 156 ? -14.039 2.727 4.207 1 97.25 156 LYS B C 1
ATOM 4751 O O . LYS B 1 156 ? -13.883 3.91 4.52 1 97.25 156 LYS B O 1
ATOM 4756 N N . ASN B 1 157 ? -14.516 2.348 3.064 1 97.06 157 ASN B N 1
ATOM 4757 C CA . ASN B 1 157 ? -14.938 3.328 2.068 1 97.06 157 ASN B CA 1
ATOM 4758 C C . ASN B 1 157 ? -16.109 4.164 2.568 1 97.06 157 ASN B C 1
ATOM 4760 O O . ASN B 1 157 ? -16.172 5.367 2.301 1 97.06 157 ASN B O 1
ATOM 4764 N N . ARG B 1 158 ? -17.047 3.514 3.295 1 97.19 158 ARG B N 1
ATOM 4765 C CA . ARG B 1 158 ? -18.156 4.246 3.887 1 97.19 158 ARG B CA 1
ATOM 4766 C C . ARG B 1 158 ? -17.656 5.312 4.855 1 97.19 158 ARG B C 1
ATOM 4768 O O . ARG B 1 158 ? -18.109 6.461 4.805 1 97.19 158 ARG B O 1
ATOM 4775 N N . GLN B 1 159 ? -16.734 4.906 5.707 1 97.25 159 GLN B N 1
ATOM 4776 C CA . GLN B 1 159 ? -16.172 5.844 6.668 1 97.25 159 GLN B CA 1
ATOM 4777 C C . GLN B 1 159 ? -15.453 6.992 5.957 1 97.25 159 GLN B C 1
ATOM 4779 O O . GLN B 1 159 ? -15.57 8.148 6.367 1 97.25 159 GLN B O 1
ATOM 4784 N N . GLU B 1 160 ? -14.719 6.699 4.895 1 96.94 160 GLU B N 1
ATOM 4785 C CA . GLU B 1 160 ? -13.969 7.707 4.156 1 96.94 160 GLU B CA 1
ATOM 4786 C C . GLU B 1 160 ? -14.906 8.695 3.469 1 96.94 160 GLU B C 1
ATOM 4788 O O . GLU B 1 160 ? -14.664 9.906 3.488 1 96.94 160 GLU B O 1
ATOM 4793 N N . VAL B 1 161 ? -15.969 8.164 2.914 1 97.31 161 VAL B N 1
ATOM 4794 C CA . VAL B 1 161 ? -16.938 9.016 2.24 1 97.31 161 VAL B CA 1
ATOM 4795 C C . VAL B 1 161 ? -17.641 9.906 3.264 1 97.31 161 VAL B C 1
ATOM 4797 O O . VAL B 1 161 ? -17.797 11.109 3.047 1 97.31 161 VAL B O 1
ATOM 4800 N N . ARG B 1 162 ? -18.047 9.359 4.406 1 97.31 162 ARG B N 1
ATOM 4801 C CA . ARG B 1 162 ? -18.703 10.141 5.457 1 97.31 162 ARG B CA 1
ATOM 4802 C C . ARG B 1 162 ? -17.781 11.242 5.973 1 97.31 162 ARG B C 1
ATOM 4804 O O . ARG B 1 162 ? -18.219 12.367 6.203 1 97.31 162 ARG B O 1
ATOM 4811 N N . PHE B 1 163 ? -16.5 10.891 6.102 1 97.62 163 PHE B N 1
ATOM 4812 C CA . PHE B 1 163 ? -15.555 11.891 6.59 1 97.62 163 PHE B CA 1
ATOM 4813 C C . PHE B 1 163 ? -15.359 13 5.559 1 97.62 163 PHE B C 1
ATOM 4815 O O . PHE B 1 163 ? -15.289 14.172 5.914 1 97.62 163 PHE B O 1
ATOM 4822 N N . LEU B 1 164 ? -15.266 12.641 4.324 1 97 164 LEU B N 1
ATOM 4823 C CA . LEU B 1 164 ? -15.133 13.617 3.248 1 97 164 LEU B CA 1
ATOM 4824 C C . LEU B 1 164 ? -16.328 14.555 3.215 1 97 164 LEU B C 1
ATOM 4826 O O . LEU B 1 164 ? -16.172 15.773 3.117 1 97 164 LEU B O 1
ATOM 4830 N N . LEU B 1 165 ? -17.5 14 3.398 1 96.69 165 LEU B N 1
ATOM 4831 C CA . LEU B 1 165 ? -18.719 14.797 3.379 1 96.69 165 LEU B CA 1
ATOM 4832 C C . LEU B 1 165 ? -18.797 15.703 4.602 1 96.69 165 LEU B C 1
ATOM 4834 O O . LEU B 1 165 ? -19.312 16.812 4.516 1 96.69 165 LEU B O 1
ATOM 4838 N N . THR B 1 166 ? -18.344 15.141 5.711 1 96.69 166 THR B N 1
ATOM 4839 C CA . THR B 1 166 ? -18.281 15.977 6.906 1 96.69 166 THR B CA 1
ATOM 4840 C C . THR B 1 166 ? -17.422 17.219 6.66 1 96.69 166 THR B C 1
ATOM 4842 O O . THR B 1 166 ? -17.797 18.328 7.031 1 96.69 166 THR B O 1
ATOM 4845 N N . GLY B 1 167 ? -16.266 16.984 5.98 1 96 167 GLY B N 1
ATOM 4846 C CA . GLY B 1 167 ? -15.406 18.109 5.633 1 96 167 GLY B CA 1
ATOM 4847 C C . GLY B 1 167 ? -16.094 19.125 4.75 1 96 167 GLY B C 1
ATOM 4848 O O . GLY B 1 167 ? -16.047 20.328 5.027 1 96 167 GLY B O 1
ATOM 4849 N N . TYR B 1 168 ? -16.75 18.688 3.771 1 95.69 168 TYR B N 1
ATOM 4850 C CA . TYR B 1 168 ? -17.484 19.578 2.863 1 95.69 168 TYR B CA 1
ATOM 4851 C C . TYR B 1 168 ? -18.594 20.312 3.592 1 95.69 168 TYR B C 1
ATOM 4853 O O . TYR B 1 168 ? -18.797 21.516 3.395 1 95.69 168 TYR B O 1
ATOM 4861 N N . TYR B 1 169 ? -19.312 19.562 4.391 1 95.69 169 TYR B N 1
ATOM 4862 C CA . TYR B 1 169 ? -20.453 20.109 5.121 1 95.69 169 TYR B CA 1
ATOM 4863 C C . TYR B 1 169 ? -20.016 21.219 6.066 1 95.69 169 TYR B C 1
ATOM 4865 O O . TYR B 1 169 ? -20.641 22.297 6.113 1 95.69 169 TYR B O 1
ATOM 4873 N N . LEU B 1 170 ? -18.969 20.984 6.801 1 95.81 170 LEU B N 1
ATOM 4874 C CA . LEU B 1 170 ? -18.453 21.984 7.734 1 95.81 170 LEU B CA 1
ATOM 4875 C C . LEU B 1 170 ? -17.844 23.172 6.984 1 95.81 170 LEU B C 1
ATOM 4877 O O . LEU B 1 170 ? -17.953 24.312 7.434 1 95.81 170 LEU B O 1
ATOM 4881 N N . ASP B 1 171 ? -17.219 22.906 5.859 1 95.69 171 ASP B N 1
ATOM 4882 C CA . ASP B 1 171 ? -16.688 24 5.031 1 95.69 171 ASP B CA 1
ATOM 4883 C C . ASP B 1 171 ? -17.828 24.875 4.5 1 95.69 171 ASP B C 1
ATOM 4885 O O . ASP B 1 171 ? -17.688 26.109 4.445 1 95.69 171 ASP B O 1
ATOM 4889 N N . LEU B 1 172 ? -18.891 24.25 4.109 1 94.56 172 LEU B N 1
ATOM 4890 C CA . LEU B 1 172 ? -20.047 25 3.652 1 94.56 172 LEU B CA 1
ATOM 4891 C C . LEU B 1 172 ? -20.594 25.906 4.766 1 94.56 172 LEU B C 1
ATOM 4893 O O . LEU B 1 172 ? -20.938 27.062 4.523 1 94.56 172 LEU B O 1
ATOM 4897 N N . TYR B 1 173 ? -20.688 25.359 5.93 1 93.12 173 TYR B N 1
ATOM 4898 C CA . TYR B 1 173 ? -21.125 26.125 7.094 1 93.12 173 TYR B CA 1
ATOM 4899 C C . TYR B 1 173 ? -20.188 27.312 7.348 1 93.12 173 TYR B C 1
ATOM 4901 O O . TYR B 1 173 ? -20.641 28.422 7.605 1 93.12 173 TYR B O 1
ATOM 4909 N N . LYS B 1 174 ? -18.875 27.016 7.258 1 94.12 174 LYS B N 1
ATOM 4910 C CA . LYS B 1 174 ? -17.875 28.062 7.445 1 94.12 174 LYS B CA 1
ATOM 4911 C C . LYS B 1 174 ? -18.031 29.156 6.395 1 94.12 174 LYS B C 1
ATOM 4913 O O . LYS B 1 174 ? -18 30.344 6.723 1 94.12 174 LYS B O 1
ATOM 4918 N N . LEU B 1 175 ? -18.203 28.797 5.188 1 94.88 175 LEU B N 1
ATOM 4919 C CA . LEU B 1 175 ? -18.344 29.75 4.09 1 94.88 175 LEU B CA 1
ATOM 4920 C C . LEU B 1 175 ? -19.625 30.562 4.242 1 94.88 175 LEU B C 1
ATOM 4922 O O . LEU B 1 175 ? -19.625 31.781 3.98 1 94.88 175 LEU B O 1
ATOM 4926 N N . GLN B 1 176 ? -20.703 29.984 4.641 1 91.75 176 GLN B N 1
ATOM 4927 C CA . GLN B 1 176 ? -21.969 30.703 4.855 1 91.75 176 GLN B CA 1
ATOM 4928 C C . GLN B 1 176 ? -21.812 31.766 5.945 1 91.75 176 GLN B C 1
ATOM 4930 O O . GLN B 1 176 ? -22.328 32.875 5.805 1 91.75 176 GLN B O 1
ATOM 4935 N N . ASN B 1 177 ? -21.156 31.375 6.957 1 90 177 ASN B N 1
ATOM 4936 C CA . ASN B 1 177 ? -20.922 32.344 8.031 1 90 177 ASN B CA 1
ATOM 4937 C C . ASN B 1 177 ? -20.016 33.469 7.574 1 90 177 ASN B C 1
ATOM 4939 O O . ASN B 1 177 ? -20.234 34.625 7.949 1 90 177 ASN B O 1
ATOM 4943 N N . GLN B 1 178 ? -18.984 33.125 6.805 1 92.25 178 GLN B N 1
ATOM 4944 C CA . GLN B 1 178 ? -18.094 34.188 6.277 1 92.25 178 GLN B CA 1
ATOM 4945 C C . GLN B 1 178 ? -18.844 35.125 5.352 1 92.25 178 GLN B C 1
ATOM 4947 O O . GLN B 1 178 ? -18.609 36.344 5.371 1 92.25 178 GLN B O 1
ATOM 4952 N N . LEU B 1 179 ? -19.766 34.625 4.613 1 92.94 179 LEU B N 1
ATOM 4953 C CA . LEU B 1 179 ? -20.547 35.438 3.697 1 92.94 179 LEU B CA 1
ATOM 4954 C C . LEU B 1 179 ? -21.453 36.375 4.469 1 92.94 179 LEU B C 1
ATOM 4956 O O . LEU B 1 179 ? -21.625 37.531 4.07 1 92.94 179 LEU B O 1
ATOM 4960 N N . GLN B 1 180 ? -22.016 35.938 5.516 1 90.06 180 GLN B N 1
ATOM 4961 C CA . GLN B 1 180 ? -22.859 36.781 6.34 1 90.06 180 GLN B CA 1
ATOM 4962 C C . GLN B 1 180 ? -22.062 37.938 6.949 1 90.06 180 GLN B C 1
ATOM 4964 O O . GLN B 1 180 ? -22.531 39.062 6.988 1 90.06 180 GLN B O 1
ATOM 4969 N N . VAL B 1 181 ? -20.891 37.531 7.344 1 88.12 181 VAL B N 1
ATOM 4970 C CA . VAL B 1 181 ? -20.031 38.562 7.957 1 88.12 181 VAL B CA 1
ATOM 4971 C C . VAL B 1 181 ? -19.594 39.562 6.906 1 88.12 181 VAL B C 1
ATOM 4973 O O . VAL B 1 181 ? -19.609 40.781 7.148 1 88.12 181 VAL B O 1
ATOM 4976 N N . ILE B 1 182 ? -19.203 39.094 5.762 1 91.19 182 ILE B N 1
ATOM 4977 C CA . ILE B 1 182 ? -18.734 39.969 4.695 1 91.19 182 ILE B CA 1
ATOM 4978 C C . ILE B 1 182 ? -19.875 40.875 4.215 1 91.19 182 ILE B C 1
ATOM 4980 O O . ILE B 1 182 ? -19.656 42.062 3.898 1 91.19 182 ILE B O 1
ATOM 4984 N N . ALA B 1 183 ? -21.047 40.406 4.195 1 92.25 183 ALA B N 1
ATOM 4985 C CA . ALA B 1 183 ? -22.219 41.188 3.803 1 92.25 183 ALA B CA 1
ATOM 4986 C C . ALA B 1 183 ? -22.469 42.312 4.785 1 92.25 183 ALA B C 1
ATOM 4988 O O . ALA B 1 183 ? -22.75 43.438 4.375 1 92.25 183 ALA B O 1
ATOM 4989 N N . LYS B 1 184 ? -22.328 42 6.027 1 88.69 184 LYS B N 1
ATOM 4990 C CA . LYS B 1 184 ? -22.469 43.031 7.043 1 88.69 184 LYS B CA 1
ATOM 4991 C C . LYS B 1 184 ? -21.375 44.094 6.934 1 88.69 184 LYS B C 1
ATOM 4993 O O . LYS B 1 184 ? -21.609 45.281 7.129 1 88.69 184 LYS B O 1
ATOM 4998 N N . ASN B 1 185 ? -20.188 43.625 6.602 1 86.88 185 ASN B N 1
ATOM 4999 C CA . ASN B 1 185 ? -19.062 44.562 6.422 1 86.88 185 ASN B CA 1
ATOM 5000 C C . ASN B 1 185 ? -19.266 45.469 5.211 1 86.88 185 ASN B C 1
ATOM 5002 O O . ASN B 1 185 ? -18.906 46.625 5.238 1 86.88 185 ASN B O 1
ATOM 5006 N N . ILE B 1 186 ? -19.859 44.906 4.219 1 91.62 186 ILE B N 1
ATOM 5007 C CA . ILE B 1 186 ? -20.141 45.688 3.016 1 91.62 186 ILE B CA 1
ATOM 5008 C C . ILE B 1 186 ? -21.188 46.75 3.32 1 91.62 186 ILE B C 1
ATOM 5010 O O . ILE B 1 186 ? -21 47.938 2.977 1 91.62 186 ILE B O 1
ATOM 5014 N N . GLU B 1 187 ? -22.203 46.406 3.986 1 91.06 187 GLU B N 1
ATOM 5015 C CA . GLU B 1 187 ? -23.266 47.344 4.359 1 91.06 187 GLU B CA 1
ATOM 5016 C C . GLU B 1 187 ? -22.719 48.469 5.219 1 91.06 187 GLU B C 1
ATOM 5018 O O . GLU B 1 187 ? -23.047 49.656 4.996 1 91.06 187 GLU B O 1
ATOM 5023 N N . LEU B 1 188 ? -21.891 48.062 6.129 1 84.12 188 LEU B N 1
ATOM 5024 C CA . LEU B 1 188 ? -21.297 49.062 7.012 1 84.12 188 LEU B CA 1
ATOM 5025 C C . LEU B 1 188 ? -20.375 50 6.234 1 84.12 188 LEU B C 1
ATOM 5027 O O . LEU B 1 188 ? -20.391 51.219 6.453 1 84.12 188 LEU B O 1
ATOM 5031 N N . THR B 1 189 ? -19.594 49.469 5.402 1 86.12 189 THR B N 1
ATOM 5032 C CA . THR B 1 189 ? -18.672 50.25 4.613 1 86.12 189 THR B CA 1
ATOM 5033 C C . THR B 1 189 ? -19.406 51.188 3.676 1 86.12 189 THR B C 1
ATOM 5035 O O . THR B 1 189 ? -19 52.344 3.488 1 86.12 189 THR B O 1
ATOM 5038 N N . GLU B 1 190 ? -20.438 50.812 3.123 1 90.62 190 GLU B N 1
ATOM 5039 C CA . GLU B 1 190 ? -21.266 51.656 2.26 1 90.62 190 GLU B CA 1
ATOM 5040 C C . GLU B 1 190 ? -21.875 52.812 3.039 1 90.62 190 GLU B C 1
ATOM 5042 O O . GLU B 1 190 ? -21.938 53.969 2.547 1 90.62 190 GLU B O 1
ATOM 5047 N N . LYS B 1 191 ? -22.312 52.531 4.207 1 86.06 191 LYS B N 1
ATOM 5048 C CA . LYS B 1 191 ? -22.859 53.594 5.059 1 86.06 191 LYS B CA 1
ATOM 5049 C C . LYS B 1 191 ? -21.812 54.625 5.406 1 86.06 191 LYS B C 1
ATOM 5051 O O . LYS B 1 191 ? -22.109 55.812 5.453 1 86.06 191 LYS B O 1
ATOM 5056 N N . VAL B 1 192 ? -20.656 54.156 5.625 1 84.38 192 VAL B N 1
ATOM 5057 C CA . VAL B 1 192 ? -19.562 55.062 5.961 1 84.38 192 VAL B CA 1
ATOM 5058 C C . VAL B 1 192 ? -19.234 55.938 4.758 1 84.38 192 VAL B C 1
ATOM 5060 O O . VAL B 1 192 ? -19.031 57.125 4.898 1 84.38 192 VAL B O 1
ATOM 5063 N N . ILE B 1 193 ? -19.172 55.344 3.654 1 87.94 193 ILE B N 1
ATOM 5064 C CA . ILE B 1 193 ? -18.859 56.094 2.439 1 87.94 193 ILE B CA 1
ATOM 5065 C C . ILE B 1 193 ? -19.938 57.156 2.193 1 87.94 193 ILE B C 1
ATOM 5067 O O . ILE B 1 193 ? -19.641 58.281 1.833 1 87.94 193 ILE B O 1
ATOM 5071 N N . GLU B 1 194 ? -21.156 56.875 2.42 1 88.12 194 GLU B N 1
ATOM 5072 C CA . GLU B 1 194 ? -22.266 57.812 2.24 1 88.12 194 GLU B CA 1
ATOM 5073 C C . GLU B 1 194 ? -22.156 58.969 3.225 1 88.12 194 GLU B C 1
ATOM 5075 O O . GLU B 1 194 ? -22.375 60.125 2.852 1 88.12 194 GLU B O 1
ATOM 5080 N N . GLN B 1 195 ? -21.797 58.625 4.398 1 82.69 195 GLN B N 1
ATOM 5081 C CA . GLN B 1 195 ? -21.656 59.656 5.418 1 82.69 195 GLN B CA 1
ATOM 5082 C C . GLN B 1 195 ? -20.469 60.594 5.121 1 82.69 195 GLN B C 1
ATOM 5084 O O . GLN B 1 195 ? -20.531 61.781 5.328 1 82.69 195 GLN B O 1
ATOM 5089 N N . MET B 1 196 ? -19.406 60 4.66 1 83.06 196 MET B N 1
ATOM 5090 C CA . MET B 1 196 ? -18.219 60.781 4.34 1 83.06 196 MET B CA 1
ATOM 5091 C C . MET B 1 196 ? -18.469 61.688 3.141 1 83.06 196 MET B C 1
ATOM 5093 O O . MET B 1 196 ? -17.969 62.812 3.094 1 83.06 196 MET B O 1
ATOM 5097 N N . LYS B 1 197 ? -19.188 61.25 2.236 1 86.81 197 LYS B N 1
ATOM 5098 C CA . LYS B 1 197 ? -19.547 62.094 1.084 1 86.81 197 LYS B CA 1
ATOM 5099 C C . LYS B 1 197 ? -20.422 63.25 1.499 1 86.81 197 LYS B C 1
ATOM 5101 O O . LYS B 1 197 ? -20.266 64.375 0.979 1 86.81 197 LYS B O 1
ATOM 5106 N N . ALA B 1 198 ? -21.297 63 2.5 1 84.06 198 ALA B N 1
ATOM 5107 C CA . ALA B 1 198 ? -22.156 64.062 3.002 1 84.06 198 ALA B CA 1
ATOM 5108 C C . ALA B 1 198 ? -21.359 65.125 3.764 1 84.06 198 ALA B C 1
ATOM 5110 O O . ALA B 1 198 ? -21.625 66.312 3.662 1 84.06 198 ALA B O 1
ATOM 5111 N N . ARG B 1 199 ? -20.375 64.688 4.48 1 82.19 199 ARG B N 1
ATOM 5112 C CA . ARG B 1 199 ? -19.547 65.562 5.262 1 82.19 199 ARG B CA 1
ATOM 5113 C C . ARG B 1 199 ? -18.547 66.312 4.367 1 82.19 199 ARG B C 1
ATOM 5115 O O . ARG B 1 199 ? -18.125 67.438 4.691 1 82.19 199 ARG B O 1
ATOM 5122 N N . ARG B 1 200 ? -18.109 65.75 3.301 1 81.38 200 ARG B N 1
ATOM 5123 C CA . ARG B 1 200 ? -17.234 66.438 2.352 1 81.38 200 ARG B CA 1
ATOM 5124 C C . ARG B 1 200 ? -17.906 67.625 1.763 1 81.38 200 ARG B C 1
ATOM 5126 O O . ARG B 1 200 ? -17.266 68.688 1.568 1 81.38 200 ARG B O 1
ATOM 5133 N N . GLU B 1 201 ? -19.125 67.438 1.591 1 79.38 201 GLU B N 1
ATOM 5134 C CA . GLU B 1 201 ? -19.875 68.562 1.096 1 79.38 201 GLU B CA 1
ATOM 5135 C C . GLU B 1 201 ? -19.875 69.75 2.105 1 79.38 201 GLU B C 1
ATOM 5137 O O . GLU B 1 201 ? -19.953 70.875 1.727 1 79.38 201 GLU B O 1
ATOM 5142 N N . GLN B 1 202 ? -19.5 69.312 3.332 1 79.25 202 GLN B N 1
ATOM 5143 C CA . GLN B 1 202 ? -19.438 70.375 4.387 1 79.25 202 GLN B CA 1
ATOM 5144 C C . GLN B 1 202 ? -17.984 70.75 4.664 1 79.25 202 GLN B C 1
ATOM 5146 O O . GLN B 1 202 ? -17.734 71.625 5.484 1 79.25 202 GLN B O 1
ATOM 5151 N N . GLY B 1 203 ? -16.938 70.125 3.898 1 72.62 203 GLY B N 1
ATOM 5152 C CA . GLY B 1 203 ? -15.539 70.562 3.918 1 72.62 203 GLY B CA 1
ATOM 5153 C C . GLY B 1 203 ? -14.734 69.875 5.016 1 72.62 203 GLY B C 1
ATOM 5154 O O . GLY B 1 203 ? -13.633 70.312 5.344 1 72.62 203 GLY B O 1
ATOM 5155 N N . THR B 1 204 ? -15.188 68.75 5.637 1 72.88 204 THR B N 1
ATOM 5156 C CA . THR B 1 204 ? -14.508 68.25 6.82 1 72.88 204 THR B CA 1
ATOM 5157 C C . THR B 1 204 ? -13.812 66.938 6.512 1 72.88 204 THR B C 1
ATOM 5159 O O . THR B 1 204 ? -13.062 66.375 7.34 1 72.88 204 THR B O 1
ATOM 5162 N N . VAL B 1 205 ? -14.117 66.375 5.316 1 75.06 205 VAL B N 1
ATOM 5163 C CA . VAL B 1 205 ? -13.516 65.062 4.992 1 75.06 205 VAL B CA 1
ATOM 5164 C C . VAL B 1 205 ? -12.711 65.188 3.697 1 75.06 205 VAL B C 1
ATOM 5166 O O . VAL B 1 205 ? -13.109 65.938 2.777 1 75.06 205 VAL B O 1
ATOM 5169 N N . LEU B 1 206 ? -11.547 64.625 3.715 1 76.06 206 LEU B N 1
ATOM 5170 C CA . LEU B 1 206 ? -10.672 64.688 2.549 1 76.06 206 LEU B CA 1
ATOM 5171 C C . LEU B 1 206 ? -11.078 63.625 1.526 1 76.06 206 LEU B C 1
ATOM 5173 O O . LEU B 1 206 ? -11.609 62.562 1.892 1 76.06 206 LEU B O 1
ATOM 5177 N N . LYS B 1 207 ? -10.836 64 0.276 1 81.62 207 LYS B N 1
ATOM 5178 C CA . LYS B 1 207 ? -11.117 63.094 -0.83 1 81.62 207 LYS B CA 1
ATOM 5179 C C . LYS B 1 207 ? -10.328 61.812 -0.689 1 81.62 207 LYS B C 1
ATOM 5181 O O . LYS B 1 207 ? -10.82 60.719 -1.037 1 81.62 207 LYS B O 1
ATOM 5186 N N . ASN B 1 208 ? -9.156 61.938 -0.16 1 80.25 208 ASN B N 1
ATOM 5187 C CA . ASN B 1 208 ? -8.289 60.75 0.025 1 80.25 208 ASN B CA 1
ATOM 5188 C C . ASN B 1 208 ? -8.906 59.75 0.994 1 80.25 208 ASN B C 1
ATOM 5190 O O . ASN B 1 208 ? -8.734 58.562 0.834 1 80.25 208 ASN B O 1
ATOM 5194 N N . ASP B 1 209 ? -9.633 60.25 1.896 1 80.25 209 ASP B N 1
ATOM 5195 C CA . ASP B 1 209 ? -10.266 59.344 2.867 1 80.25 209 ASP B CA 1
ATOM 5196 C C . ASP B 1 209 ? -11.406 58.562 2.227 1 80.25 209 ASP B C 1
ATOM 5198 O O . ASP B 1 209 ? -11.57 57.375 2.502 1 80.25 209 ASP B O 1
ATOM 5202 N N . ILE B 1 210 ? -12.07 59.219 1.424 1 83.38 210 ILE B N 1
ATOM 5203 C CA . ILE B 1 210 ? -13.18 58.562 0.738 1 83.38 210 ILE B CA 1
ATOM 5204 C C . ILE B 1 210 ? -12.641 57.5 -0.208 1 83.38 210 ILE B C 1
ATOM 5206 O O . ILE B 1 210 ? -13.188 56.375 -0.279 1 83.38 210 ILE B O 1
ATOM 5210 N N . THR B 1 211 ? -11.586 57.812 -0.878 1 88 211 THR B N 1
ATOM 5211 C CA . THR B 1 211 ? -10.984 56.875 -1.83 1 88 211 THR B CA 1
ATOM 5212 C C . THR B 1 211 ? -10.492 55.625 -1.121 1 88 211 THR B C 1
ATOM 5214 O O . THR B 1 211 ? -10.57 54.5 -1.667 1 88 211 THR B O 1
ATOM 5217 N N . ARG B 1 212 ? -9.984 55.719 0.027 1 84.94 212 ARG B N 1
ATOM 5218 C CA . ARG B 1 212 ? -9.516 54.594 0.803 1 84.94 212 ARG B CA 1
ATOM 5219 C C . ARG B 1 212 ? -10.656 53.625 1.134 1 84.94 212 ARG B C 1
ATOM 5221 O O . ARG B 1 212 ? -10.5 52.406 1.064 1 84.94 212 ARG B O 1
ATOM 5228 N N . TYR B 1 213 ? -11.727 54.188 1.412 1 85.69 213 TYR B N 1
ATOM 5229 C CA . TYR B 1 213 ? -12.875 53.344 1.767 1 85.69 213 TYR B CA 1
ATOM 5230 C C . TYR B 1 213 ? -13.508 52.719 0.524 1 85.69 213 TYR B C 1
ATOM 5232 O O . TYR B 1 213 ? -14.039 51.625 0.576 1 85.69 213 TYR B O 1
ATOM 5240 N N . GLU B 1 214 ? -13.398 53.469 -0.515 1 90.56 214 GLU B N 1
ATOM 5241 C CA . GLU B 1 214 ? -13.883 52.875 -1.769 1 90.56 214 GLU B CA 1
ATOM 5242 C C . GLU B 1 214 ? -13.023 51.688 -2.193 1 90.56 214 GLU B C 1
ATOM 5244 O O . GLU B 1 214 ? -13.547 50.688 -2.709 1 90.56 214 GLU B O 1
ATOM 5249 N N . LEU B 1 215 ? -11.797 51.844 -2.006 1 90.75 215 LEU B N 1
ATOM 5250 C CA . LEU B 1 215 ? -10.891 50.719 -2.27 1 90.75 215 LEU B CA 1
ATOM 5251 C C . LEU B 1 215 ? -11.227 49.531 -1.373 1 90.75 215 LEU B C 1
ATOM 5253 O O . LEU B 1 215 ? -11.227 48.406 -1.829 1 90.75 215 LEU B O 1
ATOM 5257 N N . GLN B 1 216 ? -11.469 49.75 -0.197 1 87.62 216 GLN B N 1
ATOM 5258 C CA . GLN B 1 216 ? -11.844 48.688 0.742 1 87.62 216 GLN B CA 1
ATOM 5259 C C . GLN B 1 216 ? -13.148 48.031 0.315 1 87.62 216 GLN B C 1
ATOM 5261 O O . GLN B 1 216 ? -13.289 46.812 0.452 1 87.62 216 GLN B O 1
ATOM 5266 N N . LEU B 1 217 ? -14.07 48.844 -0.093 1 91.31 217 LEU B N 1
ATOM 5267 C CA . LEU B 1 217 ? -15.344 48.281 -0.552 1 91.31 217 LEU B CA 1
ATOM 5268 C C . LEU B 1 217 ? -15.125 47.344 -1.722 1 91.31 217 LEU B C 1
ATOM 5270 O O . LEU B 1 217 ? -15.742 46.281 -1.778 1 91.31 217 LEU B O 1
ATOM 5274 N N . GLN B 1 218 ? -14.258 47.75 -2.609 1 93.81 218 GLN B N 1
ATOM 5275 C CA . GLN B 1 218 ? -13.969 46.875 -3.742 1 93.81 218 GLN B CA 1
ATOM 5276 C C . GLN B 1 218 ? -13.336 45.594 -3.283 1 93.81 218 GLN B C 1
ATOM 5278 O O . GLN B 1 218 ? -13.609 44.531 -3.844 1 93.81 218 GLN B O 1
ATOM 5283 N N . SER B 1 219 ? -12.422 45.562 -2.332 1 92.19 219 SER B N 1
ATOM 5284 C CA . SER B 1 219 ? -11.805 44.375 -1.776 1 92.19 219 SER B CA 1
ATOM 5285 C C . SER B 1 219 ? -12.844 43.469 -1.132 1 92.19 219 SER B C 1
ATOM 5287 O O . SER B 1 219 ? -12.75 42.219 -1.233 1 92.19 219 SER B O 1
ATOM 5289 N N . LEU B 1 220 ? -13.797 44.031 -0.477 1 92.62 220 LEU B N 1
ATOM 5290 C CA . LEU B 1 220 ? -14.859 43.281 0.157 1 92.62 220 LEU B CA 1
ATOM 5291 C C . LEU B 1 220 ? -15.75 42.594 -0.889 1 92.62 220 LEU B C 1
ATOM 5293 O O . LEU B 1 220 ? -16.172 41.469 -0.707 1 92.62 220 LEU B O 1
ATOM 5297 N N . LEU B 1 221 ? -15.938 43.344 -1.883 1 95.62 221 LEU B N 1
ATOM 5298 C CA . LEU B 1 221 ? -16.766 42.812 -2.949 1 95.62 221 LEU B CA 1
ATOM 5299 C C . LEU B 1 221 ? -16.047 41.625 -3.629 1 95.62 221 LEU B C 1
ATOM 5301 O O . LEU B 1 221 ? -16.688 40.625 -3.988 1 95.62 221 LEU B O 1
ATOM 5305 N N . LEU B 1 222 ? -14.828 41.781 -3.852 1 95.44 222 LEU B N 1
ATOM 5306 C CA . LEU B 1 222 ? -14.047 40.656 -4.395 1 95.44 222 LEU B CA 1
ATOM 5307 C C . LEU B 1 222 ? -14.102 39.438 -3.463 1 95.44 222 LEU B C 1
ATOM 5309 O O . LEU B 1 222 ? -14.273 38.312 -3.918 1 95.44 222 LEU B O 1
ATOM 5313 N N . THR B 1 223 ? -13.867 39.625 -2.227 1 94.56 223 THR B N 1
ATOM 5314 C CA . THR B 1 223 ? -13.922 38.562 -1.236 1 94.56 223 THR B CA 1
ATOM 5315 C C . THR B 1 223 ? -15.281 37.875 -1.256 1 94.56 223 THR B C 1
ATOM 5317 O O . THR B 1 223 ? -15.367 36.656 -1.132 1 94.56 223 THR B O 1
ATOM 5320 N N . LYS B 1 224 ? -16.312 38.656 -1.275 1 96.19 224 LYS B N 1
ATOM 5321 C CA . LYS B 1 224 ? -17.656 38.094 -1.357 1 96.19 224 LYS B CA 1
ATOM 5322 C C . LYS B 1 224 ? -17.781 37.156 -2.564 1 96.19 224 LYS B C 1
ATOM 5324 O O . LYS B 1 224 ? -18.328 36.062 -2.453 1 96.19 224 LYS B O 1
ATOM 5329 N N . THR B 1 225 ? -17.297 37.625 -3.701 1 97.06 225 THR B N 1
ATOM 5330 C CA . THR B 1 225 ? -17.359 36.812 -4.918 1 97.06 225 THR B CA 1
ATOM 5331 C C . THR B 1 225 ? -16.578 35.5 -4.746 1 97.06 225 THR B C 1
ATOM 5333 O O . THR B 1 225 ? -17.016 34.438 -5.18 1 97.06 225 THR B O 1
ATOM 5336 N N . GLN B 1 226 ? -15.375 35.562 -4.18 1 96.62 226 GLN B N 1
ATOM 5337 C CA . GLN B 1 226 ? -14.547 34.406 -3.934 1 96.62 226 GLN B CA 1
ATOM 5338 C C . GLN B 1 226 ? -15.266 33.406 -3.025 1 96.62 226 GLN B C 1
ATOM 5340 O O . GLN B 1 226 ? -15.195 32.188 -3.248 1 96.62 226 GLN B O 1
ATOM 5345 N N . LEU B 1 227 ? -15.906 33.844 -2.039 1 95.94 227 LEU B N 1
ATOM 5346 C CA . LEU B 1 227 ? -16.641 33 -1.106 1 95.94 227 LEU B CA 1
ATOM 5347 C C . LEU B 1 227 ? -17.844 32.344 -1.784 1 95.94 227 LEU B C 1
ATOM 5349 O O . LEU B 1 227 ? -18.141 31.172 -1.546 1 95.94 227 LEU B O 1
ATOM 5353 N N . ASP B 1 228 ? -18.469 33.188 -2.598 1 95.88 228 ASP B N 1
ATOM 5354 C CA . ASP B 1 228 ? -19.609 32.656 -3.35 1 95.88 228 ASP B CA 1
ATOM 5355 C C . ASP B 1 228 ? -19.172 31.531 -4.277 1 95.88 228 ASP B C 1
ATOM 5357 O O . ASP B 1 228 ? -19.844 30.5 -4.375 1 95.88 228 ASP B O 1
ATOM 5361 N N . ASP B 1 229 ? -18.109 31.766 -4.934 1 96.69 229 ASP B N 1
ATOM 5362 C CA . ASP B 1 229 ? -17.594 30.75 -5.844 1 96.69 229 ASP B CA 1
ATOM 5363 C C . ASP B 1 229 ? -17.156 29.5 -5.082 1 96.69 229 ASP B C 1
ATOM 5365 O O . ASP B 1 229 ? -17.359 28.375 -5.547 1 96.69 229 ASP B O 1
ATOM 5369 N N . ALA B 1 230 ? -16.5 29.656 -3.98 1 96.5 230 ALA B N 1
ATOM 5370 C CA . ALA B 1 230 ? -16.094 28.531 -3.152 1 96.5 230 ALA B CA 1
ATOM 5371 C C . ALA B 1 230 ? -17.297 27.719 -2.703 1 96.5 230 ALA B C 1
ATOM 5373 O O . ALA B 1 230 ? -17.234 26.484 -2.656 1 96.5 230 ALA B O 1
ATOM 5374 N N . GLN B 1 231 ? -18.344 28.359 -2.324 1 95.12 231 GLN B N 1
ATOM 5375 C CA . GLN B 1 231 ? -19.562 27.688 -1.923 1 95.12 231 GLN B CA 1
ATOM 5376 C C . GLN B 1 231 ? -20.141 26.859 -3.074 1 95.12 231 GLN B C 1
ATOM 5378 O O . GLN B 1 231 ? -20.594 25.734 -2.873 1 95.12 231 GLN B O 1
ATOM 5383 N N . LYS B 1 232 ? -20.109 27.469 -4.242 1 94.06 232 LYS B N 1
ATOM 5384 C CA . LYS B 1 232 ? -20.609 26.781 -5.422 1 94.06 232 LYS B CA 1
ATOM 5385 C C . LYS B 1 232 ? -19.828 25.5 -5.684 1 94.06 232 LYS B C 1
ATOM 5387 O O . LYS B 1 232 ? -20.406 24.469 -6.043 1 94.06 232 LYS B O 1
ATOM 5392 N N . ILE B 1 233 ? -18.547 25.547 -5.57 1 95.56 233 ILE B N 1
ATOM 5393 C CA . ILE B 1 233 ? -17.672 24.406 -5.812 1 95.56 233 ILE B CA 1
ATOM 5394 C C . ILE B 1 233 ? -18 23.297 -4.812 1 95.56 233 ILE B C 1
ATOM 5396 O O . ILE B 1 233 ? -18.203 22.141 -5.199 1 95.56 233 ILE B O 1
ATOM 5400 N N . ILE B 1 234 ? -18.062 23.625 -3.523 1 96.06 234 ILE B N 1
ATOM 5401 C CA . ILE B 1 234 ? -18.297 22.625 -2.475 1 96.06 234 ILE B CA 1
ATOM 5402 C C . ILE B 1 234 ? -19.703 22.031 -2.631 1 96.06 234 ILE B C 1
ATOM 5404 O O . ILE B 1 234 ? -19.891 20.828 -2.451 1 96.06 234 ILE B O 1
ATOM 5408 N N . ARG B 1 235 ? -20.672 22.875 -2.92 1 93.56 235 ARG B N 1
ATOM 5409 C CA . ARG B 1 235 ? -22.031 22.391 -3.119 1 93.56 235 ARG B CA 1
ATOM 5410 C C . ARG B 1 235 ? -22.094 21.406 -4.27 1 93.56 235 ARG B C 1
ATOM 5412 O O . ARG B 1 235 ? -22.812 20.391 -4.188 1 93.56 235 ARG B O 1
ATOM 5419 N N . HIS B 1 236 ? -21.375 21.703 -5.301 1 93.81 236 HIS B N 1
ATOM 5420 C CA . HIS B 1 236 ? -21.344 20.781 -6.434 1 93.81 236 HIS B CA 1
ATOM 5421 C C . HIS B 1 236 ? -20.703 19.453 -6.043 1 93.81 236 HIS B C 1
ATOM 5423 O O . HIS B 1 236 ? -21.172 18.391 -6.473 1 93.81 236 HIS B O 1
ATOM 5429 N N . GLN B 1 237 ? -19.688 19.484 -5.27 1 94.69 237 GLN B N 1
ATOM 5430 C CA . GLN B 1 237 ? -19.016 18.266 -4.816 1 94.69 237 GLN B CA 1
ATOM 5431 C C . GLN B 1 237 ? -19.938 17.406 -3.961 1 94.69 237 GLN B C 1
ATOM 5433 O O . GLN B 1 237 ? -20 16.188 -4.129 1 94.69 237 GLN B O 1
ATOM 5438 N N . ILE B 1 238 ? -20.641 18.031 -3.074 1 94.94 238 ILE B N 1
ATOM 5439 C CA . ILE B 1 238 ? -21.578 17.312 -2.215 1 94.94 238 ILE B CA 1
ATOM 5440 C C . ILE B 1 238 ? -22.688 16.703 -3.061 1 94.94 238 ILE B C 1
ATOM 5442 O O . ILE B 1 238 ? -23.016 15.523 -2.91 1 94.94 238 ILE B O 1
ATOM 5446 N N . SER B 1 239 ? -23.203 17.531 -3.961 1 93.81 239 SER B N 1
ATOM 5447 C CA . SER B 1 239 ? -24.297 17.078 -4.805 1 93.81 239 SER B CA 1
ATOM 5448 C C . SER B 1 239 ? -23.891 15.867 -5.637 1 93.81 239 SER B C 1
ATOM 5450 O O . SER B 1 239 ? -24.672 14.93 -5.809 1 93.81 239 SER B O 1
ATOM 5452 N N . THR B 1 240 ? -22.719 15.844 -6.191 1 93.88 240 THR B N 1
ATOM 5453 C CA . THR B 1 240 ? -22.203 14.727 -6.984 1 93.88 240 THR B CA 1
ATOM 5454 C C . THR B 1 240 ? -22 13.492 -6.109 1 93.88 240 THR B C 1
ATOM 5456 O O . THR B 1 240 ? -22.312 12.375 -6.523 1 93.88 240 THR B O 1
ATOM 5459 N N . ALA B 1 241 ? -21.547 13.656 -4.871 1 94.12 241 ALA B N 1
ATOM 5460 C CA . ALA B 1 241 ? -21.25 12.547 -3.963 1 94.12 241 ALA B CA 1
ATOM 5461 C C . ALA B 1 241 ? -22.531 11.836 -3.531 1 94.12 241 ALA B C 1
ATOM 5463 O O . ALA B 1 241 ? -22.531 10.625 -3.309 1 94.12 241 ALA B O 1
ATOM 5464 N N . ILE B 1 242 ? -23.625 12.617 -3.416 1 94 242 ILE B N 1
ATOM 5465 C CA . ILE B 1 242 ? -24.859 12.016 -2.926 1 94 242 ILE B CA 1
ATOM 5466 C C . ILE B 1 242 ? -25.844 11.828 -4.086 1 94 242 ILE B C 1
ATOM 5468 O O . ILE B 1 242 ? -26.984 11.398 -3.883 1 94 242 ILE B O 1
ATOM 5472 N N . HIS B 1 243 ? -25.438 12.227 -5.332 1 91.75 243 HIS B N 1
ATOM 5473 C CA . HIS B 1 243 ? -26.25 12.133 -6.535 1 91.75 243 HIS B CA 1
ATOM 5474 C C . HIS B 1 243 ? -27.578 12.875 -6.355 1 91.75 243 HIS B C 1
ATOM 5476 O O . HIS B 1 243 ? -28.641 12.328 -6.645 1 91.75 243 HIS B O 1
ATOM 5482 N N . LEU B 1 244 ? -27.422 14.008 -5.855 1 88.12 244 LEU B N 1
ATOM 5483 C CA . LEU B 1 244 ? -28.594 14.883 -5.77 1 88.12 244 LEU B CA 1
ATOM 5484 C C . LEU B 1 244 ? -29.078 15.281 -7.16 1 88.12 244 LEU B C 1
ATOM 5486 O O . LEU B 1 244 ? -28.266 15.648 -8.016 1 88.12 244 LEU B O 1
ATOM 5490 N N . PRO B 1 245 ? -30.375 15.148 -7.32 1 85.81 245 PRO B N 1
ATOM 5491 C CA . PRO B 1 245 ? -30.891 15.523 -8.641 1 85.81 245 PRO B CA 1
ATOM 5492 C C . PRO B 1 245 ? -30.531 16.953 -9.031 1 85.81 245 PRO B C 1
ATOM 5494 O O . PRO B 1 245 ? -30.375 17.812 -8.156 1 85.81 245 PRO B O 1
ATOM 5497 N N . GLU B 1 246 ? -30.375 17.141 -10.336 1 81.38 246 GLU B N 1
ATOM 5498 C CA . GLU B 1 246 ? -29.969 18.453 -10.852 1 81.38 246 GLU B CA 1
ATOM 5499 C C . GLU B 1 246 ? -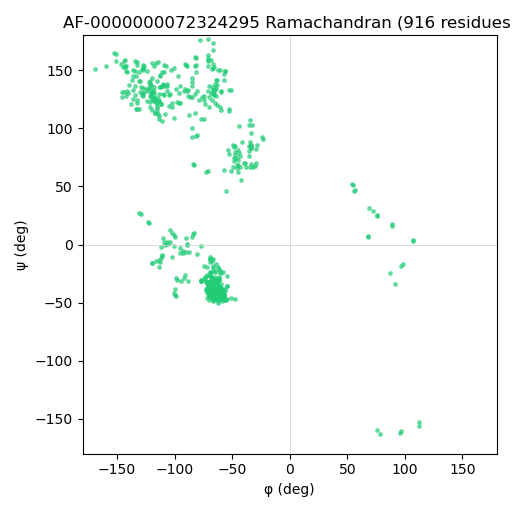30.984 19.516 -10.469 1 81.38 246 GLU B C 1
ATOM 5501 O O . GLU B 1 246 ? -32.188 19.312 -10.578 1 81.38 246 GLU B O 1
ATOM 5506 N N . GLY B 1 247 ? -30.562 20.609 -9.945 1 73.94 247 GLY B N 1
ATOM 5507 C CA . GLY B 1 247 ? -31.406 21.734 -9.633 1 73.94 247 GLY B CA 1
ATOM 5508 C C . GLY B 1 247 ? -31.828 21.781 -8.172 1 73.94 247 GLY B C 1
ATOM 5509 O O . GLY B 1 247 ? -32.375 22.797 -7.707 1 73.94 247 GLY B O 1
ATOM 5510 N N . GLU B 1 248 ? -31.672 20.656 -7.516 1 78.06 248 GLU B N 1
ATOM 5511 C CA . GLU B 1 248 ? -32.031 20.656 -6.098 1 78.06 248 GLU B CA 1
ATOM 5512 C C . GLU B 1 248 ? -30.891 21.219 -5.25 1 78.06 248 GLU B C 1
ATOM 5514 O O . GLU B 1 248 ? -29.719 21 -5.547 1 78.06 248 GLU B O 1
ATOM 5519 N N . ASP B 1 249 ? -31.297 22.141 -4.434 1 81.12 249 ASP B N 1
ATOM 5520 C CA . ASP B 1 249 ? -30.344 22.719 -3.502 1 81.12 249 ASP B CA 1
ATOM 5521 C C . ASP B 1 249 ? -30.75 22.469 -2.055 1 81.12 249 ASP B C 1
ATOM 5523 O O . ASP B 1 249 ? -31.906 22.094 -1.788 1 81.12 249 ASP B O 1
ATOM 5527 N N . PHE B 1 250 ? -29.734 22.453 -1.216 1 85.81 250 PHE B N 1
ATOM 5528 C CA . PHE B 1 250 ? -30.031 22.266 0.199 1 85.81 250 PHE B CA 1
ATOM 5529 C C . PHE B 1 250 ? -29.281 23.281 1.053 1 85.81 250 PHE B C 1
ATOM 5531 O O . PHE B 1 250 ? -28.312 23.891 0.595 1 85.81 250 PHE B O 1
ATOM 5538 N N . ASP B 1 251 ? -29.875 23.453 2.221 1 86 251 ASP B N 1
ATOM 5539 C CA . ASP B 1 251 ? -29.188 24.312 3.186 1 86 251 ASP B CA 1
ATOM 5540 C C . ASP B 1 251 ? -28.656 23.5 4.363 1 86 251 ASP B C 1
ATOM 5542 O O . ASP B 1 251 ? -29.203 22.453 4.703 1 86 251 ASP B O 1
ATOM 5546 N N . VAL B 1 252 ? -27.547 23.984 4.875 1 89.88 252 VAL B N 1
ATOM 5547 C CA . VAL B 1 252 ? -26.953 23.312 6.023 1 89.88 252 VAL B CA 1
ATOM 5548 C C . VAL B 1 252 ? -27.828 23.516 7.254 1 89.88 252 VAL B C 1
ATOM 5550 O O . VAL B 1 252 ? -28.375 24.609 7.477 1 89.88 252 VAL B O 1
ATOM 5553 N N . ASP B 1 253 ? -28 22.469 7.977 1 88.19 253 ASP B N 1
ATOM 5554 C CA . ASP B 1 253 ? -28.734 22.562 9.234 1 88.19 253 ASP B CA 1
ATOM 5555 C C . ASP B 1 253 ? -27.844 23.094 10.352 1 88.19 253 ASP B C 1
ATOM 5557 O O . ASP B 1 253 ? -27.234 22.312 11.094 1 88.19 253 ASP B O 1
ATOM 5561 N N . THR B 1 254 ? -27.875 24.281 10.555 1 83.88 254 THR B N 1
ATOM 5562 C CA . THR B 1 254 ? -26.984 24.938 11.516 1 83.88 254 THR B CA 1
ATOM 5563 C C . THR B 1 254 ? -27.406 24.609 12.945 1 83.88 254 THR B C 1
ATOM 5565 O O . THR B 1 254 ? -26.578 24.594 13.852 1 83.88 254 THR B O 1
ATOM 5568 N N . GLN B 1 255 ? -28.656 24.328 13.125 1 82.06 255 GLN B N 1
ATOM 5569 C CA . GLN B 1 255 ? -29.156 24.047 14.469 1 82.06 255 GLN B CA 1
ATOM 5570 C C . GLN B 1 255 ? -28.609 22.703 14.977 1 82.06 255 GLN B C 1
ATOM 5572 O O . GLN B 1 255 ? -28.234 22.594 16.141 1 82.06 255 GLN B O 1
ATOM 5577 N N . SER B 1 256 ? -28.609 21.812 14.086 1 83.94 256 SER B N 1
ATOM 5578 C CA . SER B 1 256 ? -28.078 20.5 14.461 1 83.94 256 SER B CA 1
ATOM 5579 C C . SER B 1 256 ? -26.594 20.578 14.812 1 83.94 256 SER B C 1
ATOM 5581 O O . SER B 1 256 ? -26.141 19.922 15.75 1 83.94 256 SER B O 1
ATOM 5583 N N . LEU B 1 257 ? -25.859 21.344 14.141 1 84.44 257 LEU B N 1
ATOM 5584 C CA . LEU B 1 257 ? -24.438 21.484 14.383 1 84.44 257 LEU B CA 1
ATOM 5585 C C . LEU B 1 257 ? -24.172 22.219 15.703 1 84.44 257 LEU B C 1
ATOM 5587 O O . LEU B 1 257 ? -23.234 21.875 16.422 1 84.44 257 LEU B O 1
ATOM 5591 N N . GLU B 1 258 ? -25.031 23.172 15.961 1 81 258 GLU B N 1
ATOM 5592 C CA . GLU B 1 258 ? -24.906 23.906 17.219 1 81 258 GLU B CA 1
ATOM 5593 C C . GLU B 1 258 ? -25.188 23.016 18.422 1 81 258 GLU B C 1
ATOM 5595 O O . GLU B 1 258 ? -24.531 23.109 19.453 1 81 258 GLU B O 1
ATOM 5600 N N . GLN B 1 259 ? -26.094 22.172 18.219 1 81.31 259 GLN B N 1
ATOM 5601 C CA . GLN B 1 259 ? -26.406 21.234 19.281 1 81.31 259 GLN B CA 1
ATOM 5602 C C . GLN B 1 259 ? -25.266 20.266 19.531 1 81.31 259 GLN B C 1
ATOM 5604 O O . GLN B 1 259 ? -24.938 19.953 20.672 1 81.31 259 GLN B O 1
ATOM 5609 N N . GLU B 1 260 ? -24.672 19.859 18.469 1 82.06 260 GLU B N 1
ATOM 5610 C CA . GLU B 1 260 ? -23.531 18.953 18.594 1 82.06 260 GLU B CA 1
ATOM 5611 C C . GLU B 1 260 ? -22.344 19.656 19.25 1 82.06 260 GLU B C 1
ATOM 5613 O O . GLU B 1 260 ? -21.641 19.047 20.062 1 82.06 260 GLU B O 1
ATOM 5618 N N . SER B 1 261 ? -22.109 20.781 18.891 1 80.88 261 SER B N 1
ATOM 5619 C CA . SER B 1 261 ? -21.031 21.578 19.469 1 80.88 261 SER B CA 1
ATOM 5620 C C . SER B 1 261 ? -21.219 21.766 20.969 1 80.88 261 SER B C 1
ATOM 5622 O O . SER B 1 261 ? -20.25 21.719 21.734 1 80.88 261 SER B O 1
ATOM 5624 N N . ARG B 1 262 ? -22.453 21.922 21.375 1 75.94 262 ARG B N 1
ATOM 5625 C CA . ARG B 1 262 ? -22.766 22.125 22.797 1 75.94 262 ARG B CA 1
ATOM 5626 C C . ARG B 1 262 ? -22.578 20.828 23.578 1 75.94 262 ARG B C 1
ATOM 5628 O O . ARG B 1 262 ? -22.172 20.859 24.75 1 75.94 262 ARG B O 1
ATOM 5635 N N . ALA B 1 263 ? -22.812 19.844 22.906 1 76.75 263 ALA B N 1
ATOM 5636 C CA . ALA B 1 263 ? -22.688 18.547 23.562 1 76.75 263 ALA B CA 1
ATOM 5637 C C . ALA B 1 263 ? -21.219 18.188 23.766 1 76.75 263 ALA B C 1
ATOM 5639 O O . ALA B 1 263 ? -20.891 17.391 24.641 1 76.75 263 ALA B O 1
ATOM 5640 N N . LEU B 1 264 ? -20.312 18.797 23.062 1 82.81 264 LEU B N 1
ATOM 5641 C CA . LEU B 1 264 ? -18.891 18.5 23.141 1 82.81 264 LEU B CA 1
ATOM 5642 C C . LEU B 1 264 ? -18.25 19.234 24.312 1 82.81 264 LEU B C 1
ATOM 5644 O O . LEU B 1 264 ? -17.031 19.125 24.531 1 82.81 264 LEU B O 1
ATOM 5648 N N . LYS B 1 265 ? -19 19.812 25.156 1 73.19 265 LYS B N 1
ATOM 5649 C CA . LYS B 1 265 ? -18.438 20.531 26.312 1 73.19 265 LYS B CA 1
ATOM 5650 C C . LYS B 1 265 ? -17.812 19.547 27.312 1 73.19 265 LYS B C 1
ATOM 5652 O O . LYS B 1 265 ? -16.859 19.891 28.016 1 73.19 265 LYS B O 1
ATOM 5657 N N . THR B 1 266 ? -18.281 18.312 27.281 1 75.94 266 THR B N 1
ATOM 5658 C CA . THR B 1 266 ? -17.672 17.266 28.094 1 75.94 266 THR B CA 1
ATOM 5659 C C . THR B 1 266 ? -17 16.219 27.234 1 75.94 266 THR B C 1
ATOM 5661 O O . THR B 1 266 ? -17.656 15.492 26.5 1 75.94 266 THR B O 1
ATOM 5664 N N . LEU B 1 267 ? -15.672 16.328 27.328 1 81.12 267 LEU B N 1
ATOM 5665 C CA . LEU B 1 267 ? -14.914 15.438 26.453 1 81.12 267 LEU B CA 1
ATOM 5666 C C . LEU B 1 267 ? -14.641 14.109 27.141 1 81.12 267 LEU B C 1
ATOM 5668 O O . LEU B 1 267 ? -14.367 14.07 28.344 1 81.12 267 LEU B O 1
ATOM 5672 N N . THR B 1 268 ? -14.898 13.039 26.422 1 85.75 268 THR B N 1
ATOM 5673 C CA . THR B 1 268 ? -14.539 11.695 26.859 1 85.75 268 THR B CA 1
ATOM 5674 C C . THR B 1 268 ? -13.031 11.555 27.016 1 85.75 268 THR B C 1
ATOM 5676 O O . THR B 1 268 ? -12.266 12.266 26.359 1 85.75 268 THR B O 1
ATOM 5679 N N . SER B 1 269 ? -12.672 10.703 27.922 1 91.69 269 SER B N 1
ATOM 5680 C CA . SER B 1 269 ? -11.25 10.516 28.188 1 91.69 269 SER B CA 1
ATOM 5681 C C . SER B 1 269 ? -10.531 9.883 27 1 91.69 269 SER B C 1
ATOM 5683 O O . SER B 1 269 ? -11.156 9.203 26.188 1 91.69 269 SER B O 1
ATOM 5685 N N . GLU B 1 270 ? -9.297 10.211 26.922 1 94.75 270 GLU B N 1
ATOM 5686 C CA . GLU B 1 270 ? -8.469 9.68 25.844 1 94.75 270 GLU B CA 1
ATOM 5687 C C . GLU B 1 270 ? -8.484 8.148 25.844 1 94.75 270 GLU B C 1
ATOM 5689 O O . GLU B 1 270 ? -8.516 7.527 24.781 1 94.75 270 GLU B O 1
ATOM 5694 N N . ASP B 1 271 ? -8.438 7.539 27 1 94.56 271 ASP B N 1
ATOM 5695 C CA . ASP B 1 271 ? -8.359 6.09 27.141 1 94.56 271 ASP B CA 1
ATOM 5696 C C . ASP B 1 271 ? -9.555 5.41 26.484 1 94.56 271 ASP B C 1
ATOM 5698 O O . ASP B 1 271 ? -9.422 4.34 25.891 1 94.56 271 ASP B O 1
ATOM 5702 N N . VAL B 1 272 ? -10.695 6.008 26.656 1 95.06 272 VAL B N 1
ATOM 5703 C CA . VAL B 1 272 ? -11.906 5.449 26.062 1 95.06 272 VAL B CA 1
ATOM 5704 C C . VAL B 1 272 ? -11.781 5.441 24.547 1 95.06 272 VAL B C 1
ATOM 5706 O O . VAL B 1 272 ? -12.148 4.461 23.891 1 95.06 272 VAL B O 1
ATOM 5709 N N . TRP B 1 273 ? -11.234 6.535 23.969 1 96.25 273 TRP B N 1
ATOM 5710 C CA . TRP B 1 273 ? -11.062 6.621 22.516 1 96.25 273 TRP B CA 1
ATOM 5711 C C . TRP B 1 273 ? -10.008 5.625 22.031 1 96.25 273 TRP B C 1
ATOM 5713 O O . TRP B 1 273 ? -10.164 5.008 20.984 1 96.25 273 TRP B O 1
ATOM 5723 N N . GLN B 1 274 ? -8.938 5.457 22.875 1 97 274 GLN B N 1
ATOM 5724 C CA . GLN B 1 274 ? -7.91 4.48 22.531 1 97 274 GLN B CA 1
ATOM 5725 C C . GLN B 1 274 ? -8.477 3.064 22.5 1 97 274 GLN B C 1
ATOM 5727 O O . GLN B 1 274 ? -8.188 2.293 21.594 1 97 274 GLN B O 1
ATOM 5732 N N . GLN B 1 275 ? -9.312 2.744 23.453 1 95.69 275 GLN B N 1
ATOM 5733 C CA . GLN B 1 275 ? -9.93 1.424 23.516 1 95.69 275 GLN B CA 1
ATOM 5734 C C . GLN B 1 275 ? -10.898 1.218 22.344 1 95.69 275 GLN B C 1
ATOM 5736 O O . GLN B 1 275 ? -10.922 0.148 21.734 1 95.69 275 GLN B O 1
ATOM 5741 N N . THR B 1 276 ? -11.656 2.256 22.078 1 95.88 276 THR B N 1
ATOM 5742 C CA . THR B 1 276 ? -12.602 2.184 20.969 1 95.88 276 THR B CA 1
ATOM 5743 C C . THR B 1 276 ? -11.867 1.944 19.656 1 95.88 276 THR B C 1
ATOM 5745 O O . THR B 1 276 ? -12.312 1.147 18.828 1 95.88 276 THR B O 1
ATOM 5748 N N . ALA B 1 277 ? -10.727 2.615 19.438 1 96.94 277 ALA B N 1
ATOM 5749 C CA . ALA B 1 277 ? -9.938 2.459 18.219 1 96.94 277 ALA B CA 1
ATOM 5750 C C . ALA B 1 277 ? -9.344 1.054 18.125 1 96.94 277 ALA B C 1
ATOM 5752 O O . ALA B 1 277 ? -9.336 0.45 17.047 1 96.94 277 ALA B O 1
ATOM 5753 N N . ALA B 1 278 ? -8.914 0.562 19.281 1 95.38 278 ALA B N 1
ATOM 5754 C CA . ALA B 1 278 ? -8.312 -0.771 19.297 1 95.38 278 ALA B CA 1
ATOM 5755 C C . ALA B 1 278 ? -9.336 -1.838 18.922 1 95.38 278 ALA B C 1
ATOM 5757 O O . ALA B 1 278 ? -8.992 -2.832 18.281 1 95.38 278 ALA B O 1
ATOM 5758 N N . GLU B 1 279 ? -10.578 -1.571 19.188 1 93.38 279 GLU B N 1
ATOM 5759 C CA . GLU B 1 279 ? -11.617 -2.568 18.969 1 93.38 279 GLU B CA 1
ATOM 5760 C C . GLU B 1 279 ? -12.258 -2.395 17.594 1 93.38 279 GLU B C 1
ATOM 5762 O O . GLU B 1 279 ? -12.672 -3.373 16.969 1 93.38 279 GLU B O 1
ATOM 5767 N N . ASN B 1 280 ? -12.305 -1.153 17.141 1 92.81 280 ASN B N 1
ATOM 5768 C CA . ASN B 1 280 ? -13.172 -0.899 15.984 1 92.81 280 ASN B CA 1
ATOM 5769 C C . ASN B 1 280 ? -12.359 -0.512 14.75 1 92.81 280 ASN B C 1
ATOM 5771 O O . ASN B 1 280 ? -12.875 -0.524 13.633 1 92.81 280 ASN B O 1
ATOM 5775 N N . ASN B 1 281 ? -11.102 -0.202 14.922 1 96.19 281 ASN B N 1
ATOM 5776 C CA . ASN B 1 281 ? -10.375 0.339 13.781 1 96.19 281 ASN B CA 1
ATOM 5777 C C . ASN B 1 281 ? -10.234 -0.689 12.656 1 96.19 281 ASN B C 1
ATOM 5779 O O . ASN B 1 281 ? -9.75 -1.8 12.883 1 96.19 281 ASN B O 1
ATOM 5783 N N . ILE B 1 282 ? -10.617 -0.254 11.445 1 97.56 282 ILE B N 1
ATOM 5784 C CA . ILE B 1 282 ? -10.688 -1.144 10.289 1 97.56 282 ILE B CA 1
ATOM 5785 C C . ILE B 1 282 ? -9.273 -1.518 9.844 1 97.56 282 ILE B C 1
ATOM 5787 O O . ILE B 1 282 ? -9.031 -2.646 9.414 1 97.56 282 ILE B O 1
ATOM 5791 N N . GLY B 1 283 ? -8.305 -0.599 9.969 1 97 283 GLY B N 1
ATOM 5792 C CA . GLY B 1 283 ? -6.93 -0.882 9.594 1 97 283 GLY B CA 1
ATOM 5793 C C . GLY B 1 283 ? -6.305 -2 10.406 1 97 283 GLY B C 1
ATOM 5794 O O . GLY B 1 283 ? -5.637 -2.877 9.852 1 97 283 GLY B O 1
ATOM 5795 N N . ILE B 1 284 ? -6.551 -2.004 11.703 1 97.44 284 ILE B N 1
ATOM 5796 C CA . ILE B 1 284 ? -6.039 -3.045 12.594 1 97.44 284 ILE B CA 1
ATOM 5797 C C . ILE B 1 284 ? -6.719 -4.375 12.273 1 97.44 284 ILE B C 1
ATOM 5799 O O . ILE B 1 284 ? -6.062 -5.414 12.211 1 97.44 284 ILE B O 1
ATOM 5803 N N . ARG B 1 285 ? -8.023 -4.289 12.039 1 97.25 285 ARG B N 1
ATOM 5804 C CA . ARG B 1 285 ? -8.773 -5.504 11.719 1 97.25 285 ARG B CA 1
ATOM 5805 C C . ARG B 1 285 ? -8.297 -6.105 10.398 1 97.25 285 ARG B C 1
ATOM 5807 O O . ARG B 1 285 ? -8.156 -7.324 10.281 1 97.25 285 ARG B O 1
ATOM 5814 N N . GLN B 1 286 ? -8.055 -5.27 9.406 1 97.5 286 GLN B N 1
ATOM 5815 C CA . GLN B 1 286 ? -7.547 -5.738 8.117 1 97.5 286 GLN B CA 1
ATOM 5816 C C . GLN B 1 286 ? -6.172 -6.383 8.266 1 97.5 286 GLN B C 1
ATOM 5818 O O . GLN B 1 286 ? -5.902 -7.422 7.664 1 97.5 286 GLN B O 1
ATOM 5823 N N . ALA B 1 287 ? -5.285 -5.77 9.07 1 97.19 287 ALA B N 1
ATOM 5824 C CA . ALA B 1 287 ? -3.961 -6.336 9.32 1 97.19 287 ALA B CA 1
ATOM 5825 C C . ALA B 1 287 ? -4.062 -7.684 10.023 1 97.19 287 ALA B C 1
ATOM 5827 O O . ALA B 1 287 ? -3.305 -8.609 9.719 1 97.19 287 ALA B O 1
ATOM 5828 N N . SER B 1 288 ? -5.031 -7.812 10.953 1 97.44 288 SER B N 1
ATOM 5829 C CA . SER B 1 288 ? -5.23 -9.07 11.672 1 97.44 288 SER B CA 1
ATOM 5830 C C . SER B 1 288 ? -5.723 -10.164 10.734 1 97.44 288 SER B C 1
ATOM 5832 O O . SER B 1 288 ? -5.277 -11.312 10.828 1 97.44 288 SER B O 1
ATOM 5834 N N . LEU B 1 289 ? -6.641 -9.781 9.812 1 97.56 289 LEU B N 1
ATOM 5835 C CA . LEU B 1 289 ? -7.121 -10.75 8.836 1 97.56 289 LEU B CA 1
ATOM 5836 C C . LEU B 1 289 ? -5.996 -11.18 7.898 1 97.56 289 LEU B C 1
ATOM 5838 O O . LEU B 1 289 ? -5.945 -12.344 7.477 1 97.56 289 LEU B O 1
ATOM 5842 N N . ALA B 1 290 ? -5.102 -10.289 7.59 1 96.38 290 ALA B N 1
ATOM 5843 C CA . ALA B 1 290 ? -3.945 -10.625 6.762 1 96.38 290 ALA B CA 1
ATOM 5844 C C . ALA B 1 290 ? -3.049 -11.641 7.453 1 96.38 290 ALA B C 1
ATOM 5846 O O . ALA B 1 290 ? -2.467 -12.516 6.801 1 96.38 290 ALA B O 1
ATOM 5847 N N . THR B 1 291 ? -2.908 -11.562 8.789 1 97.62 291 THR B N 1
ATOM 5848 C CA . THR B 1 291 ? -2.141 -12.539 9.562 1 97.62 291 THR B CA 1
ATOM 5849 C C . THR B 1 291 ? -2.801 -13.914 9.508 1 97.62 291 THR B C 1
ATOM 5851 O O . THR B 1 291 ? -2.121 -14.93 9.336 1 97.62 291 THR B O 1
ATOM 5854 N N . GLU B 1 292 ? -4.117 -13.898 9.594 1 97.5 292 GLU B N 1
ATOM 5855 C CA . GLU B 1 292 ? -4.84 -15.164 9.492 1 97.5 292 GLU B CA 1
ATOM 5856 C C . GLU B 1 292 ? -4.672 -15.781 8.109 1 97.5 292 GLU B C 1
ATOM 5858 O O . GLU B 1 292 ? -4.535 -17 7.98 1 97.5 292 GLU B O 1
ATOM 5863 N N . MET B 1 293 ? -4.691 -14.961 7.117 1 96.94 293 MET B N 1
ATOM 5864 C CA . MET B 1 293 ? -4.477 -15.438 5.754 1 96.94 293 MET B CA 1
ATOM 5865 C C . MET B 1 293 ? -3.092 -16.047 5.605 1 96.94 293 MET B C 1
ATOM 5867 O O . MET B 1 293 ? -2.934 -17.094 4.957 1 96.94 293 MET B O 1
ATOM 5871 N N . SER B 1 294 ? -2.096 -15.391 6.191 1 97.12 294 SER B N 1
ATOM 5872 C CA . SER B 1 294 ? -0.735 -15.914 6.125 1 97.12 294 SER B CA 1
ATOM 5873 C C . SER B 1 294 ? -0.618 -17.25 6.867 1 97.12 294 SER B C 1
ATOM 5875 O O . SER B 1 294 ? 0.168 -18.109 6.477 1 97.12 294 SER B O 1
ATOM 5877 N N . GLU B 1 295 ? -1.406 -17.422 7.934 1 97.31 295 GLU B N 1
ATOM 5878 C CA . GLU B 1 295 ? -1.443 -18.703 8.641 1 97.31 295 GLU B CA 1
ATOM 5879 C C . GLU B 1 295 ? -2.014 -19.797 7.75 1 97.31 295 GLU B C 1
ATOM 5881 O O . GLU B 1 295 ? -1.513 -20.922 7.754 1 97.31 295 GLU B O 1
ATOM 5886 N N . GLN B 1 296 ? -3.074 -19.406 7.012 1 97 296 GLN B N 1
ATOM 5887 C CA . GLN B 1 296 ? -3.641 -20.375 6.074 1 97 296 GLN B CA 1
ATOM 5888 C C . GLN B 1 296 ? -2.656 -20.703 4.953 1 97 296 GLN B C 1
ATOM 5890 O O . GLN B 1 296 ? -2.619 -21.828 4.461 1 97 296 GLN B O 1
ATOM 5895 N N . LYS B 1 297 ? -1.828 -19.766 4.59 1 96 297 LYS B N 1
ATOM 5896 C CA . LYS B 1 297 ? -0.806 -20.016 3.576 1 96 297 LYS B CA 1
ATOM 5897 C C . LYS B 1 297 ? 0.233 -21.016 4.066 1 96 297 LYS B C 1
ATOM 5899 O O . LYS B 1 297 ? 0.741 -21.828 3.283 1 96 297 LYS B O 1
ATOM 5904 N N . ILE B 1 298 ? 0.562 -20.984 5.398 1 96.94 298 ILE B N 1
ATOM 5905 C CA . ILE B 1 298 ? 1.459 -21.984 5.98 1 96.94 298 ILE B CA 1
ATOM 5906 C C . ILE B 1 298 ? 0.835 -23.359 5.863 1 96.94 298 ILE B C 1
ATOM 5908 O O . ILE B 1 298 ? 1.497 -24.312 5.441 1 96.94 298 ILE B O 1
ATOM 5912 N N . ARG B 1 299 ? -0.473 -23.391 6.172 1 96.12 299 ARG B N 1
ATOM 5913 C CA . ARG B 1 299 ? -1.174 -24.672 6.102 1 96.12 299 ARG B CA 1
ATOM 5914 C C . ARG B 1 299 ? -1.227 -25.188 4.664 1 96.12 299 ARG B C 1
ATOM 5916 O O . ARG B 1 299 ? -1.052 -26.391 4.422 1 96.12 299 ARG B O 1
ATOM 5923 N N . ASN B 1 300 ? -1.452 -24.281 3.77 1 95.19 300 ASN B N 1
ATOM 5924 C CA . ASN B 1 300 ? -1.48 -24.656 2.357 1 95.19 300 ASN B CA 1
ATOM 5925 C C . ASN B 1 300 ? -0.12 -25.156 1.88 1 95.19 300 ASN B C 1
ATOM 5927 O O . ASN B 1 300 ? -0.04 -26.125 1.133 1 95.19 300 ASN B O 1
ATOM 5931 N N . THR B 1 301 ? 0.964 -24.531 2.334 1 94.38 301 THR B N 1
ATOM 5932 C CA . THR B 1 301 ? 2.312 -24.938 1.963 1 94.38 301 THR B CA 1
ATOM 5933 C C . THR B 1 301 ? 2.662 -26.281 2.596 1 94.38 301 THR B C 1
ATOM 5935 O O . THR B 1 301 ? 3.338 -27.109 1.978 1 94.38 301 THR B O 1
ATOM 5938 N N . ARG B 1 302 ? 2.16 -26.531 3.779 1 94.75 302 ARG B N 1
ATOM 5939 C CA . ARG B 1 302 ? 2.385 -27.812 4.461 1 94.75 302 ARG B CA 1
ATOM 5940 C C . ARG B 1 302 ? 1.619 -28.938 3.783 1 94.75 302 ARG B C 1
ATOM 5942 O O . ARG B 1 302 ? 2.084 -30.078 3.752 1 94.75 302 ARG B O 1
ATOM 5949 N N . ALA B 1 303 ? 0.464 -28.516 3.25 1 94.12 303 ALA B N 1
ATOM 5950 C CA . ALA B 1 303 ? -0.368 -29.516 2.586 1 94.12 303 ALA B CA 1
ATOM 5951 C C . ALA B 1 303 ? 0.367 -30.141 1.405 1 94.12 303 ALA B C 1
ATOM 5953 O O . ALA B 1 303 ? 0.148 -31.312 1.08 1 94.12 303 ALA B O 1
ATOM 5954 N N . ALA B 1 304 ? 1.28 -29.406 0.814 1 88.81 304 ALA B N 1
ATOM 5955 C CA . ALA B 1 304 ? 2.039 -29.906 -0.329 1 88.81 304 ALA B CA 1
ATOM 5956 C C . ALA B 1 304 ? 3.002 -31.016 0.093 1 88.81 304 ALA B C 1
ATOM 5958 O O . ALA B 1 304 ? 3.486 -31.781 -0.746 1 88.81 304 ALA B O 1
ATOM 5959 N N . SER B 1 305 ? 3.248 -31.234 1.479 1 92.44 305 SER B N 1
ATOM 5960 C CA . SER B 1 305 ? 4.141 -32.281 2 1 92.44 305 SER B CA 1
ATOM 5961 C C . SER B 1 305 ? 3.361 -33.5 2.482 1 92.44 305 SER B C 1
ATOM 5963 O O . SER B 1 305 ? 3.928 -34.375 3.1 1 92.44 305 SER B O 1
ATOM 5965 N N . LEU B 1 306 ? 2.068 -33.5 2.254 1 94.12 306 LEU B N 1
ATOM 5966 C CA . LEU B 1 306 ? 1.225 -34.625 2.672 1 94.12 306 LEU B CA 1
ATOM 5967 C C . LEU B 1 306 ? 0.649 -35.344 1.463 1 94.12 306 LEU B C 1
ATOM 5969 O O . LEU B 1 306 ? 0.586 -34.781 0.366 1 94.12 306 LEU B O 1
ATOM 5973 N N . PRO B 1 307 ? 0.271 -36.594 1.629 1 94 307 PRO B N 1
ATOM 5974 C CA . PRO B 1 307 ? -0.28 -37.344 0.5 1 94 307 PRO B CA 1
ATOM 5975 C C . PRO B 1 307 ? -1.677 -36.875 0.102 1 94 307 PRO B C 1
ATOM 5977 O O . PRO B 1 307 ? -2.336 -36.156 0.868 1 94 307 PRO B O 1
ATOM 5980 N N . SER B 1 308 ? -2.029 -37.156 -1.075 1 94.62 308 SER B N 1
ATOM 5981 C CA . SER B 1 308 ? -3.377 -36.906 -1.568 1 94.62 308 SER B CA 1
ATOM 5982 C C . SER B 1 308 ? -4.105 -38.188 -1.909 1 94.62 308 SER B C 1
ATOM 5984 O O . SER B 1 308 ? -3.484 -39.156 -2.357 1 94.62 308 SER B O 1
ATOM 5986 N N . VAL B 1 309 ? -5.402 -38.281 -1.606 1 96.44 309 VAL B N 1
ATOM 5987 C CA . VAL B 1 309 ? -6.23 -39.469 -1.851 1 96.44 309 VAL B CA 1
ATOM 5988 C C . VAL B 1 309 ? -7.402 -39.094 -2.754 1 96.44 309 VAL B C 1
ATOM 5990 O O . VAL B 1 309 ? -8.031 -38.062 -2.57 1 96.44 309 VAL B O 1
ATOM 5993 N N . ALA B 1 310 ? -7.629 -39.875 -3.717 1 95.81 310 ALA B N 1
ATOM 5994 C CA . ALA B 1 310 ? -8.75 -39.656 -4.617 1 95.81 310 ALA B CA 1
ATOM 5995 C C . ALA B 1 310 ? -9.406 -40.938 -5.047 1 95.81 310 ALA B C 1
ATOM 5997 O O . ALA B 1 310 ? -8.773 -42 -5.012 1 95.81 310 ALA B O 1
ATOM 5998 N N . VAL B 1 311 ? -10.695 -40.938 -5.32 1 96.5 311 VAL B N 1
ATOM 5999 C CA . VAL B 1 311 ? -11.43 -42.031 -5.941 1 96.5 311 VAL B CA 1
ATOM 6000 C C . VAL B 1 311 ? -11.602 -41.75 -7.438 1 96.5 311 VAL B C 1
ATOM 6002 O O . VAL B 1 311 ? -11.883 -40.625 -7.836 1 96.5 311 VAL B O 1
ATOM 6005 N N . VAL B 1 312 ? -11.344 -42.719 -8.211 1 95.69 312 VAL B N 1
ATOM 6006 C CA . VAL B 1 312 ? -11.422 -42.531 -9.656 1 95.69 312 VAL B CA 1
ATOM 6007 C C . VAL B 1 312 ? -12.273 -43.625 -10.273 1 95.69 312 VAL B C 1
ATOM 6009 O O . VAL B 1 312 ? -12.227 -44.781 -9.828 1 95.69 312 VAL B O 1
ATOM 6012 N N . ALA B 1 313 ? -13.141 -43.312 -11.156 1 95.56 313 ALA B N 1
ATOM 6013 C CA . ALA B 1 313 ? -13.883 -44.219 -12.023 1 95.56 313 ALA B CA 1
ATOM 6014 C C . ALA B 1 313 ? -13.633 -43.938 -13.492 1 95.56 313 ALA B C 1
ATOM 6016 O O . ALA B 1 313 ? -13.68 -42.75 -13.906 1 95.56 313 ALA B O 1
ATOM 6017 N N . GLU B 1 314 ? -13.32 -44.938 -14.234 1 95.06 314 GLU B N 1
ATOM 6018 C CA . GLU B 1 314 ? -12.977 -44.719 -15.633 1 95.06 314 GLU B CA 1
ATOM 6019 C C . GLU B 1 314 ? -13.57 -45.812 -16.531 1 95.06 314 GLU B C 1
ATOM 6021 O O . GLU B 1 314 ? -13.609 -47 -16.156 1 95.06 314 GLU B O 1
ATOM 6026 N N . ASN B 1 315 ? -14.094 -45.5 -17.625 1 94.06 315 ASN B N 1
ATOM 6027 C CA . ASN B 1 315 ? -14.516 -46.375 -18.719 1 94.06 315 ASN B CA 1
ATOM 6028 C C . ASN B 1 315 ? -13.727 -46.094 -20 1 94.06 315 ASN B C 1
ATOM 6030 O O . ASN B 1 315 ? -13.641 -44.938 -20.438 1 94.06 315 ASN B O 1
ATOM 6034 N N . ASP B 1 316 ? -13.125 -47.062 -20.516 1 92 316 ASP B N 1
ATOM 6035 C CA . ASP B 1 316 ? -12.336 -46.938 -21.734 1 92 316 ASP B CA 1
ATOM 6036 C C . ASP B 1 316 ? -12.844 -47.875 -22.828 1 92 316 ASP B C 1
ATOM 6038 O O . ASP B 1 316 ? -12.906 -49.062 -22.641 1 92 316 ASP B O 1
ATOM 6042 N N . LEU B 1 317 ? -13.258 -47.281 -23.875 1 92.56 317 LEU B N 1
ATOM 6043 C CA . LEU B 1 317 ? -13.648 -48 -25.078 1 92.56 317 LEU B CA 1
ATOM 6044 C C . LEU B 1 317 ? -12.734 -47.625 -26.25 1 92.56 317 LEU B C 1
ATOM 6046 O O . LEU B 1 317 ? -12.711 -46.469 -26.672 1 92.56 317 LEU B O 1
ATOM 6050 N N . ALA B 1 318 ? -11.977 -48.594 -26.672 1 91.62 318 ALA B N 1
ATOM 6051 C CA . ALA B 1 318 ? -11.047 -48.281 -27.75 1 91.62 318 ALA B CA 1
ATOM 6052 C C . ALA B 1 318 ? -10.922 -49.469 -28.719 1 91.62 318 ALA B C 1
ATOM 6054 O O . ALA B 1 318 ? -11.188 -50.594 -28.359 1 91.62 318 ALA B O 1
ATOM 6055 N N . GLY B 1 319 ? -10.484 -49.156 -29.922 1 90 319 GLY B N 1
ATOM 6056 C CA . GLY B 1 319 ? -10.188 -50.094 -30.984 1 90 319 GLY B CA 1
ATOM 6057 C C . GLY B 1 319 ? -9.453 -49.469 -32.156 1 90 319 GLY B C 1
ATOM 6058 O O . GLY B 1 319 ? -9.539 -48.25 -32.375 1 90 319 GLY B O 1
ATOM 6059 N N . PRO B 1 320 ? -8.617 -50.156 -32.938 1 89.12 320 PRO B N 1
ATOM 6060 C CA . PRO B 1 320 ? -8.258 -51.562 -32.719 1 89.12 320 PRO B CA 1
ATOM 6061 C C . PRO B 1 320 ? -7.348 -51.75 -31.484 1 89.12 320 PRO B C 1
ATOM 6063 O O . PRO B 1 320 ? -6.844 -50.75 -30.938 1 89.12 320 PRO B O 1
ATOM 6066 N N . TYR B 1 321 ? -7.281 -52.938 -30.969 1 85.44 321 TYR B N 1
ATOM 6067 C CA . TYR B 1 321 ? -6.414 -53.219 -29.828 1 85.44 321 TYR B CA 1
ATOM 6068 C C . TYR B 1 321 ? -4.953 -53.281 -30.266 1 85.44 321 TYR B C 1
ATOM 6070 O O . TYR B 1 321 ? -4.512 -54.25 -30.875 1 85.44 321 TYR B O 1
ATOM 6078 N N . THR B 1 322 ? -4.164 -52.312 -29.922 1 78.56 322 THR B N 1
ATOM 6079 C CA . THR B 1 322 ? -2.812 -52.156 -30.453 1 78.56 322 THR B CA 1
ATOM 6080 C C . THR B 1 322 ? -1.775 -52.438 -29.375 1 78.56 322 THR B C 1
ATOM 6082 O O . THR B 1 322 ? -0.573 -52.281 -29.594 1 78.56 322 THR B O 1
ATOM 6085 N N . SER B 1 323 ? -2.186 -52.875 -28.219 1 76.19 323 SER B N 1
ATOM 6086 C CA . SER B 1 323 ? -1.231 -53.125 -27.141 1 76.19 323 SER B CA 1
ATOM 6087 C C . SER B 1 323 ? -0.54 -54.469 -27.312 1 76.19 323 SER B C 1
ATOM 6089 O O . SER B 1 323 ? 0.435 -54.781 -26.625 1 76.19 323 SER B O 1
ATOM 6091 N N . ASP B 1 324 ? -0.986 -55.219 -28.219 1 74.56 324 ASP B N 1
ATOM 6092 C CA . ASP B 1 324 ? -0.365 -56.5 -28.562 1 74.56 324 ASP B CA 1
ATOM 6093 C C . ASP B 1 324 ? 0.701 -56.312 -29.641 1 74.56 324 ASP B C 1
ATOM 6095 O O . ASP B 1 324 ? 0.701 -55.312 -30.359 1 74.56 324 ASP B O 1
ATOM 6099 N N . LEU B 1 325 ? 1.677 -57.281 -29.641 1 73.44 325 LEU B N 1
ATOM 6100 C CA . LEU B 1 325 ? 2.715 -57.25 -30.656 1 73.44 325 LEU B CA 1
ATOM 6101 C C . LEU B 1 325 ? 2.102 -57.125 -32.062 1 73.44 325 LEU B C 1
ATOM 6103 O O . LEU B 1 325 ? 2.598 -56.375 -32.906 1 73.44 325 LEU B O 1
ATOM 6107 N N . ILE B 1 326 ? 1.102 -57.938 -32.25 1 75.62 326 ILE B N 1
ATOM 6108 C CA . ILE B 1 326 ? 0.309 -57.875 -33.5 1 75.62 326 ILE B CA 1
ATOM 6109 C C . ILE B 1 326 ? -1.063 -57.281 -33.188 1 75.62 326 ILE B C 1
ATOM 6111 O O . ILE B 1 326 ? -1.862 -57.875 -32.469 1 75.62 326 ILE B O 1
ATOM 6115 N N . PRO B 1 327 ? -1.322 -56.094 -33.688 1 82 327 PRO B N 1
ATOM 6116 C CA . PRO B 1 327 ? -2.6 -55.438 -33.375 1 82 327 PRO B CA 1
ATOM 6117 C C . PRO B 1 327 ? -3.803 -56.281 -33.781 1 82 327 PRO B C 1
ATOM 6119 O O . PRO B 1 327 ? -3.74 -57 -34.781 1 82 327 PRO B O 1
ATOM 6122 N N . LYS B 1 328 ? -4.844 -56.156 -33 1 82.62 328 LYS B N 1
ATOM 6123 C CA . LYS B 1 328 ? -6.086 -56.906 -33.25 1 82.62 328 LYS B CA 1
ATOM 6124 C C . LYS B 1 328 ? -7.195 -55.938 -33.688 1 82.62 328 LYS B C 1
ATOM 6126 O O . LYS B 1 328 ? -7.355 -54.875 -33.094 1 82.62 328 LYS B O 1
ATOM 6131 N N . ASP B 1 329 ? -7.953 -56.344 -34.719 1 86.69 329 ASP B N 1
ATOM 6132 C CA . ASP B 1 329 ? -9.008 -55.5 -35.25 1 86.69 329 ASP B CA 1
ATOM 6133 C C . ASP B 1 329 ? -10.297 -55.656 -34.438 1 86.69 329 ASP B C 1
ATOM 6135 O O . ASP B 1 329 ? -11.297 -56.156 -34.969 1 86.69 329 ASP B O 1
ATOM 6139 N N . ALA B 1 330 ? -10.305 -55.188 -33.25 1 89.44 330 ALA B N 1
ATOM 6140 C CA . ALA B 1 330 ? -11.453 -55.312 -32.344 1 89.44 330 ALA B CA 1
ATOM 6141 C C . ALA B 1 330 ? -11.555 -54.062 -31.438 1 89.44 330 ALA B C 1
ATOM 6143 O O . ALA B 1 330 ? -10.578 -53.344 -31.266 1 89.44 330 ALA B O 1
ATOM 6144 N N . ASN B 1 331 ? -12.836 -53.906 -31.031 1 91 331 ASN B N 1
ATOM 6145 C CA . ASN B 1 331 ? -13.07 -52.906 -29.984 1 91 331 ASN B CA 1
ATOM 6146 C C . ASN B 1 331 ? -13.094 -53.531 -28.594 1 91 331 ASN B C 1
ATOM 6148 O O . ASN B 1 331 ? -13.648 -54.625 -28.422 1 91 331 ASN B O 1
ATOM 6152 N N . VAL B 1 332 ? -12.445 -52.875 -27.719 1 88.88 332 VAL B N 1
ATOM 6153 C CA . VAL B 1 332 ? -12.414 -53.375 -26.359 1 88.88 332 VAL B CA 1
ATOM 6154 C C . VAL B 1 332 ? -12.922 -52.312 -25.391 1 88.88 332 VAL B C 1
ATOM 6156 O O . VAL B 1 332 ? -12.508 -51.156 -25.484 1 88.88 332 VAL B O 1
ATOM 6159 N N . ASN B 1 333 ? -13.852 -52.719 -24.484 1 89.62 333 ASN B N 1
ATOM 6160 C CA . ASN B 1 333 ? -14.344 -51.812 -23.438 1 89.62 333 ASN B CA 1
ATOM 6161 C C . ASN B 1 333 ? -13.969 -52.344 -22.047 1 89.62 333 ASN B C 1
ATOM 6163 O O . ASN B 1 333 ? -14.219 -53.5 -21.719 1 89.62 333 ASN B O 1
ATOM 6167 N N . VAL B 1 334 ? -13.359 -51.531 -21.344 1 89 334 VAL B N 1
ATOM 6168 C CA . VAL B 1 334 ? -12.992 -51.875 -19.969 1 89 334 VAL B CA 1
ATOM 6169 C C . VAL B 1 334 ? -13.336 -50.719 -19.047 1 89 334 VAL B C 1
ATOM 6171 O O . VAL B 1 334 ? -13.148 -49.562 -19.391 1 89 334 VAL B O 1
ATOM 6174 N N . TRP B 1 335 ? -13.945 -51.031 -17.859 1 90.5 335 TRP B N 1
ATOM 6175 C CA . TRP B 1 335 ? -14.188 -50 -16.859 1 90.5 335 TRP B CA 1
ATOM 6176 C C . TRP B 1 335 ? -13.617 -50.406 -15.508 1 90.5 335 TRP B C 1
ATOM 6178 O O . TRP B 1 335 ? -13.43 -51.594 -15.234 1 90.5 335 TRP B O 1
ATOM 6188 N N . PHE B 1 336 ? -13.281 -49.438 -14.711 1 91.75 336 PHE B N 1
ATOM 6189 C CA . PHE B 1 336 ? -12.82 -49.75 -13.359 1 91.75 336 PHE B CA 1
ATOM 6190 C C . PHE B 1 336 ? -13.164 -48.594 -12.406 1 91.75 336 PHE B C 1
ATOM 6192 O O . PHE B 1 336 ? -13.477 -47.5 -12.844 1 91.75 336 PHE B O 1
ATOM 6199 N N . VAL B 1 337 ? -13.219 -48.906 -11.117 1 94.69 337 VAL B N 1
ATOM 6200 C CA . VAL B 1 337 ? -13.305 -47.969 -10 1 94.69 337 VAL B CA 1
ATOM 6201 C C . VAL B 1 337 ? -12.164 -48.219 -9.023 1 94.69 337 VAL B C 1
ATOM 6203 O O . VAL B 1 337 ? -11.805 -49.375 -8.758 1 94.69 337 VAL B O 1
ATOM 6206 N N . GLY B 1 338 ? -11.562 -47.125 -8.633 1 95.25 338 GLY B N 1
ATOM 6207 C CA . GLY B 1 338 ? -10.422 -47.344 -7.746 1 95.25 338 GLY B CA 1
ATOM 6208 C C . GLY B 1 338 ? -10.18 -46.156 -6.812 1 95.25 338 GLY B C 1
ATOM 6209 O O . GLY B 1 338 ? -10.812 -45.125 -6.949 1 95.25 338 GLY B O 1
ATOM 6210 N N . ILE B 1 339 ? -9.328 -46.469 -5.742 1 96.06 339 ILE B N 1
ATOM 6211 C CA . ILE B 1 339 ? -8.844 -45.469 -4.809 1 96.06 339 ILE B CA 1
ATOM 6212 C C . ILE B 1 339 ? -7.328 -45.312 -4.934 1 96.06 339 ILE B C 1
ATOM 6214 O O . ILE B 1 339 ? -6.617 -46.344 -4.984 1 96.06 339 ILE B O 1
ATOM 6218 N N . GLY B 1 340 ? -6.941 -44.094 -5.137 1 95.44 340 GLY B N 1
ATOM 6219 C CA . GLY B 1 340 ? -5.52 -43.875 -5.332 1 95.44 340 GLY B CA 1
ATOM 6220 C C . GLY B 1 340 ? -4.922 -42.906 -4.305 1 95.44 340 GLY B C 1
ATOM 6221 O O . GLY B 1 340 ? -5.582 -41.969 -3.867 1 95.44 340 GLY B O 1
ATOM 6222 N N . VAL B 1 341 ? -3.672 -43.25 -3.842 1 95.19 341 VAL B N 1
ATOM 6223 C CA . VAL B 1 341 ? -2.887 -42.406 -2.951 1 95.19 341 VAL B CA 1
ATOM 6224 C C . VAL B 1 341 ? -1.615 -41.938 -3.662 1 95.19 341 VAL B C 1
ATOM 6226 O O . VAL B 1 341 ? -0.882 -42.75 -4.227 1 95.19 341 VAL B O 1
ATOM 6229 N N . LYS B 1 342 ? -1.46 -40.688 -3.754 1 94 342 LYS B N 1
ATOM 6230 C CA . LYS B 1 342 ? -0.245 -40.094 -4.324 1 94 342 LYS B CA 1
ATOM 6231 C C . LYS B 1 342 ? 0.547 -39.344 -3.271 1 94 342 LYS B C 1
ATOM 6233 O O . LYS B 1 342 ? -0.027 -38.562 -2.484 1 94 342 LYS B O 1
ATOM 6238 N N . TYR B 1 343 ? 1.861 -39.656 -3.205 1 94.06 343 TYR B N 1
ATOM 6239 C CA . TYR B 1 343 ? 2.709 -38.969 -2.219 1 94.06 343 TYR B CA 1
ATOM 6240 C C . TYR B 1 343 ? 4.051 -38.594 -2.828 1 94.06 343 TYR B C 1
ATOM 6242 O O . TYR B 1 343 ? 4.77 -39.438 -3.359 1 94.06 343 TYR B O 1
ATOM 6250 N N . ASN B 1 344 ? 4.336 -37.281 -2.816 1 92.44 344 ASN B N 1
ATOM 6251 C CA . ASN B 1 344 ? 5.641 -36.75 -3.229 1 92.44 344 ASN B CA 1
ATOM 6252 C C . ASN B 1 344 ? 6.637 -36.781 -2.07 1 92.44 344 ASN B C 1
ATOM 6254 O O . ASN B 1 344 ? 6.742 -35.812 -1.327 1 92.44 344 ASN B O 1
ATOM 6258 N N . LEU B 1 345 ? 7.406 -37.812 -1.928 1 91.56 345 LEU B N 1
ATOM 6259 C CA . LEU B 1 345 ? 8.328 -38 -0.813 1 91.56 345 LEU B CA 1
ATOM 6260 C C . LEU B 1 345 ? 9.367 -36.906 -0.761 1 91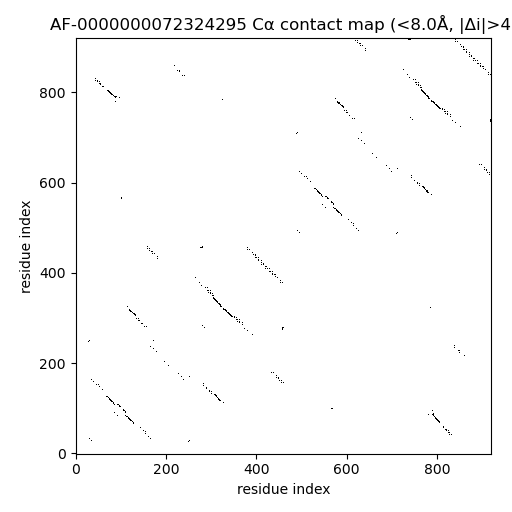.56 345 LEU B C 1
ATOM 6262 O O . LEU B 1 345 ? 9.836 -36.531 0.318 1 91.56 345 LEU B O 1
ATOM 6266 N N . SER B 1 346 ? 9.711 -36.375 -1.937 1 92.69 346 SER B N 1
ATOM 6267 C CA . SER B 1 346 ? 10.75 -35.344 -2 1 92.69 346 SER B CA 1
ATOM 6268 C C . SER B 1 346 ? 10.297 -34.062 -1.316 1 92.69 346 SER B C 1
ATOM 6270 O O . SER B 1 346 ? 11.117 -33.188 -1.002 1 92.69 346 SER B O 1
ATOM 6272 N N . SER B 1 347 ? 9 -33.906 -1.16 1 91.69 347 SER B N 1
ATOM 6273 C CA . SER B 1 347 ? 8.484 -32.719 -0.466 1 91.69 347 SER B CA 1
ATOM 6274 C C . SER B 1 347 ? 9.062 -32.625 0.94 1 91.69 347 SER B C 1
ATOM 6276 O O . SER B 1 347 ? 9.141 -31.516 1.503 1 91.69 347 SER B O 1
ATOM 6278 N N . LEU B 1 348 ? 9.5 -33.719 1.554 1 88.75 348 LEU B N 1
ATOM 6279 C CA . LEU B 1 348 ? 10.039 -33.75 2.906 1 88.75 348 LEU B CA 1
ATOM 6280 C C . LEU B 1 348 ? 11.328 -32.938 3 1 88.75 348 LEU B C 1
ATOM 6282 O O . LEU B 1 348 ? 11.609 -32.344 4.039 1 88.75 348 LEU B O 1
ATOM 6286 N N . TRP B 1 349 ? 12.055 -32.906 1.867 1 88.94 349 TRP B N 1
ATOM 6287 C CA . TRP B 1 349 ? 13.297 -32.125 1.953 1 88.94 349 TRP B CA 1
ATOM 6288 C C . TRP B 1 349 ? 13.242 -30.906 1.069 1 88.94 349 TRP B C 1
ATOM 6290 O O . TRP B 1 349 ? 13.977 -29.938 1.288 1 88.94 349 TRP B O 1
ATOM 6300 N N . LYS B 1 350 ? 12.391 -30.797 0.059 1 89.56 350 LYS B N 1
ATOM 6301 C CA . LYS B 1 350 ? 12.312 -29.656 -0.833 1 89.56 350 LYS B CA 1
ATOM 6302 C C . LYS B 1 350 ? 11.367 -28.594 -0.283 1 89.56 350 LYS B C 1
ATOM 6304 O O . LYS B 1 350 ? 11.547 -27.391 -0.521 1 89.56 350 LYS B O 1
ATOM 6309 N N . ASN B 1 351 ? 10.328 -29.031 0.459 1 93.25 351 ASN B N 1
ATOM 6310 C CA . ASN B 1 351 ? 9.281 -28.109 0.895 1 93.25 351 ASN B CA 1
ATOM 6311 C C . ASN B 1 351 ? 9.586 -27.531 2.273 1 93.25 351 ASN B C 1
ATOM 6313 O O . ASN B 1 351 ? 8.891 -26.625 2.738 1 93.25 351 ASN B O 1
ATOM 6317 N N . LYS B 1 352 ? 10.625 -28.031 2.934 1 93.81 352 LYS B N 1
ATOM 6318 C CA . LYS B 1 352 ? 10.984 -27.578 4.273 1 93.81 352 LYS B CA 1
ATOM 6319 C C . LYS B 1 352 ? 11.273 -26.078 4.293 1 93.81 352 LYS B C 1
ATOM 6321 O O . LYS B 1 352 ? 10.75 -25.359 5.137 1 93.81 352 LYS B O 1
ATOM 6326 N N . HIS B 1 353 ? 12.062 -25.672 3.316 1 94.94 353 HIS B N 1
ATOM 6327 C CA . HIS B 1 353 ? 12.445 -24.266 3.273 1 94.94 353 HIS B CA 1
ATOM 6328 C C . HIS B 1 353 ? 11.281 -23.391 2.822 1 94.94 353 HIS B C 1
ATOM 6330 O O . HIS B 1 353 ? 11.156 -22.234 3.252 1 94.94 353 HIS B O 1
ATOM 6336 N N . ALA B 1 354 ? 10.359 -23.891 2.012 1 95.38 354 ALA B N 1
ATOM 6337 C CA . ALA B 1 354 ? 9.156 -23.156 1.625 1 95.38 354 ALA B CA 1
ATOM 6338 C C . ALA B 1 354 ? 8.25 -22.922 2.828 1 95.38 354 ALA B C 1
ATOM 6340 O O . ALA B 1 354 ? 7.668 -21.844 2.971 1 95.38 354 ALA B O 1
ATOM 6341 N N . ILE B 1 355 ? 8.172 -23.953 3.713 1 96.44 355 ILE B N 1
ATOM 6342 C CA . ILE B 1 355 ? 7.363 -23.812 4.918 1 96.44 355 ILE B CA 1
ATOM 6343 C C . ILE B 1 355 ? 7.984 -22.781 5.848 1 96.44 355 ILE B C 1
ATOM 6345 O O . ILE B 1 355 ? 7.281 -21.938 6.402 1 96.44 355 ILE B O 1
ATOM 6349 N N . ARG B 1 356 ? 9.305 -22.844 5.977 1 96.62 356 ARG B N 1
ATOM 6350 C CA . ARG B 1 356 ? 9.984 -21.859 6.82 1 96.62 356 ARG B CA 1
ATOM 6351 C C . ARG B 1 356 ? 9.812 -20.453 6.27 1 96.62 356 ARG B C 1
ATOM 6353 O O . ARG B 1 356 ? 9.656 -19.5 7.035 1 96.62 356 ARG B O 1
ATOM 6360 N N . LYS B 1 357 ? 9.898 -20.297 4.898 1 96.69 357 LYS B N 1
ATOM 6361 C CA . LYS B 1 357 ? 9.641 -19 4.27 1 96.69 357 LYS B CA 1
ATOM 6362 C C . LYS B 1 357 ? 8.242 -18.484 4.621 1 96.69 357 LYS B C 1
ATOM 6364 O O . LYS B 1 357 ? 8.086 -17.328 5.016 1 96.69 357 LYS B O 1
ATOM 6369 N N . ALA B 1 358 ? 7.266 -19.359 4.531 1 96.88 358 ALA B N 1
ATOM 6370 C CA . ALA B 1 358 ? 5.891 -18.984 4.848 1 96.88 358 ALA B CA 1
ATOM 6371 C C . ALA B 1 358 ? 5.754 -18.578 6.312 1 96.88 358 ALA B C 1
ATOM 6373 O O . ALA B 1 358 ? 5.004 -17.656 6.645 1 96.88 358 ALA B O 1
ATOM 6374 N N . LYS B 1 359 ? 6.48 -19.281 7.195 1 97.75 359 LYS B N 1
ATOM 6375 C CA . LYS B 1 359 ? 6.453 -18.953 8.617 1 97.75 359 LYS B CA 1
ATOM 6376 C C . LYS B 1 359 ? 7.02 -17.562 8.875 1 97.75 359 LYS B C 1
ATOM 6378 O O . LYS B 1 359 ? 6.473 -16.797 9.672 1 97.75 359 LYS B O 1
ATOM 6383 N N . HIS B 1 360 ? 8.133 -17.234 8.195 1 97.5 360 HIS B N 1
ATOM 6384 C CA . HIS B 1 360 ? 8.711 -15.906 8.344 1 97.5 360 HIS B CA 1
ATOM 6385 C C . HIS B 1 360 ? 7.785 -14.836 7.77 1 97.5 360 HIS B C 1
ATOM 6387 O O . HIS B 1 360 ? 7.715 -13.727 8.297 1 97.5 360 HIS B O 1
ATOM 6393 N N . GLU B 1 361 ? 7.062 -15.141 6.699 1 97.25 361 GLU B N 1
ATOM 6394 C CA . GLU B 1 361 ? 6.074 -14.219 6.156 1 97.25 361 GLU B CA 1
ATOM 6395 C C . GLU B 1 361 ? 4.934 -13.984 7.145 1 97.25 361 GLU B C 1
ATOM 6397 O O . GLU B 1 361 ? 4.383 -12.883 7.215 1 97.25 361 GLU B O 1
ATOM 6402 N N . ASN B 1 362 ? 4.578 -15.07 7.898 1 97.75 362 ASN B N 1
ATOM 6403 C CA . ASN B 1 362 ? 3.572 -14.922 8.945 1 97.75 362 ASN B CA 1
ATOM 6404 C C . ASN B 1 362 ? 4.062 -14.016 10.07 1 97.75 362 ASN B C 1
ATOM 6406 O O . ASN B 1 362 ? 3.303 -13.195 10.594 1 97.75 362 ASN B O 1
ATOM 6410 N N . ILE B 1 363 ? 5.359 -14.141 10.43 1 97.69 363 ILE B N 1
ATOM 6411 C CA . ILE B 1 363 ? 5.953 -13.266 11.43 1 97.69 363 ILE B CA 1
ATOM 6412 C C . ILE B 1 363 ? 5.906 -11.82 10.945 1 97.69 363 ILE B C 1
ATOM 6414 O O . ILE B 1 363 ? 5.586 -10.914 11.711 1 97.69 363 ILE B O 1
ATOM 6418 N N . GLN B 1 364 ? 6.219 -11.594 9.648 1 97.25 364 GLN B N 1
ATOM 6419 C CA . GLN B 1 364 ? 6.137 -10.266 9.047 1 97.25 364 GLN B CA 1
ATOM 6420 C C . GLN B 1 364 ? 4.73 -9.688 9.18 1 97.25 364 GLN B C 1
ATOM 6422 O O . GLN B 1 364 ? 4.566 -8.516 9.516 1 97.25 364 GLN B O 1
ATOM 6427 N N . ALA B 1 365 ? 3.742 -10.539 8.922 1 97.44 365 ALA B N 1
ATOM 6428 C CA . ALA B 1 365 ? 2.354 -10.094 9.016 1 97.44 365 ALA B CA 1
ATOM 6429 C C . ALA B 1 365 ? 1.994 -9.711 10.445 1 97.44 365 ALA B C 1
ATOM 6431 O O . ALA B 1 365 ? 1.281 -8.734 10.672 1 97.44 365 ALA B O 1
ATOM 6432 N N . ASP B 1 366 ? 2.521 -10.469 11.391 1 97.44 366 ASP B N 1
ATOM 6433 C CA . ASP B 1 366 ? 2.291 -10.156 12.797 1 97.44 366 ASP B CA 1
ATOM 6434 C C . ASP B 1 366 ? 2.91 -8.805 13.172 1 97.44 366 ASP B C 1
ATOM 6436 O O . ASP B 1 366 ? 2.299 -8.016 13.891 1 97.44 366 ASP B O 1
ATOM 6440 N N . GLU B 1 367 ? 4.117 -8.602 12.68 1 97.25 367 GLU B N 1
ATOM 6441 C CA . GLU B 1 367 ? 4.777 -7.32 12.93 1 97.25 367 GLU B CA 1
ATOM 6442 C C . GLU B 1 367 ? 4.008 -6.168 12.289 1 97.25 367 GLU B C 1
ATOM 6444 O O . GLU B 1 367 ? 3.977 -5.062 12.828 1 97.25 367 GLU B O 1
ATOM 6449 N N . ARG B 1 368 ? 3.352 -6.363 11.211 1 96.88 368 ARG B N 1
ATOM 6450 C CA . ARG B 1 368 ? 2.562 -5.34 10.531 1 96.88 368 ARG B CA 1
ATOM 6451 C C . ARG B 1 368 ? 1.327 -4.973 11.344 1 96.88 368 ARG B C 1
ATOM 6453 O O . ARG B 1 368 ? 0.89 -3.818 11.336 1 96.88 368 ARG B O 1
ATOM 6460 N N . VAL B 1 369 ? 0.765 -5.984 12.055 1 97.56 369 VAL B N 1
ATOM 6461 C CA . VAL B 1 369 ? -0.366 -5.695 12.93 1 97.56 369 VAL B CA 1
ATOM 6462 C C . VAL B 1 369 ? 0.07 -4.734 14.039 1 97.56 369 VAL B C 1
ATOM 6464 O O . VAL B 1 369 ? -0.626 -3.762 14.336 1 97.56 369 VAL B O 1
ATOM 6467 N N . GLN B 1 370 ? 1.261 -5.008 14.586 1 96.94 370 GLN B N 1
ATOM 6468 C CA . GLN B 1 370 ? 1.777 -4.141 15.641 1 96.94 370 GLN B CA 1
ATOM 6469 C C . GLN B 1 370 ? 2.068 -2.74 15.109 1 96.94 370 GLN B C 1
ATOM 6471 O O . GLN B 1 370 ? 1.812 -1.746 15.789 1 96.94 370 GLN B O 1
ATOM 6476 N N . LEU B 1 371 ? 2.576 -2.664 13.93 1 96.38 371 LEU B N 1
ATOM 6477 C CA . LEU B 1 371 ? 2.84 -1.376 13.297 1 96.38 371 LEU B CA 1
ATOM 6478 C C . LEU B 1 371 ? 1.545 -0.598 13.086 1 96.38 371 LEU B C 1
ATOM 6480 O O . LEU B 1 371 ? 1.493 0.608 13.336 1 96.38 371 LEU B O 1
ATOM 6484 N N . ALA B 1 372 ? 0.499 -1.312 12.68 1 96.5 372 ALA B N 1
ATOM 6485 C CA . ALA B 1 372 ? -0.804 -0.677 12.492 1 96.5 372 ALA B CA 1
ATOM 6486 C C . ALA B 1 372 ? -1.366 -0.176 13.82 1 96.5 372 ALA B C 1
ATOM 6488 O O . ALA B 1 372 ? -1.918 0.925 13.891 1 96.5 372 ALA B O 1
ATOM 6489 N N . ARG B 1 373 ? -1.182 -0.962 14.852 1 96.75 373 ARG B N 1
ATOM 6490 C CA . ARG B 1 373 ? -1.66 -0.581 16.172 1 96.75 373 ARG B CA 1
ATOM 6491 C C . ARG B 1 373 ? -0.96 0.682 16.672 1 96.75 373 ARG B C 1
ATOM 6493 O O . ARG B 1 373 ? -1.606 1.591 17.203 1 96.75 373 ARG B O 1
ATOM 6500 N N . GLU B 1 374 ? 0.338 0.723 16.469 1 96.25 374 GLU B N 1
ATOM 6501 C CA . GLU B 1 374 ? 1.097 1.906 16.859 1 96.25 374 GLU B CA 1
ATOM 6502 C C . GLU B 1 374 ? 0.655 3.135 16.062 1 96.25 374 GLU B C 1
ATOM 6504 O O . GLU B 1 374 ? 0.552 4.23 16.625 1 96.25 374 GLU B O 1
ATOM 6509 N N . GLY B 1 375 ? 0.429 2.91 14.805 1 96.06 375 GLY B N 1
ATOM 6510 C CA . GLY B 1 375 ? -0.043 4.012 13.984 1 96.06 375 GLY B CA 1
ATOM 6511 C C . GLY B 1 375 ? -1.385 4.559 14.43 1 96.06 375 GLY B C 1
ATOM 6512 O O . GLY B 1 375 ? -1.571 5.777 14.5 1 96.06 375 GLY B O 1
ATOM 6513 N N . VAL B 1 376 ? -2.277 3.68 14.75 1 97.19 376 VAL B N 1
ATOM 6514 C CA . VAL B 1 376 ? -3.605 4.082 15.203 1 97.19 376 VAL B CA 1
ATOM 6515 C C . VAL B 1 376 ? -3.506 4.758 16.562 1 97.19 376 VAL B C 1
ATOM 6517 O O . VAL B 1 376 ? -4.156 5.777 16.812 1 97.19 376 VAL B O 1
ATOM 6520 N N . GLU B 1 377 ? -2.67 4.223 17.469 1 96.81 377 GLU B N 1
ATOM 6521 C CA . GLU B 1 377 ? -2.479 4.809 18.797 1 96.81 377 GLU B CA 1
ATOM 6522 C C . GLU B 1 377 ? -1.965 6.242 18.688 1 96.81 377 GLU B C 1
ATOM 6524 O O . GLU B 1 377 ? -2.488 7.145 19.344 1 96.81 377 GLU B O 1
ATOM 6529 N N . ASN B 1 378 ? -0.956 6.457 17.844 1 96.06 378 ASN B N 1
ATOM 6530 C CA . ASN B 1 378 ? -0.42 7.793 17.625 1 96.06 378 ASN B CA 1
ATOM 6531 C C . ASN B 1 378 ? -1.469 8.727 17.031 1 96.06 378 ASN B C 1
ATOM 6533 O O . ASN B 1 378 ? -1.587 9.883 17.438 1 96.06 378 ASN B O 1
ATOM 6537 N N . GLY B 1 379 ? -2.207 8.164 16.062 1 96.81 379 GLY B N 1
ATOM 6538 C CA . GLY B 1 379 ? -3.23 8.969 15.414 1 96.81 379 GLY B CA 1
ATOM 6539 C C . GLY B 1 379 ? -4.332 9.406 16.359 1 96.81 379 GLY B C 1
ATOM 6540 O O . GLY B 1 379 ? -4.734 10.57 16.344 1 96.81 379 GLY B O 1
ATOM 6541 N N . VAL B 1 380 ? -4.785 8.492 17.25 1 97.44 380 VAL B N 1
ATOM 6542 C CA . VAL B 1 380 ? -5.84 8.805 18.203 1 97.44 380 VAL B CA 1
ATOM 6543 C C . VAL B 1 380 ? -5.332 9.828 19.219 1 97.44 380 VAL B C 1
ATOM 6545 O O . VAL B 1 380 ? -6.031 10.781 19.547 1 97.44 380 VAL B O 1
ATOM 6548 N N . GLN B 1 381 ? -4.094 9.633 19.703 1 96.69 381 GLN B N 1
ATOM 6549 C CA . GLN B 1 381 ? -3.512 10.562 20.672 1 96.69 381 GLN B CA 1
ATOM 6550 C C . GLN B 1 381 ? -3.402 11.969 20.078 1 96.69 381 GLN B C 1
ATOM 6552 O O . GLN B 1 381 ? -3.723 12.953 20.75 1 96.69 381 GLN B O 1
ATOM 6557 N N . ALA B 1 382 ? -2.969 12.086 18.844 1 96.56 382 ALA B N 1
ATOM 6558 C CA . ALA B 1 382 ? -2.844 13.383 18.172 1 96.56 382 ALA B CA 1
ATOM 6559 C C . ALA B 1 382 ? -4.211 14.031 17.969 1 96.56 382 ALA B C 1
ATOM 6561 O O . ALA B 1 382 ? -4.387 15.219 18.25 1 96.56 382 ALA B O 1
ATOM 6562 N N . CYS B 1 383 ? -5.125 13.25 17.469 1 97.12 383 CYS B N 1
ATOM 6563 C CA . CYS B 1 383 ? -6.465 13.773 17.219 1 97.12 383 CYS B CA 1
ATOM 6564 C C . CYS B 1 383 ? -7.121 14.227 18.516 1 97.12 383 CYS B C 1
ATOM 6566 O O . CYS B 1 383 ? -7.77 15.273 18.547 1 97.12 383 CYS B O 1
ATOM 6568 N N . TYR B 1 384 ? -6.988 13.484 19.625 1 96.81 384 TYR B N 1
ATOM 6569 C CA . TYR B 1 384 ? -7.562 13.852 20.906 1 96.81 384 TYR B CA 1
ATOM 6570 C C . TYR B 1 384 ? -6.945 15.141 21.438 1 96.81 384 TYR B C 1
ATOM 6572 O O . TYR B 1 384 ? -7.656 16.031 21.906 1 96.81 384 TYR B O 1
ATOM 6580 N N . THR B 1 385 ? -5.598 15.164 21.328 1 96.25 385 THR B N 1
ATOM 6581 C CA . THR B 1 385 ? -4.902 16.359 21.781 1 96.25 385 THR B CA 1
ATOM 6582 C C . THR B 1 385 ? -5.355 17.578 20.984 1 96.25 385 THR B C 1
ATOM 6584 O O . THR B 1 385 ? -5.547 18.672 21.547 1 96.25 385 THR B O 1
ATOM 6587 N N . ASN B 1 386 ? -5.559 17.438 19.688 1 95.56 386 ASN B N 1
ATOM 6588 C CA . ASN B 1 386 ? -6.051 18.531 18.844 1 95.56 386 ASN B CA 1
ATOM 6589 C C 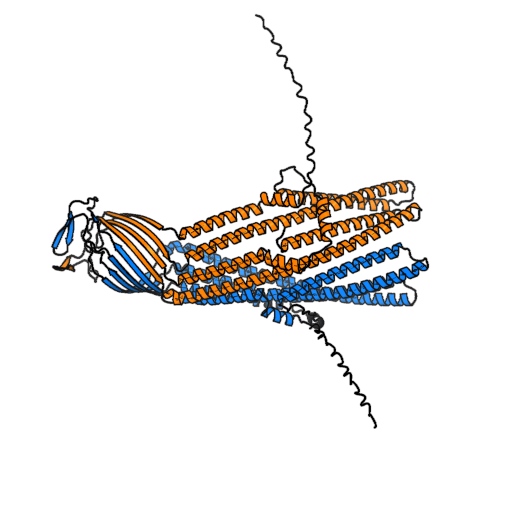. ASN B 1 386 ? -7.469 18.938 19.234 1 95.56 386 ASN B C 1
ATOM 6591 O O . ASN B 1 386 ? -7.809 20.125 19.188 1 95.56 386 ASN B O 1
ATOM 6595 N N . LEU B 1 387 ? -8.297 17.953 19.594 1 95.56 387 LEU B N 1
ATOM 6596 C CA . LEU B 1 387 ? -9.641 18.266 20.062 1 95.56 387 LEU B CA 1
ATOM 6597 C C . LEU B 1 387 ? -9.586 19.078 21.344 1 95.56 387 LEU B C 1
ATOM 6599 O O . LEU B 1 387 ? -10.305 20.078 21.484 1 95.56 387 LEU B O 1
ATOM 6603 N N . LEU B 1 388 ? -8.695 18.734 22.25 1 94.62 388 LEU B N 1
ATOM 6604 C CA . LEU B 1 388 ? -8.523 19.469 23.5 1 94.62 388 LEU B CA 1
ATOM 6605 C C . LEU B 1 388 ? -8.078 20.906 23.234 1 94.62 388 LEU B C 1
ATOM 6607 O O . LEU B 1 388 ? -8.602 21.844 23.828 1 94.62 388 LEU B O 1
ATOM 6611 N N . THR B 1 389 ? -7.125 20.969 22.281 1 94.44 389 THR B N 1
ATOM 6612 C CA . THR B 1 389 ? -6.617 22.281 21.922 1 94.44 389 THR B CA 1
ATOM 6613 C C . THR B 1 389 ? -7.727 23.141 21.328 1 94.44 389 THR B C 1
ATOM 6615 O O . THR B 1 389 ? -7.84 24.328 21.641 1 94.44 389 THR B O 1
ATOM 6618 N N . SER B 1 390 ? -8.492 22.562 20.484 1 94.81 390 SER B N 1
ATOM 6619 C CA . SER B 1 390 ? -9.57 23.312 19.859 1 94.81 390 SER B CA 1
ATOM 6620 C C . SER B 1 390 ? -10.625 23.734 20.875 1 94.81 390 SER B C 1
ATOM 6622 O O . SER B 1 390 ? -11.242 24.797 20.75 1 94.81 390 SER B O 1
ATOM 6624 N N . SER B 1 391 ? -10.891 22.969 21.953 1 93.38 391 SER B N 1
ATOM 6625 C CA . SER B 1 391 ? -11.812 23.344 23.016 1 93.38 391 SER B CA 1
ATOM 6626 C C . SER B 1 391 ? -11.312 24.562 23.766 1 93.38 391 SER B C 1
ATOM 6628 O O . SER B 1 391 ? -12.094 25.469 24.094 1 93.38 391 SER B O 1
ATOM 6630 N N . VAL B 1 392 ? -10.023 24.578 24 1 93 392 VAL B N 1
ATOM 6631 C CA . VAL B 1 392 ? -9.43 25.734 24.672 1 93 392 VAL B CA 1
ATOM 6632 C C . VAL B 1 392 ? -9.531 26.953 23.766 1 93 392 VAL B C 1
ATOM 6634 O O . VAL B 1 392 ? -9.758 28.078 24.234 1 93 392 VAL B O 1
ATOM 6637 N N . GLU B 1 393 ? -9.375 26.719 22.438 1 93.88 393 GLU B N 1
ATOM 6638 C CA . GLU B 1 393 ? -9.5 27.797 21.469 1 93.88 393 GLU B CA 1
ATOM 6639 C C . GLU B 1 393 ? -10.906 28.406 21.484 1 93.88 393 GLU B C 1
ATOM 6641 O O . GLU B 1 393 ? -11.07 29.625 21.406 1 93.88 393 GLU B O 1
ATOM 6646 N N . VAL B 1 394 ? -11.906 27.594 21.594 1 93 394 VAL B N 1
ATOM 6647 C CA . VAL B 1 394 ? -13.289 28.078 21.656 1 93 394 VAL B CA 1
ATOM 6648 C C . VAL B 1 394 ? -13.484 28.922 22.906 1 93 394 VAL B C 1
ATOM 6650 O O . VAL B 1 394 ? -14.039 30.031 22.828 1 93 394 VAL B O 1
ATOM 6653 N N . SER B 1 395 ? -13.008 28.453 24.047 1 92.12 395 SER B N 1
ATOM 6654 C CA . SER B 1 395 ? -13.156 29.203 25.297 1 92.12 395 SER B CA 1
ATOM 6655 C C . SER B 1 395 ? -12.422 30.531 25.219 1 92.12 395 SER B C 1
ATOM 6657 O O . SER B 1 395 ? -12.93 31.547 25.719 1 92.12 395 SER B O 1
ATOM 6659 N N . THR B 1 396 ? -11.305 30.469 24.562 1 92.5 396 THR B N 1
ATOM 6660 C CA . THR B 1 396 ? -10.531 31.688 24.422 1 92.5 396 THR B CA 1
ATOM 6661 C C . THR B 1 396 ? -11.258 32.688 23.531 1 92.5 396 THR B C 1
ATOM 6663 O O . THR B 1 396 ? -11.312 33.875 23.828 1 92.5 396 THR B O 1
ATOM 6666 N N . GLN B 1 397 ? -11.797 32.219 22.406 1 92.56 397 GLN B N 1
ATOM 6667 C CA . GLN B 1 397 ? -12.508 33.094 21.484 1 92.56 397 GLN B CA 1
ATOM 6668 C C . GLN B 1 397 ? -13.797 33.625 22.109 1 92.56 397 GLN B C 1
ATOM 6670 O O . GLN B 1 397 ? -14.203 34.75 21.828 1 92.56 397 GLN B O 1
ATOM 6675 N N . GLU B 1 398 ? -14.438 32.844 22.969 1 92.12 398 GLU B N 1
ATOM 6676 C CA . GLU B 1 398 ? -15.602 33.312 23.688 1 92.12 398 GLU B CA 1
ATOM 6677 C C . GLU B 1 398 ? -15.242 34.531 24.562 1 92.12 398 GLU B C 1
ATOM 6679 O O . GLU B 1 398 ? -15.977 35.5 24.594 1 92.12 398 GLU B O 1
ATOM 6684 N N . LYS B 1 399 ? -14.117 34.406 25.203 1 91.25 399 LYS B N 1
ATOM 6685 C CA . LYS B 1 399 ? -13.648 35.531 26.016 1 91.25 399 LYS B CA 1
ATOM 6686 C C . LYS B 1 399 ? -13.305 36.719 25.141 1 91.25 399 LYS B C 1
ATOM 6688 O O . LYS B 1 399 ? -13.547 37.875 25.531 1 91.25 399 LYS B O 1
ATOM 6693 N N . GLN B 1 400 ? -12.781 36.469 23.938 1 89.25 400 GLN B N 1
ATOM 6694 C CA . GLN B 1 400 ? -12.445 37.562 23 1 89.25 400 GLN B CA 1
ATOM 6695 C C . GLN B 1 400 ? -13.703 38.281 22.531 1 89.25 400 GLN B C 1
ATOM 6697 O O . GLN B 1 400 ? -13.695 39.5 22.359 1 89.25 400 GLN B O 1
ATOM 6702 N N . VAL B 1 401 ? -14.719 37.562 22.328 1 91.06 401 VAL B N 1
ATOM 6703 C CA . VAL B 1 401 ? -15.992 38.188 21.922 1 91.06 401 VAL B CA 1
ATOM 6704 C C . VAL B 1 401 ? -16.531 39.031 23.062 1 91.06 401 VAL B C 1
ATOM 6706 O O . VAL B 1 401 ? -17.016 40.156 22.812 1 91.06 401 VAL B O 1
ATOM 6709 N N . GLU B 1 402 ? -16.469 38.594 24.25 1 91.94 402 GLU B N 1
ATOM 6710 C CA . GLU B 1 402 ? -16.922 39.344 25.406 1 91.94 402 GLU B CA 1
ATOM 6711 C C . GLU B 1 402 ? -16.156 40.688 25.516 1 91.94 402 GLU B C 1
ATOM 6713 O O . GLU B 1 402 ? -16.766 41.719 25.719 1 91.94 402 GLU B O 1
ATOM 6718 N N . LEU B 1 403 ? -14.883 40.594 25.297 1 87.06 403 LEU B N 1
ATOM 6719 C CA . LEU B 1 403 ? -14.047 41.781 25.406 1 87.06 403 LEU B CA 1
ATOM 6720 C C . LEU B 1 403 ? -14.312 42.719 24.25 1 87.06 403 LEU B C 1
ATOM 6722 O O . LEU B 1 403 ? -14.328 43.938 24.422 1 87.06 403 LEU B O 1
ATOM 6726 N N . ALA B 1 404 ? -14.508 42.188 23.062 1 86.94 404 ALA B N 1
ATOM 6727 C CA . ALA B 1 404 ? -14.805 43 21.906 1 86.94 404 ALA B CA 1
ATOM 6728 C C . ALA B 1 404 ? -16.141 43.688 22.047 1 86.94 404 ALA B C 1
ATOM 6730 O O . ALA B 1 404 ? -16.297 44.844 21.641 1 86.94 404 ALA B O 1
ATOM 6731 N N . ASN B 1 405 ? -17.094 43.062 22.625 1 87.69 405 ASN B N 1
ATOM 6732 C CA . ASN B 1 405 ? -18.406 43.656 22.891 1 87.69 405 ASN B CA 1
ATOM 6733 C C . ASN B 1 405 ? -18.297 44.781 23.891 1 87.69 405 ASN B C 1
ATOM 6735 O O . ASN B 1 405 ? -18.953 45.844 23.734 1 87.69 405 ASN B O 1
ATOM 6739 N N . GLN B 1 406 ? -17.516 44.562 24.875 1 86.62 406 GLN B N 1
ATOM 6740 C CA . GLN B 1 406 ? -17.312 45.625 25.844 1 86.62 406 GLN B CA 1
ATOM 6741 C C . GLN B 1 406 ? -16.641 46.844 25.203 1 86.62 406 GLN B C 1
ATOM 6743 O O . GLN B 1 406 ? -17.031 47.969 25.469 1 86.62 406 GLN B O 1
ATOM 6748 N N . ASN B 1 407 ? -15.727 46.562 24.391 1 84 407 ASN B N 1
ATOM 6749 C CA . ASN B 1 407 ? -15.047 47.625 23.688 1 84 407 ASN B CA 1
ATOM 6750 C C . ASN B 1 407 ? -16 48.406 22.766 1 84 407 ASN B C 1
ATOM 6752 O O . ASN B 1 407 ? -15.953 49.625 22.688 1 84 407 ASN B O 1
ATOM 6756 N N . TYR B 1 408 ? -16.781 47.688 22.125 1 86.25 408 TYR B N 1
ATOM 6757 C CA . TYR B 1 408 ? -17.75 48.281 21.219 1 86.25 408 TYR B CA 1
ATOM 6758 C C . TYR B 1 408 ? -18.734 49.156 21.969 1 86.25 408 TYR B C 1
ATOM 6760 O O . TYR B 1 408 ? -19.047 50.281 21.531 1 86.25 408 TYR B O 1
ATOM 6768 N N . THR B 1 409 ? -19.203 48.781 23.078 1 86.69 409 THR B N 1
ATOM 6769 C CA . THR B 1 409 ? -20.156 49.531 23.891 1 86.69 409 THR B CA 1
ATOM 6770 C C . THR B 1 409 ? -19.516 50.812 24.422 1 86.69 409 THR B C 1
ATOM 6772 O O . THR B 1 409 ? -20.156 51.844 24.438 1 86.69 409 THR B O 1
ATOM 6775 N N . VAL B 1 410 ? -18.328 50.656 24.797 1 84.56 410 VAL B N 1
ATOM 6776 C CA . VAL B 1 410 ? -17.625 51.812 25.344 1 84.56 410 VAL B CA 1
ATOM 6777 C C . VAL B 1 410 ? -17.422 52.875 24.234 1 84.56 410 VAL B C 1
ATOM 6779 O O . VAL B 1 410 ? -17.688 54.062 24.453 1 84.56 410 VAL B O 1
ATOM 6782 N N . VAL B 1 411 ? -17.016 52.438 23.078 1 84.12 411 VAL B N 1
ATOM 6783 C CA . VAL B 1 411 ? -16.75 53.344 21.969 1 84.12 411 VAL B CA 1
ATOM 6784 C C . VAL B 1 411 ? -18.062 53.938 21.469 1 84.12 411 VAL B C 1
ATOM 6786 O O . VAL B 1 411 ? -18.125 55.125 21.094 1 84.12 411 VAL B O 1
ATOM 6789 N N . ARG B 1 412 ? -19.062 53.188 21.469 1 83.88 412 ARG B N 1
ATOM 6790 C CA . ARG B 1 412 ? -20.375 53.656 21.062 1 83.88 412 ARG B CA 1
ATOM 6791 C C . ARG B 1 412 ? -20.859 54.781 21.984 1 83.88 412 ARG B C 1
ATOM 6793 O O . ARG B 1 412 ? -21.375 55.781 21.531 1 83.88 412 ARG B O 1
ATOM 6800 N N . ASN B 1 413 ? -20.688 54.562 23.297 1 84.12 413 ASN B N 1
ATOM 6801 C CA . ASN B 1 413 ? -21.078 55.594 24.266 1 84.12 413 ASN B CA 1
ATOM 6802 C C . ASN B 1 413 ? -20.266 56.875 24.094 1 84.12 413 ASN B C 1
ATOM 6804 O O . ASN B 1 413 ? -20.812 57.969 24.203 1 84.12 413 ASN B O 1
ATOM 6808 N N . ARG B 1 414 ? -19.062 56.75 23.766 1 83.94 414 ARG B N 1
ATOM 6809 C CA . ARG B 1 414 ? -18.203 57.906 23.547 1 83.94 414 ARG B CA 1
ATOM 6810 C C . ARG B 1 414 ? -18.578 58.625 22.25 1 83.94 414 ARG B C 1
ATOM 6812 O O . ARG B 1 414 ? -18.547 59.875 22.188 1 83.94 414 ARG B O 1
ATOM 6819 N N . TYR B 1 415 ? -18.875 57.875 21.328 1 81.5 415 TYR B N 1
ATOM 6820 C CA . TYR B 1 415 ? -19.281 58.438 20.047 1 81.5 415 TYR B CA 1
ATOM 6821 C C . TYR B 1 415 ? -20.594 59.219 20.172 1 81.5 415 TYR B C 1
ATOM 6823 O O . TYR B 1 415 ? -20.734 60.312 19.641 1 81.5 415 TYR B O 1
ATOM 6831 N N . ASP B 1 416 ? -21.453 58.656 20.906 1 81.31 416 ASP B N 1
ATOM 6832 C CA . ASP B 1 416 ? -22.766 59.312 21.109 1 81.31 416 ASP B CA 1
ATOM 6833 C C . ASP B 1 416 ? -22.625 60.625 21.875 1 81.31 416 ASP B C 1
ATOM 6835 O O . ASP B 1 416 ? -23.438 61.531 21.703 1 81.31 416 ASP B O 1
ATOM 6839 N N . ASN B 1 417 ? -21.516 60.719 22.609 1 85.19 417 ASN B N 1
ATOM 6840 C CA . ASN B 1 417 ? -21.281 61.938 23.391 1 85.19 417 ASN B CA 1
ATOM 6841 C C . ASN B 1 417 ? -20.234 62.812 22.719 1 85.19 417 ASN B C 1
ATOM 6843 O O . ASN B 1 417 ? -19.641 63.688 23.359 1 85.19 417 ASN B O 1
ATOM 6847 N N . ASP B 1 418 ? -19.859 62.5 21.375 1 77.88 418 ASP B N 1
ATOM 6848 C CA . ASP B 1 418 ? -18.984 63.312 20.531 1 77.88 418 ASP B CA 1
ATOM 6849 C C . ASP B 1 418 ? -17.547 63.281 21.047 1 77.88 418 ASP B C 1
ATOM 6851 O O . ASP B 1 418 ? -16.812 64.25 20.938 1 77.88 418 ASP B O 1
ATOM 6855 N N . LEU B 1 419 ? -17.234 62.188 21.609 1 77.06 419 LEU B N 1
ATOM 6856 C CA . LEU B 1 419 ? -15.891 62.094 22.172 1 77.06 419 LEU B CA 1
ATOM 6857 C C . LEU B 1 419 ? -15.055 61.094 21.375 1 77.06 419 LEU B C 1
ATOM 6859 O O . LEU B 1 419 ? -13.898 60.812 21.719 1 77.06 419 LEU B O 1
ATOM 6863 N N . ALA B 1 420 ? -15.742 60.5 20.375 1 76.38 420 ALA B N 1
ATOM 6864 C CA . ALA B 1 420 ? -15.016 59.562 19.516 1 76.38 420 ALA B CA 1
ATOM 6865 C C . ALA B 1 420 ? -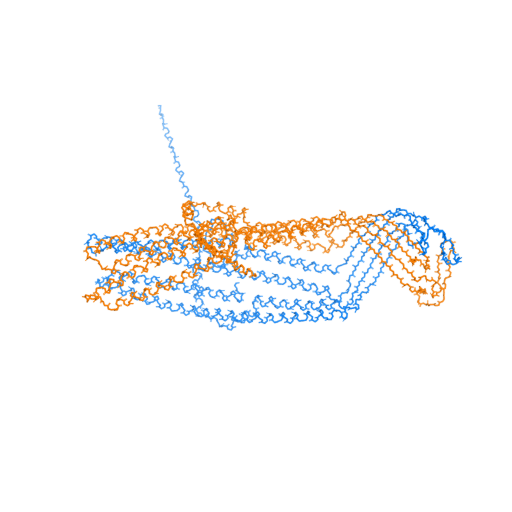15.312 59.812 18.047 1 76.38 420 ALA B C 1
ATOM 6867 O O . ALA B 1 420 ? -16.359 60.344 17.703 1 76.38 420 ALA B O 1
ATOM 6868 N N . LEU B 1 421 ? -14.281 59.5 17.297 1 75.56 421 LEU B N 1
ATOM 6869 C CA . LEU B 1 421 ? -14.422 59.688 15.867 1 75.56 421 LEU B CA 1
ATOM 6870 C C . LEU B 1 421 ? -15.164 58.5 15.234 1 75.56 421 LEU B C 1
ATOM 6872 O O . LEU B 1 421 ? -15.266 57.438 15.836 1 75.56 421 LEU B O 1
ATOM 6876 N N . LEU B 1 422 ? -15.719 58.844 14.211 1 72 422 LEU B N 1
ATOM 6877 C CA . LEU B 1 422 ? -16.406 57.781 13.453 1 72 422 LEU B CA 1
ATOM 6878 C C . LEU B 1 422 ? -15.469 56.625 13.125 1 72 422 LEU B C 1
ATOM 6880 O O . LEU B 1 422 ? -15.883 55.469 13.102 1 72 422 LEU B O 1
ATOM 6884 N N . THR B 1 423 ? -14.219 56.938 12.859 1 73.5 423 THR B N 1
ATOM 6885 C CA . THR B 1 423 ? -13.219 55.906 12.555 1 73.5 423 THR B CA 1
ATOM 6886 C C . THR B 1 423 ? -13.039 54.969 13.727 1 73.5 423 THR B C 1
ATOM 6888 O O . THR B 1 423 ? -12.82 53.75 13.531 1 73.5 423 THR B O 1
ATOM 6891 N N . ASP B 1 424 ? -13.242 55.5 14.922 1 79.94 424 ASP B N 1
ATOM 6892 C CA . ASP B 1 424 ? -13.148 54.656 16.125 1 79.94 424 ASP B CA 1
ATOM 6893 C C . ASP B 1 424 ? -14.32 53.688 16.203 1 79.94 424 ASP B C 1
ATOM 6895 O O . ASP B 1 424 ? -14.156 52.531 16.609 1 79.94 424 ASP B O 1
ATOM 6899 N N . MET B 1 425 ? -15.43 54.281 15.875 1 78.5 425 MET B N 1
ATOM 6900 C CA . MET B 1 425 ? -16.625 53.438 15.883 1 78.5 425 MET B CA 1
ATOM 6901 C C . MET B 1 425 ? -16.516 52.312 14.859 1 78.5 425 MET B C 1
ATOM 6903 O O . MET B 1 425 ? -16.984 51.188 15.109 1 78.5 425 MET B O 1
ATOM 6907 N N . LEU B 1 426 ? -15.945 52.562 13.836 1 76.94 426 LEU B N 1
ATOM 6908 C CA . LEU B 1 426 ? -15.789 51.562 12.781 1 76.94 426 LEU B CA 1
ATOM 6909 C C . LEU B 1 426 ? -14.781 50.5 13.188 1 76.94 426 LEU B C 1
ATOM 6911 O O . LEU B 1 426 ? -14.977 49.312 12.914 1 76.94 426 LEU B O 1
ATOM 6915 N N . ASP B 1 427 ? -13.766 50.875 13.75 1 79.88 427 ASP B N 1
ATOM 6916 C CA . ASP B 1 427 ? -12.75 49.938 14.219 1 79.88 427 ASP B CA 1
ATOM 6917 C C . ASP B 1 427 ? -13.32 49 15.273 1 79.88 427 ASP B C 1
ATOM 6919 O O . ASP B 1 427 ? -13.031 47.812 15.258 1 79.88 427 ASP B O 1
ATOM 6923 N N . ALA B 1 428 ? -14.086 49.625 16.156 1 82.38 428 ALA B N 1
ATOM 6924 C CA . ALA B 1 428 ? -14.695 48.812 17.203 1 82.38 428 ALA B CA 1
ATOM 6925 C C . ALA B 1 428 ? -15.703 47.844 16.609 1 82.38 428 ALA B C 1
ATOM 6927 O O . ALA B 1 428 ? -15.797 46.688 17.062 1 82.38 428 ALA B O 1
ATOM 6928 N N . SER B 1 429 ? -16.422 48.312 15.68 1 81.94 429 SER B N 1
ATOM 6929 C CA . SER B 1 429 ? -17.391 47.438 15.016 1 81.94 429 SER B CA 1
ATOM 6930 C C . SER B 1 429 ? -16.688 46.312 14.258 1 81.94 429 SER B C 1
ATOM 6932 O O . SER B 1 429 ? -17.156 45.188 14.258 1 81.94 429 SER B O 1
ATOM 6934 N N . ASN B 1 430 ? -15.617 46.594 13.586 1 79.12 430 ASN B N 1
ATOM 6935 C CA . ASN B 1 430 ? -14.844 45.594 12.859 1 79.12 430 ASN B CA 1
ATOM 6936 C C . ASN B 1 430 ? -14.234 44.562 13.805 1 79.12 430 ASN B C 1
ATOM 6938 O O . ASN B 1 430 ? -14.172 43.375 13.477 1 79.12 430 ASN B O 1
ATOM 6942 N N . MET B 1 431 ? -13.844 44.969 14.867 1 83.5 431 MET B N 1
ATOM 6943 C CA . MET B 1 431 ? -13.266 44.094 15.852 1 83.5 431 MET B CA 1
ATOM 6944 C C . MET B 1 431 ? -14.312 43.125 16.391 1 83.5 431 MET B C 1
ATOM 6946 O O . MET B 1 431 ? -14.023 41.938 16.594 1 83.5 431 MET B O 1
ATOM 6950 N N . LYS B 1 432 ? -15.438 43.656 16.672 1 86.44 432 LYS B N 1
ATOM 6951 C CA . LYS B 1 432 ? -16.531 42.812 17.141 1 86.44 432 LYS B CA 1
ATOM 6952 C C . LYS B 1 432 ? -16.906 41.75 16.094 1 86.44 432 LYS B C 1
ATOM 6954 O O . LYS B 1 432 ? -17.047 40.562 16.406 1 86.44 432 LYS B O 1
ATOM 6959 N N . LEU B 1 433 ? -17 42.219 14.891 1 84.81 433 LEU B N 1
ATOM 6960 C CA . LEU B 1 433 ? -17.344 41.312 13.805 1 84.81 433 LEU B CA 1
ATOM 6961 C C . LEU B 1 433 ? -16.281 40.25 13.633 1 84.81 433 LEU B C 1
ATOM 6963 O O . LEU B 1 433 ? -16.594 39.062 13.422 1 84.81 433 LEU B O 1
ATOM 6967 N N . SER B 1 434 ? -15 40.594 13.68 1 86 434 SER B N 1
ATOM 6968 C CA . SER B 1 434 ? -13.891 39.656 13.555 1 86 434 SER B CA 1
ATOM 6969 C C . SER B 1 434 ? -13.883 38.656 14.695 1 86 434 SER B C 1
ATOM 6971 O O . SER B 1 434 ? -13.57 37.469 14.484 1 86 434 SER B O 1
ATOM 6973 N N . ALA B 1 435 ? -14.203 39.094 15.867 1 88.62 435 ALA B N 1
ATOM 6974 C CA . ALA B 1 435 ? -14.25 38.219 17.031 1 88.62 435 ALA B CA 1
ATOM 6975 C C . ALA B 1 435 ? -15.383 37.188 16.891 1 88.62 435 ALA B C 1
ATOM 6977 O O . ALA B 1 435 ? -15.211 36.031 17.219 1 88.62 435 ALA B O 1
ATOM 6978 N N . ASP B 1 436 ? -16.531 37.688 16.453 1 87.94 436 ASP B N 1
ATOM 6979 C CA . ASP B 1 436 ? -17.656 36.781 16.234 1 87.94 436 ASP B CA 1
ATOM 6980 C C . ASP B 1 436 ? -17.328 35.75 15.195 1 87.94 436 ASP B C 1
ATOM 6982 O O . ASP B 1 436 ? -17.672 34.562 15.359 1 87.94 436 ASP B O 1
ATOM 6986 N N . MET B 1 437 ? -16.688 36.125 14.188 1 88.69 437 MET B N 1
ATOM 6987 C CA . MET B 1 437 ? -16.281 35.188 13.125 1 88.69 437 MET B CA 1
ATOM 6988 C C . MET B 1 437 ? -15.266 34.188 13.633 1 88.69 437 MET B C 1
ATOM 6990 O O . MET B 1 437 ? -15.352 33 13.312 1 88.69 437 MET B O 1
ATOM 6994 N N . ALA B 1 438 ? -14.336 34.625 14.367 1 90.75 438 ALA B N 1
ATOM 6995 C CA . ALA B 1 438 ? -13.305 33.75 14.914 1 90.75 438 ALA B CA 1
ATOM 6996 C C . ALA B 1 438 ? -13.914 32.688 15.828 1 90.75 438 ALA B C 1
ATOM 6998 O O . ALA B 1 438 ? -13.453 31.547 15.852 1 90.75 438 ALA B O 1
ATOM 6999 N N . LEU B 1 439 ? -14.906 33.156 16.594 1 91.69 439 LEU B N 1
ATOM 7000 C CA . LEU B 1 439 ? -15.57 32.188 17.5 1 91.69 439 LEU B CA 1
ATOM 7001 C C . LEU B 1 439 ? -16.281 31.109 16.703 1 91.69 439 LEU B C 1
ATOM 7003 O O . LEU B 1 439 ? -16.156 29.922 17.016 1 91.69 439 LEU B O 1
ATOM 7007 N N . VAL B 1 440 ? -17.016 31.484 15.688 1 89.38 440 VAL B N 1
ATOM 7008 C CA . VAL B 1 440 ? -17.719 30.5 14.859 1 89.38 440 VAL B CA 1
ATOM 7009 C C . VAL B 1 440 ? -16.719 29.562 14.203 1 89.38 440 VAL B C 1
ATOM 7011 O O . VAL B 1 440 ? -16.938 28.344 14.164 1 89.38 440 VAL B O 1
ATOM 7014 N N . ASN B 1 441 ? -15.609 30.094 13.68 1 91.62 441 ASN B N 1
ATOM 7015 C CA . ASN B 1 441 ? -14.57 29.266 13.07 1 91.62 441 ASN B CA 1
ATOM 7016 C C . ASN B 1 441 ? -13.969 28.281 14.07 1 91.62 441 ASN B C 1
ATOM 7018 O O . ASN B 1 441 ? -13.68 27.141 13.727 1 91.62 441 ASN B O 1
ATOM 7022 N N . ALA B 1 442 ? -13.75 28.766 15.227 1 94.06 442 ALA B N 1
ATOM 7023 C CA . ALA B 1 442 ? -13.195 27.906 16.266 1 94.06 442 ALA B CA 1
ATOM 7024 C C . ALA B 1 442 ? -14.148 26.766 16.594 1 94.06 442 ALA B C 1
ATOM 7026 O O . ALA B 1 442 ? -13.719 25.625 16.781 1 94.06 442 ALA B O 1
ATOM 7027 N N . ARG B 1 443 ? -15.445 27.094 16.656 1 92.62 443 ARG B N 1
ATOM 7028 C CA . ARG B 1 443 ? -16.438 26.062 16.938 1 92.62 443 ARG B CA 1
ATOM 7029 C C . ARG B 1 443 ? -16.484 25.047 15.812 1 92.62 443 ARG B C 1
ATOM 7031 O O . ARG B 1 443 ? -16.594 23.844 16.062 1 92.62 443 ARG B O 1
ATOM 7038 N N . ILE B 1 444 ? -16.438 25.484 14.594 1 93.44 444 ILE B N 1
ATOM 7039 C CA . ILE B 1 444 ? -16.438 24.594 13.438 1 93.44 444 ILE B CA 1
ATOM 7040 C C . ILE B 1 444 ? -15.188 23.719 13.461 1 93.44 444 ILE B C 1
ATOM 7042 O O . ILE B 1 444 ? -15.258 22.516 13.172 1 93.44 444 ILE B O 1
ATOM 7046 N N . ASN B 1 445 ? -14.055 24.281 13.773 1 94.44 445 ASN B N 1
ATOM 7047 C CA . ASN B 1 445 ? -12.812 23.516 13.859 1 94.44 445 ASN B CA 1
ATOM 7048 C C . ASN B 1 445 ? -12.875 22.453 14.938 1 94.44 445 ASN B C 1
ATOM 7050 O O . ASN B 1 445 ? -12.32 21.359 14.773 1 94.44 445 ASN B O 1
ATOM 7054 N N . MET B 1 446 ? -13.445 22.844 16.094 1 94.69 446 MET B N 1
ATOM 7055 C CA . MET B 1 446 ? -13.625 21.859 17.156 1 94.69 446 MET B CA 1
ATOM 7056 C C . MET B 1 446 ? -14.477 20.703 16.688 1 94.69 446 MET B C 1
ATOM 7058 O O . MET B 1 446 ? -14.164 19.531 16.953 1 94.69 446 MET B O 1
ATOM 7062 N N . LEU B 1 447 ? -15.539 21.031 15.93 1 94.31 447 LEU B N 1
ATOM 7063 C CA . LEU B 1 447 ? -16.391 20 15.375 1 94.31 447 LEU B CA 1
ATOM 7064 C C . LEU B 1 447 ? -15.617 19.125 14.391 1 94.31 447 LEU B C 1
ATOM 7066 O O . LEU B 1 447 ? -15.758 17.891 14.398 1 94.31 447 LEU B O 1
ATOM 7070 N N . TYR B 1 448 ? -14.82 19.734 13.555 1 95.81 448 TYR B N 1
ATOM 7071 C CA . TYR B 1 448 ? -14 19 12.602 1 95.81 448 TYR B CA 1
ATOM 7072 C C . TYR B 1 448 ? -13.086 18.016 13.32 1 95.81 448 TYR B C 1
ATOM 7074 O O . TYR B 1 448 ? -12.969 16.844 12.914 1 95.81 448 TYR B O 1
ATOM 7082 N N . ASN B 1 449 ? -12.414 18.5 14.375 1 96.06 449 ASN B N 1
ATOM 7083 C CA . ASN B 1 449 ? -11.508 17.641 15.125 1 96.06 449 ASN B CA 1
ATOM 7084 C C . ASN B 1 449 ? -12.258 16.5 15.812 1 96.06 449 ASN B C 1
ATOM 7086 O O . ASN B 1 449 ? -11.727 15.391 15.953 1 96.06 449 ASN B O 1
ATOM 7090 N N . TYR B 1 450 ? -13.469 16.797 16.266 1 95.19 450 TYR B N 1
ATOM 7091 C CA . TYR B 1 450 ? -14.297 15.75 16.875 1 95.19 450 TYR B CA 1
ATOM 7092 C C . TYR B 1 450 ? -14.625 14.664 15.852 1 95.19 450 TYR B C 1
ATOM 7094 O O . TYR B 1 450 ? -14.484 13.469 16.141 1 95.19 450 TYR B O 1
ATOM 7102 N N . PHE B 1 451 ? -15.031 15.023 14.609 1 95.62 451 PHE B N 1
ATOM 7103 C CA . PHE B 1 451 ? -15.367 14.055 13.57 1 95.62 451 PHE B CA 1
ATOM 7104 C C . PHE B 1 451 ? -14.117 13.328 13.078 1 95.62 451 PHE B C 1
ATOM 7106 O O . PHE B 1 451 ? -14.188 12.164 12.68 1 95.62 451 PHE B O 1
ATOM 7113 N N . LYS B 1 452 ? -12.961 14.055 13.062 1 96.25 452 LYS B N 1
ATOM 7114 C CA . LYS B 1 452 ? -11.703 13.406 12.719 1 96.25 452 LYS B CA 1
ATOM 7115 C C . LYS B 1 452 ? -11.375 12.289 13.711 1 96.25 452 LYS B C 1
ATOM 7117 O O . LYS B 1 452 ? -10.859 11.242 13.312 1 96.25 452 LYS B O 1
ATOM 7122 N N . LEU B 1 453 ? -11.641 12.586 15.023 1 95.75 453 LEU B N 1
ATOM 7123 C CA . LEU B 1 453 ? -11.461 11.57 16.047 1 95.75 453 LEU B CA 1
ATOM 7124 C C . LEU B 1 453 ? -12.398 10.391 15.82 1 95.75 453 LEU B C 1
ATOM 7126 O O . LEU B 1 453 ? -11.992 9.234 15.945 1 95.75 453 LEU B O 1
ATOM 7130 N N . LYS B 1 454 ? -13.656 10.672 15.422 1 95.12 454 LYS B N 1
ATOM 7131 C CA . LYS B 1 454 ? -14.609 9.617 15.102 1 95.12 454 LYS B CA 1
ATOM 7132 C C . LYS B 1 454 ? -14.156 8.82 13.875 1 95.12 454 LYS B C 1
ATOM 7134 O O . LYS B 1 454 ? -14.336 7.605 13.82 1 95.12 454 LYS B O 1
ATOM 7139 N N . TYR B 1 455 ? -13.555 9.469 12.922 1 96.81 455 TYR B N 1
ATOM 7140 C CA . TYR B 1 455 ? -13.086 8.828 11.695 1 96.81 455 TYR B CA 1
ATOM 7141 C C . TYR B 1 455 ? -11.945 7.859 11.992 1 96.81 455 TYR B C 1
ATOM 7143 O O . TYR B 1 455 ? -11.977 6.707 11.562 1 96.81 455 TYR B O 1
ATOM 7151 N N . ILE B 1 456 ? -10.906 8.328 12.789 1 96.38 456 ILE B N 1
ATOM 7152 C CA . ILE B 1 456 ? -9.727 7.504 13.047 1 96.38 456 ILE B CA 1
ATOM 7153 C C . ILE B 1 456 ? -10.117 6.293 13.891 1 96.38 456 ILE B C 1
ATOM 7155 O O . ILE B 1 456 ? -9.461 5.254 13.836 1 96.38 456 ILE B O 1
ATOM 7159 N N . THR B 1 457 ? -11.211 6.43 14.758 1 96.19 457 THR B N 1
ATOM 7160 C CA . THR B 1 457 ? -11.711 5.301 15.539 1 96.19 457 THR B CA 1
ATOM 7161 C C . THR B 1 457 ? -12.766 4.527 14.75 1 96.19 457 THR B C 1
ATOM 7163 O O . THR B 1 457 ? -13.32 3.539 15.25 1 96.19 457 THR B O 1
ATOM 7166 N N . ASN B 1 458 ? -13.07 4.988 13.531 1 96 458 ASN B N 1
ATOM 7167 C CA . ASN B 1 458 ? -14.023 4.398 12.602 1 96 458 ASN B CA 1
ATOM 7168 C C . ASN B 1 458 ? -15.398 4.223 13.242 1 96 458 ASN B C 1
ATOM 7170 O O . ASN B 1 458 ? -15.992 3.145 13.164 1 96 458 ASN B O 1
ATOM 7174 N N . THR B 1 459 ? -15.914 5.262 13.828 1 93 459 THR B N 1
ATOM 7175 C CA . THR B 1 459 ? -17.234 5.242 14.461 1 93 459 THR B CA 1
ATOM 7176 C C . THR B 1 459 ? -18.141 6.305 13.844 1 93 459 THR B C 1
ATOM 7178 O O . THR B 1 459 ? -19.047 6.805 14.508 1 93 459 THR B O 1
ATOM 7181 N N . LEU B 1 460 ? -17.781 6.77 12.656 1 93.06 460 LEU B N 1
ATOM 7182 C CA . LEU B 1 460 ? -18.625 7.746 11.977 1 93.06 460 LEU B CA 1
ATOM 7183 C C . LEU B 1 460 ? -19.922 7.109 11.516 1 93.06 460 LEU B C 1
ATOM 7185 O O . LEU B 1 460 ? -19.938 5.957 11.086 1 93.06 460 LEU B O 1
#

InterPro domains:
  IPR003423 Outer membrane efflux protein [PF02321] (37-231)
  IPR003423 Outer membrane efflux protein [PF02321] (275-454)
  IPR051906 Outer membrane protein TolC-like [PTHR30026] (1-460)

Solvent-accessible surface area (backbone atoms only — not comparable to full-atom values): 47220 Å² total; per-residue (Å²): 136,81,76,73,75,73,74,76,74,74,74,73,72,74,74,70,77,72,74,75,68,62,72,69,72,66,65,47,66,44,44,72,66,56,50,42,56,41,30,75,74,52,20,48,69,44,51,27,32,48,27,48,28,53,19,28,50,26,42,28,55,28,42,54,34,72,69,49,60,43,33,37,39,37,42,35,42,34,42,34,50,58,34,33,35,21,36,76,85,66,36,54,66,62,67,39,68,38,67,40,82,79,72,43,76,37,82,42,74,34,23,80,44,78,48,67,37,72,30,43,37,40,36,41,37,38,36,35,70,76,39,44,50,45,34,63,61,30,47,29,50,44,29,48,52,48,27,53,49,31,50,52,47,30,52,50,44,46,44,50,52,47,49,52,48,48,51,48,52,51,47,47,53,51,45,53,52,50,50,54,50,50,51,52,49,48,54,52,50,52,52,49,51,54,51,47,55,58,38,32,76,73,70,78,47,59,70,66,60,53,53,54,50,53,50,50,50,52,52,49,53,50,50,48,51,49,47,53,45,50,44,52,41,47,51,50,48,51,33,63,46,39,62,51,59,88,89,68,66,70,34,77,39,63,65,62,51,50,52,52,53,59,60,54,75,67,72,76,58,67,65,59,52,53,51,45,24,73,74,47,20,59,68,42,52,49,31,49,50,50,27,54,43,32,51,34,49,32,46,32,51,49,9,67,61,38,50,30,34,30,40,39,36,40,37,40,37,35,22,44,40,62,71,41,96,65,37,42,83,43,76,48,77,52,70,53,73,49,78,46,77,49,67,63,72,64,28,69,72,66,41,49,62,56,37,53,50,33,50,52,51,28,52,52,30,51,51,47,28,53,51,41,47,52,51,50,53,53,51,51,52,50,33,50,51,48,30,53,50,28,51,52,48,30,55,50,29,51,52,46,32,54,52,27,50,50,48,30,51,53,43,48,54,32,35,78,69,71,70,43,52,69,69,52,47,49,49,31,49,49,46,32,52,51,28,51,50,49,28,53,50,29,47,51,49,27,48,51,31,48,50,49,42,29,47,70,26,53,68,106,136,79,74,73,75,75,76,74,76,76,77,74,73,76,75,74,78,70,74,73,69,63,70,72,72,66,65,47,66,44,42,72,68,56,51,43,56,41,27,76,72,52,20,65,71,42,50,56,33,48,53,50,28,54,51,30,51,51,44,28,55,56,41,52,53,72,69,49,67,48,76,50,78,46,80,45,78,45,79,44,72,71,46,70,42,56,45,98,85,66,36,55,66,61,68,42,82,42,75,36,89,94,71,44,78,22,75,40,76,33,25,82,44,77,48,68,36,72,30,43,37,40,36,42,37,37,37,33,69,76,41,46,52,43,34,61,62,27,48,29,51,42,31,47,52,49,27,52,50,31,49,49,48,29,53,50,43,47,45,51,51,46,49,53,48,50,53,46,51,52,48,47,52,50,44,53,52,50,47,54,50,48,50,52,51,48,55,50,49,52,52,49,50,54,50,45,56,58,38,33,76,72,69,78,46,59,69,69,60,52,51,54,51,50,52,48,50,53,52,49,50,50,50,48,51,53,46,52,51,51,45,51,53,47,51,49,52,53,32,63,46,37,61,52,60,90,89,70,67,69,35,78,38,62,66,61,52,52,51,52,55,60,59,56,75,66,72,76,58,65,66,60,52,51,52,44,24,73,72,46,19,59,67,43,52,50,32,49,50,50,28,52,43,33,51,34,48,32,45,32,52,51,10,65,57,39,49,32,33,32,38,40,34,38,36,38,35,35,20,45,41,63,75,42,98,60,40,30,68,26,25,39,33,39,36,36,40,32,43,36,40,41,32,51,60,30,27,70,70,39,41,50,34,48,37,52,18,34,50,27,48,26,50,22,32,50,36,46,28,52,40,39,47,51,51,50,51,49,49,50,52,40,33,51,47,49,29,54,47,28,51,53,46,31,56,50,29,50,52,45,33,55,52,27,48,51,48,31,52,53,42,49,55,32,35,76,68,71,70,41,54,69,68,54,45,49,50,31,50,50,46,32,52,51,28,52,50,50,27,53,51,30,48,51,50,28,48,50,32,50,52,50,42,30,45,71,25,53,68,107

Radius of gyration: 45.39 Å; Cα contacts (8 Å, |Δi|>4): 1277; chains: 2; bounding box: 110×143×154 Å

Organism: Xylanibacter ruminicola (strain ATCC 19189 / DSM 19721 / CIP 105475 / JCM 8958 / 23) (NCBI:txid264731)

Sequence (920 aa):
MSSRKYFCALTVSMIVGAGCCVPTYAQHKMSLQSLFDLADRQNQRIKVSEAALKAAEEGVASAKSAMLPSVEFSLQGSYTGNAFLMSRGFSTSGTTEYIVPGLGPQQVQNGKQPTPHWGNSFTAQASQVIYTGGAISSGIEMAKLGRQLAELDVEKNRQEVRFLLTGYYLDLYKLQNQLQVIAKNIELTEKVIEQMKARREQGTVLKNDITRYELQLQSLLLTKTQLDDAQKIIRHQISTAIHLPEGEDFDVDTQSLEQESRALKTLTSEDVWQQTAAENNIGIRQASLATEMSEQKIRNTRAASLPSVAVVAENDLAGPYTSDLIPKDANVNVWFVGIGVKYNLSSLWKNKHAIRKAKHENIQADERVQLAREGVENGVQACYTNLLTSSVEVSTQEKQVELANQNYTVVRNRYDNDLALLTDMLDASNMKLSADMALVNARINMLYNYFKLKYITNTLMSSRKYFCALTVSMIVGAGCCVPTYAQHKMSLQSLFDLADRQNQRIKVSEAALKAAEEGVASAKSAMLPSVEFSLQGSYTGNAFLMSRGFSTSGTTEYIVPGLGPQQVQNGKQPTPHWGNSFTAQASQVIYTGGAISSGIEMAKLGRQLAELDVEKNRQEVRFLLTGYYLDLYKLQNQLQVIAKNIELTEKVIEQMKARREQGTVLKNDITRYELQLQSLLLTKTQLDDAQKIIRHQISTAIHLPEGEDFDVDTQSLEQESRALKTLTSEDVWQQTAAENNIGIRQASLATEMSEQKIRNTRAASLPSVAVVAENDLAGPYTSDLIPKDANVNVWFVGIGVKYNLSSLWKNKHAIRKAKHENIQADERVQLAREGVENGVQACYTNLLTSSVEVSTQEKQVELANQNYTVVRNRYDNDLALLTDMLDASNMKLSADMALVNARINMLYNYFKLKYITNTL

pLDDT: mean 87.69, std 15.56, range [24.2, 98.25]